Protein AF-0000000082331461 (afdb_homodimer)

Radius of gyration: 34.6 Å; Cα contacts (8 Å, |Δi|>4): 1885; chains: 2; bounding box: 92×104×99 Å

Secondary structure (DSSP, 8-state):
---EEE-HHHHGGGBTTTEEEETTSPPP---HHHHHHHHHHHHTT----EEEEEEEETHHHHHS-EEPPPSEEES-GGGGGG-TT-BSSPPBPPTTS---SEEEEEEE-HHHHHHHHHHHH-EEEEEPTTS-TT-GGGEEEEEEEEETTS-TT---SSTT--SS-EEEEESSPPP-SS--EEEGGGGGG-SSHHHHHGGGGSGGGTT--HHHHHHHHHHHHHHHIIIIIS--EEEEEE----HHHHHHHHHHHTTSSSPPPHHHHHHHHHHHHHHH-SSS---HHHHHHHHHHHHHHHTTTTT----HHHHHHHHHHHTT--SS--GGG--HHHHHHHHHHHHTSSHHHHHHHHHHHHHHTT--TTT-S-GGGGHHHHHHHHHTT-----TTSHHHHHHHHHHHHHHHHHHHTTTTSS-HHHHHHHHHHHHHHSPTT---HHHHHHHHHHTT---S--HHHHHHHHHH--TTSTTHHHHHHGGG-SS---TTS-EEEEESS-GGGG-HHHHHHTT---HHHHHHHHHHTTSGGGEEEEEHHHHHHHTT--HHHHHHTS-HHHHHHTT--S-GGGSSGGGHHHHHHHHHHHHHHHHHHHHHHHHH------------/---EEE-HHHHGGGBTTTEEEETTSPPP---HHHHHHHHHHHHTT----EEEEEEEETHHHHHS-EEPPPSEEES-GGGGGG-TT-BSSPPBPPTTS---SEEEEEEE-HHHHHHHHHHHH-EEEEEPTTS-TT-GGGEEEEEEEEETTS-TT---SSTT--SS-EEEEESSPPP-SS--EEEGGGGGG-SSHHHHHGGGGSGGGTT--HHHHHHHHHHHHHHHIIIIIS--EEEEEE----HHHHHHHHHHHTTSSSPPPHHHHHHHHHHHHHHH-SSS---HHHHHHHHHHHHHHHTTTTT----HHHHHHHHHHHTT--SS--GGG--HHHHHHHHHHHHTSSHHHHHHHHHHHHHHTT--TTT-S-GGGGHHHHHHHHHTT-----TTSHHHHHHHHHHHHHHHHHHHTTTTSS-HHHHHHHHHHHHHHSPTT---HHHHHHHHHHTT---S--HHHHHHHHHH--TTSTTHHHHHHGGG-SS---TTS-EEEEESS-GGGG-HHHHHHTT---HHHHHHHHHHTTSGGGEEEEEHHHHHHHTT--HHHHHHTS-HHHHHHTT--S-GGGSSGGGHHHHHHHHHHHHHHHHHHHHHHHHH------------

InterPro domains:
  IPR004919 GmrSD restriction endonucleases, N-terminal domain [PF03235] (17-268)

Solvent-accessible surface area (backbone atoms only — not comparable to full-atom values): 67088 Å² total; per-residue (Å²): 122,69,74,44,70,38,28,46,62,69,48,58,76,32,53,67,64,44,33,34,33,42,62,54,56,78,68,75,78,80,52,72,67,56,41,42,48,51,54,36,36,43,56,70,65,40,81,82,64,61,29,33,36,35,45,35,49,58,72,51,50,75,70,49,61,42,21,32,66,48,38,27,35,27,79,49,64,76,40,25,85,75,35,93,79,37,31,45,55,52,48,70,56,65,87,81,63,81,65,65,63,56,35,33,28,44,63,38,49,55,62,60,53,33,39,52,38,18,41,41,75,30,28,47,29,43,71,45,88,93,47,64,82,76,44,68,87,24,45,45,63,16,34,37,23,34,34,31,40,42,58,71,86,44,64,45,75,49,74,78,55,38,39,56,54,58,43,75,47,53,81,84,72,81,71,47,89,73,41,37,69,41,57,49,34,60,57,76,73,37,86,44,71,67,58,55,55,52,60,60,71,39,78,80,48,72,84,56,55,71,69,41,49,50,21,30,51,51,46,51,49,37,51,46,40,41,36,65,64,36,66,63,48,31,30,36,64,41,70,72,87,48,64,68,59,52,51,50,48,38,59,64,56,35,54,31,30,85,50,69,49,68,56,52,49,51,46,21,52,41,19,55,54,38,45,64,36,83,89,66,58,38,59,44,52,60,55,50,53,50,47,36,51,47,53,42,52,74,40,45,88,42,44,66,76,68,48,66,55,56,55,52,43,41,41,31,47,66,52,75,40,72,47,56,88,45,71,46,62,69,37,73,67,50,46,50,42,36,48,48,47,62,65,69,61,49,44,65,56,12,48,50,51,42,53,49,49,36,43,48,66,62,48,31,31,68,43,52,76,49,74,70,66,49,40,54,51,22,42,53,25,43,77,42,72,52,64,82,70,37,78,86,37,73,66,20,36,53,42,49,51,40,50,50,50,48,47,52,23,39,48,73,50,47,47,58,77,64,66,38,39,60,53,50,47,47,36,44,50,37,43,70,71,32,63,86,84,45,71,44,49,70,56,33,46,49,52,37,41,74,73,69,40,62,67,65,50,47,68,65,50,39,50,51,47,53,70,72,35,27,73,88,39,61,53,31,64,53,56,56,50,50,65,39,54,84,63,51,61,56,65,86,52,63,65,38,86,36,55,57,57,50,65,84,70,32,38,37,68,55,28,35,71,76,66,64,43,54,70,68,60,20,46,48,34,39,70,45,46,48,30,54,44,26,49,44,77,30,41,60,70,56,48,60,69,45,64,85,49,50,50,54,62,48,53,70,74,49,54,69,64,53,36,58,62,67,48,50,67,81,62,68,81,36,59,39,81,90,29,38,59,58,35,28,54,51,20,39,51,48,49,45,52,50,43,28,54,60,54,57,58,64,76,64,73,59,86,76,79,81,78,71,76,78,90,124,123,70,75,43,69,37,29,46,64,69,48,57,75,31,53,66,64,42,33,33,31,41,60,56,57,78,69,76,77,79,52,71,66,57,42,42,48,51,53,35,35,43,56,69,67,40,82,80,65,60,28,32,35,35,45,36,48,59,72,50,50,75,69,50,63,41,22,33,65,47,39,27,34,27,80,49,62,76,39,24,83,75,36,94,78,37,31,44,54,52,49,71,56,66,87,80,64,82,67,64,63,55,37,32,29,44,63,38,47,55,62,60,51,32,39,51,38,18,41,40,74,31,27,48,28,42,70,46,86,94,46,62,80,78,45,64,87,24,45,46,63,17,34,36,25,35,33,31,39,43,60,70,85,44,64,45,75,50,75,76,54,38,40,55,54,58,45,74,46,52,81,84,72,80,72,45,90,72,40,36,68,40,58,50,34,59,57,76,73,36,85,45,70,67,58,56,54,51,61,60,70,39,78,80,48,72,86,56,56,70,69,42,49,50,22,31,52,52,46,51,48,37,51,46,40,39,36,65,64,36,66,62,47,30,31,37,64,40,70,72,88,49,63,67,58,52,52,50,48,39,61,66,57,34,54,31,33,85,50,69,48,68,57,53,48,50,46,21,52,39,20,53,55,38,43,63,36,82,89,65,59,40,60,43,52,59,54,50,52,49,50,38,51,48,53,42,50,75,39,46,89,41,44,66,75,67,47,66,54,56,54,52,44,40,41,29,47,68,52,74,38,70,48,57,90,45,71,46,61,67,36,73,67,50,46,50,42,37,50,48,47,63,66,68,61,49,45,65,55,12,47,50,51,42,53,48,49,36,43,49,67,62,46,31,33,68,42,52,77,48,75,70,66,49,42,54,51,22,41,52,25,42,77,45,73,51,65,82,69,38,79,86,36,73,67,19,35,53,42,49,52,39,50,50,50,48,47,52,23,38,46,73,51,47,48,60,77,64,66,40,38,60,52,49,47,48,36,45,50,38,44,70,72,34,64,86,86,45,70,44,49,69,56,34,46,50,52,38,43,75,73,70,38,62,69,64,50,47,71,66,50,39,49,50,47,53,71,72,35,27,73,88,39,60,53,32,64,54,58,56,48,53,64,38,52,84,62,52,61,55,64,86,50,63,66,39,86,37,54,55,58,49,64,83,69,33,38,38,69,54,27,35,70,76,67,63,41,54,72,66,60,20,47,47,33,41,70,46,46,48,29,54,43,26,48,44,77,31,42,59,67,56,48,61,69,45,63,86,49,50,50,53,63,48,54,70,75,49,55,68,64,53,36,58,62,67,48,52,67,81,62,67,81,36,58,37,82,91,29,37,58,58,36,30,53,52,21,40,50,50,50,45,52,50,42,26,55,60,54,56,59,66,76,65,75,62,88,80,81,82,80,74,76,82,80,131

Foldseek 3Di:
DDKDFDFQLVVLVCFVAFEWAFLLDDWQDDDPLVLVLLLLCLLVPHAPDAWAKEKEAAPLVQLTWTFGQFQAAECDQLCQVVPPRYHPGTHTDDHPPPHDRMGIHTLPCSNVSSSSNNAQGHWYKDAAPPDDDNDPVRIFTWHKWWWLQAQQVAFDPDPSRGSTDIDTDGDDDDDALRTDIHRLNVLSVQPDLVSLLCCCVDPRNPDHDPSSVVSNSSVSNSSNCSRHPDRRHMYDYDHDSDLVVSLVVSQVVQCDDPHDDLLSNLLSLLQSLQSPPPVHRDRSSCLLQVLLNVVCNVVVVLNQVDDSLLLSLLLCLLLVHQSDRDPVRSDSVSSVSSVCCVPVPQQSLLLVVLVVLCLQLPHGNLQQQDSLLSSLSSSLCSLQSRDDLDCPDPLSVLQSLLSLQSSLFCRLQVLCPPPNRQLSSQSSVQSNPDPHPHRRSVSSVVSSVVVVGDGGQALVSLVVSLVPDWQPDSNLVSNQQLLQPPVRDHSPFDKDKDFLAHLVCLQLVCCCVVVNADNVLSVLSNVCRTTSLRIHIDGPVLRVVCPNPQNVVSVVPDDPVVCVSRVFDPPCVCSDSSNVNVRSVVSSVVSSVSSNVVGVVSNPPDDPPPPDDDDD/DDKDFDFQLVVLVCFVAFEWAFLLDDWQDDDPLVLVLLLLCLLVPHAPDAWAKEKDAAPLVQLTWTFGQFQAAECDQLCQVVDPRGHPGTHTDDHPPPHDRIGIHTLPCSNVSSSSNNAQGHWYKDAAPPDDDNDPVRIFTWHKWWWLQAQQVAFDPDPSRGSTDIDTDGDDDDDALRTDIHRLNVLSVQPDLVSLCCCCVDPRNPDHDPSSVVSNSSSSNSSNCSRHPDRRHMYDYHHDPDLVVSLVVSQVVQCDDPHDDLLSNLLSLLQSLQSPPPVHRDRSSCLLQVLLNVVCNVVVVLNQVDDSLLLSLLLCLLLVHQSDRDPVRSDSVSSVSSVCCSPVPQQSLLLVVLVVLCLQLPHGNLQQQDSLLSSLSSSLCSLQSRDDLDCVDPLSVLQSLLSLQSSLFCRLQVLCPPPNRQLSSQSSVQSNPDPHPHRRSVSSVVSSVVVVGDGGQALVSLVVSLVPDWQPDSNLVSNQQLLQPPVRDHSPFDKDKDFLAHLVCLQLVCCCVVVNADNVLSVLSNVCRTTSLRIHIDGPVLRVVCPNPQNVVSVVPDDPVVCVSRVFDPPCVCSDSSNVNVRSVVSSVVSSVSSNVVGVVSNPPDDPPPPDDDDD

Organism: NCBI:txid2816475

pLDDT: mean 88.89, std 11.24, range [22.23, 98.62]

Structure (mmCIF, N/CA/C/O backbone):
data_AF-0000000082331461-model_v1
#
loop_
_entity.id
_entity.type
_entity.pdbx_description
1 polymer 'DUF262 domain-containing protein'
#
loop_
_atom_site.group_PDB
_atom_site.id
_atom_site.type_symbol
_atom_site.label_atom_id
_atom_site.label_alt_id
_atom_site.label_comp_id
_atom_site.label_asym_id
_atom_site.label_entity_id
_atom_site.label_seq_id
_atom_site.pdbx_PDB_ins_code
_atom_site.Cartn_x
_atom_site.Cartn_y
_atom_site.Cartn_z
_atom_site.occupancy
_atom_site.B_iso_or_equiv
_atom_site.auth_seq_id
_atom_site.auth_comp_id
_atom_site.auth_asym_id
_atom_site.auth_atom_id
_atom_site.pdbx_PDB_model_num
ATOM 1 N N . MET A 1 1 ? -5.984 -34.438 -6.629 1 59.41 1 MET A N 1
ATOM 2 C CA . MET A 1 1 ? -5.797 -34.406 -8.078 1 59.41 1 MET A CA 1
ATOM 3 C C . MET A 1 1 ? -4.711 -33.438 -8.477 1 59.41 1 MET A C 1
ATOM 5 O O . MET A 1 1 ? -4.488 -32.438 -7.781 1 59.41 1 MET A O 1
ATOM 9 N N . GLY A 1 2 ? -3.889 -33.75 -9.43 1 74.06 2 GLY A N 1
ATOM 10 C CA . GLY A 1 2 ? -2.734 -32.969 -9.836 1 74.06 2 GLY A CA 1
ATOM 11 C C . GLY A 1 2 ? -3.086 -31.859 -10.805 1 74.06 2 GLY A C 1
ATOM 12 O O . GLY A 1 2 ? -4.258 -31.672 -11.141 1 74.06 2 GLY A O 1
ATOM 13 N N . PHE A 1 3 ? -2.244 -31.031 -11.164 1 85.06 3 PHE A N 1
ATOM 14 C CA . PHE A 1 3 ? -2.412 -29.938 -12.109 1 85.06 3 PHE A CA 1
ATOM 15 C C . PHE A 1 3 ? -2.723 -30.453 -13.5 1 85.06 3 PHE A C 1
ATOM 17 O O . PHE A 1 3 ? -2.223 -31.516 -13.898 1 85.06 3 PHE A O 1
ATOM 24 N N . GLN A 1 4 ? -3.588 -29.766 -14.164 1 89.94 4 GLN A N 1
ATOM 25 C CA . GLN A 1 4 ? -3.926 -30.031 -15.562 1 89.94 4 GLN A CA 1
ATOM 26 C C . GLN A 1 4 ? -3.613 -28.812 -16.422 1 89.94 4 GLN A C 1
ATOM 28 O O . GLN A 1 4 ? -3.445 -27.703 -15.922 1 89.94 4 GLN A O 1
ATOM 33 N N . SER A 1 5 ? -3.418 -29.109 -17.703 1 92.94 5 SER A N 1
ATOM 34 C CA . SER A 1 5 ? -3.09 -28.031 -18.625 1 92.94 5 SER A CA 1
ATOM 35 C C . SER A 1 5 ? -3.975 -28.062 -19.875 1 92.94 5 SER A C 1
ATOM 37 O O . SER A 1 5 ? -4.402 -29.141 -20.297 1 92.94 5 SER A O 1
ATOM 39 N N . THR A 1 6 ? -4.289 -26.953 -20.375 1 95.5 6 THR A N 1
ATOM 40 C CA . THR A 1 6 ? -5.066 -26.828 -21.609 1 95.5 6 THR A CA 1
ATOM 41 C C . THR A 1 6 ? -4.727 -25.531 -22.344 1 95.5 6 THR A C 1
ATOM 43 O O . THR A 1 6 ? -3.838 -24.797 -21.922 1 95.5 6 THR A O 1
ATOM 46 N N . THR A 1 7 ? -5.344 -25.359 -23.516 1 97 7 THR A N 1
ATOM 47 C CA . THR A 1 7 ? -5.055 -24.172 -24.328 1 97 7 THR A CA 1
ATOM 48 C C . THR A 1 7 ? -6.098 -23.094 -24.109 1 97 7 THR A C 1
ATOM 50 O O . THR A 1 7 ? -7.168 -23.344 -23.547 1 97 7 THR A O 1
ATOM 53 N N . ILE A 1 8 ? -5.723 -21.891 -24.484 1 98.06 8 ILE A N 1
ATOM 54 C CA . ILE A 1 8 ? -6.641 -20.75 -24.375 1 98.06 8 ILE A CA 1
ATOM 55 C C . ILE A 1 8 ? -7.859 -20.984 -25.266 1 98.06 8 ILE A C 1
ATOM 57 O O . ILE A 1 8 ? -8.992 -20.766 -24.844 1 98.06 8 ILE A O 1
ATOM 61 N N . ALA A 1 9 ? -7.66 -21.516 -26.5 1 97.88 9 ALA A N 1
ATOM 62 C CA . ALA A 1 9 ? -8.719 -21.734 -27.484 1 97.88 9 ALA A CA 1
ATOM 63 C C . ALA A 1 9 ? -9.758 -22.734 -26.953 1 97.88 9 ALA A C 1
ATOM 65 O O . ALA A 1 9 ? -10.93 -22.672 -27.328 1 97.88 9 ALA A O 1
ATOM 66 N N . LYS A 1 10 ? -9.367 -23.562 -26.062 1 97.12 10 LYS A N 1
ATOM 67 C CA . LYS A 1 10 ? -10.281 -24.562 -25.5 1 97.12 10 LYS A CA 1
ATOM 68 C C . LYS A 1 10 ? -11.039 -24 -24.312 1 97.12 10 LYS A C 1
ATOM 70 O O . LYS A 1 10 ? -12.164 -24.406 -24.031 1 97.12 10 LYS A O 1
ATOM 75 N N . VAL A 1 11 ? -10.484 -23.078 -23.562 1 97.94 11 VAL A N 1
ATOM 76 C CA . VAL A 1 11 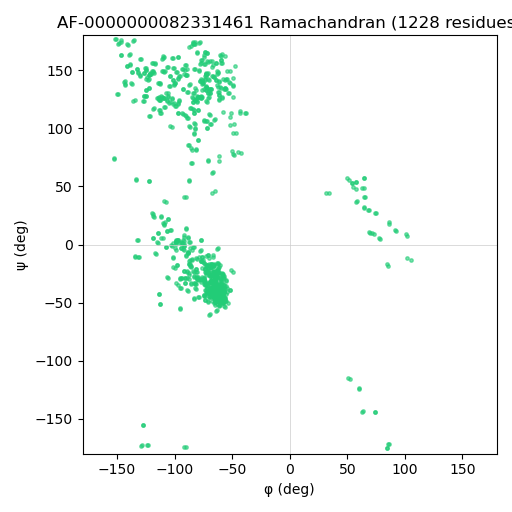? -11.062 -22.594 -22.312 1 97.94 11 VAL A CA 1
ATOM 77 C C . VAL A 1 11 ? -12 -21.422 -22.609 1 97.94 11 VAL A C 1
ATOM 79 O O . VAL A 1 11 ? -13.078 -21.312 -22.016 1 97.94 11 VAL A O 1
ATOM 82 N N . VAL A 1 12 ? -11.672 -20.531 -23.531 1 98.06 12 VAL A N 1
ATOM 83 C CA . VAL A 1 12 ? -12.367 -19.266 -23.75 1 98.06 12 VAL A CA 1
ATOM 84 C C . VAL A 1 12 ? -13.812 -19.531 -24.141 1 98.06 12 VAL A C 1
ATOM 86 O O . VAL A 1 12 ? -14.734 -18.922 -23.594 1 98.06 12 VAL A O 1
ATOM 89 N N . PRO A 1 13 ? -14.102 -20.531 -25.031 1 96.94 13 PRO A N 1
ATOM 90 C CA . PRO A 1 13 ? -15.5 -20.797 -25.391 1 96.94 13 PRO A CA 1
ATOM 91 C C . PRO A 1 13 ? -16.312 -21.328 -24.219 1 96.94 13 PRO A C 1
ATOM 93 O O . PRO A 1 13 ? -17.547 -21.266 -24.234 1 96.94 13 PRO A O 1
ATOM 96 N N . LYS A 1 14 ? -15.664 -21.797 -23.219 1 97.19 14 LYS A N 1
ATOM 97 C CA . LYS A 1 14 ? -16.359 -22.359 -22.062 1 97.19 14 LYS A CA 1
ATOM 98 C C . LYS A 1 14 ? -16.719 -21.281 -21.062 1 97.19 14 LYS A C 1
ATOM 100 O O . LYS A 1 14 ? -17.531 -21.516 -20.156 1 97.19 14 LYS A O 1
ATOM 105 N N . LEU A 1 15 ? -16.078 -20.125 -21.141 1 97.88 15 LEU A N 1
ATOM 106 C CA . LEU A 1 15 ? -16.422 -19.031 -20.25 1 97.88 15 LEU A CA 1
ATOM 107 C C . LEU A 1 15 ? -17.859 -18.594 -20.453 1 97.88 15 LEU A C 1
ATOM 109 O O . LEU A 1 15 ? -18.297 -18.344 -21.594 1 97.88 15 LEU A O 1
ATOM 113 N N . ASN A 1 16 ? -18.625 -18.5 -19.406 1 95.75 16 ASN A N 1
ATOM 114 C CA . ASN A 1 16 ? -20.031 -18.141 -19.359 1 95.75 16 ASN A CA 1
ATOM 115 C C . ASN A 1 16 ? -20.906 -19.234 -19.984 1 95.75 16 ASN A C 1
ATOM 117 O O . ASN A 1 16 ? -22.078 -18.984 -20.312 1 95.75 16 ASN A O 1
ATOM 121 N N . GLU A 1 17 ? -20.375 -20.359 -20.266 1 94.44 17 GLU A N 1
ATOM 122 C CA . GLU A 1 17 ? -21.125 -21.531 -20.672 1 94.44 17 GLU A CA 1
ATOM 123 C C . GLU A 1 17 ? -21.062 -22.641 -19.625 1 94.44 17 GLU A C 1
ATOM 125 O O . GLU A 1 17 ? -22.094 -23.125 -19.156 1 94.44 17 GLU A O 1
ATOM 130 N N . SER A 1 18 ? -19.844 -22.953 -19.234 1 95.56 18 SER A N 1
ATOM 131 C CA . SER A 1 18 ? -19.672 -23.969 -18.219 1 95.56 18 SER A CA 1
ATOM 132 C C . SER A 1 18 ? -18.672 -23.516 -17.156 1 95.56 18 SER A C 1
ATOM 134 O O . SER A 1 18 ? -18.484 -24.203 -16.141 1 95.56 18 SER A O 1
ATOM 136 N N . ILE A 1 19 ? -17.953 -22.453 -17.328 1 97.31 19 ILE A N 1
ATOM 137 C CA . ILE A 1 19 ? -17.047 -21.859 -16.375 1 97.31 19 ILE A CA 1
ATOM 138 C C . ILE A 1 19 ? -17.578 -20.5 -15.93 1 97.31 19 ILE A C 1
ATOM 140 O O . ILE A 1 19 ? -17.875 -19.625 -16.766 1 97.31 19 ILE A O 1
ATOM 144 N N . PHE A 1 20 ? -17.734 -20.344 -14.648 1 96.56 20 PHE A N 1
ATOM 145 C CA . PHE A 1 20 ? -18.328 -19.125 -14.109 1 96.56 20 PHE A CA 1
ATOM 146 C C . PHE A 1 20 ? -17.547 -18.609 -12.914 1 96.56 20 PHE A C 1
ATOM 148 O O . PHE A 1 20 ? -16.516 -19.188 -12.547 1 96.56 20 PHE A O 1
ATOM 155 N N . VAL A 1 21 ? -17.953 -17.469 -12.398 1 96.12 21 VAL A N 1
ATOM 156 C CA . VAL A 1 21 ? -17.297 -16.812 -11.266 1 96.12 21 VAL A CA 1
ATOM 157 C C . VAL A 1 21 ? -18.156 -16.984 -10.016 1 96.12 21 VAL A C 1
ATOM 159 O O . VAL A 1 21 ? -19.344 -16.672 -10.031 1 96.12 21 VAL A O 1
ATOM 162 N N . PRO A 1 22 ? -17.594 -17.469 -8.938 1 94.5 22 PRO A N 1
ATOM 163 C CA . PRO A 1 22 ? -18.375 -17.594 -7.715 1 94.5 22 PRO A CA 1
ATOM 164 C C . PRO A 1 22 ? -18.625 -16.234 -7.039 1 94.5 22 PRO A C 1
ATOM 166 O O . PRO A 1 22 ? -17.891 -15.273 -7.301 1 94.5 22 PRO A O 1
ATOM 169 N N . ALA A 1 23 ? -19.531 -16.172 -6.117 1 91.88 23 ALA A N 1
ATOM 170 C CA . ALA A 1 23 ? -19.984 -14.93 -5.504 1 91.88 23 ALA A CA 1
ATOM 171 C C . ALA A 1 23 ? -18.906 -14.344 -4.594 1 91.88 23 ALA A C 1
ATOM 173 O O . ALA A 1 23 ? -18.875 -13.133 -4.363 1 91.88 23 ALA A O 1
ATOM 174 N N . ILE A 1 24 ? -18.016 -15.141 -4.113 1 91.75 24 ILE A N 1
ATOM 175 C CA . ILE A 1 24 ? -17.016 -14.68 -3.143 1 91.75 24 ILE A CA 1
ATOM 176 C C . ILE A 1 24 ? -15.93 -13.883 -3.854 1 91.75 24 ILE A C 1
ATOM 178 O O . ILE A 1 24 ? -15.117 -13.219 -3.209 1 91.75 24 ILE A O 1
ATOM 182 N N . GLN A 1 25 ? -15.867 -13.953 -5.172 1 91.56 25 GLN A N 1
ATOM 183 C CA . GLN A 1 25 ? -14.82 -13.289 -5.945 1 91.56 25 GLN A CA 1
ATOM 184 C C . GLN A 1 25 ? -15.055 -11.789 -6.004 1 91.56 25 GLN A C 1
ATOM 186 O O . GLN A 1 25 ? -16.188 -11.32 -5.852 1 91.56 25 GLN A O 1
ATOM 191 N N . ARG A 1 26 ? -14.008 -11.086 -6.207 1 88.56 26 ARG A N 1
ATOM 192 C CA . ARG A 1 26 ? -14.125 -9.656 -6.445 1 88.56 26 ARG A CA 1
ATOM 193 C C . ARG A 1 26 ? -14.453 -9.367 -7.906 1 88.56 26 ARG A C 1
ATOM 195 O O . ARG A 1 26 ? -14.422 -10.273 -8.742 1 88.56 26 ARG A O 1
ATOM 202 N N . GLU A 1 27 ? -14.727 -8.117 -8.148 1 91.56 27 GLU A N 1
ATOM 203 C CA . GLU A 1 27 ? -14.992 -7.668 -9.508 1 91.56 27 GLU A CA 1
ATOM 204 C C . GLU A 1 27 ? -13.703 -7.598 -10.328 1 91.56 27 GLU A C 1
ATOM 206 O O . GLU A 1 27 ? -12.602 -7.68 -9.773 1 91.56 27 GLU A O 1
ATOM 211 N N . PHE A 1 28 ? -13.93 -7.574 -11.656 1 92.62 28 PHE A N 1
ATOM 212 C CA . PHE A 1 28 ? -12.781 -7.32 -12.523 1 92.62 28 PHE A CA 1
ATOM 213 C C . PHE A 1 28 ? -12.18 -5.949 -12.242 1 92.62 28 PHE A C 1
ATOM 215 O O . PHE A 1 28 ? -12.906 -4.953 -12.164 1 92.62 28 PHE A O 1
ATOM 222 N N . VAL A 1 29 ? -10.836 -5.914 -12.07 1 90.25 29 VAL A N 1
ATOM 223 C CA . VAL A 1 29 ? -10.242 -4.656 -11.617 1 90.25 29 VAL A CA 1
ATOM 224 C C . VAL A 1 29 ? -9.039 -4.309 -12.492 1 90.25 29 VAL A C 1
ATOM 226 O O . VAL A 1 29 ? -8.359 -3.311 -12.25 1 90.25 29 VAL A O 1
ATOM 229 N N . TRP A 1 30 ? -8.703 -5.074 -13.555 1 92.06 30 TRP A N 1
ATOM 230 C CA . TRP A 1 30 ? -7.512 -4.812 -14.352 1 92.06 30 TRP A CA 1
ATOM 231 C C . TRP A 1 30 ? -7.738 -3.648 -15.305 1 92.06 30 TRP A C 1
ATOM 233 O O . TRP A 1 30 ? -8.812 -3.529 -15.906 1 92.06 30 TRP A O 1
ATOM 243 N N . GLY A 1 31 ? -6.719 -2.832 -15.461 1 93.44 31 GLY A N 1
ATOM 244 C CA . GLY A 1 31 ? -6.719 -1.802 -16.484 1 93.44 31 GLY A CA 1
ATOM 245 C C . GLY A 1 31 ? -6.277 -2.314 -17.844 1 93.44 31 GLY A C 1
ATOM 246 O O . GLY A 1 31 ? -5.824 -3.453 -17.969 1 93.44 31 GLY A O 1
ATOM 247 N N . PRO A 1 32 ? -6.406 -1.434 -18.844 1 95.06 32 PRO A N 1
ATOM 248 C CA . PRO A 1 32 ? -6.043 -1.854 -20.188 1 95.06 32 PRO A CA 1
ATOM 249 C C . PRO A 1 32 ? -4.582 -2.287 -20.312 1 95.06 32 PRO A C 1
ATOM 251 O O . PRO A 1 32 ? -4.273 -3.232 -21.031 1 95.06 32 PRO A O 1
ATOM 254 N N . ASP A 1 33 ? -3.729 -1.619 -19.641 1 93.75 33 ASP A N 1
ATOM 255 C CA . ASP A 1 33 ? -2.303 -1.92 -19.734 1 93.75 33 ASP A CA 1
ATOM 256 C C . ASP A 1 33 ? -1.993 -3.299 -19.156 1 93.75 33 ASP A C 1
ATOM 258 O O . ASP A 1 33 ? -1.116 -4.004 -19.656 1 93.75 33 ASP A O 1
ATOM 262 N N . GLN A 1 34 ? -2.65 -3.654 -18.109 1 92.44 34 GLN A N 1
ATOM 263 C CA . GLN A 1 34 ? -2.467 -4.988 -17.547 1 92.44 34 GLN A CA 1
ATOM 264 C C . GLN A 1 34 ? -2.914 -6.066 -18.516 1 92.44 34 GLN A C 1
ATOM 266 O O . GLN A 1 34 ? -2.279 -7.117 -18.625 1 92.44 34 GLN A O 1
ATOM 271 N N . VAL A 1 35 ? -3.992 -5.793 -19.25 1 96.25 35 VAL A N 1
ATOM 272 C CA . VAL A 1 35 ? -4.48 -6.734 -20.25 1 96.25 35 VAL A CA 1
ATOM 273 C C . VAL A 1 35 ? -3.443 -6.887 -21.359 1 96.25 35 VAL A C 1
ATOM 275 O O . VAL A 1 35 ? -3.096 -8.008 -21.75 1 96.25 35 VAL A O 1
ATOM 278 N N . LYS A 1 36 ? -2.939 -5.777 -21.828 1 97.06 36 LYS A N 1
ATOM 279 C CA . LYS A 1 36 ? -1.922 -5.801 -22.875 1 97.06 36 LYS A CA 1
ATOM 280 C C . LYS A 1 36 ? -0.69 -6.582 -22.422 1 97.06 36 LYS A C 1
ATOM 282 O O . LYS A 1 36 ? -0.149 -7.387 -23.188 1 97.06 36 LYS A O 1
ATOM 287 N N . GLN A 1 37 ? -0.348 -6.367 -21.203 1 94.38 37 GLN A N 1
ATOM 288 C CA . GLN A 1 37 ? 0.843 -7.027 -20.688 1 94.38 37 GLN A CA 1
ATOM 289 C C . GLN A 1 37 ? 0.638 -8.539 -20.594 1 94.38 37 GLN A C 1
ATOM 291 O O . GLN A 1 37 ? 1.574 -9.312 -20.797 1 94.38 37 GLN A O 1
ATOM 296 N N . LEU A 1 38 ? -0.528 -8.93 -20.172 1 95.44 38 LEU A N 1
ATOM 297 C CA . LEU A 1 38 ? -0.818 -10.359 -20.141 1 95.44 38 LEU A CA 1
ATOM 298 C C . LEU A 1 38 ? -0.638 -10.984 -21.516 1 95.44 38 LEU A C 1
ATOM 300 O O . LEU A 1 38 ? 0.016 -12.016 -21.656 1 95.44 38 LEU A O 1
ATOM 304 N N . PHE A 1 39 ? -1.163 -10.336 -22.547 1 97.88 39 PHE A N 1
ATOM 305 C CA . PHE A 1 39 ? -1.055 -10.867 -23.906 1 97.88 39 PHE A CA 1
ATOM 306 C C . PHE A 1 39 ? 0.397 -10.883 -24.359 1 97.88 39 PHE A C 1
ATOM 308 O O . PHE A 1 39 ? 0.839 -11.828 -25.016 1 97.88 39 PHE A O 1
ATOM 315 N N . ASP A 1 40 ? 1.054 -9.82 -24.031 1 97.25 40 ASP A N 1
ATOM 316 C CA . ASP A 1 40 ? 2.479 -9.805 -24.359 1 97.25 40 ASP A CA 1
ATOM 317 C C . ASP A 1 40 ? 3.203 -10.977 -23.688 1 97.25 40 ASP A C 1
ATOM 319 O O . ASP A 1 40 ? 4.016 -11.648 -24.328 1 97.25 40 ASP A O 1
ATOM 323 N N . SER A 1 41 ? 2.943 -11.25 -22.453 1 95.12 41 SER A N 1
ATOM 324 C CA . SER A 1 41 ? 3.584 -12.32 -21.703 1 95.12 41 SER A CA 1
ATOM 325 C C . SER A 1 41 ? 3.32 -13.68 -22.344 1 95.12 41 SER A C 1
ATOM 327 O O . SER A 1 41 ? 4.242 -14.477 -22.516 1 95.12 41 SER A O 1
ATOM 329 N N . ILE A 1 42 ? 2.123 -13.922 -22.734 1 96.56 42 ILE A N 1
ATOM 330 C CA . ILE A 1 42 ? 1.809 -15.25 -23.234 1 96.56 42 ILE A CA 1
ATOM 331 C C . ILE A 1 42 ? 2.396 -15.414 -24.641 1 96.56 42 ILE A C 1
ATOM 333 O O . ILE A 1 42 ? 2.805 -16.516 -25.031 1 96.56 42 ILE A O 1
ATOM 337 N N . LEU A 1 43 ? 2.492 -14.328 -25.438 1 97.38 43 LEU A N 1
ATOM 338 C CA . LEU A 1 43 ? 3.129 -14.422 -26.75 1 97.38 43 LEU A CA 1
ATOM 339 C C . LEU A 1 43 ? 4.629 -14.664 -26.609 1 97.38 43 LEU A C 1
ATOM 341 O O . LEU A 1 43 ? 5.246 -15.289 -27.469 1 97.38 43 LEU A O 1
ATOM 345 N N . ARG A 1 44 ? 5.117 -14.141 -25.547 1 94.56 44 ARG A N 1
ATOM 346 C CA . ARG A 1 44 ? 6.531 -14.359 -25.266 1 94.56 44 ARG A CA 1
ATOM 347 C C . ARG A 1 44 ? 6.754 -15.703 -24.578 1 94.56 44 ARG A C 1
ATOM 349 O O . ARG A 1 44 ? 7.879 -16.031 -24.188 1 94.56 44 ARG A O 1
ATOM 356 N N . GLU A 1 45 ? 5.613 -16.438 -24.297 1 93.38 45 GLU A N 1
ATOM 357 C CA . GLU A 1 45 ? 5.617 -17.766 -23.719 1 93.38 45 GLU A CA 1
ATOM 358 C C . GLU A 1 45 ? 6.098 -17.75 -22.281 1 93.38 45 GLU A C 1
ATOM 360 O O . GLU A 1 45 ? 6.82 -18.656 -21.844 1 93.38 45 GLU A O 1
ATOM 365 N N . TYR A 1 46 ? 5.844 -16.672 -21.656 1 91.31 46 TYR A N 1
ATOM 366 C CA . TYR A 1 46 ? 6.074 -16.609 -20.203 1 91.31 46 TYR A CA 1
ATOM 367 C C . TYR A 1 46 ? 4.961 -17.328 -19.453 1 91.31 46 TYR A C 1
ATOM 369 O O . TYR A 1 46 ? 3.791 -17.25 -19.844 1 91.31 46 TYR A O 1
ATOM 377 N N . PRO A 1 47 ? 5.371 -18.016 -18.359 1 89.88 47 PRO A N 1
ATOM 378 C CA . PRO A 1 47 ? 4.293 -18.562 -17.547 1 89.88 47 PRO A CA 1
ATOM 379 C C . PRO A 1 47 ? 3.447 -17.484 -16.875 1 89.88 47 PRO A C 1
ATOM 381 O O . PRO A 1 47 ? 3.973 -16.438 -16.469 1 89.88 47 PRO A O 1
ATOM 384 N N . ILE A 1 48 ? 2.166 -17.75 -16.75 1 89.62 48 ILE A N 1
ATOM 385 C CA . ILE A 1 48 ? 1.296 -16.734 -16.156 1 89.62 48 ILE A CA 1
ATOM 386 C C . ILE A 1 48 ? 0.67 -17.281 -14.883 1 89.62 48 ILE A C 1
ATOM 388 O O . ILE A 1 48 ? -0.409 -16.844 -14.477 1 89.62 48 ILE A O 1
ATOM 392 N N . GLY A 1 49 ? 1.333 -18.266 -14.266 1 86.44 49 GLY A N 1
ATOM 393 C CA . GLY A 1 49 ? 0.82 -18.828 -13.031 1 86.44 49 GLY A CA 1
ATOM 394 C C . GLY A 1 49 ? -0.221 -19.906 -13.25 1 86.44 49 GLY A C 1
ATOM 395 O O . GLY A 1 49 ? -0.446 -20.328 -14.383 1 86.44 49 GLY A O 1
ATOM 396 N N . SER A 1 50 ? -0.763 -20.359 -12.141 1 90.06 50 SER A N 1
ATOM 397 C CA . SER A 1 50 ? -1.777 -21.406 -12.219 1 90.06 50 SER A CA 1
ATOM 398 C C . SER A 1 50 ? -3.158 -20.875 -11.859 1 90.06 50 SER A C 1
ATOM 400 O O . SER A 1 50 ? -3.279 -19.75 -11.359 1 90.06 50 SER A O 1
ATOM 402 N N . PHE A 1 51 ? -4.137 -21.641 -12.266 1 93.44 51 PHE A N 1
ATOM 403 C CA . PHE A 1 51 ? -5.527 -21.344 -11.938 1 93.44 51 PHE A CA 1
ATOM 404 C C . PHE A 1 51 ? -6.082 -22.375 -10.953 1 93.44 51 PHE A C 1
ATOM 406 O O . PHE A 1 51 ? -5.566 -23.484 -10.852 1 93.44 51 PHE A O 1
ATOM 413 N N . LEU A 1 52 ? -7 -21.922 -10.133 1 94.44 52 LEU A N 1
ATOM 414 C CA . LEU A 1 52 ? -7.727 -22.828 -9.25 1 94.44 52 LEU A CA 1
ATOM 415 C C . LEU A 1 52 ? -9.188 -22.938 -9.664 1 94.44 52 LEU A C 1
ATOM 417 O O . LEU A 1 52 ? -9.938 -21.969 -9.57 1 94.44 52 LEU A O 1
ATOM 421 N N . PHE A 1 53 ? -9.625 -24.156 -10.141 1 96.56 53 PHE A N 1
ATOM 422 C CA . PHE A 1 53 ? -10.969 -24.406 -10.648 1 96.56 53 PHE A CA 1
ATOM 423 C C . PHE A 1 53 ? -11.758 -25.281 -9.68 1 96.56 53 PHE A C 1
ATOM 425 O O . PHE A 1 53 ? -11.352 -26.406 -9.383 1 96.56 53 PHE A O 1
ATOM 432 N N . TRP A 1 54 ? -12.828 -24.75 -9.18 1 95.88 54 TRP A N 1
ATOM 433 C CA . TRP A 1 54 ? -13.742 -25.469 -8.297 1 95.88 54 TRP A CA 1
ATOM 434 C C . TRP A 1 54 ? -14.805 -26.203 -9.102 1 95.88 54 TRP A C 1
ATOM 436 O O . TRP A 1 54 ? -15.703 -25.578 -9.672 1 95.88 54 TRP A O 1
ATOM 446 N N . GLU A 1 55 ? -14.695 -27.531 -9.125 1 95.19 55 GLU A N 1
ATOM 447 C CA . GLU A 1 55 ? -15.656 -28.344 -9.852 1 95.19 55 GLU A CA 1
ATOM 448 C C . GLU A 1 55 ? -16.891 -28.625 -9.008 1 95.19 55 GLU A C 1
ATOM 450 O O . GLU A 1 55 ? -16.812 -29.266 -7.961 1 95.19 55 GLU A O 1
ATOM 455 N N . VAL A 1 56 ? -17.984 -28.141 -9.469 1 93.5 56 VAL A N 1
ATOM 456 C CA . VAL A 1 56 ? -19.25 -28.281 -8.75 1 93.5 56 VAL A CA 1
ATOM 457 C C . VAL A 1 56 ? -20.203 -29.156 -9.555 1 93.5 56 VAL A C 1
ATOM 459 O O . VAL A 1 56 ? -20.25 -29.062 -10.781 1 93.5 56 VAL A O 1
ATOM 462 N N . ASN A 1 57 ? -20.922 -30.047 -8.805 1 90.5 57 ASN A N 1
ATOM 463 C CA . ASN A 1 57 ? -21.828 -30.969 -9.492 1 90.5 57 ASN A CA 1
ATOM 464 C C . ASN A 1 57 ? -23.141 -31.109 -8.742 1 90.5 57 ASN A C 1
ATOM 466 O O . ASN A 1 57 ? -23.25 -30.75 -7.57 1 90.5 57 ASN A O 1
ATOM 470 N N . GLY A 1 58 ? -24.156 -31.453 -9.445 1 83.19 58 GLY A N 1
ATOM 471 C CA . GLY A 1 58 ? -25.469 -31.812 -8.898 1 83.19 58 GLY A CA 1
ATOM 472 C C . GLY A 1 58 ? -26.109 -30.688 -8.109 1 83.19 58 GLY A C 1
ATOM 473 O O . GLY A 1 58 ? -26.219 -29.562 -8.609 1 83.19 58 GLY A O 1
ATOM 474 N N . GLU A 1 59 ? -26.406 -31.016 -6.891 1 79.31 59 GLU A N 1
ATOM 475 C CA . GLU A 1 59 ? -27.141 -30.094 -6.016 1 79.31 59 GLU A CA 1
ATOM 476 C C . GLU A 1 59 ? -26.328 -28.844 -5.711 1 79.31 59 GLU A C 1
ATOM 478 O O . GLU A 1 59 ? -26.891 -27.766 -5.512 1 79.31 59 GLU A O 1
ATOM 483 N N . GLN A 1 60 ? -25.094 -28.984 -5.816 1 82.94 60 GLN A N 1
ATOM 484 C CA . GLN A 1 60 ? -24.219 -27.859 -5.508 1 82.94 60 GLN A CA 1
ATOM 485 C C . GLN A 1 60 ? -24.328 -26.766 -6.566 1 82.94 60 GLN A C 1
ATOM 487 O O . GLN A 1 60 ? -24.172 -25.578 -6.258 1 82.94 60 GLN A O 1
ATOM 492 N N . VAL A 1 61 ? -24.562 -27.188 -7.734 1 84.88 61 VAL A N 1
ATOM 493 C CA . VAL A 1 61 ? -24.703 -26.234 -8.828 1 84.88 61 VAL A CA 1
ATOM 494 C C . VAL A 1 61 ? -25.859 -25.281 -8.547 1 84.88 61 VAL A C 1
ATOM 496 O O . VAL A 1 61 ? -25.75 -24.062 -8.742 1 84.88 61 VAL A O 1
ATOM 499 N N . GLU A 1 62 ? -26.891 -25.781 -8.055 1 80.25 62 GLU A N 1
ATOM 500 C CA . GLU A 1 62 ? -28.094 -24.969 -7.789 1 80.25 62 GLU A CA 1
ATOM 501 C C . GLU A 1 62 ? -27.891 -24.094 -6.559 1 80.25 62 GLU A C 1
ATOM 503 O O . GLU A 1 62 ? -28.438 -22.984 -6.488 1 80.25 62 GLU A O 1
ATOM 508 N N . GLN A 1 63 ? -27.141 -24.547 -5.727 1 81.38 63 GLN A N 1
ATOM 509 C CA . GLN A 1 63 ? -27 -23.875 -4.441 1 81.38 63 GLN A CA 1
ATOM 510 C C . GLN A 1 63 ? -26.031 -22.703 -4.543 1 81.38 63 GLN A C 1
ATOM 512 O O . GLN A 1 63 ? -26.109 -21.75 -3.76 1 81.38 63 GLN A O 1
ATOM 517 N N . GLN A 1 64 ? -25.156 -22.734 -5.504 1 87.62 64 GLN A N 1
ATOM 518 C CA . GLN A 1 64 ? -24.125 -21.703 -5.594 1 87.62 64 GLN A CA 1
ATOM 519 C C . GLN A 1 64 ? -24.594 -20.516 -6.418 1 87.62 64 GLN A C 1
ATOM 521 O O . GLN A 1 64 ? -25.25 -20.688 -7.449 1 87.62 64 GLN A O 1
ATOM 526 N N . ILE A 1 65 ? -24.406 -19.344 -5.863 1 89.19 65 ILE A N 1
ATOM 527 C CA . ILE A 1 65 ? -24.594 -18.141 -6.66 1 89.19 65 ILE A CA 1
ATOM 528 C C . ILE A 1 65 ? -23.438 -18 -7.652 1 89.19 65 ILE A C 1
ATOM 530 O O . ILE A 1 65 ? -22.281 -18.203 -7.301 1 89.19 65 ILE A O 1
ATOM 534 N N . LYS A 1 66 ? -23.766 -17.719 -8.875 1 92.62 66 LYS A N 1
ATOM 535 C CA . LYS A 1 66 ? -22.781 -17.656 -9.953 1 92.62 66 LYS A CA 1
ATOM 536 C C . LYS A 1 66 ? -22.859 -16.328 -10.695 1 92.62 66 LYS A C 1
ATOM 538 O O . LYS A 1 66 ? -23.938 -15.742 -10.805 1 92.62 66 LYS A O 1
ATOM 543 N N . TYR A 1 67 ? -21.734 -15.906 -11.156 1 94.81 67 TYR A N 1
ATOM 544 C CA . TYR A 1 67 ? -21.625 -14.711 -11.977 1 94.81 67 TYR A CA 1
ATOM 545 C C . TYR A 1 67 ? -20.922 -15.016 -13.297 1 94.81 67 TYR A C 1
ATOM 547 O O . TYR A 1 67 ? -20.094 -15.93 -13.375 1 94.81 67 TYR A O 1
ATOM 555 N N . ARG A 1 68 ? -21.266 -14.297 -14.312 1 96.06 68 ARG A N 1
ATOM 556 C CA . ARG A 1 68 ? -20.609 -14.375 -15.609 1 96.06 68 ARG A CA 1
ATOM 557 C C . ARG A 1 68 ? -19.344 -13.539 -15.633 1 96.06 68 ARG A C 1
ATOM 559 O O . ARG A 1 68 ? -19.203 -12.586 -14.867 1 96.06 68 ARG A O 1
ATOM 566 N N . PHE A 1 69 ? -18.422 -13.977 -16.453 1 97.69 69 PHE A N 1
ATOM 567 C CA . PHE A 1 69 ? -17.297 -13.109 -16.781 1 97.69 69 PHE A CA 1
ATOM 568 C C . PHE A 1 69 ? -17.781 -11.906 -17.594 1 97.69 69 PHE A C 1
ATOM 570 O O . PHE A 1 69 ? -18.672 -12.023 -18.422 1 97.69 69 PHE A O 1
ATOM 577 N N . VAL A 1 70 ? -17.156 -10.797 -17.359 1 97.19 70 VAL A N 1
ATOM 578 C CA . VAL A 1 70 ? -17.469 -9.609 -18.156 1 97.19 70 VAL A CA 1
ATOM 579 C C . VAL A 1 70 ? -16.812 -9.719 -19.531 1 97.19 70 VAL A C 1
ATOM 581 O O . VAL A 1 70 ? -15.609 -10 -19.625 1 97.19 70 VAL A O 1
ATOM 584 N N . GLN A 1 71 ? -17.578 -9.562 -20.562 1 97.69 71 GLN A N 1
ATOM 585 C CA . GLN A 1 71 ? -17.078 -9.609 -21.922 1 97.69 71 GLN A CA 1
ATOM 586 C C . GLN A 1 71 ? -16.781 -8.211 -22.453 1 97.69 71 GLN A C 1
ATOM 588 O O . GLN A 1 71 ? -15.695 -7.961 -23 1 97.69 71 GLN A O 1
ATOM 593 N N . ASN A 1 72 ? -17.781 -7.332 -22.391 1 97.75 72 ASN A N 1
ATOM 594 C CA . ASN A 1 72 ? -17.656 -5.914 -22.719 1 97.75 72 ASN A CA 1
ATOM 595 C C . ASN A 1 72 ? -17.609 -5.055 -21.453 1 97.75 72 ASN A C 1
ATOM 597 O O . ASN A 1 72 ? -18.641 -4.734 -20.875 1 97.75 72 ASN A O 1
ATOM 601 N N . TYR A 1 73 ? -16.391 -4.609 -21.078 1 97.69 73 TYR A N 1
ATOM 602 C CA . TYR A 1 73 ? -16.156 -3.982 -19.781 1 97.69 73 TYR A CA 1
ATOM 603 C C . TYR A 1 73 ? -16.203 -2.463 -19.891 1 97.69 73 TYR A C 1
ATOM 605 O O . TYR A 1 73 ? -15.531 -1.875 -20.734 1 97.69 73 TYR A O 1
ATOM 613 N N . VAL A 1 74 ? -17.031 -1.869 -19.141 1 95.12 74 VAL A N 1
ATOM 614 C CA . VAL A 1 74 ? -17.062 -0.414 -19.047 1 95.12 74 VAL A CA 1
ATOM 615 C C . VAL A 1 74 ? -16.375 0.021 -17.75 1 95.12 74 VAL A C 1
ATOM 617 O O . VAL A 1 74 ? -16.766 -0.41 -16.656 1 95.12 74 VAL A O 1
ATOM 620 N N . GLU A 1 75 ? -15.461 0.841 -17.844 1 91.25 75 GLU A N 1
ATOM 621 C CA . GLU A 1 75 ? -14.547 1.138 -16.75 1 91.25 75 GLU A CA 1
ATOM 622 C C . GLU A 1 75 ? -15.281 1.814 -15.594 1 91.25 75 GLU A C 1
ATOM 624 O O . GLU A 1 75 ? -14.891 1.658 -14.438 1 91.25 75 GLU A O 1
ATOM 629 N N . ARG A 1 76 ? -16.391 2.535 -15.898 1 87.94 76 ARG A N 1
ATOM 630 C CA . ARG A 1 76 ? -17.125 3.225 -14.844 1 87.94 76 ARG A CA 1
ATOM 631 C C . ARG A 1 76 ? -18.578 2.76 -14.797 1 87.94 76 ARG A C 1
ATOM 633 O O . ARG A 1 76 ? -19.25 2.729 -15.82 1 87.94 76 ARG A O 1
ATOM 640 N N . SER A 1 77 ? -19.016 2.518 -13.641 1 86.5 77 SER A N 1
ATOM 641 C CA . SER A 1 77 ? -20.359 1.969 -13.477 1 86.5 77 SER A CA 1
ATOM 642 C C . SER A 1 77 ? -21.438 3.021 -13.75 1 86.5 77 SER A C 1
ATOM 644 O O . SER A 1 77 ? -22.562 2.686 -14.133 1 86.5 77 SER A O 1
ATOM 646 N N . ILE A 1 78 ? -21.094 4.246 -13.602 1 80.06 78 ILE A N 1
ATOM 647 C CA . ILE A 1 78 ? -22.062 5.332 -13.68 1 80.06 78 ILE A CA 1
ATOM 648 C C . ILE A 1 78 ? -22.641 5.418 -15.094 1 80.06 78 ILE A C 1
ATOM 650 O O . ILE A 1 78 ? -23.766 5.891 -15.289 1 80.06 78 ILE A O 1
ATOM 654 N N . VAL A 1 79 ? -21.938 4.93 -16.094 1 81.44 79 VAL A N 1
ATOM 655 C CA . VAL A 1 79 ? -22.406 5.051 -17.469 1 81.44 79 VAL A CA 1
ATOM 656 C C . VAL A 1 79 ? -22.812 3.68 -18 1 81.44 79 VAL A C 1
ATOM 658 O O . VAL A 1 79 ? -23.109 3.527 -19.203 1 81.44 79 VAL A O 1
ATOM 661 N N . GLN A 1 80 ? -22.797 2.725 -17.188 1 82.62 80 GLN A N 1
ATOM 662 C CA . GLN A 1 80 ? -23.078 1.362 -17.625 1 82.62 80 GLN A CA 1
ATOM 663 C C . GLN A 1 80 ? -24.438 1.283 -18.328 1 82.62 80 GLN A C 1
ATOM 665 O O . GLN A 1 80 ? -24.578 0.565 -19.312 1 82.62 80 GLN A O 1
ATOM 670 N N . SER A 1 81 ? -25.359 2.051 -17.844 1 78.25 81 SER A N 1
ATOM 671 C CA . SER A 1 81 ? -26.719 1.996 -18.391 1 78.25 81 SER A CA 1
ATOM 672 C C . SER A 1 81 ? -26.766 2.531 -19.812 1 78.25 81 SER A C 1
ATOM 674 O O . SER A 1 81 ? -27.719 2.262 -20.562 1 78.25 81 SER A O 1
ATOM 676 N N . GLU A 1 82 ? -25.75 3.211 -20.141 1 83.62 82 GLU A N 1
ATOM 677 C CA . GLU A 1 82 ? -25.719 3.799 -21.484 1 83.62 82 GLU A CA 1
ATOM 678 C C . GLU A 1 82 ? -25.281 2.768 -22.531 1 83.62 82 GLU A C 1
ATOM 680 O O . GLU A 1 82 ? -25.422 3 -23.734 1 83.62 82 GLU A O 1
ATOM 685 N N . PHE A 1 83 ? -24.797 1.646 -22.062 1 88 83 PHE A N 1
ATOM 686 C CA . PHE A 1 83 ? -24.359 0.565 -22.938 1 88 83 PHE A CA 1
ATOM 687 C C . PHE A 1 83 ? -25.172 -0.696 -22.688 1 88 83 PHE A C 1
ATOM 689 O O . PHE A 1 83 ? -25.125 -1.271 -21.609 1 88 83 PHE A O 1
ATOM 696 N N . SER A 1 84 ? -25.906 -1.169 -23.594 1 86.75 84 SER A N 1
ATOM 697 C CA . SER A 1 84 ? -26.844 -2.273 -23.406 1 86.75 84 SER A CA 1
ATOM 698 C C . SER A 1 84 ? -26.109 -3.59 -23.188 1 86.75 84 SER A C 1
ATOM 700 O O . SER A 1 84 ? -26.625 -4.48 -22.5 1 86.75 84 SER A O 1
ATOM 702 N N . ASP A 1 85 ? -24.922 -3.719 -23.672 1 93.06 85 ASP A N 1
ATOM 703 C CA . ASP A 1 85 ? -24.25 -5.012 -23.641 1 93.06 85 ASP A CA 1
ATOM 704 C C . ASP A 1 85 ? -22.969 -4.934 -22.812 1 93.06 85 ASP A C 1
ATOM 706 O O . ASP A 1 85 ? -22.141 -5.852 -22.859 1 93.06 85 ASP A O 1
ATOM 710 N N . ALA A 1 86 ? -22.719 -3.799 -22.172 1 93.94 86 ALA A N 1
ATOM 711 C CA . ALA A 1 86 ? -21.484 -3.619 -21.422 1 93.94 86 ALA A CA 1
ATOM 712 C C . ALA A 1 86 ? -21.766 -3.611 -19.922 1 93.94 86 ALA A C 1
ATOM 714 O O . ALA A 1 86 ? -22.859 -3.242 -19.484 1 93.94 86 ALA A O 1
ATOM 715 N N . HIS A 1 87 ? -20.828 -4.074 -19.156 1 94.31 87 HIS A N 1
ATOM 716 C CA . HIS A 1 87 ? -20.984 -4.195 -17.719 1 94.31 87 HIS A CA 1
ATOM 717 C C . HIS A 1 87 ? -19.719 -3.736 -16.984 1 94.31 87 HIS A C 1
ATOM 719 O O . HIS A 1 87 ? -18.609 -3.975 -17.453 1 94.31 87 HIS A O 1
ATOM 725 N N . HIS A 1 88 ? -19.953 -3.035 -15.938 1 93.06 88 HIS A N 1
ATOM 726 C CA . HIS A 1 88 ? -18.844 -2.75 -15.023 1 93.06 88 HIS A CA 1
ATOM 727 C C . HIS A 1 88 ? -18.656 -3.881 -14.016 1 93.06 88 HIS A C 1
ATOM 729 O O . HIS A 1 88 ? -17.531 -4.199 -13.633 1 93.06 88 HIS A O 1
ATOM 735 N N . HIS A 1 89 ? -19.766 -4.461 -13.656 1 93.31 89 HIS A N 1
ATOM 736 C CA . HIS A 1 89 ? -19.781 -5.59 -12.727 1 93.31 89 HIS A CA 1
ATOM 737 C C . HIS A 1 89 ? -20.062 -6.898 -13.461 1 93.31 89 HIS A C 1
ATOM 739 O O . HIS A 1 89 ? -20.703 -6.902 -14.508 1 93.31 89 HIS A O 1
ATOM 745 N N . ASN A 1 90 ? -19.547 -8.023 -12.875 1 94.44 90 ASN A N 1
ATOM 746 C CA . ASN A 1 90 ? -19.938 -9.328 -13.391 1 94.44 90 ASN A CA 1
ATOM 747 C C . ASN A 1 90 ? -21.453 -9.523 -13.32 1 94.44 90 ASN A C 1
ATOM 749 O O . ASN A 1 90 ? -22.062 -9.328 -12.266 1 94.44 90 ASN A O 1
ATOM 753 N N . PRO A 1 91 ? -22.078 -9.859 -14.406 1 93.12 91 PRO A N 1
ATOM 754 C CA . PRO A 1 91 ? -23.516 -10.109 -14.359 1 93.12 91 PRO A CA 1
ATOM 755 C C . PRO A 1 91 ? -23.875 -11.367 -13.57 1 93.12 91 PRO A C 1
ATOM 757 O O . PRO A 1 91 ? -23.266 -12.414 -13.766 1 93.12 91 PRO A O 1
ATOM 760 N N . LYS A 1 92 ? -24.828 -11.227 -12.75 1 92 92 LYS A N 1
ATOM 761 C CA . LYS A 1 92 ? -25.297 -12.375 -11.992 1 92 92 LYS A CA 1
ATOM 762 C C . LYS A 1 92 ? -26.078 -13.344 -12.875 1 92 92 LYS A C 1
ATOM 764 O O . LYS A 1 92 ? -26.875 -12.914 -13.703 1 92 92 LYS A O 1
ATOM 769 N N . LEU A 1 93 ? -25.766 -14.594 -12.688 1 90.5 93 LEU A N 1
ATOM 770 C CA . LEU A 1 93 ? -26.5 -15.609 -13.43 1 90.5 93 LEU A CA 1
ATOM 771 C C . LEU A 1 93 ? -27.828 -15.922 -12.742 1 90.5 93 LEU A C 1
ATOM 773 O O . LEU A 1 93 ? -27.875 -16.109 -11.531 1 90.5 93 LEU A O 1
ATOM 777 N N . GLN A 1 94 ? -28.906 -15.797 -13.477 1 77.75 94 GLN A N 1
ATOM 778 C CA . GLN A 1 94 ? -30.234 -16.094 -12.93 1 77.75 94 GLN A CA 1
ATOM 779 C C . GLN A 1 94 ? -30.469 -17.594 -12.836 1 77.75 94 GLN A C 1
ATOM 781 O O . GLN A 1 94 ? -29.984 -18.359 -13.68 1 77.75 94 GLN A O 1
ATOM 786 N N . ASP A 1 95 ? -31.078 -18.016 -11.719 1 67.12 95 ASP A N 1
ATOM 787 C CA . ASP A 1 95 ? -31.406 -19.406 -11.508 1 67.12 95 ASP A CA 1
ATOM 788 C C . ASP A 1 95 ? -32.281 -19.938 -12.641 1 67.12 95 ASP A C 1
ATOM 790 O O . ASP A 1 95 ? -33.031 -19.172 -13.281 1 67.12 95 ASP A O 1
ATOM 794 N N . GLY A 1 96 ? -32.188 -21.094 -13.148 1 63.06 96 GLY A N 1
ATOM 795 C CA . GLY A 1 96 ? -33.062 -21.75 -14.125 1 63.06 96 GLY A CA 1
ATOM 796 C C . GLY A 1 96 ? -32.438 -21.797 -15.516 1 63.06 96 GLY A C 1
ATOM 797 O O . GLY A 1 96 ? -33 -22.406 -16.422 1 63.06 96 GLY A O 1
ATOM 798 N N . PHE A 1 97 ? -31.391 -21.016 -15.633 1 58.97 97 PHE A N 1
ATOM 799 C CA . PHE A 1 97 ? -30.828 -20.906 -16.969 1 58.97 97 PHE A CA 1
ATOM 800 C C . PHE A 1 97 ? -30.234 -22.234 -17.422 1 58.97 97 PHE A C 1
ATOM 802 O O . PHE A 1 97 ? -29.031 -22.484 -17.234 1 58.97 97 PHE A O 1
ATOM 809 N N . GLY A 1 98 ? -31.125 -23.328 -17.547 1 72.44 98 GLY A N 1
ATOM 810 C CA . GLY A 1 98 ? -30.688 -24.531 -18.219 1 72.44 98 GLY A CA 1
ATOM 811 C C . GLY A 1 98 ? -29.203 -24.797 -18.062 1 72.44 98 GLY A C 1
ATOM 812 O O . GLY A 1 98 ? -28.516 -25.156 -19.016 1 72.44 98 GLY A O 1
ATOM 813 N N . LEU A 1 99 ? -28.609 -24.672 -16.906 1 77.62 99 LEU A N 1
ATOM 814 C CA . LEU A 1 99 ? -27.188 -24.891 -16.625 1 77.62 99 LEU A CA 1
ATOM 815 C C . LEU A 1 99 ? -26.859 -26.375 -16.641 1 77.62 99 LEU A C 1
ATOM 817 O O . LEU A 1 99 ? -27.703 -27.219 -16.328 1 77.62 99 LEU A O 1
ATOM 821 N N . PRO A 1 100 ? -25.594 -26.625 -17.141 1 84.94 100 PRO A N 1
ATOM 822 C CA . PRO A 1 100 ? -25.141 -28.016 -17.109 1 84.94 100 PRO A CA 1
ATOM 823 C C . PRO A 1 100 ? -25.109 -28.578 -15.688 1 84.94 100 PRO A C 1
ATOM 825 O O . PRO A 1 100 ? -25.094 -27.828 -14.719 1 84.94 100 PRO A O 1
ATOM 828 N N . ASN A 1 101 ? -25.141 -29.906 -15.641 1 86.75 101 ASN A N 1
ATOM 829 C CA . ASN A 1 101 ? -25.109 -30.594 -14.352 1 86.75 101 ASN A CA 1
ATOM 830 C C . ASN A 1 101 ? -23.75 -30.484 -13.68 1 86.75 101 ASN A C 1
ATOM 832 O O . ASN A 1 101 ? -23.625 -30.703 -12.469 1 86.75 101 ASN A O 1
ATOM 836 N N . GLU A 1 102 ? -22.766 -30.188 -14.523 1 91.38 102 GLU A N 1
ATOM 837 C CA . GLU A 1 102 ? -21.422 -29.953 -14.023 1 91.38 102 GLU A CA 1
ATOM 838 C C . GLU A 1 102 ? -20.859 -28.625 -14.508 1 91.38 102 GLU A C 1
ATOM 840 O O . GLU A 1 102 ? -20.969 -28.297 -15.695 1 91.38 102 GLU A O 1
ATOM 845 N N . LEU A 1 103 ? -20.406 -27.875 -13.539 1 93.12 103 LEU A N 1
ATOM 846 C CA . LEU A 1 103 ? -19.828 -26.594 -13.93 1 93.12 103 LEU A CA 1
ATOM 847 C C . LEU A 1 103 ? -18.578 -26.297 -13.117 1 93.12 103 LEU A C 1
ATOM 849 O O . LEU A 1 103 ? -18.297 -26.969 -12.117 1 93.12 103 LEU A O 1
ATOM 853 N N . THR A 1 104 ? -17.797 -25.375 -13.609 1 96.56 104 THR A N 1
ATOM 854 C CA . THR A 1 104 ? -16.547 -24.938 -12.969 1 96.56 104 THR A CA 1
ATOM 855 C C . THR A 1 104 ? -16.672 -23.516 -12.461 1 96.56 104 THR A C 1
ATOM 857 O O . THR A 1 104 ? -17.109 -22.625 -13.195 1 96.56 104 THR A O 1
ATOM 860 N N . LEU A 1 105 ? -16.344 -23.297 -11.172 1 96.62 105 LEU A N 1
ATOM 861 C CA . LEU A 1 105 ? -16.234 -21.953 -10.609 1 96.62 105 LEU A CA 1
ATOM 862 C C . LEU A 1 105 ? -14.773 -21.594 -10.367 1 96.62 105 LEU A C 1
ATOM 864 O O . LEU A 1 105 ? -14.023 -22.391 -9.797 1 96.62 105 LEU A O 1
ATOM 868 N N . VAL A 1 106 ? -14.367 -20.453 -10.812 1 97.12 106 VAL A N 1
ATOM 869 C CA . VAL A 1 106 ? -12.961 -20.062 -10.75 1 97.12 106 VAL A CA 1
ATOM 870 C C . VAL A 1 106 ? -12.656 -19.422 -9.398 1 97.12 106 VAL A C 1
ATOM 872 O O . VAL A 1 106 ? -13.141 -18.344 -9.086 1 97.12 106 VAL A O 1
ATOM 875 N N . LEU A 1 107 ? -11.789 -20.031 -8.656 1 94.19 107 LEU A N 1
ATOM 876 C CA . LEU A 1 107 ? -11.422 -19.531 -7.328 1 94.19 107 LEU A CA 1
ATOM 877 C C . LEU A 1 107 ? -10.188 -18.641 -7.398 1 94.19 107 LEU A C 1
ATOM 879 O O . LEU A 1 107 ? -10 -17.766 -6.547 1 94.19 107 LEU A O 1
ATOM 883 N N . ASP A 1 108 ? -9.32 -18.859 -8.344 1 92.69 108 ASP A N 1
ATOM 884 C CA . ASP A 1 108 ? -8.117 -18.062 -8.594 1 92.69 108 ASP A CA 1
ATOM 885 C C . ASP A 1 108 ? -7.848 -17.938 -10.086 1 92.69 108 ASP A C 1
ATOM 887 O O . ASP A 1 108 ? -7.961 -18.906 -10.828 1 92.69 108 ASP A O 1
ATOM 891 N N . GLY A 1 109 ? -7.484 -16.75 -10.492 1 93.31 109 GLY A N 1
ATOM 892 C CA . GLY A 1 109 ? -7.172 -16.5 -11.891 1 93.31 109 GLY A CA 1
ATOM 893 C C . GLY A 1 109 ? -8.289 -15.82 -12.648 1 93.31 109 GLY A C 1
ATOM 894 O O . GLY A 1 109 ? -8.219 -15.656 -13.867 1 93.31 109 GLY A O 1
ATOM 895 N N . GLN A 1 110 ? -9.289 -15.391 -11.938 1 94.56 110 GLN A N 1
ATOM 896 C CA . GLN A 1 110 ? -10.445 -14.781 -12.594 1 94.56 110 GLN A CA 1
ATOM 897 C C . GLN A 1 110 ? -10.047 -13.516 -13.352 1 94.56 110 GLN A C 1
ATOM 899 O O . GLN A 1 110 ? -10.555 -13.258 -14.438 1 94.56 110 GLN A O 1
ATOM 904 N N . GLN A 1 111 ? -9.109 -12.75 -12.797 1 94.06 111 GLN A N 1
ATOM 905 C CA . GLN A 1 111 ? -8.688 -11.531 -13.477 1 94.06 111 GLN A CA 1
ATOM 906 C C . GLN A 1 111 ? -8.008 -11.844 -14.805 1 94.06 111 GLN A C 1
ATOM 908 O O . GLN A 1 111 ? -8.297 -11.203 -15.82 1 94.06 111 GLN A O 1
ATOM 913 N N . ARG A 1 112 ? -7.145 -12.93 -14.789 1 94.94 112 ARG A N 1
ATOM 914 C CA . ARG A 1 112 ? -6.434 -13.312 -16 1 94.94 112 ARG A CA 1
ATOM 915 C C . ARG A 1 112 ? -7.395 -13.875 -17.047 1 94.94 112 ARG A C 1
ATOM 917 O O . ARG A 1 112 ? -7.297 -13.539 -18.234 1 94.94 112 ARG A O 1
ATOM 924 N N . LEU A 1 113 ? -8.312 -14.672 -16.625 1 97.81 113 LEU A N 1
ATOM 925 C CA . LEU A 1 113 ? -9.281 -15.242 -17.562 1 97.81 113 LEU A CA 1
ATOM 926 C C . LEU A 1 113 ? -10.18 -14.156 -18.141 1 97.81 113 LEU A C 1
ATOM 928 O O . LEU A 1 113 ? -10.484 -14.18 -19.344 1 97.81 113 LEU A O 1
ATOM 932 N N . THR A 1 114 ? -10.602 -13.227 -17.281 1 97.75 114 THR A N 1
ATOM 933 C CA . THR A 1 114 ? -11.43 -12.125 -17.766 1 97.75 114 THR A CA 1
ATOM 934 C C . THR A 1 114 ? -10.656 -11.266 -18.766 1 97.75 114 THR A C 1
ATOM 936 O O . THR A 1 114 ? -11.211 -10.844 -19.781 1 97.75 114 THR A O 1
ATOM 939 N N . ALA A 1 115 ? -9.43 -11.039 -18.453 1 97.69 115 ALA A N 1
ATOM 940 C CA . ALA A 1 115 ? -8.586 -10.281 -19.375 1 97.69 115 ALA A CA 1
ATOM 941 C C . ALA A 1 115 ? -8.492 -10.961 -20.734 1 97.69 115 ALA A C 1
ATOM 943 O O . ALA A 1 115 ? -8.609 -10.312 -21.766 1 97.69 115 ALA A O 1
ATOM 944 N N . LEU A 1 116 ? -8.289 -12.281 -20.75 1 98.5 116 LEU A N 1
ATOM 945 C CA . LEU A 1 116 ? -8.25 -13.055 -22 1 98.5 116 LEU A CA 1
ATOM 946 C C . LEU A 1 116 ? -9.586 -12.984 -22.719 1 98.5 116 LEU A C 1
ATOM 948 O O . LEU A 1 116 ? -9.625 -12.828 -23.938 1 98.5 116 LEU A O 1
ATOM 952 N N . TYR A 1 117 ? -10.617 -13.062 -21.953 1 98.62 117 TYR A N 1
ATOM 953 C CA . TYR A 1 117 ? -11.961 -13.039 -22.516 1 98.62 117 TYR A CA 1
ATOM 954 C C . TYR A 1 117 ? -12.258 -11.695 -23.172 1 98.62 117 TYR A C 1
ATOM 956 O O . TYR A 1 117 ? -12.758 -11.648 -24.297 1 98.62 117 TYR A O 1
ATOM 964 N N . ILE A 1 118 ? -11.961 -10.617 -22.516 1 98.31 118 ILE A N 1
ATOM 965 C CA . ILE A 1 118 ? -12.156 -9.266 -23.047 1 98.31 118 ILE A CA 1
ATOM 966 C C . ILE A 1 118 ? -11.305 -9.078 -24.297 1 98.31 118 ILE A C 1
ATOM 968 O O . ILE A 1 118 ? -11.805 -8.633 -25.328 1 98.31 118 ILE A O 1
ATOM 972 N N . GLY A 1 119 ? -10.07 -9.445 -24.234 1 98.38 119 GLY A N 1
ATOM 973 C CA . GLY A 1 119 ? -9.148 -9.234 -25.344 1 98.38 119 GLY A CA 1
ATOM 974 C C . GLY A 1 119 ? -9.508 -10.031 -26.578 1 98.38 119 GLY A C 1
ATOM 975 O O . GLY A 1 119 ? -9.344 -9.555 -27.703 1 98.38 119 GLY A O 1
ATOM 976 N N . LEU A 1 120 ? -10.039 -11.227 -26.438 1 98.62 120 LEU A N 1
ATOM 977 C CA . LEU A 1 120 ? -10.258 -12.133 -27.547 1 98.62 120 LEU A CA 1
ATOM 978 C C . LEU A 1 120 ? -11.688 -12.016 -28.078 1 98.62 120 LEU A C 1
ATOM 980 O O . LEU A 1 120 ? -11.938 -12.258 -29.266 1 98.62 120 LEU A O 1
ATOM 984 N N . THR A 1 121 ? -12.641 -11.648 -27.203 1 98.25 121 THR A N 1
ATOM 985 C CA . THR A 1 121 ? -14.031 -11.766 -27.641 1 98.25 121 THR A CA 1
ATOM 986 C C . THR A 1 121 ? -14.805 -10.484 -27.344 1 98.25 121 THR A C 1
ATOM 988 O O . THR A 1 121 ? -15.945 -10.328 -27.781 1 98.25 121 THR A O 1
ATOM 991 N N . GLY A 1 122 ? -14.203 -9.609 -26.578 1 97.81 122 GLY A N 1
ATOM 992 C CA . GLY A 1 122 ? -14.992 -8.5 -26.094 1 97.81 122 GLY A CA 1
ATOM 993 C C . GLY A 1 122 ? -14.367 -7.145 -26.375 1 97.81 122 GLY A C 1
ATOM 994 O O . GLY A 1 122 ? -13.742 -6.957 -27.422 1 97.81 122 GLY A O 1
ATOM 995 N N . THR A 1 123 ? -14.797 -6.168 -25.484 1 97.62 123 THR A N 1
ATOM 996 C CA . THR A 1 123 ? -14.352 -4.789 -25.656 1 97.62 123 THR A CA 1
ATOM 997 C C . THR A 1 123 ? -14.062 -4.145 -24.297 1 97.62 123 THR A C 1
ATOM 999 O O . THR A 1 123 ? -14.508 -4.641 -23.266 1 97.62 123 THR A O 1
ATOM 1002 N N . TYR A 1 124 ? -13.203 -3.201 -24.375 1 97.75 124 TYR A N 1
ATOM 1003 C CA . TYR A 1 124 ? -12.891 -2.354 -23.219 1 97.75 124 TYR A CA 1
ATOM 1004 C C . TYR A 1 124 ? -13.352 -0.921 -23.469 1 97.75 124 TYR A C 1
ATOM 1006 O O . TYR A 1 124 ? -12.867 -0.248 -24.375 1 97.75 124 TYR A O 1
ATOM 1014 N N . ILE A 1 125 ? -14.305 -0.458 -22.672 1 96.44 125 ILE A N 1
ATOM 1015 C CA . ILE A 1 125 ? -14.844 0.89 -22.812 1 96.44 125 ILE A CA 1
ATOM 1016 C C . ILE A 1 125 ? -14.156 1.827 -21.828 1 96.44 125 ILE A C 1
ATOM 1018 O O . ILE A 1 125 ? -14.367 1.719 -20.609 1 96.44 125 ILE A O 1
ATOM 1022 N N . VAL A 1 126 ? -13.406 2.746 -22.359 1 94.81 126 VAL A N 1
ATOM 1023 C CA . VAL A 1 126 ? -12.539 3.592 -21.547 1 94.81 126 VAL A CA 1
ATOM 1024 C C . VAL A 1 126 ? -12.961 5.055 -21.688 1 94.81 126 VAL A C 1
ATOM 1026 O O . VAL A 1 126 ? -13.43 5.465 -22.75 1 94.81 126 VAL A O 1
ATOM 1029 N N . LYS A 1 127 ? -12.797 5.797 -20.688 1 91.75 127 LYS A N 1
ATOM 1030 C CA . LYS A 1 127 ? -13.094 7.227 -20.719 1 91.75 127 LYS A CA 1
ATOM 1031 C C . LYS A 1 127 ? -12.016 8 -21.484 1 91.75 127 LYS A C 1
ATOM 1033 O O . LYS A 1 127 ? -10.82 7.746 -21.312 1 91.75 127 LYS A O 1
ATOM 1038 N N . LYS A 1 128 ? -12.438 8.914 -22.234 1 90.38 128 LYS A N 1
ATOM 1039 C CA . LYS A 1 128 ? -11.516 9.844 -22.891 1 90.38 128 LYS A CA 1
ATOM 1040 C C . LYS A 1 128 ? -10.898 10.797 -21.875 1 90.38 128 LYS A C 1
ATOM 1042 O O . LYS A 1 128 ? -11.57 11.234 -20.938 1 90.38 128 LYS A O 1
ATOM 1047 N N . PRO A 1 129 ? -9.633 11.094 -22.078 1 86.88 129 PRO A N 1
ATOM 1048 C CA . PRO A 1 129 ? -8.992 12.016 -21.125 1 86.88 129 PRO A CA 1
ATOM 1049 C C . PRO A 1 129 ? -9.68 13.375 -21.094 1 86.88 129 PRO A C 1
ATOM 1051 O O . PRO A 1 129 ? -10.078 13.906 -22.125 1 86.88 129 PRO A O 1
ATOM 1054 N N . TYR A 1 130 ? -9.93 13.945 -19.984 1 79.38 130 TYR A N 1
ATOM 1055 C CA . TYR A 1 130 ? -10.375 15.312 -19.719 1 79.38 130 TYR A CA 1
ATOM 1056 C C . TYR A 1 130 ? -11.867 15.469 -20 1 79.38 130 TYR A C 1
ATOM 1058 O O . TYR A 1 130 ? -12.383 16.578 -20.047 1 79.38 130 TYR A O 1
ATOM 1066 N N . PHE A 1 131 ? -12.562 14.391 -20.312 1 81 131 PHE A N 1
ATOM 1067 C CA . PHE A 1 131 ? -14.008 14.43 -20.5 1 81 131 PHE A CA 1
ATOM 1068 C C . PHE A 1 131 ? -14.727 14.133 -19.188 1 81 131 PHE A C 1
ATOM 1070 O O . PHE A 1 131 ? -14.156 13.516 -18.297 1 81 131 PHE A O 1
ATOM 1077 N N . PRO A 1 132 ? -15.938 14.641 -19.125 1 80 132 PRO A N 1
ATOM 1078 C CA . PRO A 1 132 ? -16.688 14.406 -17.875 1 80 132 PRO A CA 1
ATOM 1079 C C . PRO A 1 132 ? -16.984 12.93 -17.641 1 80 132 PRO A C 1
ATOM 1081 O O . PRO A 1 132 ? -17.125 12.164 -18.609 1 80 132 PRO A O 1
ATOM 1084 N N . ASN A 1 133 ? -17.203 12.508 -16.469 1 81 133 ASN A N 1
ATOM 1085 C CA . ASN A 1 133 ? -17.359 11.109 -16.078 1 81 133 ASN A CA 1
ATOM 1086 C C . ASN A 1 133 ? -18.75 10.586 -16.391 1 81 133 ASN A C 1
ATOM 1088 O O . ASN A 1 133 ? -18.938 9.398 -16.656 1 81 133 ASN A O 1
ATOM 1092 N N . ALA A 1 134 ? -19.766 11.438 -16.359 1 79.56 134 ALA A N 1
ATOM 1093 C CA . ALA A 1 134 ? -21.141 10.945 -16.328 1 79.56 134 ALA A CA 1
ATOM 1094 C C . ALA A 1 134 ? -21.75 10.945 -17.734 1 79.56 134 ALA A C 1
ATOM 1096 O O . ALA A 1 134 ? -22.891 10.547 -17.922 1 79.56 134 ALA A O 1
ATOM 1097 N N . GLU A 1 135 ? -21 11.289 -18.75 1 84.12 135 GLU A N 1
ATOM 1098 C CA . GLU A 1 135 ? -21.562 11.398 -20.094 1 84.12 135 GLU A CA 1
ATOM 1099 C C . GLU A 1 135 ? -21.141 10.211 -20.969 1 84.12 135 GLU A C 1
ATOM 1101 O O . GLU A 1 135 ? -19.969 9.828 -20.984 1 84.12 135 GLU A O 1
ATOM 1106 N N . ARG A 1 136 ? -22.094 9.75 -21.656 1 84.19 136 ARG A N 1
ATOM 1107 C CA . ARG A 1 136 ? -21.859 8.602 -22.531 1 84.19 136 ARG A CA 1
ATOM 1108 C C . ARG A 1 136 ? -20.781 8.906 -23.562 1 84.19 136 ARG A C 1
ATOM 1110 O O . ARG A 1 136 ? -19.922 8.07 -23.828 1 84.19 136 ARG A O 1
ATOM 1117 N N . ASP A 1 137 ? -20.812 10.078 -24.094 1 88.69 137 ASP A N 1
ATOM 1118 C CA . ASP A 1 137 ? -19.922 10.453 -25.188 1 88.69 137 ASP A CA 1
ATOM 1119 C C . ASP A 1 137 ? -18.484 10.602 -24.703 1 88.69 137 ASP A C 1
ATOM 1121 O O . ASP A 1 137 ? -17.562 10.672 -25.5 1 88.69 137 ASP A O 1
ATOM 1125 N N . SER A 1 138 ? -18.375 10.547 -23.406 1 91.94 138 SER A N 1
ATOM 1126 C CA . SER A 1 138 ? -17.047 10.641 -22.797 1 91.94 138 SER A CA 1
ATOM 1127 C C . SER A 1 138 ? -16.297 9.312 -22.906 1 91.94 138 SER A C 1
ATOM 1129 O O . SER A 1 138 ? -15.102 9.242 -22.609 1 91.94 138 SER A O 1
ATOM 1131 N N . TYR A 1 139 ? -16.969 8.289 -23.406 1 93.25 139 TYR A N 1
ATOM 1132 C CA . TYR A 1 139 ? -16.391 6.949 -23.391 1 93.25 139 TYR A CA 1
ATOM 1133 C C . TYR A 1 139 ? -16.297 6.379 -24.812 1 93.25 139 TYR A C 1
ATOM 1135 O O . TYR A 1 139 ? -17.156 6.652 -25.656 1 93.25 139 TYR A O 1
ATOM 1143 N N . GLU A 1 140 ? -15.289 5.641 -24.969 1 94 140 GLU A N 1
ATOM 1144 C CA . GLU A 1 140 ? -15.055 5 -26.266 1 94 140 GLU A CA 1
ATOM 1145 C C . GLU A 1 140 ? -14.914 3.488 -26.109 1 94 140 GLU A C 1
ATOM 1147 O O . GLU A 1 140 ? -14.195 3.01 -25.234 1 94 140 GLU A O 1
ATOM 1152 N N . ARG A 1 141 ? -15.609 2.779 -26.969 1 95.5 141 ARG A N 1
ATOM 1153 C CA . ARG A 1 141 ? -15.508 1.324 -27.016 1 95.5 141 ARG A CA 1
ATOM 1154 C C . ARG A 1 141 ? -14.32 0.884 -27.859 1 95.5 141 ARG A C 1
ATOM 1156 O O . ARG A 1 141 ? -14.219 1.254 -29.031 1 95.5 141 ARG A O 1
ATOM 1163 N N . LYS A 1 142 ? -13.438 0.134 -27.281 1 97.69 142 LYS A N 1
ATOM 1164 C CA . LYS A 1 142 ? -12.211 -0.275 -27.953 1 97.69 142 LYS A CA 1
ATOM 1165 C C . LYS A 1 142 ? -12.055 -1.793 -27.953 1 97.69 142 LYS A C 1
ATOM 1167 O O . LYS A 1 142 ? -12.602 -2.473 -27.078 1 97.69 142 LYS A O 1
ATOM 1172 N N . ARG A 1 143 ? -11.375 -2.287 -28.953 1 97.94 143 ARG A N 1
ATOM 1173 C CA . ARG A 1 143 ? -10.992 -3.693 -29.047 1 97.94 143 ARG A CA 1
ATOM 1174 C C . ARG A 1 143 ? -9.469 -3.85 -29.031 1 97.94 143 ARG A C 1
ATOM 1176 O O . ARG A 1 143 ? -8.742 -2.896 -29.328 1 97.94 143 ARG A O 1
ATOM 1183 N N . LEU A 1 144 ? -9.023 -5.047 -28.609 1 98.56 144 LEU A N 1
ATOM 1184 C CA . LEU A 1 144 ? -7.586 -5.289 -28.547 1 98.56 144 LEU A CA 1
ATOM 1185 C C . LEU A 1 144 ? -7.047 -5.68 -29.922 1 98.56 144 LEU A C 1
ATOM 1187 O O . LEU A 1 144 ? -7.559 -6.609 -30.547 1 98.56 144 LEU A O 1
ATOM 1191 N N . TYR A 1 145 ? -6.043 -4.941 -30.406 1 98.44 145 TYR A N 1
ATOM 1192 C CA . TYR A 1 145 ? -5.391 -5.203 -31.672 1 98.44 145 TYR A CA 1
ATOM 1193 C C . TYR A 1 145 ? -3.908 -5.5 -31.484 1 98.44 145 TYR A C 1
ATOM 1195 O O . TYR A 1 145 ? -3.305 -5.051 -30.5 1 98.44 145 TYR A O 1
ATOM 1203 N N . LEU A 1 146 ? -3.35 -6.312 -32.344 1 98.31 146 LEU A N 1
ATOM 1204 C CA . LEU A 1 146 ? -1.914 -6.547 -32.438 1 98.31 146 LEU A CA 1
ATOM 1205 C C . LEU A 1 146 ? -1.361 -5.953 -33.75 1 98.31 146 LEU A C 1
ATOM 1207 O O . LEU A 1 146 ? -1.901 -6.195 -34.812 1 98.31 146 LEU A O 1
ATOM 1211 N N . ASN A 1 147 ? -0.321 -5.105 -33.656 1 97.94 147 ASN A N 1
ATOM 1212 C CA . ASN A 1 147 ? 0.362 -4.617 -34.875 1 97.94 147 ASN A CA 1
ATOM 1213 C C . ASN A 1 147 ? 1.24 -5.699 -35.5 1 97.94 147 ASN A C 1
ATOM 1215 O O . ASN A 1 147 ? 2.346 -5.957 -35 1 97.94 147 ASN A O 1
ATOM 1219 N N . LEU A 1 148 ? 0.828 -6.254 -36.594 1 97.31 148 LEU A N 1
ATOM 1220 C CA . LEU A 1 148 ? 1.499 -7.402 -37.219 1 97.31 148 LEU A CA 1
ATOM 1221 C C . LEU A 1 148 ? 2.818 -6.984 -37.844 1 97.31 148 LEU A C 1
ATOM 1223 O O . LEU A 1 148 ? 3.664 -7.828 -38.156 1 97.31 148 LEU A O 1
ATOM 1227 N N . LEU A 1 149 ? 3.002 -5.664 -38.062 1 96.56 149 LEU A N 1
ATOM 1228 C CA . LEU A 1 149 ? 4.207 -5.195 -38.719 1 96.56 149 LEU A CA 1
ATOM 1229 C C . LEU A 1 149 ? 5.23 -4.688 -37.719 1 96.56 149 LEU A C 1
ATOM 1231 O O . LEU A 1 149 ? 6.32 -4.25 -38.094 1 96.56 149 LEU A O 1
ATOM 1235 N N . SER A 1 150 ? 4.871 -4.77 -36.438 1 96.12 150 SER A N 1
ATOM 1236 C CA . SER A 1 150 ? 5.812 -4.344 -35.406 1 96.12 150 SER A CA 1
ATOM 1237 C C . SER A 1 150 ? 6.969 -5.328 -35.281 1 96.12 150 SER A C 1
ATOM 1239 O O . SER A 1 150 ? 6.801 -6.527 -35.5 1 96.12 150 SER A O 1
ATOM 1241 N N . ASP A 1 151 ? 8.18 -4.828 -34.938 1 95.31 151 ASP A N 1
ATOM 1242 C CA . ASP A 1 151 ? 9.375 -5.641 -34.719 1 95.31 151 ASP A CA 1
ATOM 1243 C C . ASP A 1 151 ? 9.266 -6.484 -33.469 1 95.31 151 ASP A C 1
ATOM 1245 O O . ASP A 1 151 ? 9.289 -5.953 -32.344 1 95.31 151 ASP A O 1
ATOM 1249 N N . PRO A 1 152 ? 9.164 -7.793 -33.625 1 93.88 152 PRO A N 1
ATOM 1250 C CA . PRO A 1 152 ? 9 -8.648 -32.438 1 93.88 152 PRO A CA 1
ATOM 1251 C C . PRO A 1 152 ? 10.305 -8.852 -31.672 1 93.88 152 PRO A C 1
ATOM 1253 O O . PRO A 1 152 ? 10.32 -9.547 -30.656 1 93.88 152 PRO A O 1
ATOM 1256 N N . ASN A 1 153 ? 11.352 -8.234 -32.062 1 91 153 ASN A N 1
ATOM 1257 C CA . ASN A 1 153 ? 12.648 -8.406 -31.406 1 91 153 ASN A CA 1
ATOM 1258 C C . ASN A 1 153 ? 13.031 -7.18 -30.578 1 91 153 ASN A C 1
ATOM 1260 O O . ASN A 1 153 ? 14.062 -7.176 -29.906 1 91 153 ASN A O 1
ATOM 1264 N N . GLN A 1 154 ? 12.195 -6.254 -30.641 1 89.5 154 GLN A N 1
ATOM 1265 C CA . GLN A 1 154 ? 12.484 -5.023 -29.906 1 89.5 154 GLN A CA 1
ATOM 1266 C C . GLN A 1 154 ? 11.508 -4.832 -28.75 1 89.5 154 GLN A C 1
ATOM 1268 O O . GLN A 1 154 ? 10.312 -5.133 -28.875 1 89.5 154 GLN A O 1
ATOM 1273 N N . VAL A 1 155 ? 12.062 -4.391 -27.641 1 89.44 155 VAL A N 1
ATOM 1274 C CA . VAL A 1 155 ? 11.25 -4.109 -26.453 1 89.44 155 VAL A CA 1
ATOM 1275 C C . VAL A 1 155 ? 10.992 -2.607 -26.359 1 89.44 155 VAL A C 1
ATOM 1277 O O . VAL A 1 155 ? 11.891 -1.797 -26.609 1 89.44 155 VAL A O 1
ATOM 1280 N N . SER A 1 156 ? 9.781 -2.227 -26 1 88.12 156 SER A N 1
ATOM 1281 C CA . SER A 1 156 ? 9.406 -0.821 -25.906 1 88.12 156 SER A CA 1
ATOM 1282 C C . SER A 1 156 ? 10.148 -0.118 -24.781 1 88.12 156 SER A C 1
ATOM 1284 O O . SER A 1 156 ? 10.531 -0.751 -23.781 1 88.12 156 SER A O 1
ATOM 1286 N N . ASN A 1 157 ? 10.328 1.151 -24.875 1 81.81 157 ASN A N 1
ATOM 1287 C CA . ASN A 1 157 ? 11.07 1.927 -23.891 1 81.81 157 ASN A CA 1
ATOM 1288 C C . ASN A 1 157 ? 10.148 2.498 -22.812 1 81.81 157 ASN A C 1
ATOM 1290 O O . ASN A 1 157 ? 10.609 3.146 -21.875 1 81.81 157 ASN A O 1
ATOM 1294 N N . ASP A 1 158 ? 8.953 2.105 -22.875 1 84.44 158 ASP A N 1
ATOM 1295 C CA . ASP A 1 158 ? 8.008 2.646 -21.906 1 84.44 158 ASP A CA 1
ATOM 1296 C C . ASP A 1 158 ? 7.957 1.781 -20.641 1 84.44 158 ASP A C 1
ATOM 1298 O O . ASP A 1 158 ? 8.789 0.894 -20.469 1 84.44 158 ASP A O 1
ATOM 1302 N N . GLU A 1 159 ? 7.043 2.092 -19.719 1 81.12 159 GLU A N 1
ATOM 1303 C CA . GLU A 1 159 ? 6.938 1.447 -18.422 1 81.12 159 GLU A CA 1
ATOM 1304 C C . GLU A 1 159 ? 6.539 -0.02 -18.562 1 81.12 159 GLU A C 1
ATOM 1306 O O . GLU A 1 159 ? 6.859 -0.839 -17.688 1 81.12 159 GLU A O 1
ATOM 1311 N N . LEU A 1 160 ? 5.988 -0.392 -19.703 1 81.38 160 LEU A N 1
ATOM 1312 C CA . LEU A 1 160 ? 5.418 -1.729 -19.844 1 81.38 160 LEU A CA 1
ATOM 1313 C C . LEU A 1 160 ? 6.457 -2.703 -20.391 1 81.38 160 LEU A C 1
ATOM 1315 O O . LEU A 1 160 ? 6.32 -3.918 -20.219 1 81.38 160 LEU A O 1
ATOM 1319 N N . LYS A 1 161 ? 7.473 -2.193 -21.078 1 87.12 161 LYS A N 1
ATOM 1320 C CA . LYS A 1 161 ? 8.547 -3.006 -21.641 1 87.12 161 LYS A CA 1
ATOM 1321 C C . LYS A 1 161 ? 7.977 -4.164 -22.469 1 87.12 161 LYS A C 1
ATOM 1323 O O . LYS A 1 161 ? 8.352 -5.316 -22.266 1 87.12 161 LYS A O 1
ATOM 1328 N N . MET A 1 162 ? 7.125 -3.832 -23.469 1 92.81 162 MET A N 1
ATOM 1329 C CA . MET A 1 162 ? 6.453 -4.824 -24.312 1 92.81 162 MET A CA 1
ATOM 1330 C C . MET A 1 162 ? 7.293 -5.156 -25.531 1 92.81 162 MET A C 1
ATOM 1332 O O . MET A 1 162 ? 8 -4.293 -26.062 1 92.81 162 MET A O 1
ATOM 1336 N N . ARG A 1 163 ? 7.207 -6.371 -25.938 1 95.06 163 ARG A N 1
ATOM 1337 C CA . ARG A 1 163 ? 7.824 -6.812 -27.188 1 95.06 163 ARG A CA 1
ATOM 1338 C C . ARG A 1 163 ? 6.828 -6.77 -28.328 1 95.06 163 ARG A C 1
ATOM 1340 O O . ARG A 1 163 ? 7.172 -6.367 -29.453 1 95.06 163 ARG A O 1
ATOM 1347 N N . TYR A 1 164 ? 5.598 -7.113 -28.078 1 97.69 164 TYR A N 1
ATOM 1348 C CA . TYR A 1 164 ? 4.523 -7.086 -29.062 1 97.69 164 TYR A CA 1
ATOM 1349 C C . TYR A 1 164 ? 3.662 -5.84 -28.891 1 97.69 164 TYR A C 1
ATOM 1351 O O . TYR A 1 164 ? 3.34 -5.449 -27.766 1 97.69 164 TYR A O 1
ATOM 1359 N N . ASP A 1 165 ? 3.316 -5.238 -29.984 1 97.31 165 ASP A N 1
ATOM 1360 C CA . ASP A 1 165 ? 2.588 -3.973 -29.953 1 97.31 165 ASP A CA 1
ATOM 1361 C C . ASP A 1 165 ? 1.081 -4.207 -29.891 1 97.31 165 ASP A C 1
ATOM 1363 O O . ASP A 1 165 ? 0.401 -4.16 -30.922 1 97.31 165 ASP A O 1
ATOM 1367 N N . PHE A 1 166 ? 0.627 -4.379 -28.688 1 97.94 166 PHE A N 1
ATOM 1368 C CA . PHE A 1 166 ? -0.804 -4.492 -28.422 1 97.94 166 PHE A CA 1
ATOM 1369 C C . PHE A 1 166 ? -1.399 -3.137 -28.078 1 97.94 166 PHE A C 1
ATOM 1371 O O . PHE A 1 166 ? -0.852 -2.41 -27.234 1 97.94 166 PHE A O 1
ATOM 1378 N N . GLN A 1 167 ? -2.561 -2.842 -28.703 1 97.38 167 GLN A N 1
ATOM 1379 C CA . GLN A 1 167 ? -3.248 -1.593 -28.391 1 97.38 167 GLN A CA 1
ATOM 1380 C C . GLN A 1 167 ? -4.762 -1.776 -28.422 1 97.38 167 GLN A C 1
ATOM 1382 O O . GLN A 1 167 ? -5.289 -2.51 -29.266 1 97.38 167 GLN A O 1
ATOM 1387 N N . PHE A 1 168 ? -5.383 -1.15 -27.484 1 97.62 168 PHE A N 1
ATOM 1388 C CA . PHE A 1 168 ? -6.828 -1.008 -27.594 1 97.62 168 PHE A CA 1
ATOM 1389 C C . PHE A 1 168 ? -7.199 0.136 -28.531 1 97.62 168 PHE A C 1
ATOM 1391 O O . PHE A 1 168 ? -6.801 1.281 -28.297 1 97.62 168 PHE A O 1
ATOM 1398 N N . LYS A 1 169 ? -7.965 -0.179 -29.547 1 96.88 169 LYS A N 1
ATOM 1399 C CA . LYS A 1 169 ? -8.328 0.829 -30.531 1 96.88 169 LYS A CA 1
ATOM 1400 C C . LYS A 1 169 ? -9.828 0.812 -30.812 1 96.88 169 LYS A C 1
ATOM 1402 O O . LYS A 1 169 ? -10.469 -0.235 -30.719 1 96.88 169 LYS A O 1
ATOM 1407 N N . ALA A 1 170 ? -10.297 2.023 -31.109 1 93.69 170 ALA A N 1
ATOM 1408 C CA . ALA A 1 170 ? -11.734 2.191 -31.344 1 93.69 170 ALA A CA 1
ATOM 1409 C C . ALA A 1 170 ? -12.055 2.18 -32.844 1 93.69 170 ALA A C 1
ATOM 1411 O O . ALA A 1 170 ? -11.281 2.697 -33.656 1 93.69 170 ALA A O 1
ATOM 1412 N N . GLY A 1 171 ? -13.242 1.688 -33.156 1 81.25 171 GLY A N 1
ATOM 1413 C CA . GLY A 1 171 ? -13.852 1.871 -34.469 1 81.25 171 GLY A CA 1
ATOM 1414 C C . GLY A 1 171 ? -13.055 1.241 -35.594 1 81.25 171 GLY A C 1
ATOM 1415 O O . GLY A 1 171 ? -12.539 0.131 -35.469 1 81.25 171 GLY A O 1
ATOM 1416 N N . ASN A 1 172 ? -13.047 1.885 -36.719 1 85.25 172 ASN A N 1
ATOM 1417 C CA . ASN A 1 172 ? -12.328 1.482 -37.938 1 85.25 172 ASN A CA 1
ATOM 1418 C C . ASN A 1 172 ? -10.859 1.901 -37.875 1 85.25 172 ASN A C 1
ATOM 1420 O O . ASN A 1 172 ? -10.539 3.086 -38 1 85.25 172 ASN A O 1
ATOM 1424 N N . VAL A 1 173 ? -10.055 0.927 -37.625 1 90.5 173 VAL A N 1
ATOM 1425 C CA . VAL A 1 173 ? -8.633 1.175 -37.438 1 90.5 173 VAL A CA 1
ATOM 1426 C C . VAL A 1 173 ? -7.957 1.392 -38.781 1 90.5 173 VAL A C 1
ATOM 1428 O O . VAL A 1 173 ? -8.195 0.635 -39.719 1 90.5 173 VAL A O 1
ATOM 1431 N N . GLU A 1 174 ? -7.266 2.51 -38.875 1 90.56 174 GLU A N 1
ATOM 1432 C CA . GLU A 1 174 ? -6.527 2.828 -40.094 1 90.56 174 GLU A CA 1
ATOM 1433 C C . GLU A 1 174 ? -5.336 1.892 -40.281 1 90.56 174 GLU A C 1
ATOM 1435 O O . GLU A 1 174 ? -4.598 1.628 -39.344 1 90.56 174 GLU A O 1
ATOM 1440 N N . GLN A 1 175 ? -5.262 1.323 -41.531 1 92.62 175 GLN A N 1
ATOM 1441 C CA . GLN A 1 175 ? -4.148 0.445 -41.875 1 92.62 175 GLN A CA 1
ATOM 1442 C C . GLN A 1 175 ? -3.105 1.183 -42.719 1 92.62 175 GLN A C 1
ATOM 1444 O O . GLN A 1 175 ? -3.43 2.143 -43.438 1 92.62 175 GLN A O 1
ATOM 1449 N N . SER A 1 176 ? -1.833 0.912 -42.469 1 88.62 176 SER A N 1
ATOM 1450 C CA . SER A 1 176 ? -0.745 1.485 -43.25 1 88.62 176 SER A CA 1
ATOM 1451 C C . SER A 1 176 ? 0.364 0.464 -43.5 1 88.62 176 SER A C 1
ATOM 1453 O O . SER A 1 176 ? 0.309 -0.65 -42.969 1 88.62 176 SER A O 1
ATOM 1455 N N . THR A 1 177 ? 1.338 0.857 -44.375 1 87.06 177 THR A N 1
ATOM 1456 C CA . THR A 1 177 ? 2.492 0.006 -44.625 1 87.06 177 THR A CA 1
ATOM 1457 C C . THR A 1 177 ? 3.418 -0.043 -43.406 1 87.06 177 THR A C 1
ATOM 1459 O O . THR A 1 177 ? 4.305 -0.896 -43.344 1 87.06 177 THR A O 1
ATOM 1462 N N . GLU A 1 178 ? 3.117 0.858 -42.5 1 90 178 GLU A N 1
ATOM 1463 C CA . GLU A 1 178 ? 3.934 0.873 -41.281 1 90 178 GLU A CA 1
ATOM 1464 C C . GLU A 1 178 ? 3.256 0.107 -40.156 1 90 178 GLU A C 1
ATOM 1466 O O . GLU A 1 178 ? 3.93 -0.501 -39.312 1 90 178 GLU A O 1
ATOM 1471 N N . ASN A 1 179 ? 1.969 0.205 -40.156 1 94.31 179 ASN A N 1
ATOM 1472 C CA . ASN A 1 179 ? 1.19 -0.433 -39.125 1 94.31 179 ASN A CA 1
ATOM 1473 C C . ASN A 1 179 ? -0.01 -1.187 -39.688 1 94.31 179 ASN A C 1
ATOM 1475 O O . ASN A 1 179 ? -0.831 -0.608 -40.406 1 94.31 179 ASN A O 1
ATOM 1479 N N . TYR A 1 180 ? -0.078 -2.41 -39.375 1 95.62 180 TYR A N 1
ATOM 1480 C CA . TYR A 1 180 ? -1.258 -3.207 -39.688 1 95.62 180 TYR A CA 1
ATOM 1481 C C . TYR A 1 180 ? -1.859 -3.814 -38.438 1 95.62 180 TYR A C 1
ATOM 1483 O O . TYR A 1 180 ? -1.317 -4.773 -37.875 1 95.62 180 TYR A O 1
ATOM 1491 N N . TRP A 1 181 ? -3.01 -3.293 -38.125 1 96.94 181 TRP A N 1
ATOM 1492 C CA . TRP A 1 181 ? -3.658 -3.658 -36.875 1 96.94 181 TRP A CA 1
ATOM 1493 C C . TRP A 1 181 ? -4.625 -4.816 -37.062 1 96.94 181 TRP A C 1
ATOM 1495 O O . TRP A 1 181 ? -5.648 -4.672 -37.75 1 96.94 181 TRP A O 1
ATOM 1505 N N . TYR A 1 182 ? -4.285 -5.977 -36.469 1 96.5 182 TYR A N 1
ATOM 1506 C CA . TYR A 1 182 ? -5.062 -7.207 -36.531 1 96.5 182 TYR A CA 1
ATOM 1507 C C . TYR A 1 182 ? -5.891 -7.379 -35.25 1 96.5 182 TYR A C 1
ATOM 1509 O O . TYR A 1 182 ? -5.34 -7.422 -34.156 1 96.5 182 TYR A O 1
ATOM 1517 N N . TRP A 1 183 ? -7.195 -7.426 -35.406 1 96.75 183 TRP A N 1
ATOM 1518 C CA . TRP A 1 183 ? -8 -7.711 -34.219 1 96.75 183 TRP A CA 1
ATOM 1519 C C . TRP A 1 183 ? -7.652 -9.078 -33.656 1 96.75 183 TRP A C 1
ATOM 1521 O O . TRP A 1 183 ? -7.797 -10.102 -34.312 1 96.75 183 TRP A O 1
ATOM 1531 N N . VAL A 1 184 ? -7.301 -9.125 -32.406 1 98.06 184 VAL A N 1
ATOM 1532 C CA . VAL A 1 184 ? -6.758 -10.312 -31.766 1 98.06 184 VAL A CA 1
ATOM 1533 C C . VAL A 1 184 ? -7.812 -11.422 -31.75 1 98.06 184 VAL A C 1
ATOM 1535 O O . VAL A 1 184 ? -7.48 -12.602 -31.891 1 98.06 184 VAL A O 1
ATOM 1538 N N . GLY A 1 185 ? -9.07 -11.047 -31.656 1 97.31 185 GLY A N 1
ATOM 1539 C CA . GLY A 1 185 ? -10.156 -12.016 -31.562 1 97.31 185 GLY A CA 1
ATOM 1540 C C . GLY A 1 185 ? -10.328 -12.844 -32.812 1 97.31 185 GLY A C 1
ATOM 1541 O O . GLY A 1 185 ? -10.828 -13.969 -32.75 1 97.31 185 GLY A O 1
ATOM 1542 N N . ASP A 1 186 ? -9.891 -12.344 -33.938 1 96 186 ASP A N 1
ATOM 1543 C CA . ASP A 1 186 ? -10.023 -13.031 -35.219 1 96 186 ASP A CA 1
ATOM 1544 C C . ASP A 1 186 ? -9.242 -14.344 -35.25 1 96 186 ASP A C 1
ATOM 1546 O O . ASP A 1 186 ? -9.57 -15.266 -36 1 96 186 ASP A O 1
ATOM 1550 N N . ILE A 1 187 ? -8.266 -14.391 -34.375 1 97.75 187 ILE A N 1
ATOM 1551 C CA . ILE A 1 187 ? -7.387 -15.555 -34.344 1 97.75 187 ILE A CA 1
ATOM 1552 C C . ILE A 1 187 ? -8.18 -16.797 -33.906 1 97.75 187 ILE A C 1
ATOM 1554 O O . ILE A 1 187 ? -7.797 -17.922 -34.219 1 97.75 187 ILE A O 1
ATOM 1558 N N . LEU A 1 188 ? -9.195 -16.656 -33.094 1 97.19 188 LEU A N 1
ATOM 1559 C CA . LEU A 1 188 ? -10.008 -17.766 -32.594 1 97.19 188 LEU A CA 1
ATOM 1560 C C . LEU A 1 188 ? -10.719 -18.484 -33.75 1 97.19 188 LEU A C 1
ATOM 1562 O O . LEU A 1 188 ? -11.039 -19.656 -33.656 1 97.19 188 LEU A O 1
ATOM 1566 N N . GLU A 1 189 ? -10.914 -17.781 -34.844 1 94.75 189 GLU A N 1
ATOM 1567 C CA . GLU A 1 189 ? -11.656 -18.328 -35.969 1 94.75 189 GLU A CA 1
ATOM 1568 C C . GLU A 1 189 ? -10.742 -19.109 -36.906 1 94.75 189 GLU A C 1
ATOM 1570 O O . GLU A 1 189 ? -11.211 -19.844 -37.781 1 94.75 189 GLU A O 1
ATOM 1575 N N . ALA A 1 190 ? -9.469 -18.922 -36.719 1 95.5 190 ALA A N 1
ATOM 1576 C CA . ALA A 1 190 ? -8.531 -19.656 -37.562 1 95.5 190 ALA A CA 1
ATOM 1577 C C . ALA A 1 190 ? -8.531 -21.141 -37.219 1 95.5 190 ALA A C 1
ATOM 1579 O O . ALA A 1 190 ? -8.297 -21.531 -36.062 1 95.5 190 ALA A O 1
ATOM 1580 N N . GLU A 1 191 ? -8.719 -21.938 -38.156 1 93.06 191 GLU A N 1
ATOM 1581 C CA . GLU A 1 191 ? -8.758 -23.375 -37.938 1 93.06 191 GLU A CA 1
ATOM 1582 C C . GLU A 1 191 ? -7.348 -23.969 -37.906 1 93.06 191 GLU A C 1
ATOM 1584 O O . GLU A 1 191 ? -7.109 -24.984 -37.25 1 93.06 191 GLU A O 1
ATOM 1589 N N . ASN A 1 192 ? -6.48 -23.422 -38.656 1 94.5 192 ASN A N 1
ATOM 1590 C CA . ASN A 1 192 ? -5.07 -23.797 -38.719 1 94.5 192 ASN A CA 1
ATOM 1591 C C . ASN A 1 192 ? -4.18 -22.594 -39 1 94.5 192 ASN A C 1
ATOM 1593 O O . ASN A 1 192 ? -4.676 -21.484 -39.156 1 94.5 192 ASN A O 1
ATOM 1597 N N . LEU A 1 193 ? -2.936 -22.891 -38.938 1 93.75 193 LEU A N 1
ATOM 1598 C CA . LEU A 1 193 ? -1.967 -21.812 -39.094 1 93.75 193 LEU A CA 1
ATOM 1599 C C . LEU A 1 193 ? -2.105 -21.172 -40.5 1 93.75 193 LEU A C 1
ATOM 1601 O O . LEU A 1 193 ? -1.938 -19.969 -40.656 1 93.75 193 LEU A O 1
ATOM 1605 N N . MET A 1 194 ? -2.408 -21.938 -41.531 1 92.5 194 MET A N 1
ATOM 1606 C CA . MET A 1 194 ? -2.551 -21.438 -42.875 1 92.5 194 MET A CA 1
ATOM 1607 C C . MET A 1 194 ? -3.693 -20.422 -42.969 1 92.5 194 MET A C 1
ATOM 1609 O O . MET A 1 194 ? -3.582 -19.406 -43.656 1 92.5 194 MET A O 1
ATOM 1613 N N . ASP A 1 195 ? -4.746 -20.766 -42.281 1 92.56 195 ASP A N 1
ATOM 1614 C CA . ASP A 1 195 ? -5.883 -19.859 -42.219 1 92.56 195 ASP A CA 1
ATOM 1615 C C . ASP A 1 195 ? -5.48 -18.516 -41.625 1 92.56 195 ASP A C 1
ATOM 1617 O O . ASP A 1 195 ? -5.879 -17.453 -42.125 1 92.56 195 ASP A O 1
ATOM 1621 N N . ALA A 1 196 ? -4.707 -18.625 -40.531 1 92.62 196 ALA A N 1
ATOM 1622 C CA . ALA A 1 196 ? -4.258 -17.391 -39.875 1 92.62 196 ALA A CA 1
ATOM 1623 C C . ALA A 1 196 ? -3.344 -16.578 -40.781 1 92.62 196 ALA A C 1
ATOM 1625 O O . ALA A 1 196 ? -3.443 -15.352 -40.844 1 92.62 196 ALA A O 1
ATOM 1626 N N . MET A 1 197 ? -2.537 -17.219 -41.594 1 92.62 197 MET A N 1
ATOM 1627 C CA . MET A 1 197 ? -1.542 -16.594 -42.438 1 92.62 197 MET A CA 1
ATOM 1628 C C . MET A 1 197 ? -2.201 -15.992 -43.688 1 92.62 197 MET A C 1
ATOM 1630 O O . MET A 1 197 ? -1.584 -15.188 -44.375 1 92.62 197 MET A O 1
ATOM 1634 N N . ALA A 1 198 ? -3.451 -16.297 -43.938 1 91.06 198 ALA A N 1
ATOM 1635 C CA . ALA A 1 198 ? -4.172 -15.773 -45.094 1 91.06 198 ALA A CA 1
ATOM 1636 C C . ALA A 1 198 ? -4.293 -14.25 -45.031 1 91.06 198 ALA A C 1
ATOM 1638 O O . ALA A 1 198 ? -4.52 -13.594 -46.031 1 91.06 198 ALA A O 1
ATOM 1639 N N . ILE A 1 199 ? -4.059 -13.797 -43.844 1 89.5 199 ILE A N 1
ATOM 1640 C CA . ILE A 1 199 ? -4.129 -12.352 -43.656 1 89.5 199 ILE A CA 1
ATOM 1641 C C . ILE A 1 199 ? -3.08 -11.656 -44.5 1 89.5 199 ILE A C 1
ATOM 1643 O O . ILE A 1 199 ? -3.236 -10.484 -44.875 1 89.5 199 ILE A O 1
ATOM 1647 N N . LYS A 1 200 ? -2.051 -12.328 -44.906 1 87.19 200 LYS A N 1
ATOM 1648 C CA . LYS A 1 200 ? -0.966 -11.781 -45.719 1 87.19 200 LYS A CA 1
ATOM 1649 C C . LYS A 1 200 ? -1.476 -11.32 -47.062 1 87.19 200 LYS A C 1
ATOM 1651 O O . LYS A 1 200 ? -0.825 -10.516 -47.75 1 87.19 200 LYS A O 1
ATOM 1656 N N . ASP A 1 201 ? -2.621 -11.82 -47.469 1 84.62 201 ASP A N 1
ATOM 1657 C CA . ASP A 1 201 ? -3.158 -11.539 -48.781 1 84.62 201 ASP A CA 1
ATOM 1658 C C . ASP A 1 201 ? -3.982 -10.25 -48.781 1 84.62 201 ASP A C 1
ATOM 1660 O O . ASP A 1 201 ? -4.516 -9.844 -49.812 1 84.62 201 ASP A O 1
ATOM 1664 N N . ALA A 1 202 ? -4.016 -9.641 -47.656 1 84.62 202 ALA A N 1
ATOM 1665 C CA . ALA A 1 202 ? -4.723 -8.359 -47.594 1 84.62 202 ALA A CA 1
ATOM 1666 C C . ALA A 1 202 ? -4.082 -7.332 -48.531 1 84.62 202 ALA A C 1
ATOM 1668 O O . ALA A 1 202 ? -2.854 -7.277 -48.656 1 84.62 202 ALA A O 1
ATOM 1669 N N . PRO A 1 203 ? -4.859 -6.543 -49.188 1 82.88 203 PRO A N 1
ATOM 1670 C CA . PRO A 1 203 ? -4.355 -5.582 -50.156 1 82.88 203 PRO A CA 1
ATOM 1671 C C . PRO A 1 203 ? -3.338 -4.609 -49.562 1 82.88 203 PRO A C 1
ATOM 1673 O O . PRO A 1 203 ? -2.381 -4.223 -50.25 1 82.88 203 PRO A O 1
ATOM 1676 N N . GLU A 1 204 ? -3.533 -4.227 -48.375 1 83.5 204 GLU A N 1
ATOM 1677 C CA . GLU A 1 204 ? -2.652 -3.264 -47.719 1 83.5 204 GLU A CA 1
ATOM 1678 C C . GLU A 1 204 ? -1.266 -3.854 -47.5 1 83.5 204 GLU A C 1
ATOM 1680 O O . GLU A 1 204 ? -0.306 -3.119 -47.25 1 83.5 204 GLU A O 1
ATOM 1685 N N . LEU A 1 205 ? -1.125 -5.176 -47.719 1 88.75 205 LEU A N 1
ATOM 1686 C CA . LEU A 1 205 ? 0.108 -5.867 -47.344 1 88.75 205 LEU A CA 1
ATOM 1687 C C . LEU A 1 205 ? 0.835 -6.371 -48.594 1 88.75 205 LEU A C 1
ATOM 1689 O O . LEU A 1 205 ? 1.838 -7.078 -48.469 1 88.75 205 LEU A O 1
ATOM 1693 N N . GLU A 1 206 ? 0.443 -6.195 -49.844 1 82.81 206 GLU A N 1
ATOM 1694 C CA . GLU A 1 206 ? 0.965 -6.734 -51.094 1 82.81 206 GLU A CA 1
ATOM 1695 C C . GLU A 1 206 ? 2.41 -6.301 -51.312 1 82.81 206 GLU A C 1
ATOM 1697 O O . GLU A 1 206 ? 3.23 -7.082 -51.812 1 82.81 206 GLU A O 1
ATOM 1702 N N . GLU A 1 207 ? 2.955 -5.105 -50.969 1 84.12 207 GLU A N 1
ATOM 1703 C CA . GLU A 1 207 ? 4.293 -4.609 -51.281 1 84.12 207 GLU A CA 1
ATOM 1704 C C . GLU A 1 207 ? 5.055 -4.254 -50.031 1 84.12 207 GLU A C 1
ATOM 1706 O O . GLU A 1 207 ? 5.691 -3.199 -49.938 1 84.12 207 GLU A O 1
ATOM 1711 N N . LEU A 1 208 ? 5.082 -5.316 -49.188 1 90.38 208 LEU A N 1
ATOM 1712 C CA . LEU A 1 208 ? 5.82 -5.051 -47.969 1 90.38 208 LEU A CA 1
ATOM 1713 C C . LEU A 1 208 ? 7.301 -5.359 -48.125 1 90.38 208 LEU A C 1
ATOM 1715 O O . LEU A 1 208 ? 7.664 -6.309 -48.844 1 90.38 208 LEU A O 1
ATOM 1719 N N . PRO A 1 209 ? 8.164 -4.504 -47.625 1 92.44 209 PRO A N 1
ATOM 1720 C CA . PRO A 1 209 ? 9.57 -4.887 -47.562 1 92.44 209 PRO A CA 1
ATOM 1721 C C . PRO A 1 209 ? 9.789 -6.234 -46.875 1 92.44 209 PRO A C 1
ATOM 1723 O O . PRO A 1 209 ? 9 -6.625 -46.031 1 92.44 209 PRO A O 1
ATOM 1726 N N . PRO A 1 210 ? 10.828 -6.953 -47.281 1 92.69 210 PRO A N 1
ATOM 1727 C CA . PRO A 1 210 ? 11.086 -8.289 -46.719 1 92.69 210 PRO A CA 1
ATOM 1728 C C . PRO A 1 210 ? 11.117 -8.305 -45.188 1 92.69 210 PRO A C 1
ATOM 1730 O O . PRO A 1 210 ? 10.641 -9.258 -44.594 1 92.69 210 PRO A O 1
ATOM 1733 N N . GLU A 1 211 ? 11.664 -7.34 -44.625 1 93.75 211 GLU A N 1
ATOM 1734 C CA . GLU A 1 211 ? 11.742 -7.262 -43.156 1 93.75 211 GLU A CA 1
ATOM 1735 C C . GLU A 1 211 ? 10.352 -7.25 -42.531 1 93.75 211 GLU A C 1
ATOM 1737 O O . GLU A 1 211 ? 10.102 -7.953 -41.562 1 93.75 211 GLU A O 1
ATOM 1742 N N . LYS A 1 212 ? 9.492 -6.531 -43.094 1 94.25 212 LYS A N 1
ATOM 1743 C CA . LYS A 1 212 ? 8.133 -6.406 -42.562 1 94.25 212 LYS A CA 1
ATOM 1744 C C . LYS A 1 212 ? 7.336 -7.684 -42.812 1 94.25 212 LYS A C 1
ATOM 1746 O O . LYS A 1 212 ? 6.477 -8.047 -42 1 94.25 212 LYS A O 1
ATOM 1751 N N . GLU A 1 213 ? 7.648 -8.297 -43.906 1 93.5 213 GLU A N 1
ATOM 1752 C CA . GLU A 1 213 ? 7.012 -9.586 -44.156 1 93.5 213 GLU A CA 1
ATOM 1753 C C . GLU A 1 213 ? 7.387 -10.617 -43.094 1 93.5 213 GLU A C 1
ATOM 1755 O O . GLU A 1 213 ? 6.547 -11.414 -42.688 1 93.5 213 GLU A O 1
ATOM 1760 N N . SER A 1 214 ? 8.594 -10.562 -42.75 1 95.31 214 SER A N 1
ATOM 1761 C CA . SER A 1 214 ? 9.062 -11.461 -41.688 1 95.31 214 SER A CA 1
ATOM 1762 C C . SER A 1 214 ? 8.383 -11.156 -40.375 1 95.31 214 SER A C 1
ATOM 1764 O O . SER A 1 214 ? 7.996 -12.07 -39.656 1 95.31 214 SER A O 1
ATOM 1766 N N . TYR A 1 215 ? 8.281 -9.867 -40.062 1 96.62 215 TYR A N 1
ATOM 1767 C CA . TYR A 1 215 ? 7.598 -9.461 -38.844 1 96.62 215 TYR A CA 1
ATOM 1768 C C . TYR A 1 215 ? 6.164 -9.977 -38.844 1 96.62 215 TYR A C 1
ATOM 1770 O O . TYR A 1 215 ? 5.711 -10.547 -37.844 1 96.62 215 TYR A O 1
ATOM 1778 N N . LEU A 1 216 ? 5.496 -9.734 -39.906 1 96.19 216 LEU A N 1
ATOM 1779 C CA . LEU A 1 216 ? 4.109 -10.164 -40.062 1 96.19 216 LEU A CA 1
ATOM 1780 C C . LEU A 1 216 ? 3.973 -11.656 -39.812 1 96.19 216 LEU A C 1
ATOM 1782 O O . LEU A 1 216 ? 3.125 -12.086 -39 1 96.19 216 LEU A O 1
ATOM 1786 N N . GLN A 1 217 ? 4.789 -12.414 -40.438 1 95.31 217 GLN A N 1
ATOM 1787 C CA . GLN A 1 217 ? 4.746 -13.867 -40.281 1 95.31 217 GLN A CA 1
ATOM 1788 C C . GLN A 1 217 ? 5.027 -14.297 -38.844 1 95.31 217 GLN A C 1
ATOM 1790 O O . GLN A 1 217 ? 4.316 -15.141 -38.312 1 95.31 217 GLN A O 1
ATOM 1795 N N . ASN A 1 218 ? 6.035 -13.758 -38.281 1 96.88 218 ASN A N 1
ATOM 1796 C CA . ASN A 1 218 ? 6.422 -14.109 -36.906 1 96.88 218 ASN A CA 1
ATOM 1797 C C . ASN A 1 218 ? 5.324 -13.766 -35.906 1 96.88 218 ASN A C 1
ATOM 1799 O O . ASN A 1 218 ? 5.008 -14.562 -35.031 1 96.88 218 ASN A O 1
ATOM 1803 N N . ASN A 1 219 ? 4.781 -12.57 -36.062 1 97.88 219 ASN A N 1
ATOM 1804 C CA . ASN A 1 219 ? 3.775 -12.094 -35.125 1 97.88 219 ASN A CA 1
ATOM 1805 C C . ASN A 1 219 ? 2.488 -12.914 -35.188 1 97.88 219 ASN A C 1
ATOM 1807 O O . ASN A 1 219 ? 1.919 -13.297 -34.188 1 97.88 219 ASN A O 1
ATOM 1811 N N . ILE A 1 220 ? 2.033 -13.211 -36.406 1 97.31 220 ILE A N 1
ATOM 1812 C CA . ILE A 1 220 ? 0.797 -13.969 -36.562 1 97.31 220 ILE A CA 1
ATOM 1813 C C . ILE A 1 220 ? 1.017 -15.414 -36.094 1 97.31 220 ILE A C 1
ATOM 1815 O O . ILE A 1 220 ? 0.124 -16.031 -35.531 1 97.31 220 ILE A O 1
ATOM 1819 N N . MET A 1 221 ? 2.148 -15.938 -36.406 1 97.38 221 MET A N 1
ATOM 1820 C CA . MET A 1 221 ? 2.473 -17.297 -35.969 1 97.38 221 MET A CA 1
ATOM 1821 C C . MET A 1 221 ? 2.508 -17.375 -34.469 1 97.38 221 MET A C 1
ATOM 1823 O O . MET A 1 221 ? 1.974 -18.328 -33.875 1 97.38 221 MET A O 1
ATOM 1827 N N . ALA A 1 222 ? 3.156 -16.422 -33.844 1 97.62 222 ALA A N 1
ATOM 1828 C CA . ALA A 1 222 ? 3.215 -16.375 -32.375 1 97.62 222 ALA A CA 1
ATOM 1829 C C . ALA A 1 222 ? 1.813 -16.312 -31.781 1 97.62 222 ALA A C 1
ATOM 1831 O O . ALA A 1 222 ? 1.504 -17.047 -30.844 1 97.62 222 ALA A O 1
ATOM 1832 N N . LEU A 1 223 ? 1.004 -15.461 -32.344 1 98.38 223 LEU A N 1
ATOM 1833 C CA . LEU A 1 223 ? -0.358 -15.305 -31.828 1 98.38 223 LEU A CA 1
ATOM 1834 C C . LEU A 1 223 ? -1.146 -16.609 -31.984 1 98.38 223 LEU A C 1
ATOM 1836 O O . LEU A 1 223 ? -1.787 -17.062 -31.031 1 98.38 223 LEU A O 1
ATOM 1840 N N . TYR A 1 224 ? -1.053 -17.203 -33.125 1 98.06 224 TYR A N 1
ATOM 1841 C CA . TYR A 1 224 ? -1.789 -18.422 -33.406 1 98.06 224 TYR A CA 1
ATOM 1842 C C . TYR A 1 224 ? -1.35 -19.547 -32.438 1 98.06 224 TYR A C 1
ATOM 1844 O O . TYR A 1 224 ? -2.186 -20.203 -31.828 1 98.06 224 TYR A O 1
ATOM 1852 N N . ASN A 1 225 ? -0.1 -19.781 -32.375 1 97.75 225 ASN A N 1
ATOM 1853 C CA . ASN A 1 225 ? 0.419 -20.844 -31.531 1 97.75 225 ASN A CA 1
ATOM 1854 C C . ASN A 1 225 ? 0.046 -20.641 -30.062 1 97.75 225 ASN A C 1
ATOM 1856 O O . ASN A 1 225 ? -0.322 -21.594 -29.375 1 97.75 225 ASN A O 1
ATOM 1860 N N . THR A 1 226 ? 0.183 -19.453 -29.625 1 97.69 226 THR A N 1
ATOM 1861 C CA . THR A 1 226 ? -0.12 -19.109 -28.234 1 97.69 226 THR A CA 1
ATOM 1862 C C . THR A 1 226 ? -1.573 -19.438 -27.906 1 97.69 226 THR A C 1
ATOM 1864 O O . THR A 1 226 ? -1.864 -20.016 -26.844 1 97.69 226 THR A O 1
ATOM 1867 N N . ILE A 1 227 ? -2.461 -19.125 -28.781 1 98.25 227 ILE A N 1
ATOM 1868 C CA . ILE A 1 227 ? -3.889 -19.25 -28.516 1 98.25 227 ILE A CA 1
ATOM 1869 C C . ILE A 1 227 ? -4.332 -20.688 -28.734 1 98.25 227 ILE A C 1
ATOM 1871 O O . ILE A 1 227 ? -5.078 -21.25 -27.922 1 98.25 227 ILE A O 1
ATOM 1875 N N . HIS A 1 228 ? -3.793 -21.359 -29.75 1 97.81 228 HIS A N 1
ATOM 1876 C CA . HIS A 1 228 ? -4.379 -22.625 -30.172 1 97.81 228 HIS A CA 1
ATOM 1877 C C . HIS A 1 228 ? -3.518 -23.812 -29.75 1 97.81 228 HIS A C 1
ATOM 1879 O O . HIS A 1 228 ? -4.027 -24.906 -29.547 1 97.81 228 HIS A O 1
ATOM 1885 N N . ASN A 1 229 ? -2.262 -23.609 -29.625 1 96.44 229 ASN A N 1
ATOM 1886 C CA . ASN A 1 229 ? -1.393 -24.781 -29.516 1 96.44 229 ASN A CA 1
ATOM 1887 C C . ASN A 1 229 ? -0.746 -24.875 -28.141 1 96.44 229 ASN A C 1
ATOM 1889 O O . ASN A 1 229 ? -0.616 -25.969 -27.578 1 96.44 229 ASN A O 1
ATOM 1893 N N . ASN A 1 230 ? -0.288 -23.797 -27.625 1 95 230 ASN A N 1
ATOM 1894 C CA . ASN A 1 230 ? 0.455 -23.812 -26.359 1 95 230 ASN A CA 1
ATOM 1895 C C . ASN A 1 230 ? -0.46 -24.078 -25.172 1 95 230 ASN A C 1
ATOM 1897 O O . ASN A 1 230 ? -1.55 -23.516 -25.078 1 95 230 ASN A O 1
ATOM 1901 N N . ASP A 1 231 ? -0.031 -24.953 -24.266 1 93.94 231 ASP A N 1
ATOM 1902 C CA . ASP A 1 231 ? -0.757 -25.234 -23.031 1 93.94 231 ASP A CA 1
ATOM 1903 C C . ASP A 1 231 ? -0.454 -24.172 -21.969 1 93.94 231 ASP A C 1
ATOM 1905 O O . ASP A 1 231 ? 0.281 -24.438 -21.016 1 93.94 231 ASP A O 1
ATOM 1909 N N . ILE A 1 232 ? -1.138 -23.109 -22.109 1 92.19 232 ILE A N 1
ATOM 1910 C CA . ILE A 1 232 ? -0.844 -21.938 -21.297 1 92.19 232 ILE A CA 1
ATOM 1911 C C . ILE A 1 232 ? -1.678 -21.984 -20.016 1 92.19 232 ILE A C 1
ATOM 1913 O O . ILE A 1 232 ? -1.24 -21.5 -18.969 1 92.19 232 ILE A O 1
ATOM 1917 N N . ILE A 1 233 ? -2.852 -22.5 -20.047 1 95.44 233 ILE A N 1
ATOM 1918 C CA . ILE A 1 233 ? -3.764 -22.531 -18.906 1 95.44 233 ILE A CA 1
ATOM 1919 C C . ILE A 1 233 ? -3.479 -23.766 -18.047 1 95.44 233 ILE A C 1
ATOM 1921 O O . ILE A 1 233 ? -3.861 -24.875 -18.406 1 95.44 233 ILE A O 1
ATOM 1925 N N . ASN A 1 234 ? -2.783 -23.547 -16.984 1 92.81 234 ASN A N 1
ATOM 1926 C CA . ASN A 1 234 ? -2.52 -24.594 -16 1 92.81 234 ASN A CA 1
ATOM 1927 C C . ASN A 1 234 ? -3.381 -24.422 -14.758 1 92.81 234 ASN A C 1
ATOM 1929 O O . ASN A 1 234 ? -3.352 -23.359 -14.125 1 92.81 234 ASN A O 1
ATOM 1933 N N . PHE A 1 235 ? -4.18 -25.469 -14.43 1 93.44 235 PHE A N 1
ATOM 1934 C CA . PHE A 1 235 ? -5.102 -25.25 -13.32 1 93.44 235 PHE A CA 1
ATOM 1935 C C . PHE A 1 235 ? -5.137 -26.453 -12.398 1 93.44 235 PHE A C 1
ATOM 1937 O O . PHE A 1 235 ? -4.844 -27.578 -12.82 1 93.44 235 PHE A O 1
ATOM 1944 N N . TYR A 1 236 ? -5.363 -26.188 -11.148 1 91.19 236 TYR A N 1
ATOM 1945 C CA . TYR A 1 236 ? -5.625 -27.188 -10.117 1 91.19 236 TYR A CA 1
ATOM 1946 C C . TYR A 1 236 ? -7.121 -27.359 -9.883 1 91.19 236 TYR A C 1
ATOM 1948 O O . TYR A 1 236 ? -7.809 -26.406 -9.516 1 91.19 236 TYR A O 1
ATOM 1956 N N . PRO A 1 237 ? -7.66 -28.562 -10.062 1 92.75 237 PRO A N 1
ATOM 1957 C CA . PRO A 1 237 ? -9.086 -28.797 -9.805 1 92.75 237 PRO A CA 1
ATOM 1958 C C . PRO A 1 237 ? -9.375 -29.062 -8.336 1 92.75 237 PRO A C 1
ATOM 1960 O O . PRO A 1 237 ? -8.664 -29.828 -7.688 1 92.75 237 PRO A O 1
ATOM 1963 N N . GLU A 1 238 ? -10.32 -28.406 -7.777 1 92.12 238 GLU A N 1
ATOM 1964 C CA . GLU A 1 238 ? -10.844 -28.609 -6.434 1 92.12 238 GLU A CA 1
ATOM 1965 C C . GLU A 1 238 ? -12.281 -29.125 -6.477 1 92.12 238 GLU A C 1
ATOM 1967 O O . GLU A 1 238 ? -13.141 -28.531 -7.133 1 92.12 238 GLU A O 1
ATOM 1972 N N . ASP A 1 239 ? -12.609 -30.266 -5.848 1 91.25 239 ASP A N 1
ATOM 1973 C CA . ASP A 1 239 ? -13.945 -30.844 -5.949 1 91.25 239 ASP A CA 1
ATOM 1974 C C . ASP A 1 239 ? -14.609 -30.938 -4.578 1 91.25 239 ASP A C 1
ATOM 1976 O O . ASP A 1 239 ? -15.547 -31.719 -4.387 1 91.25 239 ASP A O 1
ATOM 1980 N N . THR A 1 240 ? -14.25 -30.109 -3.695 1 89.81 240 THR A N 1
ATOM 1981 C CA . THR A 1 240 ? -14.828 -30.141 -2.357 1 89.81 240 THR A CA 1
ATOM 1982 C C . THR A 1 240 ? -16.266 -29.641 -2.377 1 89.81 240 THR A C 1
ATOM 1984 O O . THR A 1 240 ? -16.625 -28.797 -3.203 1 89.81 240 THR A O 1
ATOM 1987 N N . SER A 1 241 ? -17.141 -30.188 -1.508 1 88.12 241 SER A N 1
ATOM 1988 C CA . SER A 1 241 ? -18.5 -29.688 -1.329 1 88.12 241 SER A CA 1
ATOM 1989 C C . SER A 1 241 ? -18.594 -28.781 -0.11 1 88.12 241 SER A C 1
ATOM 1991 O O . SER A 1 241 ? -19.672 -28.266 0.196 1 88.12 241 SER A O 1
ATOM 1993 N N . ASP A 1 242 ? -17.469 -28.562 0.525 1 89.06 242 ASP A N 1
ATOM 1994 C CA . ASP A 1 242 ? -17.422 -27.734 1.729 1 89.06 242 ASP A CA 1
ATOM 1995 C C . ASP A 1 242 ? -17.172 -26.266 1.382 1 89.06 242 ASP A C 1
ATOM 1997 O O . ASP A 1 242 ? -16.047 -25.875 1.078 1 89.06 242 ASP A O 1
ATOM 2001 N N . ASN A 1 243 ? -18.219 -25.484 1.611 1 87.62 243 ASN A N 1
ATOM 2002 C CA . ASN A 1 243 ? -18.125 -24.078 1.264 1 87.62 243 ASN A CA 1
ATOM 2003 C C . ASN A 1 243 ? -17.125 -23.344 2.143 1 87.62 243 ASN A C 1
ATOM 2005 O O . ASN A 1 243 ? -16.5 -22.375 1.701 1 87.62 243 ASN A O 1
ATOM 2009 N N . GLU A 1 244 ? -17.016 -23.703 3.34 1 86.69 244 GLU A N 1
ATOM 2010 C CA . GLU A 1 244 ? -16.047 -23.078 4.234 1 86.69 244 GLU A CA 1
ATOM 2011 C C . GLU A 1 244 ? -14.617 -23.312 3.748 1 86.69 244 GLU A C 1
ATOM 2013 O O . GLU A 1 244 ? -13.781 -22.406 3.811 1 86.69 244 GLU A O 1
ATOM 2018 N N . ARG A 1 245 ? -14.375 -24.531 3.295 1 90.31 245 ARG A N 1
ATOM 2019 C CA . ARG A 1 245 ? -13.07 -24.859 2.721 1 90.31 245 ARG A CA 1
ATOM 2020 C C . ARG A 1 245 ? -12.789 -24 1.486 1 90.31 245 ARG A C 1
ATOM 2022 O O . ARG A 1 245 ? -11.688 -23.484 1.323 1 90.31 245 ARG A O 1
ATOM 2029 N N . VAL A 1 246 ? -13.797 -23.844 0.688 1 91.25 246 VAL A N 1
ATOM 2030 C CA . VAL A 1 246 ? -13.656 -23.078 -0.541 1 91.25 246 VAL A CA 1
ATOM 2031 C C . VAL A 1 246 ? -13.297 -21.625 -0.203 1 91.25 246 VAL A C 1
ATOM 2033 O O . VAL A 1 246 ? -12.391 -21.047 -0.799 1 91.25 246 VAL A O 1
ATOM 2036 N N . LEU A 1 247 ? -14 -21.078 0.75 1 90.06 247 LEU A N 1
ATOM 2037 C CA . LEU A 1 247 ? -13.734 -19.719 1.174 1 90.06 247 LEU A CA 1
ATOM 2038 C C . LEU A 1 247 ? -12.312 -19.578 1.713 1 90.06 247 LEU A C 1
ATOM 2040 O O . LEU A 1 247 ? -11.609 -18.625 1.373 1 90.06 247 LEU A O 1
ATOM 2044 N N . ASP A 1 248 ? -11.914 -20.469 2.479 1 89.81 248 ASP A N 1
ATOM 2045 C CA . ASP A 1 248 ? -10.586 -20.422 3.074 1 89.81 248 ASP A CA 1
ATOM 2046 C C . ASP A 1 248 ? -9.5 -20.5 2.002 1 89.81 248 ASP A C 1
ATOM 2048 O O . ASP A 1 248 ? -8.523 -19.734 2.049 1 89.81 248 ASP A O 1
ATOM 2052 N N . ILE A 1 249 ? -9.688 -21.438 1.123 1 91.69 249 ILE A N 1
ATOM 2053 C CA . ILE A 1 249 ? -8.75 -21.578 0.012 1 91.69 249 ILE A CA 1
ATOM 2054 C C . ILE A 1 249 ? -8.664 -20.266 -0.761 1 91.69 249 ILE A C 1
ATOM 2056 O O . ILE A 1 249 ? -7.566 -19.812 -1.092 1 91.69 249 ILE A O 1
ATOM 2060 N N . PHE A 1 250 ? -9.797 -19.688 -1.048 1 90.94 250 PHE A N 1
ATOM 2061 C CA . PHE A 1 250 ? -9.875 -18.422 -1.78 1 90.94 250 PHE A CA 1
ATOM 2062 C C . PHE A 1 250 ? -9.078 -17.328 -1.066 1 90.94 250 PHE A C 1
ATOM 2064 O O . PHE A 1 250 ? -8.273 -16.641 -1.687 1 90.94 250 PHE A O 1
ATOM 2071 N N . LEU A 1 251 ? -9.25 -17.219 0.187 1 87.62 251 LEU A N 1
ATOM 2072 C CA . LEU A 1 251 ? -8.617 -16.172 0.973 1 87.62 251 LEU A CA 1
ATOM 2073 C C . LEU A 1 251 ? -7.109 -16.391 1.053 1 87.62 251 LEU A C 1
ATOM 2075 O O . LEU A 1 251 ? -6.332 -15.438 0.963 1 87.62 251 LEU A O 1
ATOM 2079 N N . ARG A 1 252 ? -6.676 -17.594 1.163 1 86.88 252 ARG A N 1
ATOM 2080 C CA . ARG A 1 252 ? -5.262 -17.922 1.302 1 86.88 252 ARG A CA 1
ATOM 2081 C C . ARG A 1 252 ? -4.52 -17.719 -0.016 1 86.88 252 ARG A C 1
ATOM 2083 O O . ARG A 1 252 ? -3.344 -17.344 -0.021 1 86.88 252 ARG A O 1
ATOM 2090 N N . THR A 1 253 ? -5.156 -17.984 -1.111 1 84.5 253 THR A N 1
ATOM 2091 C CA . THR A 1 253 ? -4.5 -17.938 -2.412 1 84.5 253 THR A CA 1
ATOM 2092 C C . THR A 1 253 ? -4.414 -16.5 -2.922 1 84.5 253 THR A C 1
ATOM 2094 O O . THR A 1 253 ? -3.617 -16.203 -3.811 1 84.5 253 THR A O 1
ATOM 2097 N N . ASN A 1 254 ? -5.246 -15.664 -2.41 1 78.06 254 ASN A N 1
ATOM 2098 C CA . ASN A 1 254 ? -5.262 -14.289 -2.908 1 78.06 254 ASN A CA 1
ATOM 2099 C C . ASN A 1 254 ? -4.305 -13.398 -2.123 1 78.06 254 ASN A C 1
ATOM 2101 O O . ASN A 1 254 ? -4.379 -12.172 -2.209 1 78.06 254 ASN A O 1
ATOM 2105 N N . GLU A 1 255 ? -3.516 -13.969 -1.418 1 67.75 255 GLU A N 1
ATOM 2106 C CA . GLU A 1 255 ? -2.463 -13.18 -0.79 1 67.75 255 GLU A CA 1
ATOM 2107 C C . GLU A 1 255 ? -1.372 -12.812 -1.793 1 67.75 255 GLU A C 1
ATOM 2109 O O . GLU A 1 255 ? -0.613 -11.867 -1.577 1 67.75 255 GLU A O 1
ATOM 2114 N N . GLY A 1 256 ? -1.487 -13.523 -3.066 1 56.34 256 GLY A N 1
ATOM 2115 C CA . GLY A 1 256 ? -0.582 -13.219 -4.164 1 56.34 256 GLY A CA 1
ATOM 2116 C C . GLY A 1 256 ? -1.216 -12.344 -5.23 1 56.34 256 GLY A C 1
ATOM 2117 O O . GLY A 1 256 ? -2.441 -12.25 -5.316 1 56.34 256 GLY A O 1
ATOM 2118 N N . GLY A 1 257 ? -0.598 -11.578 -6.172 1 54.94 257 GLY A N 1
ATOM 2119 C CA . GLY A 1 257 ? -1.133 -10.703 -7.203 1 54.94 257 GLY A CA 1
ATOM 2120 C C . GLY A 1 257 ? -1.671 -9.398 -6.66 1 54.94 257 GLY A C 1
ATOM 2121 O O . GLY A 1 257 ? -1.057 -8.781 -5.785 1 54.94 257 GLY A O 1
ATOM 2122 N N . THR A 1 258 ? -2.83 -8.961 -7.391 1 60.62 258 THR A N 1
ATOM 2123 C CA . THR A 1 258 ? -3.537 -7.855 -6.754 1 60.62 258 THR A CA 1
ATOM 2124 C C . THR A 1 258 ? -4.262 -8.336 -5.496 1 60.62 258 THR A C 1
ATOM 2126 O O . THR A 1 258 ? -5.27 -9.031 -5.582 1 60.62 258 THR A O 1
ATOM 2129 N N . GLN A 1 259 ? -3.68 -8.094 -4.48 1 71.25 259 GLN A N 1
ATOM 2130 C CA . GLN A 1 259 ? -4.152 -8.602 -3.195 1 71.25 259 GLN A CA 1
ATOM 2131 C C . GLN A 1 259 ? -5.527 -8.031 -2.852 1 71.25 259 GLN A C 1
ATOM 2133 O O . GLN A 1 259 ? -5.828 -6.879 -3.178 1 71.25 259 GLN A O 1
ATOM 2138 N N . LEU A 1 260 ? -6.434 -8.906 -2.342 1 81.56 260 LEU A N 1
ATOM 2139 C CA . LEU A 1 260 ? -7.715 -8.438 -1.82 1 81.56 260 LEU A CA 1
ATOM 2140 C C . LEU A 1 260 ? -7.504 -7.41 -0.712 1 81.56 260 LEU A C 1
ATOM 2142 O O . LEU A 1 2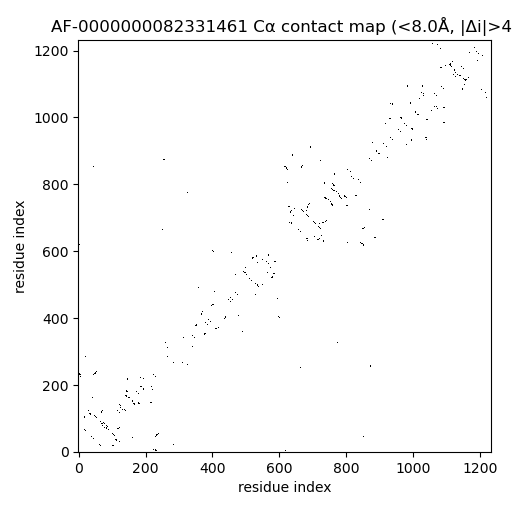60 ? -6.609 -7.566 0.123 1 81.56 260 LEU A O 1
ATOM 2146 N N . SER A 1 261 ? -8.242 -6.352 -0.814 1 86.44 261 SER A N 1
ATOM 2147 C CA . SER A 1 261 ? -8.281 -5.434 0.317 1 86.44 261 SER A CA 1
ATOM 2148 C C . SER A 1 261 ? -9.055 -6.031 1.488 1 86.44 261 SER A C 1
ATOM 2150 O O . SER A 1 261 ? -9.766 -7.027 1.328 1 86.44 261 SER A O 1
ATOM 2152 N N . LYS A 1 262 ? -8.914 -5.473 2.6 1 88.5 262 LYS A N 1
ATOM 2153 C CA . LYS A 1 262 ? -9.625 -5.973 3.771 1 88.5 262 LYS A CA 1
ATOM 2154 C C . LYS A 1 262 ? -11.133 -5.824 3.598 1 88.5 262 LYS A C 1
ATOM 2156 O O . LYS A 1 262 ? -11.906 -6.664 4.07 1 88.5 262 LYS A O 1
ATOM 2161 N N . SER A 1 263 ? -11.594 -4.746 2.934 1 92.81 263 SER A N 1
ATOM 2162 C CA . SER A 1 263 ? -13.016 -4.594 2.652 1 92.81 263 SER A CA 1
ATOM 2163 C C . SER A 1 263 ? -13.508 -5.668 1.684 1 92.81 263 SER A C 1
ATOM 2165 O O . SER A 1 263 ? -14.625 -6.172 1.82 1 92.81 263 SER A O 1
ATOM 2167 N N . GLU A 1 264 ? -12.727 -6.047 0.764 1 90.06 264 GLU A N 1
ATOM 2168 C CA . GLU A 1 264 ? -13.086 -7.113 -0.167 1 90.06 264 GLU A CA 1
ATOM 2169 C C . GLU A 1 264 ? -13.164 -8.461 0.544 1 90.06 264 GLU A C 1
ATOM 2171 O O . GLU A 1 264 ? -14.016 -9.289 0.226 1 90.06 264 GLU A O 1
ATOM 2176 N N . ILE A 1 265 ? -12.242 -8.664 1.465 1 90.25 265 ILE A N 1
ATOM 2177 C CA . ILE A 1 265 ? -12.281 -9.883 2.27 1 90.25 265 ILE A CA 1
ATOM 2178 C C . ILE A 1 265 ? -13.578 -9.93 3.078 1 90.25 265 ILE A C 1
ATOM 2180 O O . ILE A 1 265 ? -14.266 -10.945 3.098 1 90.25 265 ILE A O 1
ATOM 2184 N N . LEU A 1 266 ? -13.891 -8.781 3.662 1 93.38 266 LEU A N 1
ATOM 2185 C CA . LEU A 1 266 ? -15.133 -8.695 4.43 1 93.38 266 LEU A CA 1
ATOM 2186 C C . LEU A 1 266 ? -16.344 -9.008 3.549 1 93.38 266 LEU A C 1
ATOM 2188 O O . LEU A 1 266 ? -17.219 -9.773 3.947 1 93.38 266 LEU A O 1
ATOM 2192 N N . LEU A 1 267 ? -16.391 -8.43 2.398 1 94.25 267 LEU A N 1
ATOM 2193 C CA . LEU A 1 267 ? -17.5 -8.656 1.488 1 94.25 267 LEU A CA 1
ATOM 2194 C C . LEU A 1 267 ? -17.578 -10.125 1.07 1 94.25 267 LEU A C 1
ATOM 2196 O O . LEU A 1 267 ? -18.656 -10.703 0.993 1 94.25 267 LEU A O 1
ATOM 2200 N N . SER A 1 268 ? -16.469 -10.758 0.815 1 91.12 268 SER A N 1
ATOM 2201 C CA . SER A 1 268 ? -16.406 -12.164 0.449 1 91.12 268 SER A CA 1
ATOM 2202 C C . SER A 1 268 ? -16.953 -13.047 1.566 1 91.12 268 SER A C 1
ATOM 2204 O O . SER A 1 268 ? -17.766 -13.953 1.316 1 91.12 268 SER A O 1
ATOM 2206 N N . MET A 1 269 ? -16.516 -12.766 2.746 1 90.5 269 MET A N 1
ATOM 2207 C CA . MET A 1 269 ? -16.953 -13.547 3.898 1 90.5 269 MET A CA 1
ATOM 2208 C C . MET A 1 269 ? -18.438 -13.328 4.164 1 90.5 269 MET A C 1
ATOM 2210 O O . MET A 1 269 ? -19.172 -14.281 4.461 1 90.5 269 MET A O 1
ATOM 2214 N N . ALA A 1 270 ? -18.859 -12.078 4.066 1 93.44 270 ALA A N 1
ATOM 2215 C CA . ALA A 1 270 ? -20.266 -11.773 4.215 1 93.44 270 ALA A CA 1
ATOM 2216 C C . ALA A 1 270 ? -21.109 -12.5 3.16 1 93.44 270 ALA A C 1
ATOM 2218 O O . ALA A 1 270 ? -22.156 -13.07 3.471 1 93.44 270 ALA A O 1
ATOM 2219 N N . THR A 1 271 ? -20.672 -12.477 1.96 1 92.94 271 THR A N 1
ATOM 2220 C CA . THR A 1 271 ? -21.375 -13.141 0.868 1 92.94 271 THR A CA 1
ATOM 2221 C C . THR A 1 271 ? -21.484 -14.641 1.139 1 92.94 271 THR A C 1
ATOM 2223 O O . THR A 1 271 ? -22.562 -15.227 0.959 1 92.94 271 THR A 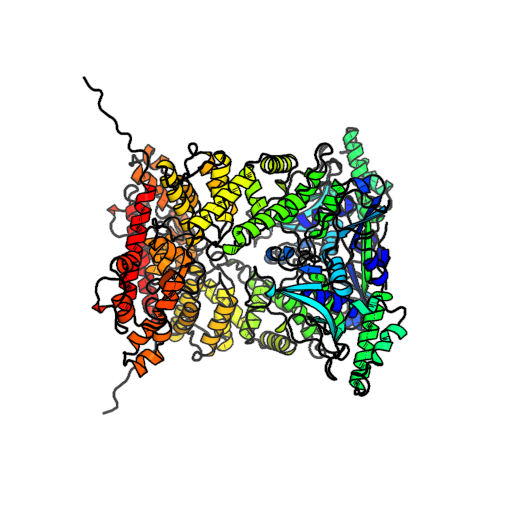O 1
ATOM 2226 N N . ALA A 1 272 ? -20.438 -15.281 1.582 1 89.62 272 ALA A N 1
ATOM 2227 C CA . ALA A 1 272 ? -20.438 -16.703 1.905 1 89.62 272 ALA A CA 1
ATOM 2228 C C . ALA A 1 272 ? -21.422 -17.016 3.033 1 89.62 272 ALA A C 1
ATOM 2230 O O . ALA A 1 272 ? -22.219 -17.953 2.932 1 89.62 272 ALA A O 1
ATOM 2231 N N . GLN A 1 273 ? -21.406 -16.203 4.051 1 90 273 GLN A N 1
ATOM 2232 C CA . GLN A 1 273 ? -22.234 -16.453 5.227 1 90 273 GLN A CA 1
ATOM 2233 C C . GLN A 1 273 ? -23.703 -16.156 4.934 1 90 273 GLN A C 1
ATOM 2235 O O . GLN A 1 273 ? -24.594 -16.922 5.312 1 90 273 GLN A O 1
ATOM 2240 N N . TRP A 1 274 ? -23.969 -15.023 4.34 1 92.25 274 TRP A N 1
ATOM 2241 C CA . TRP A 1 274 ? -25.344 -14.578 4.098 1 92.25 274 TRP A CA 1
ATOM 2242 C C . TRP A 1 274 ? -26.062 -15.516 3.131 1 92.25 274 TRP A C 1
ATOM 2244 O O . TRP A 1 274 ? -27.281 -15.648 3.178 1 92.25 274 TRP A O 1
ATOM 2254 N N . THR A 1 275 ? -25.328 -16.156 2.248 1 88.81 275 THR A N 1
ATOM 2255 C CA . THR A 1 275 ? -25.922 -17.062 1.266 1 88.81 275 THR A CA 1
ATOM 2256 C C . THR A 1 275 ? -26.141 -18.438 1.863 1 88.81 275 THR A C 1
ATOM 2258 O O . THR A 1 275 ? -26.953 -19.219 1.367 1 88.81 275 THR A O 1
ATOM 2261 N N . SER A 1 276 ? -25.406 -18.797 2.904 1 82.75 276 SER A N 1
ATOM 2262 C CA . SER A 1 276 ? -25.484 -20.125 3.521 1 82.75 276 SER A CA 1
ATOM 2263 C C . SER A 1 276 ? -26.797 -20.297 4.297 1 82.75 276 SER A C 1
ATOM 2265 O O . SER A 1 276 ? -27.203 -21.422 4.59 1 82.75 276 SER A O 1
ATOM 2267 N N . ASP A 1 277 ? -27.422 -19.172 4.59 1 78.06 277 ASP A N 1
ATOM 2268 C CA . ASP A 1 277 ? -28.734 -19.25 5.246 1 78.06 277 ASP A CA 1
ATOM 2269 C C . ASP A 1 277 ? -29.797 -19.812 4.301 1 78.06 277 ASP A C 1
ATOM 2271 O O . ASP A 1 277 ? -30.266 -19.109 3.402 1 78.06 277 ASP A O 1
ATOM 2275 N N . THR A 1 278 ? -30.188 -21.078 4.465 1 73.75 278 THR A N 1
ATOM 2276 C CA . THR A 1 278 ? -31.047 -21.812 3.547 1 73.75 278 THR A CA 1
ATOM 2277 C C . THR A 1 278 ? -32.469 -21.234 3.555 1 73.75 278 THR A C 1
ATOM 2279 O O . THR A 1 278 ? -33.188 -21.359 2.57 1 73.75 278 THR A O 1
ATOM 2282 N N . SER A 1 279 ? -32.781 -20.609 4.621 1 78.5 279 SER A N 1
ATOM 2283 C CA . SER A 1 279 ? -34.156 -20.109 4.738 1 78.5 279 SER A CA 1
ATOM 2284 C C . SER A 1 279 ? -34.312 -18.781 4.008 1 78.5 279 SER A C 1
ATOM 2286 O O . SER A 1 279 ? -35.344 -18.547 3.371 1 78.5 279 SER A O 1
ATOM 2288 N N . ASP A 1 280 ? -33.25 -17.969 3.994 1 86.12 280 ASP A N 1
ATOM 2289 C CA . ASP A 1 280 ? -33.344 -16.656 3.373 1 86.12 280 ASP A CA 1
ATOM 2290 C C . ASP A 1 280 ? -31.953 -16.219 2.865 1 86.12 280 ASP A C 1
ATOM 2292 O O . ASP A 1 280 ? -31.359 -15.289 3.416 1 86.12 280 ASP A O 1
ATOM 2296 N N . PRO A 1 281 ? -31.547 -16.844 1.749 1 88.25 281 PRO A N 1
ATOM 2297 C CA . PRO A 1 281 ? -30.219 -16.5 1.237 1 88.25 281 PRO A CA 1
ATOM 2298 C C . PRO A 1 281 ? -30.172 -15.086 0.656 1 88.25 281 PRO A C 1
ATOM 2300 O O . PRO A 1 281 ? -31.109 -14.656 -0.012 1 88.25 281 PRO A O 1
ATOM 2303 N N . LEU A 1 282 ? -29.141 -14.328 1.027 1 91.56 282 LEU A N 1
ATOM 2304 C CA . LEU A 1 282 ? -28.922 -12.984 0.512 1 91.56 282 LEU A CA 1
ATOM 2305 C C . LEU A 1 282 ? -27.531 -12.867 -0.107 1 91.56 282 LEU A C 1
ATOM 2307 O O . LEU A 1 282 ? -26.531 -13.258 0.51 1 91.56 282 LEU A O 1
ATOM 2311 N N . ASP A 1 283 ? -27.469 -12.398 -1.313 1 92.88 283 ASP A N 1
ATOM 2312 C CA . ASP A 1 283 ? -26.203 -12.133 -1.993 1 92.88 283 ASP A CA 1
ATOM 2313 C C . ASP A 1 283 ? -25.641 -10.766 -1.604 1 92.88 283 ASP A C 1
ATOM 2315 O O . ASP A 1 283 ? -26 -9.758 -2.213 1 92.88 283 ASP A O 1
ATOM 2319 N N . ALA A 1 284 ? -24.781 -10.758 -0.659 1 94.31 284 ALA A N 1
ATOM 2320 C CA . ALA A 1 284 ? -24.219 -9.516 -0.157 1 94.31 284 ALA A CA 1
ATOM 2321 C C . ALA A 1 284 ? -23.5 -8.75 -1.268 1 94.31 284 ALA A C 1
ATOM 2323 O O . ALA A 1 284 ? -23.562 -7.52 -1.328 1 94.31 284 ALA A O 1
ATOM 2324 N N . ARG A 1 285 ? -22.797 -9.484 -2.133 1 93.75 285 ARG A N 1
ATOM 2325 C CA . ARG A 1 285 ? -22.062 -8.875 -3.24 1 93.75 285 ARG A CA 1
ATOM 2326 C C . ARG A 1 285 ? -23 -8.047 -4.121 1 93.75 285 ARG A C 1
ATOM 2328 O O . ARG A 1 285 ? -22.75 -6.867 -4.359 1 93.75 285 ARG A O 1
ATOM 2335 N N . GLU A 1 286 ? -24 -8.617 -4.543 1 93.19 286 GLU A N 1
ATOM 2336 C CA . GLU A 1 286 ? -24.969 -7.926 -5.398 1 93.19 286 GLU A CA 1
ATOM 2337 C C . GLU A 1 286 ? -25.641 -6.777 -4.656 1 93.19 286 GLU A C 1
ATOM 2339 O O . GLU A 1 286 ? -25.781 -5.68 -5.199 1 93.19 286 GLU A O 1
ATOM 2344 N N . ALA A 1 287 ? -26.078 -7.082 -3.461 1 94.19 287 ALA A N 1
ATOM 2345 C CA . ALA A 1 287 ? -26.797 -6.086 -2.676 1 94.19 287 ALA A CA 1
ATOM 2346 C C . ALA A 1 287 ? -25.953 -4.832 -2.469 1 94.19 287 ALA A C 1
ATOM 2348 O O . ALA A 1 287 ? -26.406 -3.717 -2.734 1 94.19 287 ALA A O 1
ATOM 2349 N N . ILE A 1 288 ? -24.781 -4.977 -2.055 1 94.75 288 ILE A N 1
ATOM 2350 C CA . ILE A 1 288 ? -23.922 -3.863 -1.683 1 94.75 288 ILE A CA 1
ATOM 2351 C C . ILE A 1 288 ? -23.438 -3.141 -2.939 1 94.75 288 ILE A C 1
ATOM 2353 O O . ILE A 1 288 ? -23.469 -1.909 -3.002 1 94.75 288 ILE A O 1
ATOM 2357 N N . THR A 1 289 ? -23.016 -3.848 -3.965 1 93 289 THR A N 1
ATOM 2358 C CA . THR A 1 289 ? -22.547 -3.225 -5.195 1 93 289 THR A CA 1
ATOM 2359 C C . THR A 1 289 ? -23.672 -2.453 -5.883 1 93 289 THR A C 1
ATOM 2361 O O . THR A 1 289 ? -23.438 -1.355 -6.398 1 93 289 THR A O 1
ATOM 2364 N N . SER A 1 290 ? -24.828 -3.035 -5.867 1 93.25 290 SER A N 1
ATOM 2365 C CA . SER A 1 290 ? -25.969 -2.352 -6.457 1 93.25 290 SER A CA 1
ATOM 2366 C C . SER A 1 290 ? -26.297 -1.066 -5.703 1 93.25 290 SER A C 1
ATOM 2368 O O . SER A 1 290 ? -26.641 -0.053 -6.316 1 93.25 290 SER A O 1
ATOM 2370 N N . PHE A 1 291 ? -26.234 -1.165 -4.441 1 95.31 291 PHE A N 1
ATOM 2371 C CA . PHE A 1 291 ? -26.5 0.021 -3.635 1 95.31 291 PHE A CA 1
ATOM 2372 C C . PHE A 1 291 ? -25.484 1.113 -3.928 1 95.31 291 PHE A C 1
ATOM 2374 O O . PHE A 1 291 ? -25.844 2.287 -4.055 1 95.31 291 PHE A O 1
ATOM 2381 N N . VAL A 1 292 ? -24.234 0.755 -4.035 1 94.38 292 VAL A N 1
ATOM 2382 C CA . VAL A 1 292 ? -23.172 1.694 -4.371 1 94.38 292 VAL A CA 1
ATOM 2383 C C . VAL A 1 292 ? -23.469 2.359 -5.711 1 94.38 292 VAL A C 1
ATOM 2385 O O . VAL A 1 292 ? -23.375 3.584 -5.84 1 94.38 292 VAL A O 1
ATOM 2388 N N . ASP A 1 293 ? -23.875 1.595 -6.68 1 92 293 ASP A N 1
ATOM 2389 C CA . ASP A 1 293 ? -24.203 2.125 -7.996 1 92 293 ASP A CA 1
ATOM 2390 C C . ASP A 1 293 ? -25.391 3.086 -7.918 1 92 293 ASP A C 1
ATOM 2392 O O . ASP A 1 293 ? -25.375 4.141 -8.555 1 92 293 ASP A O 1
ATOM 2396 N N . GLU A 1 294 ? -26.312 2.676 -7.164 1 93.38 294 GLU A N 1
ATOM 2397 C CA . GLU A 1 294 ? -27.516 3.486 -7.016 1 93.38 294 GLU A CA 1
ATOM 2398 C C . GLU A 1 294 ? -27.203 4.852 -6.414 1 93.38 294 GLU A C 1
ATOM 2400 O O . GLU A 1 294 ? -27.656 5.879 -6.91 1 93.38 294 GLU A O 1
ATOM 2405 N N . ILE A 1 295 ? -26.469 4.848 -5.352 1 94.56 295 ILE A N 1
ATOM 2406 C CA . ILE A 1 295 ? -26.156 6.113 -4.691 1 94.56 295 ILE A CA 1
ATOM 2407 C C . ILE A 1 295 ? -25.281 6.977 -5.598 1 94.56 295 ILE A C 1
ATOM 2409 O O . ILE A 1 295 ? -25.484 8.188 -5.691 1 94.56 295 ILE A O 1
ATOM 2413 N N . ASN A 1 296 ? -24.344 6.379 -6.277 1 90.31 296 ASN A N 1
ATOM 2414 C CA . ASN A 1 296 ? -23.5 7.152 -7.18 1 90.31 296 ASN A CA 1
ATOM 2415 C C . ASN A 1 296 ? -24.297 7.703 -8.359 1 90.31 296 ASN A C 1
ATOM 2417 O O . ASN A 1 296 ? -24 8.797 -8.852 1 90.31 296 ASN A O 1
ATOM 2421 N N . HIS A 1 297 ? -25.266 6.969 -8.766 1 88.25 297 HIS A N 1
ATOM 2422 C CA . HIS A 1 297 ? -26.141 7.438 -9.836 1 88.25 297 HIS A CA 1
ATOM 2423 C C . HIS A 1 297 ? -27.031 8.578 -9.359 1 88.25 297 HIS A C 1
ATOM 2425 O O . HIS A 1 297 ? -27.156 9.602 -10.039 1 88.25 297 HIS A O 1
ATOM 2431 N N . THR A 1 298 ? -27.641 8.352 -8.227 1 91.06 298 THR A N 1
ATOM 2432 C CA . THR A 1 298 ? -28.547 9.344 -7.668 1 91.06 298 THR A CA 1
ATOM 2433 C C . THR A 1 298 ? -27.844 10.672 -7.461 1 91.06 298 THR A C 1
ATOM 2435 O O . THR A 1 298 ? -28.406 11.734 -7.711 1 91.06 298 THR A O 1
ATOM 2438 N N . TYR A 1 299 ? -26.672 10.594 -7.016 1 90.75 299 TYR A N 1
ATOM 2439 C CA . TYR A 1 299 ? -25.922 11.805 -6.711 1 90.75 299 TYR A CA 1
ATOM 2440 C C . TYR A 1 299 ? -24.797 12.023 -7.727 1 90.75 299 TYR A C 1
ATOM 2442 O O . TYR A 1 299 ? -23.703 12.43 -7.367 1 90.75 299 TYR A O 1
ATOM 2450 N N . SER A 1 300 ? -25.047 11.711 -8.938 1 85.94 300 SER A N 1
ATOM 2451 C CA . SER A 1 300 ? -24.062 11.789 -10.008 1 85.94 300 SER A CA 1
ATOM 2452 C C . SER A 1 300 ? -23.516 13.203 -10.164 1 85.94 300 SER A C 1
ATOM 2454 O O . SER A 1 300 ? -22.328 13.383 -10.477 1 85.94 300 SER A O 1
ATOM 2456 N N . ASP A 1 301 ? -24.344 14.203 -9.891 1 82.69 301 ASP A N 1
ATOM 2457 C CA . ASP A 1 301 ? -23.906 15.594 -10.016 1 82.69 301 ASP A CA 1
ATOM 2458 C C . ASP A 1 301 ? -22.828 15.938 -8.984 1 82.69 301 ASP A C 1
ATOM 2460 O O . ASP A 1 301 ? -21.891 16.672 -9.273 1 82.69 301 ASP A O 1
ATOM 2464 N N . ALA A 1 302 ? -23.062 15.398 -7.812 1 86.06 302 ALA A N 1
ATOM 2465 C CA . ALA A 1 302 ? -22.094 15.648 -6.75 1 86.06 302 ALA A CA 1
ATOM 2466 C C . ALA A 1 302 ? -20.828 14.828 -6.965 1 86.06 302 ALA A C 1
ATOM 2468 O O . ALA A 1 302 ? -19.734 15.227 -6.527 1 86.06 302 ALA A O 1
ATOM 2469 N N . ASP A 1 303 ? -20.953 13.641 -7.617 1 86.69 303 ASP A N 1
ATOM 2470 C CA . ASP A 1 303 ? -19.828 12.781 -8.008 1 86.69 303 ASP A CA 1
ATOM 2471 C C . ASP A 1 303 ? -18.984 12.398 -6.793 1 86.69 303 ASP A C 1
ATOM 2473 O O . ASP A 1 303 ? -17.781 12.594 -6.789 1 86.69 303 ASP A O 1
ATOM 2477 N N . PHE A 1 304 ? -19.547 11.859 -5.766 1 89.88 304 PHE A N 1
ATOM 2478 C CA . PHE A 1 304 ? -18.859 11.469 -4.539 1 89.88 304 PHE A CA 1
ATOM 2479 C C . PHE A 1 304 ? -17.906 10.312 -4.801 1 89.88 304 PHE A C 1
ATOM 2481 O O . PHE A 1 304 ? -16.875 10.18 -4.121 1 89.88 304 PHE A O 1
ATOM 2488 N N . GLY A 1 305 ? -18.25 9.461 -5.75 1 90.25 305 GLY A N 1
ATOM 2489 C CA . GLY A 1 305 ? -17.391 8.328 -6.082 1 90.25 305 GLY A CA 1
ATOM 2490 C C . GLY A 1 305 ? -17.25 7.332 -4.949 1 90.25 305 GLY A C 1
ATOM 2491 O O . GLY A 1 305 ? -16.156 6.855 -4.664 1 90.25 305 GLY A O 1
ATOM 2492 N N . LEU A 1 306 ? -18.281 7.027 -4.246 1 94.38 306 LEU A N 1
ATOM 2493 C CA . LEU A 1 306 ? -18.281 6.129 -3.094 1 94.38 306 LEU A CA 1
ATOM 2494 C C . LEU A 1 306 ? -18.125 4.68 -3.537 1 94.38 306 LEU A C 1
ATOM 2496 O O . LEU A 1 306 ? -18.625 4.293 -4.598 1 94.38 306 LEU A O 1
ATOM 2500 N N . GLY A 1 307 ? -17.469 3.852 -2.756 1 94.38 307 GLY A N 1
ATOM 2501 C CA . GLY A 1 307 ? -17.219 2.459 -3.098 1 94.38 307 GLY A CA 1
ATOM 2502 C C . GLY A 1 307 ? -17.75 1.488 -2.057 1 94.38 307 GLY A C 1
ATOM 2503 O O . GLY A 1 307 ? -18.453 1.888 -1.124 1 94.38 307 GLY A O 1
ATOM 2504 N N . ILE A 1 308 ? -17.422 0.228 -2.244 1 94.88 308 ILE A N 1
ATOM 2505 C CA . ILE A 1 308 ? -17.906 -0.812 -1.341 1 94.88 308 ILE A CA 1
ATOM 2506 C C . ILE A 1 308 ? -17.281 -0.625 0.04 1 94.88 308 ILE A C 1
ATOM 2508 O O . ILE A 1 308 ? -17.906 -0.938 1.057 1 94.88 308 ILE A O 1
ATOM 2512 N N . ASP A 1 309 ? -16.047 -0.107 0.008 1 95.75 309 ASP A N 1
ATOM 2513 C CA . ASP A 1 309 ? -15.359 0.143 1.269 1 95.75 309 ASP A CA 1
ATOM 2514 C C . ASP A 1 309 ? -16.156 1.096 2.154 1 95.75 309 ASP A C 1
ATOM 2516 O O . ASP A 1 309 ? -16.266 0.88 3.363 1 95.75 309 ASP A O 1
ATOM 2520 N N . PHE A 1 310 ? -16.672 2.09 1.564 1 96.75 310 PHE A N 1
ATOM 2521 C CA . PHE A 1 310 ? -17.484 3.066 2.287 1 96.75 310 PHE A CA 1
ATOM 2522 C C . PHE A 1 310 ? -18.703 2.404 2.92 1 96.75 310 PHE A C 1
ATOM 2524 O O . PHE A 1 310 ? -18.984 2.619 4.098 1 96.75 310 PHE A O 1
ATOM 2531 N N . VAL A 1 311 ? -19.422 1.664 2.16 1 97.38 311 VAL A N 1
ATOM 2532 C CA . VAL A 1 311 ? -20.656 1.036 2.609 1 97.38 311 VAL A CA 1
ATOM 2533 C C . VAL A 1 311 ? -20.359 0.028 3.717 1 97.38 311 VAL A C 1
ATOM 2535 O O . VAL A 1 311 ? -21.016 0.016 4.754 1 97.38 311 VAL A O 1
ATOM 2538 N N . LEU A 1 312 ? -19.344 -0.792 3.492 1 96.88 312 LEU A N 1
ATOM 2539 C CA . LEU A 1 312 ? -19.016 -1.826 4.465 1 96.88 312 LEU A CA 1
ATOM 2540 C C . LEU A 1 312 ? -18.5 -1.209 5.762 1 96.88 312 LEU A C 1
ATOM 2542 O O . LEU A 1 312 ? -18.828 -1.68 6.852 1 96.88 312 LEU A O 1
ATOM 2546 N N . LYS A 1 313 ? -17.703 -0.216 5.664 1 97.25 313 LYS A N 1
ATOM 2547 C CA . LYS A 1 313 ? -17.234 0.495 6.852 1 97.25 313 LYS A CA 1
ATOM 2548 C C . LYS A 1 313 ? -18.406 1.101 7.625 1 97.25 313 LYS A C 1
ATOM 2550 O O . LYS A 1 313 ? -18.422 1.062 8.859 1 97.25 313 LYS A O 1
ATOM 2555 N N . THR A 1 314 ? -19.297 1.695 6.902 1 97.81 314 THR A N 1
ATOM 2556 C CA . THR A 1 314 ? -20.484 2.258 7.52 1 97.81 314 THR A CA 1
ATOM 2557 C C . THR A 1 314 ? -21.266 1.179 8.266 1 97.81 314 THR A C 1
ATOM 2559 O O . THR A 1 314 ? -21.688 1.385 9.406 1 97.81 314 THR A O 1
ATOM 2562 N N . LEU A 1 315 ? -21.438 0.054 7.645 1 97.44 315 LEU A N 1
ATOM 2563 C CA . LEU A 1 315 ? -22.172 -1.046 8.25 1 97.44 315 LEU A CA 1
ATOM 2564 C C . LEU A 1 315 ? -21.484 -1.536 9.516 1 97.44 315 LEU A C 1
ATOM 2566 O O . LEU A 1 315 ? -22.141 -1.867 10.508 1 97.44 315 LEU A O 1
ATOM 2570 N N . LEU A 1 316 ? -20.156 -1.606 9.508 1 96.44 316 LEU A N 1
ATOM 2571 C CA . LEU A 1 316 ? -19.406 -1.981 10.703 1 96.44 316 LEU A CA 1
ATOM 2572 C C . LEU A 1 316 ? -19.703 -1.021 11.852 1 96.44 316 LEU A C 1
ATOM 2574 O O . LEU A 1 316 ? -20.031 -1.454 12.961 1 96.44 316 LEU A O 1
ATOM 2578 N N . VAL A 1 317 ? -19.609 0.25 11.531 1 97 317 VAL A N 1
ATOM 2579 C CA . VAL A 1 317 ? -19.797 1.279 12.547 1 97 317 VAL A CA 1
ATOM 2580 C C . VAL A 1 317 ? -21.219 1.235 13.078 1 97 317 VAL A C 1
ATOM 2582 O O . VAL A 1 317 ? -21.453 1.293 14.289 1 97 317 VAL A O 1
ATOM 2585 N N . LEU A 1 318 ? -22.188 1.066 12.195 1 97.44 318 LEU A N 1
ATOM 2586 C CA . LEU A 1 318 ? -23.594 1.051 12.594 1 97.44 318 LEU A CA 1
ATOM 2587 C C . LEU A 1 318 ? -23.922 -0.206 13.398 1 97.44 318 LEU A C 1
ATOM 2589 O O . LEU A 1 318 ? -24.859 -0.219 14.18 1 97.44 318 LEU A O 1
ATOM 2593 N N . SER A 1 319 ? -23.203 -1.283 13.203 1 96.56 319 SER A N 1
ATOM 2594 C CA . SER A 1 319 ? -23.438 -2.543 13.906 1 96.56 319 SER A CA 1
ATOM 2595 C C . SER A 1 319 ? -22.656 -2.596 15.219 1 96.56 319 SER A C 1
ATOM 2597 O O . SER A 1 319 ? -22.547 -3.654 15.836 1 96.56 319 SER A O 1
ATOM 2599 N N . ASP A 1 320 ? -22.031 -1.531 15.562 1 94.44 320 ASP A N 1
ATOM 2600 C CA . ASP A 1 320 ? -21.266 -1.375 16.797 1 94.44 320 ASP A CA 1
ATOM 2601 C C . ASP A 1 320 ? -20.062 -2.316 16.828 1 94.44 320 ASP A C 1
ATOM 2603 O O . ASP A 1 320 ? -19.766 -2.93 17.859 1 94.44 320 ASP A O 1
ATOM 2607 N N . ILE A 1 321 ? -19.547 -2.553 15.742 1 94.88 321 ILE A N 1
ATOM 2608 C CA . ILE A 1 321 ? -18.297 -3.281 15.578 1 94.88 321 ILE A CA 1
ATOM 2609 C C . ILE A 1 321 ? -17.156 -2.299 15.32 1 94.88 321 ILE A C 1
ATOM 2611 O O . ILE A 1 321 ? -17.375 -1.203 14.797 1 94.88 321 ILE A O 1
ATOM 2615 N N . SER A 1 322 ? -15.961 -2.691 15.711 1 93.75 322 SER A N 1
ATOM 2616 C CA . SER A 1 322 ? -14.812 -1.823 15.484 1 93.75 322 SER A CA 1
ATOM 2617 C C . SER A 1 322 ? -14.727 -1.391 14.023 1 93.75 322 SER A C 1
ATOM 2619 O O . SER A 1 322 ? -14.938 -2.199 13.117 1 93.75 322 SER A O 1
ATOM 2621 N N . ALA A 1 323 ? -14.367 -0.094 13.844 1 93.69 323 ALA A N 1
ATOM 2622 C CA . ALA A 1 323 ? -14.25 0.44 12.492 1 93.69 323 ALA A CA 1
ATOM 2623 C C . ALA A 1 323 ? -13.016 -0.117 11.789 1 93.69 323 ALA A C 1
ATOM 2625 O O . ALA A 1 323 ? -12.945 -0.108 10.555 1 93.69 323 ALA A O 1
ATOM 2626 N N . GLU A 1 324 ? -12.094 -0.526 12.578 1 92.56 324 GLU A N 1
ATOM 2627 C CA . GLU A 1 324 ? -10.883 -1.094 12 1 92.56 324 GLU A CA 1
ATOM 2628 C C . GLU A 1 324 ? -11.156 -2.463 11.383 1 92.56 324 GLU A C 1
ATOM 2630 O O . GLU A 1 324 ? -11.719 -3.342 12.039 1 92.56 324 GLU A O 1
ATOM 2635 N N . TYR A 1 325 ? -10.688 -2.598 10.125 1 89.62 325 TYR A N 1
ATOM 2636 C CA . TYR A 1 325 ? -10.805 -3.902 9.484 1 89.62 325 TYR A CA 1
ATOM 2637 C C . TYR A 1 325 ? -9.828 -4.902 10.094 1 89.62 325 TYR A C 1
ATOM 2639 O O . TYR A 1 325 ? -8.617 -4.789 9.898 1 89.62 325 TYR A O 1
ATOM 2647 N N . ARG A 1 326 ? -10.336 -5.793 10.852 1 87.31 326 ARG A N 1
ATOM 2648 C CA . ARG A 1 326 ? -9.578 -6.914 11.398 1 87.31 326 ARG A CA 1
ATOM 2649 C C . ARG A 1 326 ? -10.266 -8.242 11.094 1 87.31 326 ARG A C 1
ATOM 2651 O O . ARG A 1 326 ? -11.422 -8.445 11.469 1 87.31 326 ARG A O 1
ATOM 2658 N N . ILE A 1 327 ? -9.609 -9.07 10.5 1 84.19 327 ILE A N 1
ATOM 2659 C CA . ILE A 1 327 ? -10.172 -10.352 10.086 1 84.19 327 ILE A CA 1
ATOM 2660 C C . ILE A 1 327 ? -10.719 -11.086 11.305 1 84.19 327 ILE A C 1
ATOM 2662 O O . ILE A 1 327 ? -11.75 -11.758 11.227 1 84.19 327 ILE A O 1
ATOM 2666 N N . ALA A 1 328 ? -10.062 -10.93 12.445 1 83.81 328 ALA A N 1
ATOM 2667 C CA . ALA A 1 328 ? -10.477 -11.57 13.688 1 83.81 328 ALA A CA 1
ATOM 2668 C C . ALA A 1 328 ? -11.891 -11.148 14.078 1 83.81 328 ALA A C 1
ATOM 2670 O O . ALA A 1 328 ? -12.602 -11.883 14.758 1 83.81 328 ALA A O 1
ATOM 2671 N N . ASN A 1 329 ? -12.273 -9.992 13.602 1 89.06 329 ASN A N 1
ATOM 2672 C CA . ASN A 1 329 ? -13.594 -9.461 13.93 1 89.06 329 ASN A CA 1
ATOM 2673 C C . ASN A 1 329 ? -14.656 -9.945 12.945 1 89.06 329 ASN A C 1
ATOM 2675 O O . ASN A 1 329 ? -15.844 -9.711 13.156 1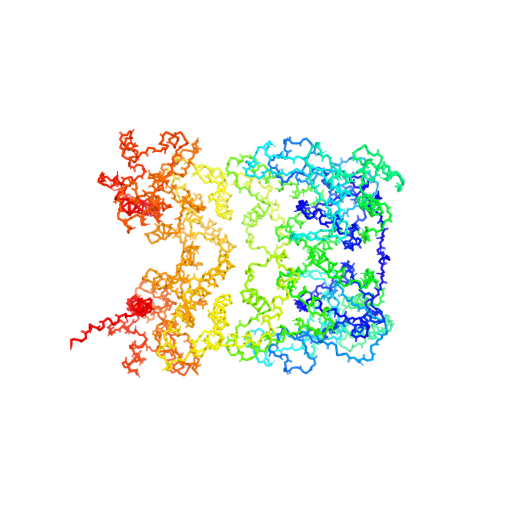 89.06 329 ASN A O 1
ATOM 2679 N N . PHE A 1 330 ? -14.273 -10.602 11.922 1 89.69 330 PHE A N 1
ATOM 2680 C CA . PHE A 1 330 ? -15.242 -11.07 10.93 1 89.69 330 PHE A CA 1
ATOM 2681 C C . PHE A 1 330 ? -15.797 -12.438 11.328 1 89.69 330 PHE A C 1
ATOM 2683 O O . PHE A 1 330 ? -15.719 -13.391 10.555 1 89.69 330 PHE A O 1
ATOM 2690 N N . THR A 1 331 ? -16.328 -12.492 12.508 1 89.94 331 THR A N 1
ATOM 2691 C CA . THR A 1 331 ? -16.938 -13.703 13.047 1 89.94 331 THR A CA 1
ATOM 2692 C C . THR A 1 331 ? -18.344 -13.891 12.516 1 89.94 331 THR A C 1
ATOM 2694 O O . THR A 1 331 ? -18.938 -12.961 11.969 1 89.94 331 THR A O 1
ATOM 2697 N N . ASP A 1 332 ? -18.875 -15.102 12.711 1 89 332 ASP A N 1
ATOM 2698 C CA . ASP A 1 332 ? -20.234 -15.383 12.289 1 89 332 ASP A CA 1
ATOM 2699 C C . ASP A 1 332 ? -21.234 -14.453 12.984 1 89 332 ASP A C 1
ATOM 2701 O O . ASP A 1 332 ? -22.188 -13.992 12.367 1 89 332 ASP A O 1
ATOM 2705 N N . GLU A 1 333 ? -20.938 -14.195 14.188 1 92.19 333 GLU A N 1
ATOM 2706 C CA . GLU A 1 333 ? -21.797 -13.32 14.969 1 92.19 333 GLU A CA 1
ATOM 2707 C C . GLU A 1 333 ? -21.797 -11.898 14.406 1 92.19 333 GLU A C 1
ATOM 2709 O O . GLU A 1 333 ? -22.859 -11.297 14.219 1 92.19 333 GLU A O 1
ATOM 2714 N N . ASN A 1 334 ? -20.656 -11.352 14.164 1 94.06 334 ASN A N 1
ATOM 2715 C CA . ASN A 1 334 ? -20.531 -10 13.633 1 94.06 334 ASN A CA 1
ATOM 2716 C C . ASN A 1 334 ? -21.094 -9.891 12.227 1 94.06 334 ASN A C 1
ATOM 2718 O O . ASN A 1 334 ? -21.734 -8.898 11.883 1 94.06 334 ASN A O 1
ATOM 2722 N N . LEU A 1 335 ? -20.875 -10.914 11.438 1 94.62 335 LEU A N 1
ATOM 2723 C CA . LEU A 1 335 ? -21.422 -10.914 10.086 1 94.62 335 LEU A CA 1
ATOM 2724 C C . LEU A 1 335 ? -22.938 -10.945 10.094 1 94.62 335 LEU A C 1
ATOM 2726 O O . LEU A 1 335 ? -23.594 -10.297 9.273 1 94.62 335 LEU A O 1
ATOM 2730 N N . ALA A 1 336 ? -23.469 -11.695 10.992 1 94.5 336 ALA A N 1
ATOM 2731 C CA . ALA A 1 336 ? -24.922 -11.719 11.164 1 94.5 336 ALA A CA 1
ATOM 2732 C C . ALA A 1 336 ? -25.438 -10.352 11.609 1 94.5 336 ALA A C 1
ATOM 2734 O O . ALA A 1 336 ? -26.5 -9.922 11.18 1 94.5 336 ALA A O 1
ATOM 2735 N N . ALA A 1 337 ? -24.703 -9.734 12.461 1 95.94 337 ALA A N 1
ATOM 2736 C CA . ALA A 1 337 ? -25.078 -8.398 12.922 1 95.94 337 ALA A CA 1
ATOM 2737 C C . ALA A 1 337 ? -25.078 -7.402 11.766 1 95.94 337 ALA A C 1
ATOM 2739 O O . ALA A 1 337 ? -25.984 -6.566 11.664 1 95.94 337 ALA A O 1
ATOM 2740 N N . ILE A 1 338 ? -24.141 -7.457 10.953 1 96.25 338 ILE A N 1
ATOM 2741 C CA . ILE A 1 338 ? -24.047 -6.59 9.789 1 96.25 338 ILE A CA 1
ATOM 2742 C C . ILE A 1 338 ? -25.234 -6.832 8.867 1 96.25 338 ILE A C 1
ATOM 2744 O O . ILE A 1 338 ? -25.844 -5.883 8.352 1 96.25 338 ILE A O 1
ATOM 2748 N N . ARG A 1 339 ? -25.562 -8.109 8.688 1 95.69 339 ARG A N 1
ATOM 2749 C CA . ARG A 1 339 ? -26.719 -8.453 7.867 1 95.69 339 ARG A CA 1
ATOM 2750 C C . ARG A 1 339 ? -27.984 -7.844 8.438 1 95.69 339 ARG A C 1
ATOM 2752 O O . ARG A 1 339 ? -28.812 -7.301 7.691 1 95.69 339 ARG A O 1
ATOM 2759 N N . ARG A 1 340 ? -28.125 -7.984 9.68 1 95.38 340 ARG A N 1
ATOM 2760 C CA . ARG A 1 340 ? -29.297 -7.422 10.336 1 95.38 340 ARG A CA 1
ATOM 2761 C C . ARG A 1 340 ? -29.375 -5.914 10.117 1 95.38 340 ARG A C 1
ATOM 2763 O O . ARG A 1 340 ? -30.453 -5.387 9.805 1 95.38 340 ARG A O 1
ATOM 2770 N N . THR A 1 341 ? -28.297 -5.234 10.273 1 96.06 341 THR A N 1
ATOM 2771 C CA . THR A 1 341 ? -28.234 -3.793 10.055 1 96.06 341 THR A CA 1
ATOM 2772 C C . THR A 1 341 ? -28.625 -3.447 8.617 1 96.06 341 THR A C 1
ATOM 2774 O O . THR A 1 341 ? -29.359 -2.488 8.383 1 96.06 341 THR A O 1
ATOM 2777 N N . TRP A 1 342 ? -28.172 -4.203 7.691 1 95.75 342 TRP A N 1
ATOM 2778 C CA . TRP A 1 342 ? -28.469 -4.012 6.277 1 95.75 342 TRP A CA 1
ATOM 2779 C C . TRP A 1 342 ? -29.953 -4.184 6 1 95.75 342 TRP A C 1
ATOM 2781 O O . TRP A 1 342 ? -30.547 -3.391 5.27 1 95.75 342 TRP A O 1
ATOM 2791 N N . GLU A 1 343 ? -30.562 -5.172 6.656 1 94.12 343 GLU A N 1
ATOM 2792 C CA . GLU A 1 343 ? -31.922 -5.594 6.312 1 94.12 343 GLU A CA 1
ATOM 2793 C C . GLU A 1 343 ? -32.969 -4.801 7.102 1 94.12 343 GLU A C 1
ATOM 2795 O O . GLU A 1 343 ? -34.125 -4.742 6.711 1 94.12 343 GLU A O 1
ATOM 2800 N N . GLU A 1 344 ? -32.625 -4.242 8.227 1 89.25 344 GLU A N 1
ATOM 2801 C CA . GLU A 1 344 ? -33.562 -3.574 9.117 1 89.25 344 GLU A CA 1
ATOM 2802 C C . GLU A 1 344 ? -34.188 -2.359 8.438 1 89.25 344 GLU A C 1
ATOM 2804 O O . GLU A 1 344 ? -35.188 -1.803 8.938 1 89.25 344 GLU A O 1
ATOM 2809 N N . GLY A 1 345 ? -33.875 -1.943 7.277 1 85.94 345 GLY A N 1
ATOM 2810 C CA . GLY A 1 345 ? -34.531 -0.931 6.465 1 85.94 345 GLY A CA 1
ATOM 2811 C C . GLY A 1 345 ? -34.062 0.479 6.781 1 85.94 345 GLY A C 1
ATOM 2812 O O . GLY A 1 345 ? -34.312 1.406 6.008 1 85.94 345 GLY A O 1
ATOM 2813 N N . ASP A 1 346 ? -33.438 0.698 7.941 1 93.06 346 ASP A N 1
ATOM 2814 C CA . ASP A 1 346 ? -33.062 2.045 8.344 1 93.06 346 ASP A CA 1
ATOM 2815 C C . ASP A 1 346 ? -31.688 2.42 7.773 1 93.06 346 ASP A C 1
ATOM 2817 O O . ASP A 1 346 ? -31.328 3.596 7.754 1 93.06 346 ASP A O 1
ATOM 2821 N N . PHE A 1 347 ? -31 1.477 7.367 1 96.25 347 PHE A N 1
ATOM 2822 C CA . PHE A 1 347 ? -29.641 1.72 6.898 1 96.25 347 PHE A CA 1
ATOM 2823 C C . PHE A 1 347 ? -29.641 2.607 5.66 1 96.25 347 PHE A C 1
ATOM 2825 O O . PHE A 1 347 ? -29.031 3.682 5.66 1 96.25 347 PHE A O 1
ATOM 2832 N N . GLU A 1 348 ? -30.312 2.254 4.586 1 95.75 348 GLU A N 1
ATOM 2833 C CA . GLU A 1 348 ? -30.297 2.967 3.311 1 95.75 348 GLU A CA 1
ATOM 2834 C C . GLU A 1 348 ? -30.828 4.387 3.459 1 95.75 348 GLU A C 1
ATOM 2836 O O . GLU A 1 348 ? -30.203 5.344 2.992 1 95.75 348 GLU A O 1
ATOM 2841 N N . PRO A 1 349 ? -31.922 4.531 4.184 1 95.56 349 PRO A N 1
ATOM 2842 C CA . PRO A 1 349 ? -32.406 5.898 4.395 1 95.56 349 PRO A CA 1
ATOM 2843 C C . PRO A 1 349 ? -31.406 6.777 5.133 1 95.56 349 PRO A C 1
ATOM 2845 O O . PRO A 1 349 ? -31.281 7.969 4.836 1 95.56 349 PRO A O 1
ATOM 2848 N N . ALA A 1 350 ? -30.766 6.203 6.062 1 96.94 350 ALA A N 1
ATOM 2849 C CA . ALA A 1 350 ? -29.781 6.977 6.809 1 96.94 350 ALA A CA 1
ATOM 2850 C C . ALA A 1 350 ? -28.656 7.469 5.895 1 96.94 350 ALA A C 1
ATOM 2852 O O . ALA A 1 350 ? -28.234 8.625 5.992 1 96.94 350 ALA A O 1
ATOM 2853 N N . VAL A 1 351 ? -28.172 6.613 5.039 1 97.69 351 VAL A N 1
ATOM 2854 C CA . VAL A 1 351 ? -27.125 6.973 4.09 1 97.69 351 VAL A CA 1
ATOM 2855 C C . VAL A 1 351 ? -27.625 8.078 3.168 1 97.69 351 VAL A C 1
ATOM 2857 O O . VAL A 1 351 ? -26.938 9.086 2.971 1 97.69 351 VAL A O 1
ATOM 2860 N N . ARG A 1 352 ? -28.781 7.961 2.664 1 95.94 352 ARG A N 1
ATOM 2861 C CA . ARG A 1 352 ? -29.344 8.93 1.73 1 95.94 352 ARG A CA 1
ATOM 2862 C C . ARG A 1 352 ? -29.562 10.281 2.41 1 95.94 352 ARG A C 1
ATOM 2864 O O . ARG A 1 352 ? -29.328 11.328 1.805 1 95.94 352 ARG A O 1
ATOM 2871 N N . ARG A 1 353 ? -30.016 10.234 3.604 1 94.75 353 ARG A N 1
ATOM 2872 C CA . ARG A 1 353 ? -30.219 11.477 4.344 1 94.75 353 ARG A CA 1
ATOM 2873 C C . ARG A 1 353 ? -28.891 12.211 4.527 1 94.75 353 ARG A C 1
ATOM 2875 O O . ARG A 1 353 ? -28.844 13.438 4.398 1 94.75 353 ARG A O 1
ATOM 2882 N N . ALA A 1 354 ? -27.922 11.445 4.906 1 96.38 354 ALA A N 1
ATOM 2883 C CA . ALA A 1 354 ? -26.594 12.047 5.07 1 96.38 354 ALA A CA 1
ATOM 2884 C C . ALA A 1 354 ? -26.109 12.648 3.76 1 96.38 354 ALA A C 1
ATOM 2886 O O . ALA A 1 354 ? -25.625 13.789 3.734 1 96.38 354 ALA A O 1
ATOM 2887 N N . LEU A 1 355 ? -26.219 11.969 2.65 1 95.88 355 LEU A N 1
ATOM 2888 C CA . LEU A 1 355 ? -25.75 12.438 1.35 1 95.88 355 LEU A CA 1
ATOM 2889 C C . LEU A 1 355 ? -26.562 13.641 0.885 1 95.88 355 LEU A C 1
ATOM 2891 O O . LEU A 1 355 ? -26.016 14.578 0.302 1 95.88 355 LEU A O 1
ATOM 2895 N N . ASN A 1 356 ? -27.859 13.586 1.181 1 92.19 356 ASN A N 1
ATOM 2896 C CA . ASN A 1 356 ? -28.703 14.75 0.881 1 92.19 356 ASN A CA 1
ATOM 2897 C C . ASN A 1 356 ? -28.219 15.992 1.629 1 92.19 356 ASN A C 1
ATOM 2899 O O . ASN A 1 356 ? -28.203 17.094 1.068 1 92.19 356 ASN A O 1
ATOM 2903 N N . PHE A 1 357 ? -27.938 15.75 2.807 1 90.94 357 PHE A N 1
ATOM 2904 C CA . PHE A 1 357 ? -27.438 16.859 3.604 1 90.94 357 PHE A CA 1
ATOM 2905 C C . PHE A 1 357 ? -26.172 17.453 2.984 1 90.94 357 PHE A C 1
ATOM 2907 O O . PHE A 1 357 ? -26.031 18.672 2.896 1 90.94 357 PHE A O 1
ATOM 2914 N N . LEU A 1 358 ? -25.25 16.625 2.588 1 92.12 358 LEU A N 1
ATOM 2915 C CA . LEU A 1 358 ? -24.016 17.094 1.976 1 92.12 358 LEU A CA 1
ATOM 2916 C C . LEU A 1 358 ? -24.297 17.938 0.74 1 92.12 358 LEU A C 1
ATOM 2918 O O . LEU A 1 358 ? -23.75 19.031 0.59 1 92.12 358 LEU A O 1
ATOM 2922 N N . VAL A 1 359 ? -25.141 17.422 -0.081 1 88 359 VAL A N 1
ATOM 2923 C CA . VAL A 1 359 ? -25.484 18.141 -1.312 1 88 359 VAL A CA 1
ATOM 2924 C C . VAL A 1 359 ? -26.125 19.484 -0.974 1 88 359 VAL A C 1
ATOM 2926 O O . VAL A 1 359 ? -25.812 20.5 -1.608 1 88 359 VAL A O 1
ATOM 2929 N N . GLU A 1 360 ? -26.953 19.484 -0.016 1 82.62 360 GLU A N 1
ATOM 2930 C CA . GLU A 1 360 ? -27.656 20.688 0.386 1 82.62 360 GLU A CA 1
ATOM 2931 C C . GLU A 1 360 ? -26.703 21.781 0.848 1 82.62 360 GLU A C 1
ATOM 2933 O O . GLU A 1 360 ? -26.922 22.969 0.61 1 82.62 360 GLU A O 1
ATOM 2938 N N . VAL A 1 361 ? -25.719 21.312 1.486 1 82.94 361 VAL A N 1
ATOM 2939 C CA . VAL A 1 361 ? -24.828 22.312 2.045 1 82.94 361 VAL A CA 1
ATOM 2940 C C . VAL A 1 361 ? -23.688 22.594 1.058 1 82.94 361 VAL A C 1
ATOM 2942 O O . VAL A 1 361 ? -22.734 23.297 1.39 1 82.94 361 VAL A O 1
ATOM 2945 N N . GLY A 1 362 ? -23.734 21.984 -0.113 1 80.75 362 GLY A N 1
ATOM 2946 C CA . GLY A 1 362 ? -22.828 22.328 -1.195 1 80.75 362 GLY A CA 1
ATOM 2947 C C . GLY A 1 362 ? -21.562 21.484 -1.204 1 80.75 362 GLY A C 1
ATOM 2948 O O . GLY A 1 362 ? -20.578 21.844 -1.857 1 80.75 362 GLY A O 1
ATOM 2949 N N . ILE A 1 363 ? -21.531 20.438 -0.447 1 87.88 363 ILE A N 1
ATOM 2950 C CA . ILE A 1 363 ? -20.375 19.547 -0.458 1 87.88 363 ILE A CA 1
ATOM 2951 C C . ILE A 1 363 ? -20.531 18.531 -1.596 1 87.88 363 ILE A C 1
ATOM 2953 O O . ILE A 1 363 ? -21.562 17.891 -1.736 1 87.88 363 ILE A O 1
ATOM 2957 N N . ASP A 1 364 ? -19.531 18.438 -2.443 1 88.25 364 ASP A N 1
ATOM 2958 C CA . ASP A 1 364 ? -19.516 17.484 -3.547 1 88.25 364 ASP A CA 1
ATOM 2959 C C . ASP A 1 364 ? -18.219 16.688 -3.555 1 88.25 364 ASP A C 1
ATOM 2961 O O . ASP A 1 364 ? -17.484 16.672 -2.566 1 88.25 364 ASP A O 1
ATOM 2965 N N . GLY A 1 365 ? -18.016 15.914 -4.551 1 87.12 365 GLY A N 1
ATOM 2966 C CA . GLY A 1 365 ? -16.844 15.047 -4.641 1 87.12 365 GLY A CA 1
ATOM 2967 C C . GLY A 1 365 ? -15.531 15.805 -4.582 1 87.12 365 GLY A C 1
ATOM 2968 O O . GLY A 1 365 ? -14.531 15.281 -4.09 1 87.12 365 GLY A O 1
ATOM 2969 N N . ARG A 1 366 ? -15.5 17 -4.941 1 80.12 366 ARG A N 1
ATOM 2970 C CA . ARG A 1 366 ? -14.297 17.812 -4.969 1 80.12 366 ARG A CA 1
ATOM 2971 C C . ARG A 1 366 ? -13.914 18.281 -3.564 1 80.12 366 ARG A C 1
ATOM 2973 O O . ARG A 1 366 ? -12.734 18.438 -3.254 1 80.12 366 ARG A O 1
ATOM 2980 N N . SER A 1 367 ? -14.938 18.438 -2.807 1 88.12 367 SER A N 1
ATOM 2981 C CA . SER A 1 367 ? -14.719 19 -1.476 1 88.12 367 SER A CA 1
ATOM 2982 C C . SER A 1 367 ? -14.648 17.906 -0.421 1 88.12 367 SER A C 1
ATOM 2984 O O . SER A 1 367 ? -14.203 18.141 0.704 1 88.12 367 SER A O 1
ATOM 2986 N N . LEU A 1 368 ? -15.133 16.75 -0.785 1 91.94 368 LEU A N 1
ATOM 2987 C CA . LEU A 1 368 ? -15.133 15.641 0.155 1 91.94 368 LEU A CA 1
ATOM 2988 C C . LEU A 1 368 ? -13.75 14.984 0.219 1 91.94 368 LEU A C 1
ATOM 2990 O O . LEU A 1 368 ? -13.492 14.016 -0.492 1 91.94 368 LEU A O 1
ATOM 2994 N N . THR A 1 369 ? -12.969 15.461 1.077 1 89.56 369 THR A N 1
ATOM 2995 C CA . THR A 1 369 ? -11.586 15.008 1.16 1 89.56 369 THR A CA 1
ATOM 2996 C C . THR A 1 369 ? -11.508 13.609 1.77 1 89.56 369 THR A C 1
ATOM 2998 O O . THR A 1 369 ? -10.5 12.914 1.622 1 89.56 369 THR A O 1
ATOM 3001 N N . SER A 1 370 ? -12.555 13.172 2.52 1 93.81 370 SER A N 1
ATOM 3002 C CA . SER A 1 370 ? -12.617 11.836 3.098 1 93.81 370 SER A CA 1
ATOM 3003 C C . SER A 1 370 ? -14.062 11.344 3.211 1 93.81 370 SER A C 1
ATOM 3005 O O . SER A 1 370 ? -14.891 11.984 3.861 1 93.81 370 SER A O 1
ATOM 3007 N N . ASP A 1 371 ? -14.266 10.164 2.715 1 95.75 371 ASP A N 1
ATOM 3008 C CA . ASP A 1 371 ? -15.594 9.562 2.811 1 95.75 371 ASP A CA 1
ATOM 3009 C C . ASP A 1 371 ? -15.938 9.227 4.258 1 95.75 371 ASP A C 1
ATOM 3011 O O . ASP A 1 371 ? -17.109 9.18 4.625 1 95.75 371 ASP A O 1
ATOM 3015 N N . ASN A 1 372 ? -14.922 9.023 5.062 1 96.62 372 ASN A N 1
ATOM 3016 C CA . ASN A 1 372 ? -15.125 8.617 6.453 1 96.62 372 ASN A CA 1
ATOM 3017 C C . ASN A 1 372 ? -15.867 9.695 7.242 1 96.62 372 ASN A C 1
ATOM 3019 O O . ASN A 1 372 ? -16.516 9.398 8.25 1 96.62 372 ASN A O 1
ATOM 3023 N N . ALA A 1 373 ? -15.797 10.922 6.766 1 96.62 373 ALA A N 1
ATOM 3024 C CA . ALA A 1 373 ? -16.406 12.039 7.473 1 96.62 373 ALA A CA 1
ATOM 3025 C C . ALA A 1 373 ? -17.938 11.93 7.449 1 96.62 373 ALA A C 1
ATOM 3027 O O . ALA A 1 373 ? -18.625 12.531 8.281 1 96.62 373 ALA A O 1
ATOM 3028 N N . ILE A 1 374 ? -18.5 11.172 6.566 1 97.62 374 ILE A N 1
ATOM 3029 C CA . ILE A 1 374 ? -19.938 11.023 6.395 1 97.62 374 ILE A CA 1
ATOM 3030 C C . ILE A 1 374 ? -20.484 10.039 7.426 1 97.62 374 ILE A C 1
ATOM 3032 O O . ILE A 1 374 ? -21.641 10.133 7.832 1 97.62 374 ILE A O 1
ATOM 3036 N N . ILE A 1 375 ? -19.656 9.102 7.859 1 98 375 ILE A N 1
ATOM 3037 C CA . ILE A 1 375 ? -20.094 7.898 8.555 1 98 375 ILE A CA 1
ATOM 3038 C C . ILE A 1 375 ? -20.672 8.273 9.914 1 98 375 ILE A C 1
ATOM 3040 O O . ILE A 1 375 ? -21.734 7.773 10.305 1 98 375 ILE A O 1
ATOM 3044 N N . PRO A 1 376 ? -20.078 9.219 10.656 1 97.44 376 PRO A N 1
ATOM 3045 C CA . PRO A 1 376 ? -20.719 9.625 11.914 1 97.44 376 PRO A CA 1
ATOM 3046 C C . PRO A 1 376 ? -22.094 10.234 11.703 1 97.44 376 PRO A C 1
ATOM 3048 O O . PRO A 1 376 ? -22.984 10.047 12.539 1 97.44 376 PRO A O 1
ATOM 3051 N N . LEU A 1 377 ? -22.234 10.977 10.648 1 96.94 377 LEU A N 1
ATOM 3052 C CA . LEU A 1 377 ? -23.531 11.555 10.328 1 96.94 377 LEU A CA 1
ATOM 3053 C C . LEU A 1 377 ? -24.562 10.469 10.039 1 96.94 377 LEU A C 1
ATOM 3055 O O . LEU A 1 377 ? -25.703 10.539 10.492 1 96.94 377 LEU A O 1
ATOM 3059 N N . ILE A 1 378 ? -24.141 9.445 9.289 1 97.94 378 ILE A N 1
ATOM 3060 C CA . ILE A 1 378 ? -25.016 8.32 8.992 1 97.94 378 ILE A CA 1
ATOM 3061 C C . ILE A 1 378 ? -25.406 7.609 10.289 1 97.94 378 ILE A C 1
ATOM 3063 O O . ILE A 1 378 ? -26.562 7.246 10.484 1 97.94 378 ILE A O 1
ATOM 3067 N N . TYR A 1 379 ? -24.422 7.438 11.125 1 97.81 379 TYR A N 1
ATOM 3068 C CA . TYR A 1 379 ? -24.688 6.805 12.414 1 97.81 379 TYR A CA 1
ATOM 3069 C C . TYR A 1 379 ? -25.734 7.594 13.203 1 97.81 379 TYR A C 1
ATOM 3071 O O . TYR A 1 379 ? -26.641 7.012 13.805 1 97.81 379 TYR A O 1
ATOM 3079 N N . PHE A 1 380 ? -25.656 8.945 13.203 1 97.06 380 PHE A N 1
ATOM 3080 C CA . PHE A 1 380 ? -26.594 9.812 13.898 1 97.06 380 PHE A CA 1
ATOM 3081 C C . PHE A 1 380 ? -28.016 9.586 13.391 1 97.06 380 PHE A C 1
ATOM 3083 O O . PHE A 1 380 ? -28.938 9.398 14.188 1 97.06 380 PHE A O 1
ATOM 3090 N N . PHE A 1 381 ? -28.172 9.555 12.078 1 95.81 381 PHE A N 1
ATOM 3091 C CA . PHE A 1 381 ? -29.5 9.367 11.492 1 95.81 381 PHE A CA 1
ATOM 3092 C C . PHE A 1 381 ? -30.047 7.98 11.82 1 95.81 381 PHE A C 1
ATOM 3094 O O . PHE A 1 381 ? -31.203 7.84 12.219 1 95.81 381 PHE A O 1
ATOM 3101 N N . HIS A 1 382 ? -29.203 6.992 11.688 1 95.81 382 HIS A N 1
ATOM 3102 C CA . HIS A 1 382 ? -29.609 5.613 11.93 1 95.81 382 HIS A CA 1
ATOM 3103 C C . HIS A 1 382 ? -30 5.398 13.391 1 95.81 382 HIS A C 1
ATOM 3105 O O . HIS A 1 382 ? -31.047 4.824 13.68 1 95.81 382 HIS A O 1
ATOM 3111 N N . ALA A 1 383 ? -29.156 5.887 14.266 1 93.56 383 ALA A N 1
ATOM 3112 C CA . ALA A 1 383 ? -29.344 5.684 15.695 1 93.56 383 ALA A CA 1
ATOM 3113 C C . ALA A 1 383 ? -30.609 6.387 16.188 1 93.56 383 ALA A C 1
ATOM 3115 O O . ALA A 1 383 ? -31.219 5.977 17.172 1 93.56 383 ALA A O 1
ATOM 3116 N N . ASN A 1 384 ? -31 7.449 15.492 1 92.88 384 ASN A N 1
ATOM 3117 C CA . ASN A 1 384 ? -32.156 8.227 15.906 1 92.88 384 ASN A CA 1
ATOM 3118 C C . ASN A 1 384 ? -33.375 7.965 15 1 92.88 384 ASN A C 1
ATOM 3120 O O . ASN A 1 384 ? -34.25 8.812 14.883 1 92.88 384 ASN A O 1
ATOM 3124 N N . THR A 1 385 ? -33.406 6.855 14.32 1 89.19 385 THR A N 1
ATOM 3125 C CA . THR A 1 385 ? -34.5 6.363 13.492 1 89.19 385 THR A CA 1
ATOM 3126 C C . THR A 1 385 ? -34.844 7.375 12.406 1 89.19 385 THR A C 1
ATOM 3128 O O . THR A 1 385 ? -36 7.703 12.211 1 89.19 385 THR A O 1
ATOM 3131 N N . ASN A 1 386 ? -33.812 8.047 11.859 1 85.12 386 ASN A N 1
ATOM 3132 C CA . ASN A 1 386 ? -33.844 8.875 10.664 1 85.12 386 ASN A CA 1
ATOM 3133 C C . ASN A 1 386 ? -34.75 10.102 10.867 1 85.12 386 ASN A C 1
ATOM 3135 O O . ASN A 1 386 ? -35.688 10.32 10.102 1 85.12 386 ASN A O 1
ATOM 3139 N N . PRO A 1 387 ? -34.406 10.859 11.883 1 84.5 387 PRO A N 1
ATOM 3140 C CA . PRO A 1 387 ? -35.219 12.062 12.125 1 84.5 387 PRO A CA 1
ATOM 3141 C C . PRO A 1 387 ? -35.156 13.047 10.961 1 84.5 387 PRO A C 1
ATOM 3143 O O . PRO A 1 387 ? -34.188 13.086 10.211 1 84.5 387 PRO A O 1
ATOM 3146 N N . ASP A 1 388 ? -36.219 13.758 10.758 1 79.56 388 ASP A N 1
ATOM 3147 C CA . ASP A 1 388 ? -36.219 14.828 9.766 1 79.56 388 ASP A CA 1
ATOM 3148 C C . ASP A 1 388 ? -35.625 16.109 10.328 1 79.56 388 ASP A C 1
ATOM 3150 O O . ASP A 1 388 ? -36.25 16.766 11.18 1 79.56 388 ASP A O 1
ATOM 3154 N N . VAL A 1 389 ? -34.5 16.375 10.062 1 82.62 389 VAL A N 1
ATOM 3155 C CA . VAL A 1 389 ? -33.812 17.578 10.523 1 82.62 389 VAL A CA 1
ATOM 3156 C C . VAL A 1 389 ? -34.094 18.734 9.562 1 82.62 389 VAL A C 1
ATOM 3158 O O . VAL A 1 389 ? -33.312 18.984 8.648 1 82.62 389 VAL A O 1
ATOM 3161 N N . GLN A 1 390 ? -35.188 19.359 9.758 1 75 390 GLN A N 1
ATOM 3162 C CA . GLN A 1 390 ? -35.656 20.391 8.844 1 75 390 GLN A CA 1
ATOM 3163 C C . GLN A 1 390 ? -35.156 21.766 9.258 1 75 390 GLN A C 1
ATOM 3165 O O . GLN A 1 390 ? -34.969 22.047 10.445 1 75 390 GLN A O 1
ATOM 3170 N N . TRP A 1 391 ? -34.969 22.609 8.297 1 69.31 391 TRP A N 1
ATOM 3171 C CA . TRP A 1 391 ? -34.531 23.984 8.539 1 69.31 391 TRP A CA 1
ATOM 3172 C C . TRP A 1 391 ? -35.656 24.781 9.211 1 69.31 391 TRP A C 1
ATOM 3174 O O . TRP A 1 391 ? -35.375 25.781 9.883 1 69.31 391 TRP A O 1
ATOM 3184 N N . THR A 1 392 ? -36.875 24.219 9.125 1 68.31 392 THR A N 1
ATOM 3185 C CA . THR A 1 392 ? -38.031 25 9.578 1 68.31 392 THR A CA 1
ATOM 3186 C C . THR A 1 392 ? -38.25 24.781 11.07 1 68.31 392 THR A C 1
ATOM 3188 O O . THR A 1 392 ? -38.969 25.547 11.711 1 68.31 392 THR A O 1
ATOM 3191 N N . SER A 1 393 ? -37.656 23.75 11.586 1 74.06 393 SER A N 1
ATOM 3192 C CA . SER A 1 393 ? -37.781 23.531 13.023 1 74.06 393 SER A CA 1
ATOM 3193 C C . SER A 1 393 ? -36.562 24.078 13.766 1 74.06 393 SER A C 1
ATOM 3195 O O . SER A 1 393 ? -35.438 24.094 13.242 1 74.06 393 SER A O 1
ATOM 3197 N N . ILE A 1 394 ? -36.844 24.625 14.938 1 72.25 394 ILE A N 1
ATOM 3198 C CA . ILE A 1 394 ? -35.781 25.219 15.75 1 72.25 394 ILE A CA 1
ATOM 3199 C C . ILE A 1 394 ? -34.719 24.172 16.047 1 72.25 394 ILE A C 1
ATOM 3201 O O . ILE A 1 394 ? -33.531 24.422 15.844 1 72.25 394 ILE A O 1
ATOM 3205 N N . GLU A 1 395 ? -35.188 23.078 16.469 1 77.38 395 GLU A N 1
ATOM 3206 C CA . GLU A 1 395 ? -34.281 22.016 16.812 1 77.38 395 GLU A CA 1
ATOM 3207 C C . GLU A 1 395 ? -33.531 21.516 15.57 1 77.38 395 GLU A C 1
ATOM 3209 O O . GLU A 1 395 ? -32.344 21.234 15.625 1 77.38 395 GLU A O 1
ATOM 3214 N N . GLY A 1 396 ? -34.25 21.422 14.547 1 80.75 396 GLY A N 1
ATOM 3215 C CA . GLY A 1 396 ? -33.688 20.984 13.289 1 80.75 396 GLY A CA 1
ATOM 3216 C C . GLY A 1 396 ? -32.594 21.922 12.781 1 80.75 396 GLY A C 1
ATOM 3217 O O . GLY A 1 396 ? -31.547 21.469 12.305 1 80.75 396 GLY A O 1
ATOM 3218 N N . ARG A 1 397 ? -32.844 23.141 12.938 1 80 397 ARG A N 1
ATOM 3219 C CA . ARG A 1 397 ? -31.891 24.141 12.484 1 80 397 ARG A CA 1
ATOM 3220 C C . ARG A 1 397 ? -30.594 24.047 13.281 1 80 397 ARG A C 1
ATOM 3222 O O . ARG A 1 397 ? -29.5 24.156 12.711 1 80 397 ARG A O 1
ATOM 3229 N N . GLN A 1 398 ? -30.766 23.906 14.539 1 83.19 398 GLN A N 1
ATOM 3230 C CA . GLN A 1 398 ? -29.594 23.812 15.391 1 83.19 398 GLN A CA 1
ATOM 3231 C C . GLN A 1 398 ? -28.781 22.547 15.07 1 83.19 398 GLN A C 1
ATOM 3233 O O . GLN A 1 398 ? -27.547 22.594 15 1 83.19 398 GLN A O 1
ATOM 3238 N N . THR A 1 399 ? -29.516 21.516 14.906 1 89.19 399 THR A N 1
ATOM 3239 C CA . THR A 1 399 ? -28.859 20.266 14.578 1 89.19 399 THR A CA 1
ATOM 3240 C C . THR A 1 399 ? -28.125 20.359 13.242 1 89.19 399 THR A C 1
ATOM 3242 O O . THR A 1 399 ? -27 19.891 13.109 1 89.19 399 THR A O 1
ATOM 3245 N N . ARG A 1 400 ? -28.719 20.969 12.336 1 87.56 400 ARG A N 1
ATOM 3246 C CA . ARG A 1 400 ? -28.125 21.141 11.016 1 87.56 400 ARG A CA 1
ATOM 3247 C C . ARG A 1 400 ? -26.844 21.953 11.094 1 87.56 400 ARG A C 1
ATOM 3249 O O . ARG A 1 400 ? -25.844 21.625 10.438 1 87.56 400 ARG A O 1
ATOM 3256 N N . LYS A 1 401 ? -26.875 22.969 11.883 1 87.44 401 LYS A N 1
ATOM 3257 C CA . LYS A 1 401 ? -25.703 23.797 12.055 1 87.44 401 LYS A CA 1
ATOM 3258 C C . LYS A 1 401 ? -24.547 23 12.672 1 87.44 401 LYS A C 1
ATOM 3260 O O . LYS A 1 401 ? -23.391 23.156 12.25 1 87.44 401 LYS A O 1
ATOM 3265 N N . ARG A 1 402 ? -24.891 22.219 13.625 1 91.31 402 ARG A N 1
ATOM 3266 C CA . ARG A 1 402 ? -23.875 21.406 14.289 1 91.31 402 ARG A CA 1
ATOM 3267 C C . ARG A 1 402 ? -23.281 20.391 13.32 1 91.31 402 ARG A C 1
ATOM 3269 O O . ARG A 1 402 ? -22.062 20.156 13.336 1 91.31 402 ARG A O 1
ATOM 3276 N N . ILE A 1 403 ? -24.125 19.812 12.539 1 93.25 403 ILE A N 1
ATOM 3277 C CA . ILE A 1 403 ? -23.656 18.828 11.562 1 93.25 403 ILE A CA 1
ATOM 3278 C C . ILE A 1 403 ? -22.75 19.5 10.539 1 93.25 403 ILE A C 1
ATOM 3280 O O . ILE A 1 403 ? -21.688 18.969 10.203 1 93.25 403 ILE A O 1
ATOM 3284 N N . TYR A 1 404 ? -23.172 20.625 10.109 1 91.19 404 TYR A N 1
ATOM 3285 C CA . TYR A 1 404 ? -22.375 21.375 9.148 1 91.19 404 TYR A CA 1
ATOM 3286 C C . TYR A 1 404 ? -21 21.703 9.727 1 91.19 404 TYR A C 1
ATOM 3288 O O . TYR A 1 404 ? -19.984 21.547 9.055 1 91.19 404 TYR A O 1
ATOM 3296 N N . PHE A 1 405 ? -21.094 22.141 10.961 1 92.81 405 PHE A N 1
ATOM 3297 C CA . PHE A 1 405 ? -19.859 22.484 11.664 1 92.81 405 PHE A CA 1
ATOM 3298 C C . PHE A 1 405 ? -18.938 21.266 11.75 1 92.81 405 PHE A C 1
ATOM 3300 O O . PHE A 1 405 ? -17.75 21.359 11.453 1 92.81 405 PHE A O 1
ATOM 3307 N N . TRP A 1 406 ? -19.453 20.172 12.062 1 94.12 406 TRP A N 1
ATOM 3308 C CA . TRP A 1 406 ? -18.688 18.938 12.156 1 94.12 406 TRP A CA 1
ATOM 3309 C C . TRP A 1 406 ? -18.047 18.578 10.82 1 94.12 406 TRP A C 1
ATOM 3311 O O . TRP A 1 406 ? -16.828 18.359 10.742 1 94.12 406 TRP A O 1
ATOM 3321 N N . LEU A 1 407 ? -18.812 18.547 9.797 1 94.38 407 LEU A N 1
ATOM 3322 C CA . LEU A 1 407 ? -18.359 18.125 8.477 1 94.38 407 LEU A CA 1
ATOM 3323 C C . LEU A 1 407 ? -17.266 19.047 7.953 1 94.38 407 LEU A C 1
ATOM 3325 O O . LEU A 1 407 ? -16.203 18.578 7.516 1 94.38 407 LEU A O 1
ATOM 3329 N N . THR A 1 408 ? -17.469 20.312 8.062 1 94.31 408 THR A N 1
ATOM 3330 C CA . THR A 1 408 ? -16.516 21.266 7.516 1 94.31 408 THR A CA 1
ATOM 3331 C C . THR A 1 408 ? -15.227 21.266 8.336 1 94.31 408 THR A C 1
ATOM 3333 O O . THR A 1 408 ? -14.125 21.281 7.773 1 94.31 408 THR A O 1
ATOM 3336 N N . SER A 1 409 ? -15.406 21.188 9.625 1 94.25 409 SER A N 1
ATOM 3337 C CA . SER A 1 409 ? -14.234 21.109 10.484 1 94.25 409 SER A CA 1
ATOM 3338 C C . SER A 1 409 ? -13.414 19.859 10.203 1 94.25 409 SER A C 1
ATOM 3340 O O . SER A 1 409 ? -12.195 19.922 10.047 1 94.25 409 SER A O 1
ATOM 3342 N N . ALA A 1 410 ? -14.086 18.734 10.133 1 94.5 410 ALA A N 1
ATOM 3343 C CA . ALA A 1 410 ? -13.414 17.453 9.93 1 94.5 410 ALA A CA 1
ATOM 3344 C C . ALA A 1 410 ? -12.719 17.422 8.57 1 94.5 410 ALA A C 1
ATOM 3346 O O . ALA A 1 410 ? -11.586 16.938 8.461 1 94.5 410 ALA A O 1
ATOM 3347 N N . LEU A 1 411 ? -13.328 17.906 7.531 1 94.5 411 LEU A N 1
ATOM 3348 C CA . LEU A 1 411 ? -12.805 17.844 6.168 1 94.5 411 LEU A CA 1
ATOM 3349 C C . LEU A 1 411 ? -11.672 18.844 5.977 1 94.5 411 LEU A C 1
ATOM 3351 O O . LEU A 1 411 ? -10.625 18.516 5.418 1 94.5 411 LEU A O 1
ATOM 3355 N N . LEU A 1 412 ? -11.836 20.047 6.48 1 92.94 412 LEU A N 1
ATOM 3356 C CA . LEU A 1 412 ? -10.859 21.109 6.27 1 92.94 412 LEU A CA 1
ATOM 3357 C C . LEU A 1 412 ? -9.609 20.875 7.117 1 92.94 412 LEU A C 1
ATOM 3359 O O . LEU A 1 412 ? -8.5 21.172 6.684 1 92.94 412 LEU A O 1
ATOM 3363 N N . ASN A 1 413 ? -9.852 20.312 8.266 1 89.69 413 ASN A N 1
ATOM 3364 C CA . ASN A 1 413 ? -8.719 20.094 9.148 1 89.69 413 ASN A CA 1
ATOM 3365 C C . ASN A 1 413 ? -8.164 18.672 8.992 1 89.69 413 ASN A C 1
ATOM 3367 O O . ASN A 1 413 ? -7.289 18.266 9.758 1 89.69 413 ASN A O 1
ATOM 3371 N N . SER A 1 414 ? -8.664 17.859 8.164 1 89.31 414 SER A N 1
ATOM 3372 C CA . SER A 1 414 ? -8.141 16.547 7.785 1 89.31 414 SER A CA 1
ATOM 3373 C C . SER A 1 414 ? -8.141 15.586 8.969 1 89.31 414 SER A C 1
ATOM 3375 O O . SER A 1 414 ? -7.137 14.93 9.25 1 89.31 414 SER A O 1
ATOM 3377 N N . ALA A 1 415 ? -9.203 15.547 9.586 1 89.56 415 ALA A N 1
ATOM 3378 C CA . ALA A 1 415 ? -9.359 14.758 10.805 1 89.56 415 ALA A CA 1
ATOM 3379 C C . ALA A 1 415 ? -9.156 13.273 10.523 1 89.56 415 ALA A C 1
ATOM 3381 O O . ALA A 1 415 ? -8.875 12.492 11.43 1 89.56 415 ALA A O 1
ATOM 3382 N N . PHE A 1 416 ? -9.188 12.797 9.297 1 91.69 416 PHE A N 1
ATOM 3383 C CA . PHE A 1 416 ? -9.227 11.367 9 1 91.69 416 PHE A CA 1
ATOM 3384 C C . PHE A 1 416 ? -7.949 10.93 8.289 1 91.69 416 PHE A C 1
ATOM 3386 O O . PHE A 1 416 ? -7.859 9.797 7.805 1 91.69 416 PHE A O 1
ATOM 3393 N N . THR A 1 417 ? -6.988 11.766 8.227 1 82.56 417 THR A N 1
ATOM 3394 C CA . THR A 1 417 ? -5.738 11.445 7.551 1 82.56 417 THR A CA 1
ATOM 3395 C C . THR A 1 417 ? -4.918 10.461 8.375 1 82.56 417 THR A C 1
ATOM 3397 O O . THR A 1 417 ? -4.281 9.555 7.828 1 82.56 417 THR A O 1
ATOM 3400 N N . THR A 1 418 ? -4.922 10.641 9.727 1 79.62 418 THR A N 1
ATOM 3401 C CA . THR A 1 418 ? -4.18 9.758 10.617 1 79.62 418 THR A CA 1
ATOM 3402 C C . THR A 1 418 ? -5.129 8.977 11.523 1 79.62 418 THR A C 1
ATOM 3404 O O . THR A 1 418 ? -6.008 9.555 12.164 1 79.62 418 THR A O 1
ATOM 3407 N N . ARG A 1 419 ? -5.051 7.684 11.562 1 87.19 419 ARG A N 1
ATOM 3408 C CA . ARG A 1 419 ? -5.82 6.766 12.398 1 87.19 419 ARG A CA 1
ATOM 3409 C C . ARG A 1 419 ? -7.316 6.992 12.227 1 87.19 419 ARG A C 1
ATOM 3411 O O . ARG A 1 419 ? -8.039 7.164 13.211 1 87.19 419 ARG A O 1
ATOM 3418 N N . PRO A 1 420 ? -7.855 6.988 11.055 1 93.75 420 PRO A N 1
ATOM 3419 C CA . PRO A 1 420 ? -9.266 7.285 10.781 1 93.75 420 PRO A CA 1
ATOM 3420 C C . PRO A 1 420 ? -10.219 6.367 11.531 1 93.75 420 PRO A C 1
ATOM 3422 O O . PRO A 1 420 ? -11.305 6.797 11.93 1 93.75 420 PRO A O 1
ATOM 3425 N N . ASP A 1 421 ? -9.812 5.129 11.836 1 95 421 ASP A N 1
ATOM 3426 C CA . ASP A 1 421 ? -10.695 4.168 12.484 1 95 421 ASP A CA 1
ATOM 3427 C C . ASP A 1 421 ? -10.961 4.555 13.938 1 95 421 ASP A C 1
ATOM 3429 O O . ASP A 1 421 ? -12.086 4.406 14.43 1 95 421 ASP A O 1
ATOM 3433 N N . GLN A 1 422 ? -9.984 5.082 14.555 1 92.56 422 GLN A N 1
ATOM 3434 C CA . GLN A 1 422 ? -10.172 5.539 15.93 1 92.56 422 GLN A CA 1
ATOM 3435 C C . GLN A 1 422 ? -11.102 6.746 15.984 1 92.56 422 GLN A C 1
ATOM 3437 O O . GLN A 1 422 ? -11.898 6.883 16.922 1 92.56 422 GLN A O 1
ATOM 3442 N N . VAL A 1 423 ? -10.969 7.629 15.016 1 94.44 423 VAL A N 1
ATOM 3443 C CA . VAL A 1 423 ? -11.852 8.789 14.922 1 94.44 423 VAL A CA 1
ATOM 3444 C C . VAL A 1 423 ? -13.297 8.328 14.773 1 94.44 423 VAL A C 1
ATOM 3446 O O . VAL A 1 423 ? -14.195 8.844 15.445 1 94.44 423 VAL A O 1
ATOM 3449 N N . LEU A 1 424 ? -13.523 7.332 13.977 1 97 424 LEU A N 1
ATOM 3450 C CA . LEU A 1 424 ? -14.859 6.801 13.75 1 97 424 LEU A CA 1
ATOM 3451 C C . LEU A 1 424 ? -15.422 6.18 15.031 1 97 424 LEU A C 1
ATOM 3453 O O . LEU A 1 424 ? -16.562 6.449 15.406 1 97 424 LEU A O 1
ATOM 3457 N N . ASP A 1 425 ? -14.617 5.418 15.711 1 96.12 425 ASP A N 1
ATOM 3458 C CA . ASP A 1 425 ? -15.062 4.738 16.922 1 96.12 425 ASP A CA 1
ATOM 3459 C C . ASP A 1 425 ? -15.43 5.742 18.016 1 96.12 425 ASP A C 1
ATOM 3461 O O . ASP A 1 425 ? -16.453 5.598 18.688 1 96.12 425 ASP A O 1
ATOM 3465 N N . ARG A 1 426 ? -14.633 6.746 18.109 1 93.75 426 ARG A N 1
ATOM 3466 C CA . ARG A 1 426 ? -14.875 7.75 19.141 1 93.75 426 ARG A CA 1
ATOM 3467 C C . ARG A 1 426 ? -16.094 8.594 18.812 1 93.75 426 ARG A C 1
ATOM 3469 O O . ARG A 1 426 ? -16.875 8.961 19.703 1 93.75 426 ARG A O 1
ATOM 3476 N N . SER A 1 427 ? -16.25 8.953 17.594 1 96.19 427 SER A N 1
ATOM 3477 C CA . SER A 1 427 ? -17.438 9.695 17.172 1 96.19 427 SER A CA 1
ATOM 3478 C C . SER A 1 427 ? -18.703 8.891 17.391 1 96.19 427 SER A C 1
ATOM 3480 O O . SER A 1 427 ? -19.703 9.422 17.875 1 96.19 427 SER A O 1
ATOM 3482 N N . ARG A 1 428 ? -18.609 7.652 17 1 96.5 428 ARG A N 1
ATOM 3483 C CA . ARG A 1 428 ? -19.75 6.77 17.203 1 96.5 428 ARG A CA 1
ATOM 3484 C C . ARG A 1 428 ? -20.156 6.723 18.672 1 96.5 428 ARG A C 1
ATOM 3486 O O . ARG A 1 428 ? -21.344 6.84 19 1 96.5 428 ARG A O 1
ATOM 3493 N N . LYS A 1 429 ? -19.219 6.547 19.516 1 95 429 LYS A N 1
ATOM 3494 C CA . LYS A 1 429 ? -19.484 6.477 20.953 1 95 429 LYS A CA 1
ATOM 3495 C C . LYS A 1 429 ? -20.125 7.77 21.453 1 95 429 LYS A C 1
ATOM 3497 O O . LYS A 1 429 ? -21.094 7.738 22.203 1 95 429 LYS A O 1
ATOM 3502 N N . ALA A 1 430 ? -19.594 8.883 21.031 1 94.88 430 ALA A N 1
ATOM 3503 C CA . ALA A 1 430 ? -20.125 10.18 21.422 1 94.88 430 ALA A CA 1
ATOM 3504 C C . ALA A 1 430 ? -21.594 10.328 21.016 1 94.88 430 ALA A C 1
ATOM 3506 O O . ALA A 1 430 ? -22.422 10.828 21.781 1 94.88 430 ALA A O 1
ATOM 3507 N N . ILE A 1 431 ? -21.906 9.906 19.859 1 96.44 431 ILE A N 1
ATOM 3508 C CA . ILE A 1 431 ? -23.266 10.031 19.344 1 96.44 431 ILE A CA 1
ATOM 3509 C C . ILE A 1 431 ? -24.188 9.055 20.062 1 96.44 431 ILE A C 1
ATOM 3511 O O . ILE A 1 431 ? -25.328 9.406 20.422 1 96.44 431 ILE A O 1
ATOM 3515 N N . ALA A 1 432 ? -23.719 7.859 20.281 1 95.12 432 ALA A N 1
ATOM 3516 C CA . ALA A 1 432 ? -24.5 6.84 20.969 1 95.12 432 ALA A CA 1
ATOM 3517 C C . ALA A 1 432 ? -24.859 7.281 22.375 1 95.12 432 ALA A C 1
ATOM 3519 O O . ALA A 1 432 ? -25.938 6.973 22.875 1 95.12 432 ALA A O 1
ATOM 3520 N N . ASP A 1 433 ? -23.953 8.008 22.984 1 93.56 433 ASP A N 1
ATOM 3521 C CA . ASP A 1 433 ? -24.125 8.414 24.375 1 93.56 433 ASP A CA 1
ATOM 3522 C C . ASP A 1 433 ? -24.969 9.68 24.484 1 93.56 433 ASP A C 1
ATOM 3524 O O . ASP A 1 433 ? -25.453 10.023 25.562 1 93.56 433 ASP A O 1
ATOM 3528 N N . ALA A 1 434 ? -25.172 10.328 23.406 1 93.19 434 ALA A N 1
ATOM 3529 C CA . ALA A 1 434 ? -25.891 11.602 23.406 1 93.19 434 ALA A CA 1
ATOM 3530 C C . ALA A 1 434 ? -27.391 11.375 23.531 1 93.19 434 ALA A C 1
ATOM 3532 O O . ALA A 1 434 ? -27.891 10.289 23.219 1 93.19 434 ALA A O 1
ATOM 3533 N N . PRO A 1 435 ? -28.094 12.461 24.062 1 89.31 435 PRO A N 1
ATOM 3534 C CA . PRO A 1 435 ? -29.562 12.367 24.062 1 89.31 435 PRO A CA 1
ATOM 3535 C C . PRO A 1 435 ? -30.141 12.195 22.656 1 89.31 435 PRO A C 1
ATOM 3537 O O . PRO A 1 435 ? -29.516 12.594 21.672 1 89.31 435 PRO A O 1
ATOM 3540 N N . ALA A 1 436 ? -31.312 11.641 22.609 1 88.25 436 ALA A N 1
ATOM 3541 C CA . ALA A 1 436 ? -31.969 11.359 21.328 1 88.25 436 ALA A CA 1
ATOM 3542 C C . ALA A 1 436 ? -32.094 12.617 20.484 1 88.25 436 ALA A C 1
ATOM 3544 O O . ALA A 1 436 ? -32.406 13.695 21 1 88.25 436 ALA A O 1
ATOM 3545 N N . ASP A 1 437 ? -31.766 12.484 19.234 1 86.56 437 ASP A N 1
ATOM 3546 C CA . ASP A 1 437 ? -31.969 13.484 18.188 1 86.56 437 ASP A CA 1
ATOM 3547 C C . ASP A 1 437 ? -31.016 14.656 18.359 1 86.56 437 ASP A C 1
ATOM 3549 O O . ASP A 1 437 ? -31.188 15.703 17.719 1 86.56 437 ASP A O 1
ATOM 3553 N N . GLU A 1 438 ? -30.078 14.516 19.219 1 89.06 438 GLU A N 1
ATOM 3554 C CA . GLU A 1 438 ? -29.078 15.562 19.391 1 89.06 438 GLU A CA 1
ATOM 3555 C C . GLU A 1 438 ? -27.734 15.141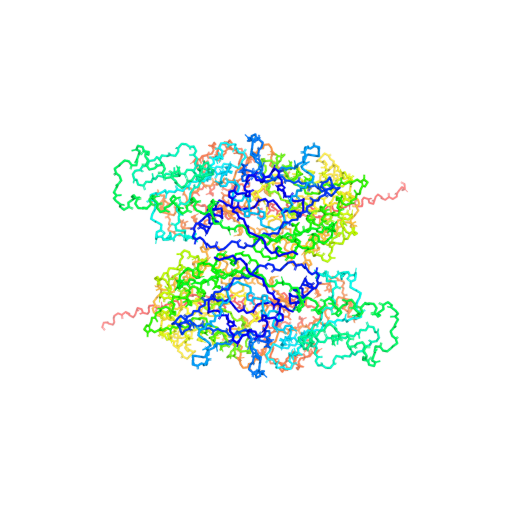 18.797 1 89.06 438 GLU A C 1
ATOM 3557 O O . GLU A 1 438 ? -27.219 14.07 19.125 1 89.06 438 GLU A O 1
ATOM 3562 N N . PHE A 1 439 ? -27.25 15.953 17.906 1 94.38 439 PHE A N 1
ATOM 3563 C CA . PHE A 1 439 ? -25.906 15.719 17.391 1 94.38 439 PHE A CA 1
ATOM 3564 C C . PHE A 1 439 ? -24.859 16.297 18.328 1 94.38 439 PHE A C 1
ATOM 3566 O O . PHE A 1 439 ? -24.75 17.516 18.484 1 94.38 439 PHE A O 1
ATOM 3573 N N . PRO A 1 440 ? -24.062 15.523 18.969 1 93.88 440 PRO A N 1
ATOM 3574 C CA . PRO A 1 440 ? -23.203 15.984 20.062 1 93.88 440 PRO A CA 1
ATOM 3575 C C . PRO A 1 440 ? -21.875 16.562 19.562 1 93.88 440 PRO A C 1
ATOM 3577 O O . PRO A 1 440 ? -20.812 15.992 19.844 1 93.88 440 PRO A O 1
ATOM 3580 N N . LEU A 1 441 ? -21.906 17.703 18.938 1 94.06 441 LEU A N 1
ATOM 3581 C CA . LEU A 1 441 ? -20.734 18.328 18.328 1 94.06 441 LEU A CA 1
ATOM 3582 C C . LEU A 1 441 ? -19.625 18.547 19.359 1 94.06 441 LEU A C 1
ATOM 3584 O O . LEU A 1 441 ? -18.469 18.203 19.109 1 94.06 441 LEU A O 1
ATOM 3588 N N . SER A 1 442 ? -19.984 19.094 20.469 1 88.44 442 SER A N 1
ATOM 3589 C CA . SER A 1 442 ? -19 19.438 21.5 1 88.44 442 SER A CA 1
ATOM 3590 C C . SER A 1 442 ? -18.297 18.188 22.016 1 88.44 442 SER A C 1
ATOM 3592 O O . SER A 1 442 ? -17.078 18.188 22.203 1 88.44 442 SER A O 1
ATOM 3594 N N . GLN A 1 443 ? -19.078 17.203 22.234 1 89.81 443 GLN A N 1
ATOM 3595 C CA . GLN A 1 443 ? -18.5 15.953 22.719 1 89.81 443 GLN A CA 1
ATOM 3596 C C . GLN A 1 443 ? -17.594 15.32 21.656 1 89.81 443 GLN A C 1
ATOM 3598 O O . GLN A 1 443 ? -16.531 14.797 21.984 1 89.81 443 GLN A O 1
ATOM 3603 N N . ILE A 1 444 ? -17.969 15.32 20.391 1 94.06 444 ILE A N 1
ATOM 3604 C CA . ILE A 1 444 ? -17.172 14.773 19.312 1 94.06 444 ILE A CA 1
ATOM 3605 C C . ILE A 1 444 ? -15.844 15.531 19.219 1 94.06 444 ILE A C 1
ATOM 3607 O O . ILE A 1 444 ? -14.781 14.922 19.109 1 94.06 444 ILE A O 1
ATOM 3611 N N . HIS A 1 445 ? -15.945 16.875 19.297 1 88.62 445 HIS A N 1
ATOM 3612 C CA . HIS A 1 445 ? -14.734 17.688 19.219 1 88.62 445 HIS A CA 1
ATOM 3613 C C . HIS A 1 445 ? -13.789 17.375 20.375 1 88.62 445 HIS A C 1
ATOM 3615 O O . HIS A 1 445 ? -12.57 17.344 20.188 1 88.62 445 HIS A O 1
ATOM 3621 N N . ARG A 1 446 ? -14.352 17.141 21.484 1 82.5 446 ARG A N 1
ATOM 3622 C CA . ARG A 1 446 ? -13.531 16.781 22.641 1 82.5 446 ARG A CA 1
ATOM 3623 C C . ARG A 1 446 ? -12.805 15.461 22.406 1 82.5 446 ARG A C 1
ATOM 3625 O O . ARG A 1 446 ? -11.625 15.336 22.75 1 82.5 446 ARG A O 1
ATOM 3632 N N . GLU A 1 447 ? -13.562 14.508 21.906 1 86.5 447 GLU A N 1
ATOM 3633 C CA . GLU A 1 447 ? -12.961 13.211 21.594 1 86.5 447 GLU A CA 1
ATOM 3634 C C . GLU A 1 447 ? -11.859 13.352 20.547 1 86.5 447 GLU A C 1
ATOM 3636 O O . GLU A 1 447 ? -10.812 12.719 20.672 1 86.5 447 GLU A O 1
ATOM 3641 N N . MET A 1 448 ? -12.031 14.211 19.578 1 88 448 MET A N 1
ATOM 3642 C CA . MET A 1 448 ? -11.047 14.43 18.516 1 88 448 MET A CA 1
ATOM 3643 C C . MET A 1 448 ? -9.789 15.086 19.078 1 88 448 MET A C 1
ATOM 3645 O O . MET A 1 448 ? -8.672 14.719 18.719 1 88 448 MET A O 1
ATOM 3649 N N . ASN A 1 449 ? -10.109 15.984 19.938 1 77.62 449 ASN A N 1
ATOM 3650 C CA . ASN A 1 449 ? -8.984 16.656 20.578 1 77.62 449 ASN A CA 1
ATOM 3651 C C . ASN A 1 449 ? -8.141 15.688 21.391 1 77.62 449 ASN A C 1
ATOM 3653 O O . ASN A 1 449 ? -6.91 15.797 21.406 1 77.62 449 ASN A O 1
ATOM 3657 N N . SER A 1 450 ? -8.797 14.844 22 1 73.44 450 SER A N 1
ATOM 3658 C CA . SER A 1 450 ? -8.102 13.844 22.812 1 73.44 450 SER A CA 1
ATOM 3659 C C . SER A 1 450 ? -7.227 12.945 21.938 1 73.44 450 SER A C 1
ATOM 3661 O O . SER A 1 450 ? -6.246 12.367 22.422 1 73.44 450 SER A O 1
ATOM 3663 N N . LEU A 1 451 ? -7.574 12.875 20.672 1 79.31 451 LEU A N 1
ATOM 3664 C CA . LEU A 1 451 ? -6.809 12.078 19.719 1 79.31 451 LEU A CA 1
ATOM 3665 C C . LEU A 1 451 ? -5.73 12.93 19.047 1 79.31 451 LEU A C 1
ATOM 3667 O O . LEU A 1 451 ? -5.039 12.461 18.141 1 79.31 451 LEU A O 1
ATOM 3671 N N . GLY A 1 452 ? -5.727 14.227 19.438 1 71.12 452 GLY A N 1
ATOM 3672 C CA . GLY A 1 452 ? -4.727 15.125 18.891 1 71.12 452 GLY A CA 1
ATOM 3673 C C . GLY A 1 452 ? -5.156 15.742 17.562 1 71.12 452 GLY A C 1
ATOM 3674 O O . GLY A 1 452 ? -4.324 16.266 16.828 1 71.12 452 GLY A O 1
ATOM 3675 N N . LYS A 1 453 ? -6.375 15.727 17.281 1 83.25 453 LYS A N 1
ATOM 3676 C CA . LYS A 1 453 ? -6.875 16.297 16.031 1 83.25 453 LYS A CA 1
ATOM 3677 C C . LYS A 1 453 ? -7.227 17.766 16.203 1 83.25 453 LYS A C 1
ATOM 3679 O O . LYS A 1 453 ? -7.691 18.188 17.266 1 83.25 453 LYS A O 1
ATOM 3684 N N . VAL A 1 454 ? -6.996 18.484 15.156 1 80.06 454 VAL A N 1
ATOM 3685 C CA . VAL A 1 454 ? -7.426 19.875 15.109 1 80.06 454 VAL A CA 1
ATOM 3686 C C . VAL A 1 454 ? -8.914 19.953 14.789 1 80.06 454 VAL A C 1
ATOM 3688 O O . VAL A 1 454 ? -9.383 19.312 13.844 1 80.06 454 VAL A O 1
ATOM 3691 N N . VAL A 1 455 ? -9.578 20.672 15.656 1 86.19 455 VAL A N 1
ATOM 3692 C CA . VAL A 1 455 ? -11.016 20.781 15.43 1 86.19 455 VAL A CA 1
ATOM 3693 C C . VAL A 1 455 ? -11.453 22.25 15.555 1 86.19 455 VAL A C 1
ATOM 3695 O O . VAL A 1 455 ? -10.766 23.047 16.188 1 86.19 455 VAL A O 1
ATOM 3698 N N . GLY A 1 456 ? -12.547 22.547 14.797 1 89.56 456 GLY A N 1
ATOM 3699 C CA . GLY A 1 456 ? -13.188 23.859 14.93 1 89.56 456 GLY A CA 1
ATOM 3700 C C . GLY A 1 456 ? -12.555 24.922 14.047 1 89.56 456 GLY A C 1
ATOM 3701 O O . GLY A 1 456 ? -11.797 24.609 13.125 1 89.56 456 GLY A O 1
ATOM 3702 N N . PHE A 1 457 ? -13.047 26.141 14.32 1 92 457 PHE A N 1
ATOM 3703 C CA . PHE A 1 457 ? -12.633 27.297 13.523 1 92 457 PHE A CA 1
ATOM 3704 C C . PHE A 1 457 ? -12.273 28.469 14.422 1 92 457 PHE A C 1
ATOM 3706 O O . PHE A 1 457 ? -12.766 29.578 14.219 1 92 457 PHE A O 1
ATOM 3713 N N . ASP A 1 458 ? -11.383 28.172 15.273 1 84.75 458 ASP A N 1
ATOM 3714 C CA . ASP A 1 458 ? -10.875 29.312 16.047 1 84.75 458 ASP A CA 1
ATOM 3715 C C . ASP A 1 458 ? -9.875 30.125 15.234 1 84.75 458 ASP A C 1
ATOM 3717 O O . ASP A 1 458 ? -9.617 29.812 14.062 1 84.75 458 ASP A O 1
ATOM 3721 N N . GLU A 1 459 ? -9.477 31.156 15.766 1 83.38 459 GLU A N 1
ATOM 3722 C CA . GLU A 1 459 ? -8.656 32.125 15.031 1 83.38 459 GLU A CA 1
ATOM 3723 C C . GLU A 1 459 ? -7.414 31.438 14.453 1 83.38 459 GLU A C 1
ATOM 3725 O O . GLU A 1 459 ? -7.059 31.656 13.297 1 83.38 459 GLU A O 1
ATOM 3730 N N . GLU A 1 460 ? -6.918 30.688 15.219 1 76.31 460 GLU A N 1
ATOM 3731 C CA . GLU A 1 460 ? -5.691 30.016 14.805 1 76.31 460 GLU A CA 1
ATOM 3732 C C . GLU A 1 460 ? -5.961 29.016 13.688 1 76.31 460 GLU A C 1
ATOM 3734 O O . GLU A 1 460 ? -5.195 28.906 12.734 1 76.31 460 GLU A O 1
ATOM 3739 N N . VAL A 1 461 ? -6.949 28.297 13.852 1 85.75 461 VAL A N 1
ATOM 3740 C CA . VAL A 1 461 ? -7.312 27.281 12.875 1 85.75 461 VAL A CA 1
ATOM 3741 C C . VAL A 1 461 ? -7.641 27.938 11.531 1 85.75 461 VAL A C 1
ATOM 3743 O O . VAL A 1 461 ? -7.168 27.5 10.484 1 85.75 461 VAL A O 1
ATOM 3746 N N . VAL A 1 462 ? -8.359 29.016 11.578 1 90.88 462 VAL A N 1
ATOM 3747 C CA . VAL A 1 462 ? -8.781 29.688 10.359 1 90.88 462 VAL A CA 1
ATOM 3748 C C . VAL A 1 462 ? -7.562 30.312 9.656 1 90.88 462 VAL A C 1
ATOM 3750 O O . VAL A 1 462 ? -7.457 30.266 8.43 1 90.88 462 VAL A O 1
ATOM 3753 N N . GLN A 1 463 ? -6.727 30.844 10.508 1 85.88 463 GLN A N 1
ATOM 3754 C CA . GLN A 1 463 ? -5.504 31.391 9.93 1 85.88 463 GLN A CA 1
ATOM 3755 C C . GLN A 1 463 ? -4.695 30.297 9.234 1 85.88 463 GLN A C 1
ATOM 3757 O O . GLN A 1 463 ? -4.168 30.516 8.141 1 85.88 463 GLN A O 1
ATOM 3762 N N . GLY A 1 464 ? -4.613 29.219 9.914 1 83.19 464 GLY A N 1
ATOM 3763 C CA . GLY A 1 464 ? -3.926 28.078 9.312 1 83.19 464 GLY A CA 1
ATOM 3764 C C . GLY A 1 464 ? -4.531 27.656 7.988 1 83.19 464 GLY A C 1
ATOM 3765 O O . GLY A 1 464 ? -3.811 27.344 7.039 1 83.19 464 GLY A O 1
ATOM 3766 N N . LEU A 1 465 ? -5.789 27.656 7.871 1 88.94 465 LEU A N 1
ATOM 3767 C CA . LEU A 1 465 ? -6.5 27.297 6.652 1 88.94 465 LEU A CA 1
ATOM 3768 C C . LEU A 1 465 ? -6.254 28.312 5.551 1 88.94 465 LEU A C 1
ATOM 3770 O O . LEU A 1 465 ? -6.066 27.953 4.387 1 88.94 465 LEU A O 1
ATOM 3774 N N . LEU A 1 466 ? -6.246 29.547 5.941 1 90.25 466 LEU A N 1
ATOM 3775 C CA . LEU A 1 466 ? -5.969 30.609 4.98 1 90.25 466 LEU A CA 1
ATOM 3776 C C . LEU A 1 466 ? -4.578 30.453 4.375 1 90.25 466 LEU A C 1
ATOM 3778 O O . LEU A 1 466 ? -4.383 30.703 3.184 1 90.25 466 LEU A O 1
ATOM 3782 N N . ASP A 1 467 ? -3.824 29.984 5.215 1 81.81 467 ASP A N 1
ATOM 3783 C CA . ASP A 1 467 ? -2.426 29.891 4.805 1 81.81 467 ASP A CA 1
ATOM 3784 C C . ASP A 1 467 ? -2.178 28.625 3.979 1 81.81 467 ASP A C 1
ATOM 3786 O O . ASP A 1 467 ? -1.271 28.594 3.143 1 81.81 467 ASP A O 1
ATOM 3790 N N . SER A 1 468 ? -2.959 27.641 4.223 1 79.31 468 SER A N 1
ATOM 3791 C CA . SER A 1 468 ? -2.65 26.359 3.615 1 79.31 468 SER A CA 1
ATOM 3792 C C . SER A 1 468 ? -3.527 26.094 2.396 1 79.31 468 SER A C 1
ATOM 3794 O O . SER A 1 468 ? -3.254 25.172 1.613 1 79.31 468 SER A O 1
ATOM 3796 N N . THR A 1 469 ? -4.504 26.844 2.182 1 85.44 469 THR A N 1
ATOM 3797 C CA . THR A 1 469 ? -5.418 26.625 1.068 1 85.44 469 THR A CA 1
ATOM 3798 C C . THR A 1 469 ? -5.16 27.625 -0.055 1 85.44 469 THR A C 1
ATOM 3800 O O . THR A 1 469 ? -4.68 28.734 0.192 1 85.44 469 THR A O 1
ATOM 3803 N N . SER A 1 470 ? -5.34 27.172 -1.271 1 87.88 470 SER A N 1
ATOM 3804 C CA . SER A 1 470 ? -5.172 28 -2.461 1 87.88 470 SER A CA 1
ATOM 3805 C C . SER A 1 470 ? -6.105 27.547 -3.582 1 87.88 470 SER A C 1
ATOM 3807 O O . SER A 1 470 ? -6.777 26.531 -3.467 1 87.88 470 SER A O 1
ATOM 3809 N N . TYR A 1 471 ? -6.109 28.328 -4.602 1 88 471 TYR A N 1
ATOM 3810 C CA . TYR A 1 471 ? -7.012 28.125 -5.727 1 88 471 TYR A CA 1
ATOM 3811 C C . TYR A 1 471 ? -6.863 26.719 -6.293 1 88 471 TYR A C 1
ATOM 3813 O O . TYR A 1 471 ? -7.848 26.094 -6.688 1 88 471 TYR A O 1
ATOM 3821 N N . THR A 1 472 ? -5.754 26.188 -6.227 1 80.12 472 THR A N 1
ATOM 3822 C CA . THR A 1 472 ? -5.484 24.922 -6.883 1 80.12 472 THR A CA 1
ATOM 3823 C C . THR A 1 472 ? -5.68 23.766 -5.91 1 80.12 472 THR A C 1
ATOM 3825 O O . THR A 1 472 ? -5.617 22.594 -6.305 1 80.12 472 THR A O 1
ATOM 3828 N N . ARG A 1 473 ? -5.965 24.109 -4.727 1 79.38 473 ARG A N 1
ATOM 3829 C CA . ARG A 1 473 ? -6.09 23.062 -3.719 1 79.38 473 ARG A CA 1
ATOM 3830 C C . ARG A 1 473 ? -7.539 22.594 -3.596 1 79.38 473 ARG A C 1
ATOM 3832 O O . ARG A 1 473 ? -8.469 23.391 -3.76 1 79.38 473 ARG A O 1
ATOM 3839 N N . GLN A 1 474 ? -7.695 21.375 -3.229 1 82 474 GLN A N 1
ATOM 3840 C CA . GLN A 1 474 ? -9 20.719 -3.16 1 82 474 GLN A CA 1
ATOM 3841 C C . GLN A 1 474 ? -9.883 21.359 -2.104 1 82 474 GLN A C 1
ATOM 3843 O O . GLN A 1 474 ? -11.102 21.453 -2.279 1 82 474 GLN A O 1
ATOM 3848 N N . LYS A 1 475 ? -9.344 21.969 -1.09 1 89.44 475 LYS A N 1
ATOM 3849 C CA . LYS A 1 475 ? -10.109 22.422 0.073 1 89.44 475 LYS A CA 1
ATOM 3850 C C . LYS A 1 475 ? -10.656 23.828 -0.137 1 89.44 475 LYS A C 1
ATOM 3852 O O . LYS A 1 475 ? -11.508 24.281 0.629 1 89.44 475 LYS A O 1
ATOM 3857 N N . ILE A 1 476 ? -10.266 24.453 -1.218 1 92.25 476 ILE A N 1
ATOM 3858 C CA . ILE A 1 476 ? -10.531 25.891 -1.356 1 92.25 476 ILE A CA 1
ATOM 3859 C C . ILE A 1 476 ? -12.039 26.125 -1.469 1 92.25 476 ILE A C 1
ATOM 3861 O O . ILE A 1 476 ? -12.578 27.047 -0.86 1 92.25 476 ILE A O 1
ATOM 3865 N N . TYR A 1 477 ? -12.695 25.344 -2.166 1 89.88 477 TYR A N 1
ATOM 3866 C CA . TYR A 1 477 ? -14.133 25.516 -2.34 1 89.88 477 TYR A CA 1
ATOM 3867 C C . TYR A 1 477 ? -14.859 25.391 -1.006 1 89.88 477 TYR A C 1
ATOM 3869 O O . TYR A 1 477 ? -15.711 26.219 -0.683 1 89.88 477 TYR A O 1
ATOM 3877 N N . LEU A 1 478 ? -14.492 24.359 -0.334 1 91.56 478 LEU A N 1
ATOM 3878 C CA . LEU A 1 478 ? -15.125 24.125 0.959 1 91.56 478 LEU A CA 1
ATOM 3879 C C . LEU A 1 478 ? -14.797 25.266 1.928 1 91.56 478 LEU A C 1
ATOM 3881 O O . LEU A 1 478 ? -15.672 25.703 2.682 1 91.56 478 LEU A O 1
ATOM 3885 N N . PHE A 1 479 ? -13.633 25.688 1.929 1 93.81 479 PHE A N 1
ATOM 3886 C CA . PHE A 1 479 ? -13.227 26.781 2.811 1 93.81 479 PHE A CA 1
ATOM 3887 C C . PHE A 1 479 ? -14.023 28.047 2.504 1 93.81 479 PHE A C 1
ATOM 3889 O O . PHE A 1 479 ? -14.555 28.688 3.412 1 93.81 479 PHE A O 1
ATOM 3896 N N . LEU A 1 480 ? -14.117 28.359 1.229 1 92.56 480 LEU A N 1
ATOM 3897 C CA . LEU A 1 480 ? -14.836 29.562 0.818 1 92.56 480 LEU A CA 1
ATOM 3898 C C . LEU A 1 480 ? -16.312 29.453 1.15 1 92.56 480 LEU A C 1
ATOM 3900 O O . LEU A 1 480 ? -16.984 30.453 1.432 1 92.56 480 LEU A O 1
ATOM 3904 N N . SER A 1 481 ? -16.781 28.297 1.137 1 89.25 481 SER A N 1
ATOM 3905 C CA . SER A 1 481 ? -18.188 28.094 1.433 1 89.25 481 SER A CA 1
ATOM 3906 C C . SER A 1 481 ? -18.531 28.516 2.859 1 89.25 481 SER A C 1
ATOM 3908 O O . SER A 1 481 ? -19.672 28.859 3.156 1 89.25 481 SER A O 1
ATOM 3910 N N . LEU A 1 482 ? -17.578 28.469 3.768 1 91.19 482 LEU A N 1
ATOM 3911 C CA . LEU A 1 482 ? -17.797 28.875 5.152 1 91.19 482 LEU A CA 1
ATOM 3912 C C . LEU A 1 482 ? -18.219 30.344 5.227 1 91.19 482 LEU A C 1
ATOM 3914 O O . LEU A 1 482 ? -18.953 30.734 6.137 1 91.19 482 LEU A O 1
ATOM 3918 N N . ILE A 1 483 ? -17.75 31.062 4.242 1 91.25 483 ILE A N 1
ATOM 3919 C CA . ILE A 1 483 ? -18 32.5 4.211 1 91.25 483 ILE A CA 1
ATOM 3920 C C . ILE A 1 483 ? -19.5 32.75 4.039 1 91.25 483 ILE A C 1
ATOM 3922 O O . ILE A 1 483 ? -20.031 33.75 4.543 1 91.25 483 ILE A O 1
ATOM 3926 N N . TYR A 1 484 ? -20.109 31.953 3.443 1 85.94 484 TYR A N 1
ATOM 3927 C CA . TYR A 1 484 ? -21.484 32.219 3.025 1 85.94 484 TYR A CA 1
ATOM 3928 C C . TYR A 1 484 ? -22.469 31.484 3.936 1 85.94 484 TYR A C 1
ATOM 3930 O O . TYR A 1 484 ? -23.672 31.547 3.721 1 85.94 484 TYR A O 1
ATOM 3938 N N . PHE A 1 485 ? -21.938 30.797 4.852 1 80.19 485 PHE A N 1
ATOM 3939 C CA . PHE A 1 485 ? -22.797 30.156 5.848 1 80.19 485 PHE A CA 1
ATOM 3940 C C . PHE A 1 485 ? -23.359 31.188 6.82 1 80.19 485 PHE A C 1
ATOM 3942 O O . PHE A 1 485 ? -22.672 32.125 7.199 1 80.19 485 PHE A O 1
ATOM 3949 N N . PRO A 1 486 ? -24.625 31.094 7.289 1 72.25 486 PRO A N 1
ATOM 3950 C CA . PRO A 1 486 ? -25.594 30.016 7.188 1 72.25 486 PRO A CA 1
ATOM 3951 C C . PRO A 1 486 ? -26.484 30.125 5.949 1 72.25 486 PRO A C 1
ATOM 3953 O O . PRO A 1 486 ? -27.328 29.25 5.711 1 72.25 486 PRO A O 1
ATOM 3956 N N . ASN A 1 487 ? -26.328 31.266 5.344 1 63.31 487 ASN A N 1
ATOM 3957 C CA . ASN A 1 487 ? -27.109 31.375 4.117 1 63.31 487 ASN A CA 1
ATOM 3958 C C . ASN A 1 487 ? -26.547 30.484 3.012 1 63.31 487 ASN A C 1
ATOM 3960 O O . ASN A 1 487 ? -25.641 30.891 2.281 1 63.31 487 ASN A O 1
ATOM 3964 N N . THR A 1 488 ? -26.766 29.281 3.256 1 57.38 488 THR A N 1
ATOM 3965 C CA . THR A 1 488 ? -26.078 28.266 2.463 1 57.38 488 THR A CA 1
ATOM 3966 C C . THR A 1 488 ? -26.219 28.562 0.971 1 57.38 488 THR A C 1
ATOM 3968 O O . THR A 1 488 ? -27.172 29.219 0.555 1 57.38 488 THR A O 1
ATOM 3971 N N . LEU A 1 489 ? -25.094 28.391 0.214 1 54.94 489 LEU A N 1
ATOM 3972 C CA . LEU A 1 489 ? -25.078 28.453 -1.243 1 54.94 489 LEU A CA 1
ATOM 3973 C C . LEU A 1 489 ? -26.266 27.703 -1.834 1 54.94 489 LEU A C 1
ATOM 3975 O O . LEU A 1 489 ? -26.688 26.672 -1.297 1 54.94 489 LEU A O 1
ATOM 3979 N N . ASN A 1 490 ? -27.109 28.438 -2.432 1 51.78 490 ASN A N 1
ATOM 3980 C CA . ASN A 1 490 ? -28.25 27.844 -3.1 1 51.78 490 ASN A CA 1
ATOM 3981 C C . ASN A 1 490 ? -27.891 26.531 -3.781 1 51.78 490 ASN A C 1
ATOM 3983 O O . ASN A 1 490 ? -27.031 26.5 -4.664 1 51.78 490 ASN A O 1
ATOM 3987 N N . GLU A 1 491 ? -28.453 25.469 -3.254 1 58.78 491 GLU A N 1
ATOM 3988 C CA . GLU A 1 491 ? -28.219 24.094 -3.729 1 58.78 491 GLU A CA 1
ATOM 3989 C C . GLU A 1 491 ? -28.391 24 -5.242 1 58.78 491 GLU A C 1
ATOM 3991 O O . GLU A 1 491 ? -27.828 23.125 -5.887 1 58.78 491 GLU A O 1
ATOM 3996 N N . ASN A 1 492 ? -29.172 24.969 -5.738 1 57.28 492 ASN A N 1
ATOM 3997 C CA . ASN A 1 492 ? -29.516 24.859 -7.152 1 57.28 492 ASN A CA 1
ATOM 3998 C C . ASN A 1 492 ? -28.516 25.609 -8.031 1 57.28 492 ASN A C 1
ATOM 4000 O O . ASN A 1 492 ? -28.672 25.641 -9.258 1 57.28 492 ASN A O 1
ATOM 4004 N N . ILE A 1 493 ? -27.656 26.25 -7.309 1 64.75 493 ILE A N 1
ATOM 4005 C CA . ILE A 1 493 ? -26.688 27 -8.094 1 64.75 493 ILE A CA 1
ATOM 4006 C C . ILE A 1 493 ? -25.312 26.328 -8 1 64.75 493 ILE A C 1
ATOM 4008 O O . ILE A 1 493 ? -24.875 25.953 -6.91 1 64.75 493 ILE A O 1
ATOM 4012 N N . GLU A 1 494 ? -24.812 26.078 -9.148 1 74.44 494 GLU A N 1
ATOM 4013 C CA . GLU A 1 494 ? -23.438 25.609 -9.195 1 74.44 494 GLU A CA 1
ATOM 4014 C C . GLU A 1 494 ? -22.453 26.766 -9.055 1 74.44 494 GLU A C 1
ATOM 4016 O O . GLU A 1 494 ? -22.484 27.719 -9.836 1 74.44 494 GLU A O 1
ATOM 4021 N N . TYR A 1 495 ? -21.75 26.734 -8.031 1 81.5 495 TYR A N 1
ATOM 4022 C CA . TYR A 1 495 ? -20.797 27.812 -7.766 1 81.5 495 TYR A CA 1
ATOM 4023 C C . TYR A 1 495 ? -19.391 27.438 -8.258 1 81.5 495 TYR A C 1
ATOM 4025 O O . TYR A 1 495 ? -19.031 26.25 -8.258 1 81.5 495 TYR A O 1
ATOM 4033 N N . GLU A 1 496 ? -18.75 28.422 -8.703 1 85.12 496 GLU A N 1
ATOM 4034 C CA . GLU A 1 496 ? -17.359 28.266 -9.109 1 85.12 496 GLU A CA 1
ATOM 4035 C C . GLU A 1 496 ? -16.438 29.203 -8.32 1 85.12 496 GLU A C 1
ATOM 4037 O O . GLU A 1 496 ? -16.875 30.266 -7.891 1 85.12 496 GLU A O 1
ATOM 4042 N N . VAL A 1 497 ? -15.289 28.734 -8.102 1 90.88 497 VAL A N 1
ATOM 4043 C CA . VAL A 1 497 ? -14.289 29.594 -7.465 1 90.88 497 VAL A CA 1
ATOM 4044 C C . VAL A 1 497 ? -13.82 30.656 -8.453 1 90.88 497 VAL A C 1
ATOM 4046 O O . VAL A 1 497 ? -13.391 30.328 -9.562 1 90.88 497 VAL A O 1
ATOM 4049 N N . ASP A 1 498 ? -13.969 31.875 -8.062 1 93.81 498 ASP A N 1
ATOM 4050 C CA . ASP A 1 498 ? -13.633 33 -8.922 1 93.81 498 ASP A CA 1
ATOM 4051 C C . ASP A 1 498 ? -12.641 33.938 -8.242 1 93.81 498 ASP A C 1
ATOM 4053 O O . ASP A 1 498 ? -12.703 34.156 -7.031 1 93.81 498 ASP A O 1
ATOM 4057 N N . HIS A 1 499 ? -11.75 34.438 -9.094 1 96.25 499 HIS A N 1
ATOM 4058 C CA . HIS A 1 499 ? -10.82 35.469 -8.602 1 96.25 499 HIS A CA 1
ATOM 4059 C C . HIS A 1 499 ? -11.477 36.844 -8.586 1 96.25 499 HIS A C 1
ATOM 4061 O O . HIS A 1 499 ? -12.086 37.25 -9.578 1 96.25 499 HIS A O 1
ATOM 4067 N N . ILE A 1 500 ? -11.328 37.531 -7.516 1 96.06 500 ILE A N 1
ATOM 4068 C CA . ILE A 1 500 ? -11.875 38.875 -7.43 1 96.06 500 ILE A CA 1
ATOM 4069 C C . ILE A 1 500 ? -11.094 39.812 -8.344 1 96.06 500 ILE A C 1
ATOM 4071 O O . ILE A 1 500 ? -11.68 40.5 -9.18 1 96.06 500 ILE A O 1
ATOM 4075 N N . PHE A 1 501 ? -9.781 39.938 -8.094 1 95.5 501 PHE A N 1
ATOM 4076 C CA . PHE A 1 501 ? -8.898 40.469 -9.109 1 95.5 501 PHE A CA 1
ATOM 4077 C C . PHE A 1 501 ? -8.539 39.406 -10.148 1 95.5 501 PHE A C 1
ATOM 4079 O O . PHE A 1 501 ? -8.117 38.312 -9.789 1 95.5 501 PHE A O 1
ATOM 4086 N N . ASN A 1 502 ? -8.742 39.719 -11.352 1 93.88 502 ASN A N 1
ATOM 4087 C CA . ASN A 1 502 ? -8.484 38.75 -12.398 1 93.88 502 ASN A CA 1
ATOM 4088 C C . ASN A 1 502 ? -7.07 38.188 -12.305 1 93.88 502 ASN A C 1
ATOM 4090 O O . ASN A 1 502 ? -6.098 38.938 -12.266 1 93.88 502 ASN A O 1
ATOM 4094 N N . ARG A 1 503 ? -7.027 36.875 -12.344 1 92.94 503 ARG A N 1
ATOM 4095 C CA . ARG A 1 503 ? -5.781 36.125 -12.141 1 92.94 503 ARG A CA 1
ATOM 4096 C C . ARG A 1 503 ? -4.742 36.531 -13.188 1 92.94 503 ARG A C 1
ATOM 4098 O O . ARG A 1 503 ? -3.562 36.688 -12.867 1 92.94 503 ARG A O 1
ATOM 4105 N N . ASP A 1 504 ? -5.168 36.75 -14.445 1 90.81 504 ASP A N 1
ATOM 4106 C CA . ASP A 1 504 ? -4.273 36.969 -15.57 1 90.81 504 ASP A CA 1
ATOM 4107 C C . ASP A 1 504 ? -3.676 38.375 -15.508 1 90.81 504 ASP A C 1
ATOM 4109 O O . ASP A 1 504 ? -2.654 38.656 -16.141 1 90.81 504 ASP A O 1
ATOM 4113 N N . ARG A 1 505 ? -4.23 39.25 -14.734 1 91.44 505 ARG A N 1
ATOM 4114 C CA . ARG A 1 505 ? -3.773 40.625 -14.633 1 91.44 505 ARG A CA 1
ATOM 4115 C C . ARG A 1 505 ? -2.744 40.781 -13.516 1 91.44 505 ARG A C 1
ATOM 4117 O O . ARG A 1 505 ? -2.195 41.875 -13.32 1 91.44 505 ARG A O 1
ATOM 4124 N N . LEU A 1 506 ? -2.439 39.688 -12.859 1 93.81 506 LEU A N 1
ATOM 4125 C CA . LEU A 1 506 ? -1.572 39.781 -11.695 1 93.81 506 LEU A CA 1
ATOM 4126 C C . LEU A 1 506 ? -0.221 39.125 -11.969 1 93.81 506 LEU A C 1
ATOM 4128 O O . LEU A 1 506 ? 0.481 38.719 -11.031 1 93.81 506 LEU A O 1
ATOM 4132 N N . ASP A 1 507 ? 0.07 39.094 -13.234 1 92.12 507 ASP A N 1
ATOM 4133 C CA . ASP A 1 507 ? 1.388 38.594 -13.625 1 92.12 507 ASP A CA 1
ATOM 4134 C C . ASP A 1 507 ? 2.469 39.656 -13.344 1 92.12 507 ASP A C 1
ATOM 4136 O O . ASP A 1 507 ? 2.316 40.812 -13.695 1 92.12 507 ASP A O 1
ATOM 4140 N N . GLU A 1 508 ? 3.488 39.188 -12.758 1 88.56 508 GLU A N 1
ATOM 4141 C CA . GLU A 1 508 ? 4.535 40.125 -12.32 1 88.56 508 GLU A CA 1
ATOM 4142 C C . GLU A 1 508 ? 5.074 40.938 -13.492 1 88.56 508 GLU A C 1
ATOM 4144 O O . GLU A 1 508 ? 5.211 42.156 -13.383 1 88.56 508 GLU A O 1
ATOM 4149 N N . THR A 1 509 ? 5.402 40.281 -14.648 1 89.5 509 THR A N 1
ATOM 4150 C CA . THR A 1 509 ? 5.977 40.938 -15.812 1 89.5 509 THR A CA 1
ATOM 4151 C C . THR A 1 509 ? 5 41.969 -16.391 1 89.5 509 THR A C 1
ATOM 4153 O O . THR A 1 509 ? 5.387 43.094 -16.688 1 89.5 509 THR A O 1
ATOM 4156 N N . ASP A 1 510 ? 3.824 41.625 -16.469 1 89.88 510 ASP A N 1
ATOM 4157 C CA . ASP A 1 510 ? 2.801 42.5 -17.016 1 89.88 510 ASP A CA 1
ATOM 4158 C C . ASP A 1 510 ? 2.57 43.688 -16.109 1 89.88 510 ASP A C 1
ATOM 4160 O O . ASP A 1 510 ? 2.361 44.812 -16.594 1 89.88 510 ASP A O 1
ATOM 4164 N N . LEU A 1 511 ? 2.602 43.469 -14.828 1 92.19 511 LEU A N 1
ATOM 4165 C CA . LEU A 1 511 ? 2.365 44.562 -13.859 1 92.19 511 LEU A CA 1
ATOM 4166 C C . LEU A 1 511 ? 3.498 45.562 -13.883 1 92.19 511 LEU A C 1
ATOM 4168 O O . LEU A 1 511 ? 3.264 46.781 -13.727 1 92.19 511 LEU A O 1
ATOM 4172 N N . ARG A 1 512 ? 4.648 45.156 -14.141 1 90.5 512 ARG A N 1
ATOM 4173 C CA . ARG A 1 512 ? 5.809 46.031 -14.188 1 90.5 512 ARG A CA 1
ATOM 4174 C C . ARG A 1 512 ? 5.852 46.812 -15.508 1 90.5 512 ARG A C 1
ATOM 4176 O O . ARG A 1 512 ? 6.051 48.031 -15.516 1 90.5 512 ARG A O 1
ATOM 4183 N N . VAL A 1 513 ? 5.629 46.156 -16.609 1 90.19 513 VAL A N 1
ATOM 4184 C CA . VAL A 1 513 ? 5.82 46.719 -17.938 1 90.19 513 VAL A CA 1
ATOM 4185 C C . VAL A 1 513 ? 4.59 47.531 -18.344 1 90.19 513 VAL A C 1
ATOM 4187 O O . VAL A 1 513 ? 4.711 48.656 -18.797 1 90.19 513 VAL A O 1
ATOM 4190 N N . ASP A 1 514 ? 3.496 47 -18.141 1 87.44 514 ASP A N 1
ATOM 4191 C CA . ASP A 1 514 ? 2.279 47.594 -18.672 1 87.44 514 ASP A CA 1
ATOM 4192 C C . ASP A 1 514 ? 1.662 48.562 -17.656 1 87.44 514 ASP A C 1
ATOM 4194 O O . ASP A 1 514 ? 0.999 49.531 -18.047 1 87.44 514 ASP A O 1
ATOM 4198 N N . HIS A 1 515 ? 1.883 48.312 -16.359 1 89.62 515 HIS A N 1
ATOM 4199 C CA . HIS A 1 515 ? 1.187 49.125 -15.367 1 89.62 515 HIS A CA 1
ATOM 4200 C C . HIS A 1 515 ? 2.168 49.938 -14.539 1 89.62 515 HIS A C 1
ATOM 4202 O O . HIS A 1 515 ? 1.759 50.75 -13.688 1 89.62 515 HIS A O 1
ATOM 4208 N N . GLY A 1 516 ? 3.447 49.719 -14.672 1 89.25 516 GLY A N 1
ATOM 4209 C CA . GLY A 1 516 ? 4.48 50.531 -14.078 1 89.25 516 GLY A CA 1
ATOM 4210 C C . GLY A 1 516 ? 4.641 50.312 -12.586 1 89.25 516 GLY A C 1
ATOM 4211 O O . GLY A 1 516 ? 5.062 51.219 -11.859 1 89.25 516 GLY A O 1
ATOM 4212 N N . LEU A 1 517 ? 4.332 49.219 -12.062 1 91.88 517 LEU A N 1
ATOM 4213 C CA . LEU A 1 517 ? 4.469 48.906 -10.641 1 91.88 517 LEU A CA 1
ATOM 4214 C C . LEU A 1 517 ? 5.91 48.562 -10.289 1 91.88 517 LEU A C 1
ATOM 4216 O O . LEU A 1 517 ? 6.648 48.031 -11.125 1 91.88 517 LEU A O 1
ATOM 4220 N N . ASP A 1 518 ? 6.273 48.875 -9.078 1 92.31 518 ASP A N 1
ATOM 4221 C CA . ASP A 1 518 ? 7.617 48.531 -8.633 1 92.31 518 ASP A CA 1
ATOM 4222 C C . ASP A 1 518 ? 7.777 47.031 -8.516 1 92.31 518 ASP A C 1
ATOM 4224 O O . ASP A 1 518 ? 6.797 46.281 -8.336 1 92.31 518 ASP A O 1
ATOM 4228 N N . ALA A 1 519 ? 8.984 46.562 -8.562 1 87 519 ALA A N 1
ATOM 4229 C CA . ALA A 1 519 ? 9.32 45.156 -8.633 1 87 519 ALA A CA 1
ATOM 4230 C C . ALA A 1 519 ? 8.797 44.406 -7.41 1 87 519 ALA A C 1
ATOM 4232 O O . ALA A 1 519 ? 8.289 43.281 -7.531 1 87 519 ALA A O 1
ATOM 4233 N N . GLU A 1 520 ? 8.938 44.938 -6.297 1 85.5 520 GLU A N 1
ATOM 4234 C CA . GLU A 1 520 ? 8.516 44.281 -5.059 1 85.5 520 GLU A CA 1
ATOM 4235 C C . GLU A 1 520 ? 7.004 44.125 -5.016 1 85.5 520 GLU A C 1
ATOM 4237 O O . GLU A 1 520 ? 6.512 43.031 -4.684 1 85.5 520 GLU A O 1
ATOM 4242 N N . THR A 1 521 ? 6.328 45.125 -5.312 1 90.5 521 THR A N 1
ATOM 4243 C CA . THR A 1 521 ? 4.867 45.094 -5.301 1 90.5 521 THR A CA 1
ATOM 4244 C C . THR A 1 521 ? 4.348 44.125 -6.359 1 90.5 521 THR A C 1
ATOM 4246 O O . THR A 1 521 ? 3.408 43.375 -6.105 1 90.5 521 THR A O 1
ATOM 4249 N N . ALA A 1 522 ? 4.938 44.125 -7.488 1 91.69 522 ALA A N 1
ATOM 4250 C CA . ALA A 1 522 ? 4.539 43.25 -8.57 1 91.69 522 ALA A CA 1
ATOM 4251 C C . ALA A 1 522 ? 4.738 41.781 -8.172 1 91.69 522 ALA A C 1
ATOM 4253 O O . ALA A 1 522 ? 3.889 40.938 -8.461 1 91.69 522 ALA A O 1
ATOM 4254 N N . ARG A 1 523 ? 5.824 41.562 -7.59 1 87.75 523 ARG A N 1
ATOM 4255 C CA . ARG A 1 523 ? 6.117 40.219 -7.129 1 87.75 523 ARG A CA 1
ATOM 4256 C C . ARG A 1 523 ? 5.098 39.75 -6.098 1 87.75 523 ARG A C 1
ATOM 4258 O O . ARG A 1 523 ? 4.621 38.625 -6.152 1 87.75 523 ARG A O 1
ATOM 4265 N N . ARG A 1 524 ? 4.793 40.531 -5.195 1 88.19 524 ARG A N 1
ATOM 4266 C CA . ARG A 1 524 ? 3.826 40.219 -4.148 1 88.19 524 ARG A CA 1
ATOM 4267 C C . ARG A 1 524 ? 2.447 39.938 -4.742 1 88.19 524 ARG A C 1
ATOM 4269 O O . ARG A 1 524 ? 1.726 39.062 -4.27 1 88.19 524 ARG A O 1
ATOM 4276 N N . CYS A 1 525 ? 2.102 40.719 -5.688 1 92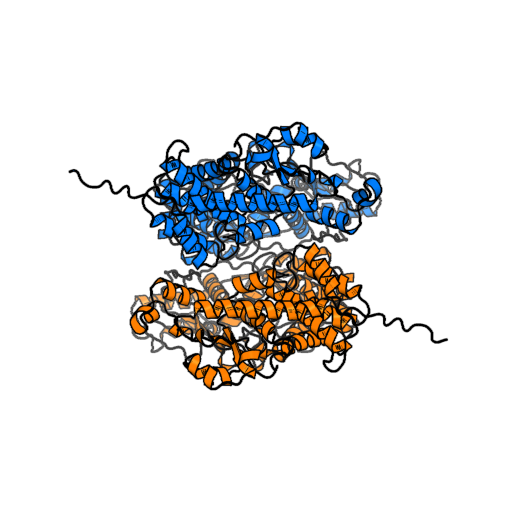.75 525 CYS A N 1
ATOM 4277 C CA . CYS A 1 525 ? 0.819 40.531 -6.355 1 92.75 525 CYS A CA 1
ATOM 4278 C C . CYS A 1 525 ? 0.727 39.125 -6.965 1 92.75 525 CYS A C 1
ATOM 4280 O O . CYS A 1 525 ? -0.275 38.438 -6.789 1 92.75 525 CYS A O 1
ATOM 4282 N N . GLU A 1 526 ? 1.71 38.75 -7.578 1 89.06 526 GLU A N 1
ATOM 4283 C CA . GLU A 1 526 ? 1.722 37.438 -8.211 1 89.06 526 GLU A CA 1
ATOM 4284 C C . GLU A 1 526 ? 1.689 36.312 -7.164 1 89.06 526 GLU A C 1
ATOM 4286 O O . GLU A 1 526 ? 1.037 35.281 -7.359 1 89.06 526 GLU A O 1
ATOM 4291 N N . GLU A 1 527 ? 2.365 36.531 -6.109 1 87.25 527 GLU A N 1
ATOM 4292 C CA . GLU A 1 527 ? 2.439 35.531 -5.043 1 87.25 527 GLU A CA 1
ATOM 4293 C C . GLU A 1 527 ? 1.084 35.344 -4.371 1 87.25 527 GLU A C 1
ATOM 4295 O O . GLU A 1 527 ? 0.758 34.25 -3.918 1 87.25 527 GLU A O 1
ATOM 4300 N N . LEU A 1 528 ? 0.293 36.406 -4.324 1 92.75 528 LEU A N 1
ATOM 4301 C CA . LEU A 1 528 ? -0.935 36.406 -3.537 1 92.75 528 LEU A CA 1
ATOM 4302 C C . LEU A 1 528 ? -2.148 36.125 -4.422 1 92.75 528 LEU A C 1
ATOM 4304 O O . LEU A 1 528 ? -3.266 36 -3.922 1 92.75 528 LEU A O 1
ATOM 4308 N N . LYS A 1 529 ? -1.931 36.031 -5.652 1 94.44 529 LYS A N 1
ATOM 4309 C CA . LYS A 1 529 ? -3.029 36.031 -6.617 1 94.44 529 LYS A CA 1
ATOM 4310 C C . LYS A 1 529 ? -3.979 34.875 -6.395 1 94.44 529 LYS A C 1
ATOM 4312 O O . LYS A 1 529 ? -5.184 35 -6.621 1 94.44 529 LYS A O 1
ATOM 4317 N N . ASP A 1 530 ? -3.453 33.75 -5.879 1 93.69 530 ASP A N 1
ATOM 4318 C CA . ASP A 1 530 ? -4.27 32.531 -5.746 1 93.69 530 ASP A CA 1
ATOM 4319 C C . ASP A 1 530 ? -4.645 32.281 -4.289 1 93.69 530 ASP A C 1
ATOM 4321 O O . ASP A 1 530 ? -5.191 31.234 -3.955 1 93.69 530 ASP A O 1
ATOM 4325 N N . ARG A 1 531 ? -4.414 33.25 -3.434 1 93.62 531 ARG A N 1
ATOM 4326 C CA . ARG A 1 531 ? -4.77 33.094 -2.025 1 93.62 531 ARG A CA 1
ATOM 4327 C C . ARG A 1 531 ? -6.27 33.281 -1.817 1 93.62 531 ARG A C 1
ATOM 4329 O O . ARG A 1 531 ? -6.941 33.938 -2.621 1 93.62 531 ARG A O 1
ATOM 4336 N N . PRO A 1 532 ? -6.777 32.75 -0.697 1 96 532 PRO A N 1
ATOM 4337 C CA . PRO A 1 532 ? -8.219 32.875 -0.438 1 96 532 PRO A CA 1
ATOM 4338 C C . PRO A 1 532 ? -8.719 34.312 -0.418 1 96 532 PRO A C 1
ATOM 4340 O O . PRO A 1 532 ? -9.867 34.562 -0.776 1 96 532 PRO A O 1
ATOM 4343 N N . GLY A 1 533 ? -7.883 35.188 -0.1 1 97 533 GLY A N 1
ATOM 4344 C CA . GLY A 1 533 ? -8.273 36.594 -0.051 1 97 533 GLY A CA 1
ATOM 4345 C C . GLY A 1 533 ? -8.695 37.156 -1.4 1 97 533 GLY A C 1
ATOM 4346 O O . GLY A 1 533 ? -9.406 38.125 -1.473 1 97 533 GLY A O 1
ATOM 4347 N N . ASN A 1 534 ? -8.234 36.531 -2.461 1 97.56 534 ASN A N 1
ATOM 4348 C CA . ASN A 1 534 ? -8.586 36.969 -3.809 1 97.56 534 ASN A CA 1
ATOM 4349 C C . ASN A 1 534 ? -9.625 36.062 -4.445 1 97.56 534 ASN A C 1
ATOM 4351 O O . ASN A 1 534 ? -9.852 36.125 -5.652 1 97.56 534 ASN A O 1
ATOM 4355 N N . LEU A 1 535 ? -10.211 35.219 -3.637 1 96.81 535 LEU A N 1
ATOM 4356 C CA . LEU A 1 535 ? -11.109 34.219 -4.211 1 96.81 535 LEU A CA 1
ATOM 4357 C C . LEU A 1 535 ? -12.508 34.344 -3.623 1 96.81 535 LEU A C 1
ATOM 4359 O O . LEU A 1 535 ? -12.664 34.75 -2.465 1 96.81 535 LEU A O 1
ATOM 4363 N N . GLN A 1 536 ? -13.508 34.062 -4.422 1 94.81 536 GLN A N 1
ATOM 4364 C CA . GLN A 1 536 ? -14.914 34.094 -4.047 1 94.81 536 GLN A CA 1
ATOM 4365 C C . GLN A 1 536 ? -15.703 33.031 -4.785 1 94.81 536 GLN A C 1
ATOM 4367 O O . GLN A 1 536 ? -15.188 32.406 -5.711 1 94.81 536 GLN A O 1
ATOM 4372 N N . LEU A 1 537 ? -16.875 32.719 -4.32 1 90.69 537 LEU A N 1
ATOM 4373 C CA . LEU A 1 537 ? -17.75 31.781 -5.02 1 90.69 537 LEU A CA 1
ATOM 4374 C C . LEU A 1 537 ? -18.828 32.531 -5.793 1 90.69 537 LEU A C 1
ATOM 4376 O O . LEU A 1 537 ? -19.578 33.312 -5.215 1 90.69 537 LEU A O 1
ATOM 4380 N N . LEU A 1 538 ? -18.828 32.312 -7.066 1 89.69 538 LEU A N 1
ATOM 4381 C CA . LEU A 1 538 ? -19.828 32.938 -7.922 1 89.69 538 LEU A CA 1
ATOM 4382 C C . LEU A 1 538 ? -20.625 31.891 -8.688 1 89.69 538 LEU A C 1
ATOM 4384 O O . LEU A 1 538 ? -20.078 30.859 -9.07 1 89.69 538 LEU A O 1
ATOM 4388 N N . GLY A 1 539 ? -21.875 32.188 -8.812 1 84.75 539 GLY A N 1
ATOM 4389 C CA . GLY A 1 539 ? -22.625 31.359 -9.742 1 84.75 539 GLY A CA 1
ATOM 4390 C C . GLY A 1 539 ? -22.094 31.422 -11.156 1 84.75 539 GLY A C 1
ATOM 4391 O O . GLY A 1 539 ? -21.375 32.344 -11.523 1 84.75 539 GLY A O 1
ATOM 4392 N N . GLN A 1 540 ? -22.453 30.531 -11.922 1 81.5 540 GLN A N 1
ATOM 4393 C CA . GLN A 1 540 ? -21.938 30.422 -13.289 1 81.5 540 GLN A CA 1
ATOM 4394 C C . GLN A 1 540 ? -22.234 31.672 -14.094 1 81.5 540 GLN A C 1
ATOM 4396 O O . GLN A 1 540 ? -21.359 32.188 -14.805 1 81.5 540 GLN A O 1
ATOM 4401 N N . ASP A 1 541 ? -23.422 32.156 -14.008 1 80.69 541 ASP A N 1
ATOM 4402 C CA . ASP A 1 541 ? -23.828 33.344 -14.758 1 80.69 541 ASP A CA 1
ATOM 4403 C C . ASP A 1 541 ? -23.031 34.562 -14.305 1 80.69 541 ASP A C 1
ATOM 4405 O O . ASP A 1 541 ? -22.562 35.375 -15.133 1 80.69 541 ASP A O 1
ATOM 4409 N N . GLU A 1 542 ? -22.875 34.719 -13.055 1 85.25 542 GLU A N 1
ATOM 4410 C CA . GLU A 1 542 ? -22.125 35.844 -12.5 1 85.25 542 GLU A CA 1
ATOM 4411 C C . GLU A 1 542 ? -20.656 35.75 -12.875 1 85.25 542 GLU A C 1
ATOM 4413 O O . GLU A 1 542 ? -20.016 36.781 -13.117 1 85.25 542 GLU A O 1
ATOM 4418 N N . HIS A 1 543 ? -20.172 34.625 -12.875 1 86.88 543 HIS A N 1
ATOM 4419 C CA . HIS A 1 543 ? -18.781 34.406 -13.258 1 86.88 543 HIS A CA 1
ATOM 4420 C C . HIS A 1 543 ? -18.516 34.844 -14.688 1 86.88 543 HIS A C 1
ATOM 4422 O O . HIS A 1 543 ? -17.516 35.5 -14.961 1 86.88 543 HIS A O 1
ATOM 4428 N N . PHE A 1 544 ? -19.5 34.5 -15.555 1 84.69 544 PHE A N 1
ATOM 4429 C CA . PHE A 1 544 ? -19.375 34.875 -16.953 1 84.69 544 PHE A CA 1
ATOM 4430 C C . PHE A 1 544 ? -19.562 36.375 -17.141 1 84.69 544 PHE A C 1
ATOM 4432 O O . PHE A 1 544 ? -18.875 37 -17.953 1 84.69 544 PHE A O 1
ATOM 4439 N N . ASP A 1 545 ? -20.453 36.906 -16.375 1 86.44 545 ASP A N 1
ATOM 4440 C CA . ASP A 1 545 ? -20.703 38.344 -16.438 1 86.44 545 ASP A CA 1
ATOM 4441 C C . ASP A 1 545 ? -19.469 39.125 -16 1 86.44 545 ASP A C 1
ATOM 4443 O O . ASP A 1 545 ? -19.188 40.188 -16.562 1 86.44 545 ASP A O 1
ATOM 4447 N N . LYS A 1 546 ? -18.844 38.688 -15.023 1 90.44 546 LYS A N 1
ATOM 4448 C CA . LYS A 1 546 ? -17.641 39.375 -14.547 1 90.44 546 LYS A CA 1
ATOM 4449 C C . LYS A 1 546 ? -16.531 39.312 -15.602 1 90.44 546 LYS A C 1
ATOM 4451 O O . LYS A 1 546 ? -15.945 40.344 -15.953 1 90.44 546 LYS A O 1
ATOM 4456 N N . GLY A 1 547 ? -16.188 38.125 -16.125 1 85.94 547 GLY A N 1
ATOM 4457 C CA . GLY A 1 547 ? -15.195 37.938 -17.172 1 85.94 547 GLY A CA 1
ATOM 4458 C C . GLY A 1 547 ? -13.867 38.594 -16.844 1 85.94 547 GLY A C 1
ATOM 4459 O O . GLY A 1 547 ? -13.266 38.312 -15.805 1 85.94 547 GLY A O 1
ATOM 4460 N N . GLU A 1 548 ? -13.539 39.594 -17.703 1 86.12 548 GLU A N 1
ATOM 4461 C CA . GLU A 1 548 ? -12.227 40.188 -17.547 1 86.12 548 GLU A CA 1
ATOM 4462 C C . GLU A 1 548 ? -12.344 41.625 -17.016 1 86.12 548 GLU A C 1
ATOM 4464 O O . GLU A 1 548 ? -11.391 42.406 -17.094 1 86.12 548 GLU A O 1
ATOM 4469 N N . LYS A 1 549 ? -13.5 41.938 -16.438 1 90 549 LYS A N 1
ATOM 4470 C CA . LYS A 1 549 ? -13.711 43.281 -15.906 1 90 549 LYS A CA 1
ATOM 4471 C C . LYS A 1 549 ? -12.734 43.562 -14.766 1 90 549 LYS A C 1
ATOM 4473 O O . LYS A 1 549 ? -12.359 42.656 -14.023 1 90 549 LYS A O 1
ATOM 4478 N N . THR A 1 550 ? -12.359 44.812 -14.688 1 89.94 550 THR A N 1
ATOM 4479 C CA . THR A 1 550 ? -11.57 45.219 -13.531 1 89.94 550 THR A CA 1
ATOM 4480 C C . THR A 1 550 ? -12.43 45.25 -12.273 1 89.94 550 THR A C 1
ATOM 4482 O O . THR A 1 550 ? -13.656 45.281 -12.352 1 89.94 550 THR A O 1
ATOM 4485 N N . ILE A 1 551 ? -11.781 45.156 -11.156 1 91.56 551 ILE A N 1
ATOM 4486 C CA . ILE A 1 551 ? -12.508 45.125 -9.891 1 91.56 551 ILE A CA 1
ATOM 4487 C C . ILE A 1 551 ? -13.359 46.375 -9.75 1 91.56 551 ILE A C 1
ATOM 4489 O O . ILE A 1 551 ? -14.484 46.312 -9.258 1 91.56 551 ILE A O 1
ATOM 4493 N N . ALA A 1 552 ? -12.797 47.5 -10.164 1 88.06 552 ALA A N 1
ATOM 4494 C CA . ALA A 1 552 ? -13.531 48.75 -10.07 1 88.06 552 ALA A CA 1
ATOM 4495 C C . ALA A 1 552 ? -14.789 48.719 -10.93 1 88.06 552 ALA A C 1
ATOM 4497 O O . ALA A 1 552 ? -15.867 49.125 -10.484 1 88.06 552 ALA A O 1
ATOM 4498 N N . GLU A 1 553 ? -14.695 48.281 -12.148 1 90.25 553 GLU A N 1
ATOM 4499 C CA . GLU A 1 553 ? -15.828 48.188 -13.062 1 90.25 553 GLU A CA 1
ATOM 4500 C C . GLU A 1 553 ? -16.859 47.188 -12.531 1 90.25 553 GLU A C 1
ATOM 4502 O O . GLU A 1 553 ? -18.062 47.438 -12.555 1 90.25 553 GLU A O 1
ATOM 4507 N N . TRP A 1 554 ? -16.344 46.094 -12.062 1 92.81 554 TRP A N 1
ATOM 4508 C CA . TRP A 1 554 ? -17.219 45.031 -11.586 1 92.81 554 TRP A CA 1
ATOM 4509 C C . TRP A 1 554 ? -18 45.469 -10.359 1 92.81 554 TRP A C 1
ATOM 4511 O O . TRP A 1 554 ? -19.219 45.281 -10.312 1 92.81 554 TRP A O 1
ATOM 4521 N N . LEU A 1 555 ? -17.312 46.094 -9.438 1 91.81 555 LEU A N 1
ATOM 4522 C CA . LEU A 1 555 ? -17.953 46.469 -8.18 1 91.81 555 LEU A CA 1
ATOM 4523 C C . LEU A 1 555 ? -18.906 47.656 -8.383 1 91.81 555 LEU A C 1
ATOM 4525 O O . LEU A 1 555 ? -19.859 47.812 -7.617 1 91.81 555 LEU A O 1
ATOM 4529 N N . SER A 1 556 ? -18.641 48.406 -9.422 1 88.69 556 SER A N 1
ATOM 4530 C CA . SER A 1 556 ? -19.531 49.531 -9.703 1 88.69 556 SER A CA 1
ATOM 4531 C C . SER A 1 556 ? -20.906 49.062 -10.148 1 88.69 556 SER A C 1
ATOM 4533 O O . SER A 1 556 ? -21.891 49.781 -10 1 88.69 556 SER A O 1
ATOM 4535 N N . GLU A 1 557 ? -20.969 47.875 -10.625 1 90.31 557 GLU A N 1
ATOM 4536 C CA . GLU A 1 557 ? -22.203 47.312 -11.125 1 90.31 557 GLU A CA 1
ATOM 4537 C C . GLU A 1 557 ? -22.875 46.406 -10.086 1 90.31 557 GLU A C 1
ATOM 4539 O O . GLU A 1 557 ? -23.906 45.781 -10.352 1 90.31 557 GLU A O 1
ATOM 4544 N N . ARG A 1 558 ? -22.328 46.312 -8.945 1 89.12 558 ARG A N 1
ATOM 4545 C CA . ARG A 1 558 ? -22.828 45.406 -7.938 1 89.12 558 ARG A CA 1
ATOM 4546 C C . ARG A 1 558 ? -23.484 46.156 -6.777 1 89.12 558 ARG A C 1
ATOM 4548 O O . ARG A 1 558 ? -23.172 47.312 -6.543 1 89.12 558 ARG A O 1
ATOM 4555 N N . THR A 1 559 ? -24.297 45.438 -6.039 1 87.69 559 THR A N 1
ATOM 4556 C CA . THR A 1 559 ? -25.016 46.031 -4.91 1 87.69 559 THR A CA 1
ATOM 4557 C C . THR A 1 559 ? -24.172 45.969 -3.641 1 87.69 559 THR A C 1
ATOM 4559 O O . THR A 1 559 ? -23.141 45.281 -3.607 1 87.69 559 THR A O 1
ATOM 4562 N N . ASP A 1 560 ? -24.672 46.656 -2.68 1 86.38 560 ASP A N 1
ATOM 4563 C CA . ASP A 1 560 ? -24.016 46.594 -1.373 1 86.38 560 ASP A CA 1
ATOM 4564 C C . ASP A 1 560 ? -24.156 45.219 -0.75 1 86.38 560 ASP A C 1
ATOM 4566 O O . ASP A 1 560 ? -23.25 44.75 -0.035 1 86.38 560 ASP A O 1
ATOM 4570 N N . GLU A 1 561 ? -25.172 44.656 -1.081 1 86.19 561 GLU A N 1
ATOM 4571 C CA . GLU A 1 561 ? -25.391 43.312 -0.585 1 86.19 561 GLU A CA 1
ATOM 4572 C C . GLU A 1 561 ? -24.328 42.344 -1.107 1 86.19 561 GLU A C 1
ATOM 4574 O O . GLU A 1 561 ? -23.891 41.438 -0.387 1 86.19 561 GLU A O 1
ATOM 4579 N N . TYR A 1 562 ? -23.969 42.562 -2.303 1 89.12 562 TYR A N 1
ATOM 4580 C CA . TYR A 1 562 ? -22.906 41.75 -2.9 1 89.12 562 TYR A CA 1
ATOM 4581 C C . TYR A 1 562 ? -21.594 41.938 -2.143 1 89.12 562 TYR A C 1
ATOM 4583 O O . TYR A 1 562 ? -20.922 40.969 -1.812 1 89.12 562 TYR A O 1
ATOM 4591 N N . ARG A 1 563 ? -21.281 43.156 -1.877 1 92.19 563 ARG A N 1
ATOM 4592 C CA . ARG A 1 563 ? -20.031 43.5 -1.202 1 92.19 563 ARG A CA 1
ATOM 4593 C C . ARG A 1 563 ? -20 42.906 0.199 1 92.19 563 ARG A C 1
ATOM 4595 O O . ARG A 1 563 ? -18.953 42.406 0.636 1 92.19 563 ARG A O 1
ATOM 4602 N N . GLU A 1 564 ? -21.109 42.969 0.783 1 90.12 564 GLU A N 1
ATOM 4603 C CA . GLU A 1 564 ? -21.203 42.406 2.135 1 90.12 564 GLU A CA 1
ATOM 4604 C C . GLU A 1 564 ? -21.109 40.906 2.121 1 90.12 564 GLU A C 1
ATOM 4606 O O . GLU A 1 564 ? -20.391 40.312 2.934 1 90.12 564 GLU A O 1
ATOM 4611 N N . ARG A 1 565 ? -21.812 40.312 1.229 1 89.06 565 ARG A N 1
ATOM 4612 C CA . ARG A 1 565 ? -21.859 38.844 1.12 1 89.06 565 ARG A CA 1
ATOM 4613 C C . ARG A 1 565 ? -20.484 38.281 0.843 1 89.06 565 ARG A C 1
ATOM 4615 O O . ARG A 1 565 ? -20.141 37.219 1.368 1 89.06 565 ARG A O 1
ATOM 4622 N N . HIS A 1 566 ? -19.75 38.969 0.063 1 94.25 566 HIS A N 1
ATOM 4623 C CA . HIS A 1 566 ? -18.438 38.469 -0.35 1 94.25 566 HIS A CA 1
ATOM 4624 C C . HIS A 1 566 ? -17.328 39.062 0.496 1 94.25 566 HIS A C 1
ATOM 4626 O O . HIS A 1 566 ? -16.141 38.844 0.232 1 94.25 566 HIS A O 1
ATOM 4632 N N . LEU A 1 567 ? -17.688 39.812 1.446 1 95.69 567 LEU A N 1
ATOM 4633 C CA . LEU A 1 567 ? -16.75 40.438 2.396 1 95.69 567 LEU A CA 1
ATOM 4634 C C . LEU A 1 567 ? -15.695 41.25 1.675 1 95.69 567 LEU A C 1
ATOM 4636 O O . LEU A 1 567 ? -14.5 41.094 1.925 1 95.69 567 LEU A O 1
ATOM 4640 N N . ILE A 1 568 ? -16.156 42.062 0.793 1 96.12 568 ILE A N 1
ATOM 4641 C CA . ILE A 1 568 ? -15.266 43 0.101 1 96.12 568 ILE A CA 1
ATOM 4642 C C . ILE A 1 568 ? -14.945 44.188 1.015 1 96.12 568 ILE A C 1
ATOM 4644 O O . ILE A 1 568 ? -15.844 44.812 1.562 1 96.12 568 ILE A O 1
ATOM 4648 N N . PRO A 1 569 ? -13.68 44.438 1.163 1 95.31 569 PRO A N 1
ATOM 4649 C CA . PRO A 1 569 ? -13.328 45.562 2.018 1 95.31 569 PRO A CA 1
ATOM 4650 C C . PRO A 1 569 ? -14.023 46.875 1.593 1 95.31 569 PRO A C 1
ATOM 4652 O O . PRO A 1 569 ? -14.086 47.188 0.4 1 95.31 569 PRO A O 1
ATOM 4655 N N . GLU A 1 570 ? -14.438 47.688 2.486 1 91.25 570 GLU A N 1
ATOM 4656 C CA . GLU A 1 570 ? -15.203 48.906 2.225 1 91.25 570 GLU A CA 1
ATOM 4657 C C . GLU A 1 570 ? -14.305 50 1.683 1 91.25 570 GLU A C 1
ATOM 4659 O O . GLU A 1 570 ? -14.766 50.875 0.938 1 91.25 570 GLU A O 1
ATOM 4664 N N . ASP A 1 571 ? -13.086 49.969 2.037 1 92.81 571 ASP A N 1
ATOM 4665 C CA . ASP A 1 571 ? -12.133 50.969 1.571 1 92.81 571 ASP A CA 1
ATOM 4666 C C . ASP A 1 571 ? -11.922 50.875 0.063 1 92.81 571 ASP A C 1
ATOM 4668 O O . ASP A 1 571 ? -11.156 50.031 -0.407 1 92.81 571 ASP A O 1
ATOM 4672 N N . GLU A 1 572 ? -12.383 51.75 -0.696 1 90.56 572 GLU A N 1
ATOM 4673 C CA . GLU A 1 572 ? -12.359 51.719 -2.156 1 90.56 572 GLU A CA 1
ATOM 4674 C C . GLU A 1 572 ? -10.953 52 -2.689 1 90.56 572 GLU A C 1
ATOM 4676 O O . GLU A 1 572 ? -10.656 51.688 -3.848 1 90.56 572 GLU A O 1
ATOM 4681 N N . THR A 1 573 ? -10.125 52.531 -1.861 1 92.44 573 THR A N 1
ATOM 4682 C CA . THR A 1 573 ? -8.75 52.812 -2.287 1 92.44 573 THR A CA 1
ATOM 4683 C C . THR A 1 573 ? -8 51.5 -2.557 1 92.44 573 THR A C 1
ATOM 4685 O O . THR A 1 573 ? -6.98 51.5 -3.246 1 92.44 573 THR A O 1
ATOM 4688 N N . LEU A 1 574 ? -8.57 50.438 -2.02 1 93.88 574 LEU A N 1
ATOM 4689 C CA . LEU A 1 574 ? -7.906 49.125 -2.145 1 93.88 574 LEU A CA 1
ATOM 4690 C C . LEU A 1 574 ? -8.281 48.469 -3.459 1 93.88 574 LEU A C 1
ATOM 4692 O O . LEU A 1 574 ? -7.676 47.469 -3.842 1 93.88 574 LEU A O 1
ATOM 4696 N N . HIS A 1 575 ? -9.172 49.062 -4.227 1 93 575 HIS A N 1
ATOM 4697 C CA . HIS A 1 575 ? -9.688 48.438 -5.426 1 93 575 HIS A CA 1
ATOM 4698 C C . HIS A 1 575 ? -8.852 48.781 -6.652 1 93 575 HIS A C 1
ATOM 4700 O O . HIS A 1 575 ? -9.398 49.156 -7.688 1 93 575 HIS A O 1
ATOM 4706 N N . THR A 1 576 ? -7.551 48.781 -6.434 1 92.75 576 THR A N 1
ATOM 4707 C CA . THR A 1 576 ? -6.594 49 -7.508 1 92.75 576 THR A CA 1
ATOM 4708 C C . THR A 1 576 ? -5.512 47.938 -7.516 1 92.75 576 THR A C 1
ATOM 4710 O O . THR A 1 576 ? -5.285 47.281 -6.504 1 92.75 576 THR A O 1
ATOM 4713 N N . LEU A 1 577 ? -4.859 47.781 -8.617 1 92.88 577 LEU A N 1
ATOM 4714 C CA . LEU A 1 577 ? -3.807 46.781 -8.75 1 92.88 577 LEU A CA 1
ATOM 4715 C C . LEU A 1 577 ? -2.645 47.094 -7.812 1 92.88 577 LEU A C 1
ATOM 4717 O O . LEU A 1 577 ? -2.021 46.188 -7.273 1 92.88 577 LEU A O 1
ATOM 4721 N N . GLU A 1 578 ? -2.42 48.375 -7.668 1 91.88 578 GLU A N 1
ATOM 4722 C CA . GLU A 1 578 ? -1.306 48.812 -6.832 1 91.88 578 GLU A CA 1
ATOM 4723 C C . GLU A 1 578 ? -1.515 48.406 -5.379 1 91.88 578 GLU A C 1
ATOM 4725 O O . GLU A 1 578 ? -0.549 48.156 -4.656 1 91.88 578 GLU A O 1
ATOM 4730 N N . LYS A 1 579 ? -2.713 48.312 -5.016 1 94.81 579 LYS A N 1
ATOM 4731 C CA . LYS A 1 579 ? -3.023 48.062 -3.615 1 94.81 579 LYS A CA 1
ATOM 4732 C C . LYS A 1 579 ? -3.559 46.625 -3.441 1 94.81 579 LYS A C 1
ATOM 4734 O O . LYS A 1 579 ? -4.125 46.312 -2.398 1 94.81 579 LYS A O 1
ATOM 4739 N N . PHE A 1 580 ? -3.354 45.781 -4.355 1 96.12 580 PHE A N 1
ATOM 4740 C CA . PHE A 1 580 ? -3.857 44.406 -4.355 1 96.12 580 PHE A CA 1
ATOM 4741 C C . PHE A 1 580 ? -3.361 43.656 -3.131 1 96.12 580 PHE A C 1
ATOM 4743 O O . PHE A 1 580 ? -4.141 42.969 -2.455 1 96.12 580 PHE A O 1
ATOM 4750 N N . PRO A 1 581 ? -2.078 43.75 -2.738 1 95.56 581 PRO A N 1
ATOM 4751 C CA . PRO A 1 581 ? -1.627 43.031 -1.55 1 95.56 581 PRO A CA 1
ATOM 4752 C C . PRO A 1 581 ? -2.365 43.438 -0.281 1 95.56 581 PRO A C 1
ATOM 4754 O O . PRO A 1 581 ? -2.715 42.594 0.545 1 95.56 581 PRO A O 1
ATOM 4757 N N . ASP A 1 582 ? -2.594 44.719 -0.248 1 95.81 582 ASP A N 1
ATOM 4758 C CA . ASP A 1 582 ? -3.32 45.25 0.908 1 95.81 582 ASP A CA 1
ATOM 4759 C C . ASP A 1 582 ? -4.773 44.75 0.9 1 95.81 582 ASP A C 1
ATOM 4761 O O . ASP A 1 582 ? -5.348 44.5 1.957 1 95.81 582 ASP A O 1
ATOM 4765 N N . PHE A 1 583 ? -5.328 44.75 -0.232 1 96.75 583 PHE A N 1
ATOM 4766 C CA . PHE A 1 583 ? -6.688 44.25 -0.38 1 96.75 583 PHE A CA 1
ATOM 4767 C C . PHE A 1 583 ? -6.797 42.844 0.145 1 96.75 583 PHE A C 1
ATOM 4769 O O . PHE A 1 583 ? -7.699 42.5 0.923 1 96.75 583 PHE A O 1
ATOM 4776 N N . VAL A 1 584 ? -5.883 41.969 -0.251 1 96.88 584 VAL A N 1
ATOM 4777 C CA . VAL A 1 584 ? -5.887 40.562 0.125 1 96.88 584 VAL A CA 1
ATOM 4778 C C . VAL A 1 584 ? -5.75 40.406 1.64 1 96.88 584 VAL A C 1
ATOM 4780 O O . VAL A 1 584 ? -6.477 39.656 2.271 1 96.88 584 VAL A O 1
ATOM 4783 N N . GLU A 1 585 ? -4.863 41.125 2.166 1 94.75 585 GLU A N 1
ATOM 4784 C CA . GLU A 1 585 ? -4.629 41.094 3.607 1 94.75 585 GLU A CA 1
ATOM 4785 C C . GLU A 1 585 ? -5.871 41.5 4.383 1 94.75 585 GLU A C 1
ATOM 4787 O O . GLU A 1 585 ? -6.262 40.844 5.348 1 94.75 585 GLU A O 1
ATOM 4792 N N . GLN A 1 586 ? -6.43 42.594 3.979 1 96.38 586 GLN A N 1
ATOM 4793 C CA . GLN A 1 586 ? -7.605 43.094 4.672 1 96.38 586 GLN A CA 1
ATOM 4794 C C . GLN A 1 586 ? -8.789 42.125 4.52 1 96.38 586 GLN A C 1
ATOM 4796 O O . GLN A 1 586 ? -9.523 41.906 5.48 1 96.38 586 GLN A O 1
ATOM 4801 N N . ARG A 1 587 ? -9.016 41.656 3.424 1 97.31 587 ARG A N 1
ATOM 4802 C CA . ARG A 1 587 ? -10.148 40.781 3.217 1 97.31 587 ARG A CA 1
ATOM 4803 C C . ARG A 1 587 ? -9.953 39.469 3.984 1 97.31 587 ARG A C 1
ATOM 4805 O O . ARG A 1 587 ? -10.914 38.906 4.52 1 97.31 587 ARG A O 1
ATOM 4812 N N . GLU A 1 588 ? -8.758 38.938 3.963 1 96.75 588 GLU A N 1
ATOM 4813 C CA . GLU A 1 588 ? -8.508 37.719 4.727 1 96.75 588 GLU A CA 1
ATOM 4814 C C . GLU A 1 588 ? -8.781 37.938 6.211 1 96.75 588 GLU A C 1
ATOM 4816 O O . GLU A 1 588 ? -9.25 37.031 6.898 1 96.75 588 GLU A O 1
ATOM 4821 N N . GLN A 1 589 ? -8.484 39.125 6.613 1 95.69 589 GLN A N 1
ATOM 4822 C CA . GLN A 1 589 ? -8.828 39.469 7.992 1 95.69 589 GLN A CA 1
ATOM 4823 C C . GLN A 1 589 ? -10.344 39.469 8.203 1 95.69 589 GLN A C 1
ATOM 4825 O O . GLN A 1 589 ? -10.828 38.969 9.211 1 95.69 589 GLN A O 1
ATOM 4830 N N . LEU A 1 590 ? -11.031 39.969 7.312 1 96.75 590 LEU A N 1
ATOM 4831 C CA . LEU A 1 590 ? -12.492 39.969 7.375 1 96.75 590 LEU A CA 1
ATOM 4832 C C . LEU A 1 590 ? -13.039 38.562 7.336 1 96.75 590 LEU A C 1
ATOM 4834 O O . LEU A 1 590 ? -13.969 38.219 8.07 1 96.75 590 LEU A O 1
ATOM 4838 N N . ILE A 1 591 ? -12.453 37.781 6.496 1 96.88 591 ILE A N 1
ATOM 4839 C CA . ILE A 1 591 ? -12.867 36.375 6.363 1 96.88 591 ILE A CA 1
ATOM 4840 C C . ILE A 1 591 ? -12.648 35.656 7.684 1 96.88 591 ILE A C 1
ATOM 4842 O O . ILE A 1 591 ? -13.539 34.938 8.172 1 96.88 591 ILE A O 1
ATOM 4846 N N . LYS A 1 592 ? -11.523 35.812 8.227 1 95.81 592 LYS A N 1
ATOM 4847 C CA . LYS A 1 592 ? -11.18 35.156 9.492 1 95.81 592 LYS A CA 1
ATOM 4848 C C . LYS A 1 592 ? -12.164 35.562 10.586 1 95.81 592 LYS A C 1
ATOM 4850 O O . LYS A 1 592 ? -12.703 34.688 11.281 1 95.81 592 LYS A O 1
ATOM 4855 N N . GLU A 1 593 ? -12.398 36.781 10.688 1 94.31 593 GLU A N 1
ATOM 4856 C CA . GLU A 1 593 ? -13.305 37.281 11.719 1 94.31 593 GLU A CA 1
ATOM 4857 C C . GLU A 1 593 ? -14.727 36.75 11.516 1 94.31 593 GLU A C 1
ATOM 4859 O O . GLU A 1 593 ? -15.383 36.344 12.469 1 94.31 593 GLU A O 1
ATOM 4864 N N . HIS A 1 594 ? -15.086 36.781 10.352 1 94.12 594 HIS A N 1
ATOM 4865 C CA . HIS A 1 594 ? -16.438 36.344 10.031 1 94.12 594 HIS A CA 1
ATOM 4866 C C . HIS A 1 594 ? -16.609 34.844 10.367 1 94.12 594 HIS A C 1
ATOM 4868 O O . HIS A 1 594 ? -17.594 34.469 10.992 1 94.12 594 HIS A O 1
ATOM 4874 N N . ILE A 1 595 ? -15.68 34.031 9.992 1 94.25 595 ILE A N 1
ATOM 4875 C CA . ILE A 1 595 ? -15.766 32.594 10.211 1 94.25 595 ILE A CA 1
ATOM 4876 C C . ILE A 1 595 ? -15.703 32.281 11.703 1 94.25 595 ILE A C 1
ATOM 4878 O O . ILE A 1 595 ? -16.5 31.5 12.219 1 94.25 595 ILE A O 1
ATOM 4882 N N . VAL A 1 596 ? -14.812 32.938 12.375 1 92.88 596 VAL A N 1
ATOM 4883 C CA . VAL A 1 596 ? -14.656 32.719 13.812 1 92.88 596 VAL A CA 1
ATOM 4884 C C . VAL A 1 596 ? -15.953 33.094 14.531 1 92.88 596 VAL A C 1
ATOM 4886 O O . VAL A 1 596 ? -16.438 32.344 15.383 1 92.88 596 VAL A O 1
ATOM 4889 N N . ASP A 1 597 ? -16.531 34.156 14.156 1 90 597 ASP A N 1
ATOM 4890 C CA . ASP A 1 597 ? -17.75 34.656 14.797 1 90 597 ASP A CA 1
ATOM 4891 C C . ASP A 1 597 ? -18.938 33.75 14.484 1 90 597 ASP A C 1
ATOM 4893 O O . ASP A 1 597 ? -19.766 33.469 15.359 1 90 597 ASP A O 1
ATOM 4897 N N . THR A 1 598 ? -18.969 33.375 13.344 1 88.5 598 THR A N 1
ATOM 4898 C CA . THR A 1 598 ? -20.078 32.562 12.891 1 88.5 598 THR A CA 1
ATOM 4899 C C . THR A 1 598 ? -20.094 31.219 13.633 1 88.5 598 THR A C 1
ATOM 4901 O O . THR A 1 598 ? -21.156 30.75 14.062 1 88.5 598 THR A O 1
ATOM 4904 N N . PHE A 1 599 ? -18.969 30.609 13.883 1 89 599 PHE A N 1
ATOM 4905 C CA . PHE A 1 599 ? -18.922 29.25 14.406 1 89 599 PHE A CA 1
ATOM 4906 C C . PHE A 1 599 ? -18.688 29.266 15.914 1 89 599 PHE A C 1
ATOM 4908 O O . PHE A 1 599 ? -18.844 28.234 16.578 1 89 599 PHE A O 1
ATOM 4915 N N . ARG A 1 600 ? -18.188 30.312 16.453 1 80.19 600 ARG A N 1
ATOM 4916 C CA . ARG A 1 600 ? -18.141 30.469 17.906 1 80.19 600 ARG A CA 1
ATOM 4917 C C . ARG A 1 600 ? -19.547 30.406 18.5 1 80.19 600 ARG A C 1
ATOM 4919 O O . ARG A 1 600 ? -19.75 29.812 19.562 1 80.19 600 ARG A O 1
ATOM 4926 N N . ASN A 1 601 ? -20.484 30.969 17.922 1 65.5 601 ASN A N 1
ATOM 4927 C CA . ASN A 1 601 ? -21.859 31.031 18.391 1 65.5 601 ASN A CA 1
ATOM 4928 C C . ASN A 1 601 ? -22.578 29.688 18.234 1 65.5 601 ASN A C 1
ATOM 4930 O O . ASN A 1 601 ? -23.547 29.422 18.938 1 65.5 601 ASN A O 1
ATOM 4934 N N . THR A 1 602 ? -22.141 28.891 17.438 1 63.06 602 THR A N 1
ATOM 4935 C CA . THR A 1 602 ? -22.766 27.594 17.172 1 63.06 602 THR A CA 1
ATOM 4936 C C . THR A 1 602 ? -22.391 26.578 18.25 1 63.06 602 THR A C 1
ATOM 4938 O O . THR A 1 602 ? -23.203 25.719 18.625 1 63.06 602 THR A O 1
ATOM 4941 N N . SER A 1 603 ? -21.281 26.609 18.891 1 58.47 603 SER A N 1
ATOM 4942 C CA . SER A 1 603 ? -20.828 25.672 19.922 1 58.47 603 SER A CA 1
ATOM 4943 C C . SER A 1 603 ? -21.516 25.953 21.25 1 58.47 603 SER A C 1
ATOM 4945 O O . SER A 1 603 ? -21.703 25.031 22.062 1 58.47 603 SER A O 1
ATOM 4947 N N . ARG A 1 604 ? -22 27.266 21.719 1 47.81 604 ARG A N 1
ATOM 4948 C CA . ARG A 1 604 ? -22.516 27.672 23.016 1 47.81 604 ARG A CA 1
ATOM 4949 C C . ARG A 1 604 ? -24.016 27.438 23.094 1 47.81 604 ARG A C 1
ATOM 4951 O O . ARG A 1 604 ? -24.609 27.484 24.188 1 47.81 604 ARG A O 1
ATOM 4958 N N . GLU A 1 605 ? -24.75 27.391 22.125 1 46.28 605 GLU A N 1
ATOM 4959 C CA . GLU A 1 605 ? -26.203 27.359 22.281 1 46.28 605 GLU A CA 1
ATOM 4960 C C . GLU A 1 605 ? -26.656 26.047 22.922 1 46.28 605 GLU A C 1
ATOM 4962 O O . GLU A 1 605 ? -26.938 25.078 22.219 1 46.28 605 GLU A O 1
ATOM 4967 N N . GLY A 1 606 ? -26.062 25.516 23.953 1 38.25 606 GLY A N 1
ATOM 4968 C CA . GLY A 1 606 ? -26.766 24.547 24.781 1 38.25 606 GLY A CA 1
ATOM 4969 C C . GLY A 1 606 ? -28.078 25.062 25.344 1 38.25 606 GLY A C 1
ATOM 4970 O O . GLY A 1 606 ? -28.375 26.266 25.234 1 38.25 606 GLY A O 1
ATOM 4971 N N . PRO A 1 607 ? -29.125 24.281 25.859 1 33.91 607 PRO A N 1
ATOM 4972 C CA . PRO A 1 607 ? -30.422 24.703 26.406 1 33.91 607 PRO A CA 1
ATOM 4973 C C . PRO A 1 607 ? -30.297 25.828 27.422 1 33.91 607 PRO A C 1
ATOM 4975 O O . PRO A 1 607 ? -29.438 25.781 28.297 1 33.91 607 PRO A O 1
ATOM 4978 N N . GLU A 1 608 ? -30.578 27.094 27.188 1 30.27 608 GLU A N 1
ATOM 4979 C CA . GLU A 1 608 ? -30.969 28.031 28.234 1 30.27 608 GLU A CA 1
ATOM 4980 C C . GLU A 1 608 ? -32.031 27.422 29.141 1 30.27 608 GLU A C 1
ATOM 4982 O O . GLU A 1 608 ? -33.094 27 28.672 1 30.27 608 GLU A O 1
ATOM 4987 N N . GLN A 1 609 ? -31.781 26.812 30.312 1 30.73 609 GLN A N 1
ATOM 4988 C CA . GLN A 1 609 ? -32.719 26.594 31.406 1 30.73 609 GLN A CA 1
ATOM 4989 C C . GLN A 1 609 ? -33.469 27.875 31.766 1 30.73 609 GLN A C 1
ATOM 4991 O O . GLN A 1 609 ? -32.844 28.859 32.188 1 30.73 609 GLN A O 1
ATOM 4996 N N . SER A 1 610 ? -34.5 28.344 31.031 1 30 610 SER A N 1
ATOM 4997 C CA . SER A 1 610 ? -35.5 29.281 31.547 1 30 610 SER A CA 1
ATOM 4998 C C . SER A 1 610 ? -35.969 28.875 32.938 1 30 610 SER A C 1
ATOM 5000 O O . SER A 1 610 ? -36.625 27.844 33.094 1 30 610 SER A O 1
ATOM 5002 N N . VAL A 1 611 ? -35.281 29.125 34.062 1 30.72 611 VAL A N 1
ATOM 5003 C CA . VAL A 1 611 ? -35.781 29.109 35.438 1 30.72 611 VAL A CA 1
ATOM 5004 C C . VAL A 1 611 ? -36.875 30.156 35.625 1 30.72 611 VAL A C 1
ATOM 5006 O O . VAL A 1 611 ? -36.594 31.359 35.531 1 30.72 611 VAL A O 1
ATOM 5009 N N . SER A 1 612 ? -38.094 30.016 35.094 1 29.81 612 SER A N 1
ATOM 5010 C CA . SER A 1 612 ? -39.219 30.797 35.625 1 29.81 612 SER A CA 1
ATOM 5011 C C . SER A 1 612 ? -39.344 30.688 37.125 1 29.81 612 SER A C 1
ATOM 5013 O O . SER A 1 612 ? -39.219 29.594 37.688 1 29.81 612 SER A O 1
ATOM 5015 N N . PRO A 1 613 ? -39.125 31.781 37.938 1 30.78 613 PRO A N 1
ATOM 5016 C CA . PRO A 1 613 ? -39.469 31.688 39.344 1 30.78 613 PRO A CA 1
ATOM 5017 C C . PRO A 1 613 ? -40.875 31.156 39.562 1 30.78 613 PRO A C 1
ATOM 5019 O O . PRO A 1 613 ? -41.719 31.25 38.688 1 30.78 613 PRO A O 1
ATOM 5022 N N . PRO A 1 614 ? -41.031 30.328 40.656 1 27.22 614 PRO A N 1
ATOM 5023 C CA . PRO A 1 614 ? -42.406 29.891 41.031 1 27.22 614 PRO A CA 1
ATOM 5024 C C . PRO A 1 614 ? -43.406 31.047 41.062 1 27.22 614 PRO A C 1
ATOM 5026 O O . PRO A 1 614 ? -43 32.219 41.188 1 27.22 614 PRO A O 1
ATOM 5029 N N . ALA A 1 615 ? -44.625 30.688 40.844 1 30.94 615 ALA A N 1
ATOM 5030 C CA . ALA A 1 615 ? -45.969 31.141 41.188 1 30.94 615 ALA A CA 1
ATOM 5031 C C . ALA A 1 615 ? -46.062 31.578 42.656 1 30.94 615 ALA A C 1
ATOM 5033 O O . ALA A 1 615 ? -45.844 30.766 43.562 1 30.94 615 ALA A O 1
ATOM 5034 N N . GLU A 1 616 ? -45.5 32.938 42.906 1 22.23 616 GLU A N 1
ATOM 5035 C CA . GLU A 1 616 ? -46.5 33.625 43.719 1 22.23 616 GLU A CA 1
ATOM 5036 C C . GLU A 1 616 ? -47.625 34.156 42.844 1 22.23 616 GLU A C 1
ATOM 5038 O O . GLU A 1 616 ? -47.406 34.625 41.75 1 22.23 616 GLU A O 1
ATOM 5043 N N . MET B 1 1 ? 7.602 -27.141 -21.859 1 59.97 1 MET B N 1
ATOM 5044 C CA . MET B 1 1 ? 7.418 -28.25 -20.938 1 59.97 1 MET B CA 1
ATOM 5045 C C . MET B 1 1 ? 6.312 -27.938 -19.922 1 59.97 1 MET B C 1
ATOM 5047 O O . MET B 1 1 ? 6.055 -26.766 -19.625 1 59.97 1 MET B O 1
ATOM 5051 N N . GLY B 1 2 ? 5.512 -28.906 -19.578 1 73.94 2 GLY B N 1
ATOM 5052 C CA . GLY B 1 2 ? 4.348 -28.734 -18.719 1 73.94 2 GLY B CA 1
ATOM 5053 C C . GLY B 1 2 ? 4.684 -28.734 -17.25 1 73.94 2 GLY B C 1
ATOM 5054 O O . GLY B 1 2 ? 5.855 -28.844 -16.875 1 73.94 2 GLY B O 1
ATOM 5055 N N . PHE B 1 3 ? 3.826 -28.5 -16.391 1 85.19 3 PHE B N 1
ATOM 5056 C CA . PHE B 1 3 ? 3.98 -28.5 -14.945 1 85.19 3 PHE B CA 1
ATOM 5057 C C . PHE B 1 3 ? 4.328 -29.891 -14.438 1 85.19 3 PHE B C 1
ATOM 5059 O O . PHE B 1 3 ? 3.865 -30.891 -14.984 1 85.19 3 PHE B O 1
ATOM 5066 N N . GLN B 1 4 ? 5.188 -29.922 -13.469 1 89.88 4 GLN B N 1
ATOM 5067 C CA . GLN B 1 4 ? 5.551 -31.125 -12.75 1 89.88 4 GLN B CA 1
ATOM 5068 C C . GLN B 1 4 ? 5.211 -31.016 -11.266 1 89.88 4 GLN B C 1
ATOM 5070 O O . GLN B 1 4 ? 5.008 -29.906 -10.75 1 89.88 4 GLN B O 1
ATOM 5075 N N . SER B 1 5 ? 5.035 -32.188 -10.664 1 92.94 5 SER B N 1
ATOM 5076 C CA . SER B 1 5 ? 4.684 -32.188 -9.242 1 92.94 5 SER B CA 1
ATOM 5077 C C . SER B 1 5 ? 5.586 -33.125 -8.453 1 92.94 5 SER B C 1
ATOM 5079 O O . SER B 1 5 ? 6.055 -34.156 -8.984 1 92.94 5 SER B O 1
ATOM 5081 N N . THR B 1 6 ? 5.875 -32.781 -7.27 1 95.5 6 THR B N 1
ATOM 5082 C CA . THR B 1 6 ? 6.664 -33.594 -6.367 1 95.5 6 THR B CA 1
ATOM 5083 C C . THR B 1 6 ? 6.297 -33.344 -4.914 1 95.5 6 THR B C 1
ATOM 5085 O O . THR B 1 6 ? 5.383 -32.562 -4.637 1 95.5 6 THR B O 1
ATOM 5088 N N . THR B 1 7 ? 6.926 -34.094 -4 1 97 7 THR B N 1
ATOM 5089 C CA . THR B 1 7 ? 6.613 -33.969 -2.582 1 97 7 THR B CA 1
ATOM 5090 C C . THR B 1 7 ? 7.621 -33.031 -1.893 1 97 7 THR B C 1
ATOM 5092 O O . THR B 1 7 ? 8.688 -32.75 -2.439 1 97 7 THR B O 1
ATOM 5095 N N . ILE B 1 8 ? 7.211 -32.562 -0.733 1 98.06 8 ILE B N 1
ATOM 5096 C CA . ILE B 1 8 ? 8.094 -31.719 0.063 1 98.06 8 ILE B CA 1
ATOM 5097 C C . ILE B 1 8 ? 9.328 -32.5 0.483 1 98.06 8 ILE B C 1
ATOM 5099 O O . ILE B 1 8 ? 10.453 -32 0.401 1 98.06 8 ILE B O 1
ATOM 5103 N N . ALA B 1 9 ? 9.172 -33.781 0.898 1 97.81 9 ALA B N 1
ATOM 5104 C CA . ALA B 1 9 ? 10.25 -34.656 1.376 1 97.81 9 ALA B CA 1
ATOM 5105 C C . ALA B 1 9 ? 11.305 -34.844 0.295 1 97.81 9 ALA B C 1
ATOM 5107 O O . ALA B 1 9 ? 12.477 -35.094 0.6 1 97.81 9 ALA B O 1
ATOM 5108 N N . LYS B 1 10 ? 10.93 -34.719 -0.932 1 97.06 10 LYS B N 1
ATOM 5109 C CA . LYS B 1 10 ? 11.867 -34.938 -2.035 1 97.06 10 LYS B CA 1
ATOM 5110 C C . LYS B 1 10 ? 12.586 -33.625 -2.383 1 97.06 10 LYS B C 1
ATOM 5112 O O . LYS B 1 10 ? 13.719 -33.656 -2.861 1 97.06 10 LYS B O 1
ATOM 5117 N N . VAL B 1 11 ? 11.992 -32.5 -2.17 1 97.94 11 VAL B N 1
ATOM 5118 C CA . VAL B 1 11 ? 12.531 -31.203 -2.605 1 97.94 11 VAL B CA 1
ATOM 5119 C C . VAL B 1 11 ? 13.445 -30.641 -1.518 1 97.94 11 VAL B C 1
ATOM 5121 O O . VAL B 1 11 ? 14.508 -30.078 -1.813 1 97.94 11 VAL B O 1
ATOM 5124 N N . VAL B 1 12 ? 13.102 -30.766 -0.248 1 98.06 12 VAL B N 1
ATOM 5125 C CA . VAL B 1 12 ? 13.758 -30.094 0.86 1 98.06 12 VAL B CA 1
ATOM 5126 C C . VAL B 1 12 ? 15.227 -30.516 0.933 1 98.06 12 VAL B C 1
ATOM 5128 O O . VAL B 1 12 ? 16.125 -29.672 1.057 1 98.06 12 VAL B O 1
ATOM 5131 N N . PRO B 1 13 ? 15.555 -31.828 0.763 1 96.94 13 PRO B N 1
ATOM 5132 C CA . PRO B 1 13 ? 16.953 -32.219 0.808 1 96.94 13 PRO B CA 1
ATOM 5133 C C . PRO B 1 13 ? 17.781 -31.656 -0.35 1 96.94 13 PRO B C 1
ATOM 5135 O O . PRO B 1 13 ? 19 -31.609 -0.278 1 96.94 13 PRO B O 1
ATOM 5138 N N . LYS B 1 14 ? 17.125 -31.234 -1.359 1 97.19 14 LYS B N 1
ATOM 5139 C CA . LYS B 1 14 ? 17.812 -30.703 -2.533 1 97.19 14 LYS B CA 1
ATOM 5140 C C . LYS B 1 14 ? 18.141 -29.219 -2.365 1 97.19 14 LYS B C 1
ATOM 5142 O O . LYS B 1 14 ? 18.938 -28.672 -3.117 1 97.19 14 LYS B O 1
ATOM 5147 N N . LEU B 1 15 ? 17.453 -28.562 -1.443 1 97.81 15 LEU B N 1
ATOM 5148 C CA . LEU B 1 15 ? 17.75 -27.156 -1.179 1 97.81 15 LEU B CA 1
ATOM 5149 C C . LEU B 1 15 ? 19.188 -26.984 -0.691 1 97.81 15 LEU B C 1
ATOM 5151 O O . LEU B 1 15 ? 19.625 -27.688 0.228 1 97.81 15 LEU B O 1
ATOM 5155 N N . ASN B 1 16 ? 19.938 -26.109 -1.297 1 95.75 16 ASN B N 1
ATOM 5156 C CA . ASN B 1 16 ? 21.328 -25.797 -1.027 1 95.75 16 ASN B CA 1
ATOM 5157 C C . ASN B 1 16 ? 22.25 -26.953 -1.442 1 95.75 16 ASN B C 1
ATOM 5159 O O . ASN B 1 16 ? 23.406 -27 -1.022 1 95.75 16 ASN B O 1
ATOM 5163 N N . GLU B 1 17 ? 21.734 -27.906 -2.115 1 94.5 17 GLU B N 1
ATOM 5164 C CA . GLU B 1 17 ? 22.531 -28.969 -2.729 1 94.5 17 GLU B CA 1
ATOM 5165 C C . GLU B 1 17 ? 22.484 -28.891 -4.25 1 94.5 17 GLU B C 1
ATOM 5167 O O . GLU B 1 17 ? 23.531 -28.812 -4.906 1 94.5 17 GLU B O 1
ATOM 5172 N N . SER B 1 18 ? 21.297 -28.828 -4.762 1 95.5 18 SER B N 1
ATOM 5173 C CA . SER B 1 18 ? 21.125 -28.719 -6.207 1 95.5 18 SER B CA 1
ATOM 5174 C C . SER B 1 18 ? 20.094 -27.656 -6.566 1 95.5 18 SER B C 1
ATOM 5176 O O . SER B 1 18 ? 19.906 -27.328 -7.742 1 95.5 18 SER B O 1
ATOM 5178 N N . ILE B 1 19 ? 19.359 -27.125 -5.66 1 97.31 19 ILE B N 1
ATOM 5179 C CA . ILE B 1 19 ? 18.422 -26.031 -5.84 1 97.31 19 ILE B CA 1
ATOM 5180 C C . ILE B 1 19 ? 18.906 -24.797 -5.09 1 97.31 19 ILE B C 1
ATOM 5182 O O . ILE B 1 19 ? 19.172 -24.859 -3.887 1 97.31 19 ILE B O 1
ATOM 5186 N N . PHE B 1 20 ? 19.016 -23.719 -5.793 1 96.56 20 PHE B N 1
ATOM 5187 C CA . PHE B 1 20 ? 19.578 -22.5 -5.215 1 96.56 20 PHE B CA 1
ATOM 5188 C C . PHE B 1 20 ? 18.75 -21.281 -5.613 1 96.56 20 PHE B C 1
ATOM 5190 O O . PHE B 1 20 ? 17.734 -21.406 -6.301 1 96.56 20 PHE B O 1
ATOM 5197 N N . VAL B 1 21 ? 19.125 -20.141 -5.062 1 96.06 21 VAL B N 1
ATOM 5198 C CA . VAL B 1 21 ? 18.438 -18.875 -5.316 1 96.06 21 VAL B CA 1
ATOM 5199 C C . VAL B 1 21 ? 19.281 -18 -6.246 1 96.06 21 VAL B C 1
ATOM 5201 O O . VAL B 1 21 ? 20.469 -17.781 -5.984 1 96.06 21 VAL B O 1
ATOM 5204 N N . PRO B 1 22 ? 18.719 -17.531 -7.332 1 94.5 22 PRO B N 1
ATOM 5205 C CA . PRO B 1 22 ? 19.5 -16.656 -8.203 1 94.5 22 PRO B CA 1
ATOM 5206 C C . PRO B 1 22 ? 19.688 -15.25 -7.613 1 94.5 22 PRO B C 1
ATOM 5208 O O . PRO B 1 22 ? 18.938 -14.844 -6.723 1 94.5 22 PRO B O 1
ATOM 5211 N N . ALA B 1 23 ? 20.578 -14.484 -8.148 1 91.88 23 ALA B N 1
ATOM 5212 C CA . ALA B 1 23 ? 20.984 -13.195 -7.598 1 91.88 23 ALA B CA 1
ATOM 5213 C C . ALA B 1 23 ? 19.875 -12.156 -7.758 1 91.88 23 ALA B C 1
ATOM 5215 O O . ALA B 1 23 ? 19.812 -11.195 -6.988 1 91.88 23 ALA B O 1
ATOM 5216 N N . ILE B 1 24 ? 19 -12.328 -8.695 1 91.69 24 ILE B N 1
ATOM 5217 C CA . ILE B 1 24 ? 17.984 -11.328 -8.992 1 91.69 24 ILE B CA 1
ATOM 5218 C C . ILE B 1 24 ? 16.875 -11.383 -7.945 1 91.69 24 ILE B C 1
ATOM 5220 O O . ILE B 1 24 ? 16.031 -10.484 -7.871 1 91.69 24 ILE B O 1
ATOM 5224 N N . GLN B 1 25 ? 16.828 -12.438 -7.145 1 91.56 25 GLN B N 1
ATOM 5225 C CA . GLN B 1 25 ? 15.781 -12.625 -6.152 1 91.56 25 GLN B CA 1
ATOM 5226 C C . GLN B 1 25 ? 15.961 -11.68 -4.965 1 91.56 25 GLN B C 1
ATOM 5228 O O . GLN B 1 25 ? 17.078 -11.234 -4.691 1 91.56 25 GLN B O 1
ATOM 5233 N N . ARG B 1 26 ? 14.891 -11.414 -4.328 1 88.56 26 ARG B N 1
ATOM 5234 C CA . ARG B 1 26 ? 14.961 -10.656 -3.082 1 88.56 26 ARG B CA 1
ATOM 5235 C C . ARG B 1 26 ? 15.305 -11.57 -1.909 1 88.56 26 ARG B C 1
ATOM 5237 O O . ARG B 1 26 ? 15.328 -12.797 -2.055 1 88.56 26 ARG B O 1
ATOM 5244 N N . GLU B 1 27 ? 15.539 -10.938 -0.798 1 91.38 27 GLU B N 1
ATOM 5245 C CA . GLU B 1 27 ? 15.812 -11.664 0.438 1 91.38 27 GLU B CA 1
ATOM 5246 C C . GLU B 1 27 ? 14.531 -12.281 1.004 1 91.38 27 GLU B C 1
ATOM 5248 O O . GLU B 1 27 ? 13.43 -11.945 0.569 1 91.38 27 GLU B O 1
ATOM 5253 N N . PHE B 1 28 ? 14.781 -13.25 1.911 1 92.5 28 PHE B N 1
ATOM 5254 C CA . PHE B 1 28 ? 13.641 -13.773 2.652 1 92.5 28 PHE B CA 1
ATOM 5255 C C . PHE B 1 28 ? 12.992 -12.68 3.494 1 92.5 28 PHE B C 1
ATOM 5257 O O . PHE B 1 28 ? 13.68 -11.953 4.215 1 92.5 28 PHE B O 1
ATOM 5264 N N . VAL B 1 29 ? 11.633 -12.586 3.385 1 90.25 29 VAL B N 1
ATOM 5265 C CA . VAL B 1 29 ? 11 -11.445 4.035 1 90.25 29 VAL B CA 1
ATOM 5266 C C . VAL B 1 29 ? 9.797 -11.922 4.852 1 90.25 29 VAL B C 1
ATOM 5268 O O . VAL B 1 29 ? 9.078 -11.109 5.434 1 90.25 29 VAL B O 1
ATOM 5271 N N . TRP B 1 30 ? 9.5 -13.234 4.961 1 92 30 TRP B N 1
ATOM 5272 C CA . TRP B 1 30 ? 8.312 -13.711 5.66 1 92 30 TRP B CA 1
ATOM 5273 C C . TRP B 1 30 ? 8.523 -13.672 7.172 1 92 30 TRP B C 1
ATOM 5275 O O . TRP B 1 30 ? 9.602 -14.016 7.664 1 92 30 TRP B O 1
ATOM 5285 N N . GLY B 1 31 ? 7.48 -13.289 7.871 1 93.38 31 GLY B N 1
ATOM 5286 C CA . GLY B 1 31 ? 7.465 -13.406 9.32 1 93.38 31 GLY B CA 1
ATOM 5287 C C . GLY B 1 31 ? 7.055 -14.781 9.812 1 93.38 31 GLY B C 1
ATOM 5288 O O . GLY B 1 31 ? 6.645 -15.633 9.016 1 93.38 31 GLY B O 1
ATOM 5289 N N . PRO B 1 32 ? 7.168 -14.961 11.125 1 95.06 32 PRO B N 1
ATOM 5290 C CA . PRO B 1 32 ? 6.84 -16.266 11.688 1 95.06 32 PRO B CA 1
ATOM 5291 C C . PRO B 1 32 ? 5.398 -16.688 11.406 1 95.06 32 PRO B C 1
ATOM 5293 O O . PRO B 1 32 ? 5.129 -17.859 11.164 1 95.06 32 PRO B O 1
ATOM 5296 N N . ASP B 1 33 ? 4.504 -15.766 11.461 1 93.75 33 ASP B N 1
ATOM 5297 C CA . ASP B 1 33 ? 3.092 -16.078 11.273 1 93.75 33 ASP B CA 1
ATOM 5298 C C . ASP B 1 33 ? 2.818 -16.547 9.852 1 93.75 33 ASP B C 1
ATOM 5300 O O . ASP B 1 33 ? 1.978 -17.422 9.625 1 93.75 33 ASP B O 1
ATOM 5304 N N . GLN B 1 34 ? 3.471 -15.961 8.914 1 92.5 34 GLN B N 1
ATOM 5305 C CA . GLN B 1 34 ? 3.32 -16.406 7.531 1 92.5 34 GLN B CA 1
ATOM 5306 C C . GLN B 1 34 ? 3.818 -17.844 7.359 1 92.5 34 GLN B C 1
ATOM 5308 O O . GLN B 1 34 ? 3.217 -18.625 6.625 1 92.5 34 GLN B O 1
ATOM 5313 N N . VAL B 1 35 ? 4.902 -18.188 8.047 1 96.31 35 VAL B N 1
ATOM 5314 C CA . VAL B 1 35 ? 5.434 -19.547 7.996 1 96.31 35 VAL B CA 1
ATOM 5315 C C . VAL B 1 35 ? 4.418 -20.516 8.586 1 96.31 35 VAL B C 1
ATOM 5317 O O . VAL B 1 35 ? 4.113 -21.547 7.984 1 96.31 35 VAL B O 1
ATOM 5320 N N . LYS B 1 36 ? 3.893 -20.156 9.719 1 97.06 36 LYS B N 1
ATOM 5321 C CA . LYS B 1 36 ? 2.893 -21 10.367 1 97.06 36 LYS B CA 1
ATOM 5322 C C . LYS B 1 36 ? 1.679 -21.219 9.469 1 97.06 36 LYS B C 1
ATOM 5324 O O . LYS B 1 36 ? 1.174 -22.328 9.344 1 97.06 36 LYS B O 1
ATOM 5329 N N . GLN B 1 37 ? 1.307 -20.156 8.836 1 94.31 37 GLN B N 1
ATOM 5330 C CA . GLN B 1 37 ? 0.129 -20.234 7.98 1 94.31 37 GLN B CA 1
ATOM 5331 C C . GLN B 1 37 ? 0.38 -21.125 6.773 1 94.31 37 GLN B C 1
ATOM 5333 O O . GLN B 1 37 ? -0.527 -21.828 6.312 1 94.31 37 GLN B O 1
ATOM 5338 N N . LEU B 1 38 ? 1.554 -21.031 6.219 1 95.44 38 LEU B N 1
ATOM 5339 C CA . LEU B 1 38 ? 1.89 -21.922 5.117 1 95.44 38 LEU B CA 1
ATOM 5340 C C . LEU B 1 38 ? 1.748 -23.391 5.539 1 95.44 38 LEU B C 1
ATOM 5342 O O . LEU B 1 38 ? 1.131 -24.188 4.828 1 95.44 38 LEU B O 1
ATOM 5346 N N . PHE B 1 39 ? 2.27 -23.734 6.703 1 97.88 39 PHE B N 1
ATOM 5347 C CA . PHE B 1 39 ? 2.197 -25.109 7.184 1 97.88 39 PHE B CA 1
ATOM 5348 C C . PHE B 1 39 ? 0.752 -25.516 7.453 1 97.88 39 PHE B C 1
ATOM 5350 O O . PHE B 1 39 ? 0.349 -26.641 7.148 1 97.88 39 PHE B O 1
ATOM 5357 N N . ASP B 1 40 ? 0.056 -24.594 8.039 1 97.25 40 ASP B N 1
ATOM 5358 C CA . ASP B 1 40 ? -1.364 -24.859 8.234 1 97.25 40 ASP B CA 1
ATOM 5359 C C . ASP B 1 40 ? -2.061 -25.156 6.91 1 97.25 40 ASP B C 1
ATOM 5361 O O . ASP B 1 40 ? -2.84 -26.094 6.801 1 97.25 40 ASP B O 1
ATOM 5365 N N . SER B 1 41 ? -1.814 -24.375 5.898 1 95.12 41 SER B N 1
ATOM 5366 C CA . SER B 1 41 ? -2.432 -24.531 4.586 1 95.12 41 SER B CA 1
ATOM 5367 C C . SER B 1 41 ? -2.115 -25.891 3.979 1 95.12 41 SER B C 1
ATOM 5369 O O . SER B 1 41 ? -3.008 -26.562 3.471 1 95.12 41 SER B O 1
ATOM 5371 N N . ILE B 1 42 ? -0.902 -26.297 4.062 1 96.56 42 ILE B N 1
ATOM 5372 C CA . ILE B 1 42 ? -0.539 -27.547 3.395 1 96.56 42 ILE B CA 1
ATOM 5373 C C . ILE B 1 42 ? -1.1 -28.719 4.176 1 96.56 42 ILE B C 1
ATOM 5375 O O . ILE B 1 42 ? -1.467 -29.75 3.586 1 96.56 42 ILE B O 1
ATOM 5379 N N . LEU B 1 43 ? -1.22 -28.625 5.512 1 97.38 43 LEU B N 1
ATOM 5380 C CA . LEU B 1 43 ? -1.835 -29.703 6.281 1 97.38 43 LEU B CA 1
ATOM 5381 C C . LEU B 1 43 ? -3.328 -29.797 5.984 1 97.38 43 LEU B C 1
ATOM 5383 O O . LEU B 1 43 ? -3.912 -30.875 6.066 1 97.38 43 LEU B O 1
ATOM 5387 N N . ARG B 1 44 ? -3.844 -28.672 5.688 1 94.62 44 ARG B N 1
ATOM 5388 C CA . ARG B 1 44 ? -5.258 -28.656 5.32 1 94.62 44 ARG B CA 1
ATOM 5389 C C . ARG B 1 44 ? -5.445 -29 3.85 1 94.62 44 ARG B C 1
ATOM 5391 O O . ARG B 1 44 ? -6.562 -28.969 3.334 1 94.62 44 ARG B O 1
ATOM 5398 N N . GLU B 1 45 ? -4.289 -29.219 3.127 1 93.44 45 GLU B N 1
ATOM 5399 C CA . GLU B 1 45 ? -4.258 -29.656 1.733 1 93.44 45 GLU B CA 1
ATOM 5400 C C . GLU B 1 45 ? -4.766 -28.562 0.8 1 93.44 45 GLU B C 1
ATOM 5402 O O . GLU B 1 45 ? -5.465 -28.844 -0.173 1 93.44 45 GLU B O 1
ATOM 5407 N N . TYR B 1 46 ? -4.566 -27.375 1.218 1 91.38 46 TYR B N 1
ATOM 5408 C CA . TYR B 1 46 ? -4.812 -26.25 0.323 1 91.38 46 TYR B CA 1
ATOM 5409 C C . TYR B 1 46 ? -3.691 -26.109 -0.696 1 91.38 46 TYR B C 1
ATOM 5411 O O . TYR B 1 46 ? -2.52 -26.312 -0.374 1 91.38 46 TYR B O 1
ATOM 5419 N N . PRO B 1 47 ? -4.094 -25.75 -1.937 1 89.94 47 PRO B N 1
ATOM 5420 C CA . PRO B 1 47 ? -3.014 -25.453 -2.879 1 89.94 47 PRO B CA 1
ATOM 5421 C C . PRO B 1 47 ? -2.209 -24.219 -2.484 1 89.94 47 PRO B C 1
ATOM 5423 O O . PRO B 1 47 ? -2.771 -23.25 -1.961 1 89.94 47 PRO B O 1
ATOM 5426 N N . ILE B 1 48 ? -0.92 -24.25 -2.74 1 89.62 48 ILE B N 1
ATOM 5427 C CA . ILE B 1 48 ? -0.09 -23.125 -2.346 1 89.62 48 ILE B CA 1
ATOM 5428 C C . ILE B 1 48 ? 0.53 -22.484 -3.586 1 89.62 48 ILE B C 1
ATOM 5430 O O . ILE B 1 48 ? 1.584 -21.844 -3.502 1 89.62 48 ILE B O 1
ATOM 5434 N N . GLY B 1 49 ? -0.103 -22.672 -4.738 1 86.44 49 GLY B N 1
ATOM 5435 C CA . GLY B 1 49 ? 0.408 -22.078 -5.965 1 86.44 49 GLY B CA 1
ATOM 5436 C C . GLY B 1 49 ? 1.488 -22.922 -6.625 1 86.44 49 GLY B C 1
ATOM 5437 O O . GLY B 1 49 ? 1.755 -24.047 -6.199 1 86.44 49 GLY B O 1
ATOM 5438 N N . SER B 1 50 ? 2.035 -22.359 -7.684 1 90.06 50 SER B N 1
ATOM 5439 C CA . SER B 1 50 ? 3.082 -23.062 -8.414 1 90.06 50 SER B CA 1
ATOM 5440 C C . SER B 1 50 ? 4.438 -22.406 -8.219 1 90.06 50 SER B C 1
ATOM 5442 O O . SER B 1 50 ? 4.52 -21.281 -7.699 1 90.06 50 SER B O 1
ATOM 5444 N N . PHE B 1 51 ? 5.449 -23.172 -8.516 1 93.38 51 PHE B N 1
ATOM 5445 C CA . PHE B 1 51 ? 6.824 -22.688 -8.492 1 93.38 51 PHE B CA 1
ATOM 5446 C C . PHE B 1 51 ? 7.391 -22.594 -9.898 1 93.38 51 PHE B C 1
ATOM 5448 O O . PHE B 1 51 ? 6.906 -23.25 -10.82 1 93.38 51 PHE B O 1
ATOM 5455 N N . LEU B 1 52 ? 8.289 -21.656 -10.086 1 94.44 52 LEU B N 1
ATOM 5456 C CA . LEU B 1 52 ? 9.023 -21.547 -11.336 1 94.44 52 LEU B CA 1
ATOM 5457 C C . LEU B 1 52 ? 10.5 -21.875 -11.125 1 94.44 52 LEU B C 1
ATOM 5459 O O . LEU B 1 52 ? 11.219 -21.156 -10.438 1 94.44 52 LEU B O 1
ATOM 5463 N N . PHE B 1 53 ? 10.984 -23.016 -11.727 1 96.5 53 PHE B N 1
ATOM 5464 C CA . PHE B 1 53 ? 12.344 -23.531 -11.57 1 96.5 53 PHE B CA 1
ATOM 5465 C C . PHE B 1 53 ? 13.141 -23.328 -12.852 1 96.5 53 PHE B C 1
ATOM 5467 O O . PHE B 1 53 ? 12.773 -23.844 -13.906 1 96.5 53 PHE B O 1
ATOM 5474 N N . TRP B 1 54 ? 14.195 -22.578 -12.773 1 95.88 54 TRP B N 1
ATOM 5475 C CA . TRP B 1 54 ? 15.117 -22.344 -13.883 1 95.88 54 TRP B CA 1
ATOM 5476 C C . TRP B 1 54 ? 16.219 -23.406 -13.898 1 95.88 54 TRP B C 1
ATOM 5478 O O . TRP B 1 54 ? 17.094 -23.406 -13.039 1 95.88 54 TRP B O 1
ATOM 5488 N N . GLU B 1 55 ? 16.141 -24.281 -14.883 1 95.25 55 GLU B N 1
ATOM 5489 C CA . GLU B 1 55 ? 17.141 -25.344 -15.023 1 95.25 55 GLU B CA 1
ATOM 5490 C C . GLU B 1 55 ? 18.375 -24.844 -15.758 1 95.25 55 GLU B C 1
ATOM 5492 O O . GLU B 1 55 ? 18.297 -24.469 -16.938 1 95.25 55 GLU B O 1
ATOM 5497 N N . VAL B 1 56 ? 19.438 -24.844 -15.078 1 93.5 56 VAL B N 1
ATOM 5498 C CA . VAL B 1 56 ? 20.703 -24.344 -15.625 1 93.5 56 VAL B CA 1
ATOM 5499 C C . VAL B 1 56 ? 21.688 -25.5 -15.766 1 93.5 56 VAL B C 1
ATOM 5501 O O . VAL B 1 56 ? 21.75 -26.375 -14.898 1 93.5 56 VAL B O 1
ATOM 5504 N N . ASN B 1 57 ? 22.438 -25.484 -16.922 1 90.44 57 ASN B N 1
ATOM 5505 C CA . ASN B 1 57 ? 23.359 -26.578 -17.156 1 90.44 57 ASN B CA 1
ATOM 5506 C C . ASN B 1 57 ? 24.688 -26.078 -17.734 1 90.44 57 ASN B C 1
ATOM 5508 O O . ASN B 1 57 ? 24.766 -24.938 -18.219 1 90.44 57 ASN B O 1
ATOM 5512 N N . GLY B 1 58 ? 25.703 -26.812 -17.531 1 83.06 58 GLY B N 1
ATOM 5513 C CA . GLY B 1 58 ? 27.016 -26.578 -18.141 1 83.06 58 GLY B CA 1
ATOM 5514 C C . GLY B 1 58 ? 27.609 -25.234 -17.781 1 83.06 58 GLY B C 1
ATOM 5515 O O . GLY B 1 58 ? 27.703 -24.875 -16.609 1 83.06 58 GLY B O 1
ATOM 5516 N N . GLU B 1 59 ? 27.922 -24.5 -18.828 1 79.25 59 GLU B N 1
ATOM 5517 C CA . GLU B 1 59 ? 28.609 -23.219 -18.688 1 79.25 59 GLU B CA 1
ATOM 5518 C C . GLU B 1 59 ? 27.75 -22.203 -17.953 1 79.25 59 GLU B C 1
ATOM 5520 O O . GLU B 1 59 ? 28.281 -21.328 -17.25 1 79.25 59 GLU B O 1
ATOM 5525 N N . GLN B 1 60 ? 26.531 -22.406 -18 1 82.94 60 GLN B N 1
ATOM 5526 C CA . GLN B 1 60 ? 25.609 -21.469 -17.359 1 82.94 60 GLN B CA 1
ATOM 5527 C C . GLN B 1 60 ? 25.719 -21.547 -15.844 1 82.94 60 GLN B C 1
ATOM 5529 O O . GLN B 1 60 ? 25.531 -20.562 -15.148 1 82.94 60 GLN B O 1
ATOM 5534 N N . VAL B 1 61 ? 25.984 -22.703 -15.391 1 84.81 61 VAL B N 1
ATOM 5535 C CA . VAL B 1 61 ? 26.109 -22.906 -13.953 1 84.81 61 VAL B CA 1
ATOM 5536 C C . VAL B 1 61 ? 27.234 -22.047 -13.398 1 84.81 61 VAL B C 1
ATOM 5538 O O . VAL B 1 61 ? 27.078 -21.406 -12.352 1 84.81 61 VAL B O 1
ATOM 5541 N N . GLU B 1 62 ? 28.266 -21.969 -14.078 1 80.19 62 GLU B N 1
ATOM 5542 C CA . GLU B 1 62 ? 29.422 -21.203 -13.625 1 80.19 62 GLU B CA 1
ATOM 5543 C C . GLU B 1 62 ? 29.188 -19.703 -13.758 1 80.19 62 GLU B C 1
ATOM 5545 O O . GLU B 1 62 ? 29.703 -18.906 -12.961 1 80.19 62 GLU B O 1
ATOM 5550 N N . GLN B 1 63 ? 28.453 -19.391 -14.664 1 81.31 63 GLN B N 1
ATOM 5551 C CA . GLN B 1 63 ? 28.266 -17.969 -14.984 1 81.31 63 GLN B CA 1
ATOM 5552 C C . GLN B 1 63 ? 27.266 -17.328 -14.039 1 81.31 63 GLN B C 1
ATOM 5554 O O . GLN B 1 63 ? 27.297 -16.109 -13.836 1 81.31 63 GLN B O 1
ATOM 5559 N N . GLN B 1 64 ? 26.406 -18.109 -13.461 1 87.56 64 GLN B N 1
ATOM 5560 C CA . GLN B 1 64 ? 25.344 -17.547 -12.641 1 87.56 64 GLN B CA 1
ATOM 5561 C C . GLN B 1 64 ? 25.797 -17.375 -11.188 1 87.56 64 GLN B C 1
ATOM 5563 O O . GLN B 1 64 ? 26.469 -18.25 -10.641 1 87.56 64 GLN B O 1
ATOM 5568 N N . ILE B 1 65 ? 25.547 -16.203 -10.672 1 89.19 65 ILE B N 1
ATOM 5569 C CA . ILE B 1 65 ? 25.703 -16.016 -9.234 1 89.19 65 ILE B CA 1
ATOM 5570 C C . ILE B 1 65 ? 24.578 -16.719 -8.484 1 89.19 65 ILE B C 1
ATOM 5572 O O . ILE B 1 65 ? 23.406 -16.609 -8.891 1 89.19 65 ILE B O 1
ATOM 5576 N N . LYS B 1 66 ? 24.906 -17.453 -7.477 1 92.56 66 LYS B N 1
ATOM 5577 C CA . LYS B 1 66 ? 23.938 -18.266 -6.746 1 92.56 66 LYS B CA 1
ATOM 5578 C C . LYS B 1 66 ? 23.984 -17.969 -5.25 1 92.56 66 LYS B C 1
ATOM 5580 O O . LYS B 1 66 ? 25.047 -17.625 -4.711 1 92.56 66 LYS B O 1
ATOM 5585 N N . TYR B 1 67 ? 22.844 -18.078 -4.648 1 94.75 67 TYR B N 1
ATOM 5586 C CA . TYR B 1 67 ? 22.703 -17.922 -3.203 1 94.75 67 TYR B CA 1
ATOM 5587 C C . TYR B 1 67 ? 22.047 -19.141 -2.584 1 94.75 67 TYR B C 1
ATOM 5589 O O . TYR B 1 67 ? 21.25 -19.828 -3.24 1 94.75 67 TYR B O 1
ATOM 5597 N N . ARG B 1 68 ? 22.375 -19.422 -1.371 1 96.06 68 ARG B N 1
ATOM 5598 C CA . ARG B 1 68 ? 21.734 -20.484 -0.594 1 96.06 68 ARG B CA 1
ATOM 5599 C C . ARG B 1 68 ? 20.438 -20 0.039 1 96.06 68 ARG B C 1
ATOM 5601 O O . ARG B 1 68 ? 20.266 -18.797 0.273 1 96.06 68 ARG B O 1
ATOM 5608 N N . PHE B 1 69 ? 19.547 -20.922 0.223 1 97.69 69 PHE B N 1
ATOM 5609 C CA . PHE B 1 69 ? 18.406 -20.656 1.087 1 97.69 69 PHE B CA 1
ATOM 5610 C C . PHE B 1 69 ? 18.859 -20.469 2.531 1 97.69 69 PHE B C 1
ATOM 5612 O O . PHE B 1 69 ? 19.766 -21.156 3 1 97.69 69 PHE B O 1
ATOM 5619 N N . VAL B 1 70 ? 18.203 -19.594 3.205 1 97.19 70 VAL B N 1
ATOM 5620 C CA . VAL B 1 70 ? 18.484 -19.406 4.625 1 97.19 70 VAL B CA 1
ATOM 5621 C C . VAL B 1 70 ? 17.859 -20.547 5.426 1 97.19 70 VAL B C 1
ATOM 5623 O O . VAL B 1 70 ? 16.656 -20.828 5.27 1 97.19 70 VAL B O 1
ATOM 5626 N N . GLN B 1 71 ? 18.641 -21.203 6.238 1 97.69 71 GLN B N 1
ATOM 5627 C CA . GLN B 1 71 ? 18.156 -22.281 7.086 1 97.69 71 GLN B CA 1
ATOM 5628 C C . GLN B 1 71 ? 17.812 -21.781 8.484 1 97.69 71 GLN B C 1
ATOM 5630 O O . GLN B 1 71 ? 16.734 -22.062 9.008 1 97.69 71 GLN B O 1
ATOM 5635 N N . ASN B 1 72 ? 18.781 -21.141 9.133 1 97.75 72 ASN B N 1
ATOM 5636 C CA . ASN B 1 72 ? 18.625 -20.469 10.414 1 97.75 72 ASN B CA 1
ATOM 5637 C C . ASN B 1 72 ? 18.531 -18.953 10.242 1 97.75 72 ASN B C 1
ATOM 5639 O O . ASN B 1 72 ? 19.547 -18.266 10.125 1 97.75 72 ASN B O 1
ATOM 5643 N N . TYR B 1 73 ? 17.297 -18.406 10.312 1 97.62 73 TYR B N 1
ATOM 5644 C CA . TYR B 1 73 ? 17.016 -17.031 9.938 1 97.62 73 TYR B CA 1
ATOM 5645 C C . TYR B 1 73 ? 17.031 -16.125 11.172 1 97.62 73 TYR B C 1
ATOM 5647 O O . TYR B 1 73 ? 16.344 -16.406 12.156 1 97.62 73 TYR B O 1
ATOM 5655 N N . VAL B 1 74 ? 17.812 -15.141 11.148 1 95.12 74 VAL B N 1
ATOM 5656 C CA . VAL B 1 74 ? 17.797 -14.109 12.188 1 95.12 74 VAL B CA 1
ATOM 5657 C C . VAL B 1 74 ? 17.078 -12.867 11.664 1 95.12 74 VAL B C 1
ATOM 5659 O O . VAL B 1 74 ? 17.453 -12.312 10.625 1 95.12 74 VAL B O 1
ATOM 5662 N N . GLU B 1 75 ? 16.125 -12.445 12.344 1 91.25 75 GLU B N 1
ATOM 5663 C CA . GLU B 1 75 ? 15.195 -11.445 11.844 1 91.25 75 GLU B CA 1
ATOM 5664 C C . GLU B 1 75 ? 15.891 -10.102 11.609 1 91.25 75 GLU B C 1
ATOM 5666 O O . GLU B 1 75 ? 15.492 -9.344 10.727 1 91.25 75 GLU B O 1
ATOM 5671 N N . ARG B 1 76 ? 16.984 -9.828 12.375 1 87.81 76 ARG B N 1
ATOM 5672 C CA . ARG B 1 76 ? 17.672 -8.555 12.227 1 87.81 76 ARG B CA 1
ATOM 5673 C C . ARG B 1 76 ? 19.141 -8.773 11.859 1 87.81 76 ARG B C 1
ATOM 5675 O O . ARG B 1 76 ? 19.844 -9.555 12.516 1 87.81 76 ARG B O 1
ATOM 5682 N N . SER B 1 77 ? 19.578 -8.047 10.938 1 86.44 77 SER B N 1
ATOM 5683 C CA . SER B 1 77 ? 20.938 -8.234 10.43 1 86.44 77 SER B CA 1
ATOM 5684 C C . SER B 1 77 ? 21.969 -7.727 11.422 1 86.44 77 SER B C 1
ATOM 5686 O O . SER B 1 77 ? 23.109 -8.195 11.438 1 86.44 77 SER B O 1
ATOM 5688 N N . ILE B 1 78 ? 21.594 -6.832 12.258 1 80.12 78 ILE B N 1
ATOM 5689 C CA . ILE B 1 78 ? 22.531 -6.152 13.148 1 80.12 78 ILE B CA 1
ATOM 5690 C C . ILE B 1 78 ? 23.109 -7.148 14.141 1 80.12 78 ILE B C 1
ATOM 5692 O O . ILE B 1 78 ? 24.219 -6.953 14.648 1 80.12 78 ILE B O 1
ATOM 5696 N N . VAL B 1 79 ? 22.453 -8.258 14.406 1 81.56 79 VAL B N 1
ATOM 5697 C CA . VAL B 1 79 ? 22.938 -9.211 15.406 1 81.56 79 VAL B CA 1
ATOM 5698 C C . VAL B 1 79 ? 23.391 -10.492 14.711 1 81.56 79 VAL B C 1
ATOM 5700 O O . VAL B 1 79 ? 23.703 -11.484 15.375 1 81.56 79 VAL B O 1
ATOM 5703 N N . GLN B 1 80 ? 23.391 -10.492 13.453 1 82.69 80 GLN B N 1
ATOM 5704 C CA . GLN B 1 80 ? 23.734 -11.695 12.703 1 82.69 80 GLN B CA 1
ATOM 5705 C C . GLN B 1 80 ? 25.094 -12.242 13.125 1 82.69 80 GLN B C 1
ATOM 5707 O O . GLN B 1 80 ? 25.281 -13.461 13.227 1 82.69 80 GLN B O 1
ATOM 5712 N N . SER B 1 81 ? 26 -11.344 13.406 1 78.56 81 SER B N 1
ATOM 5713 C CA . SER B 1 81 ? 27.359 -11.742 13.734 1 78.56 81 SER B CA 1
ATOM 5714 C C . SER B 1 81 ? 27.406 -12.477 15.07 1 78.56 81 SER B C 1
ATOM 5716 O O . SER B 1 81 ? 28.375 -13.18 15.352 1 78.56 81 SER B O 1
ATOM 5718 N N . GLU B 1 82 ? 26.375 -12.32 15.789 1 83.81 82 GLU B N 1
ATOM 5719 C CA . GLU B 1 82 ? 26.344 -12.953 17.109 1 83.81 82 GLU B CA 1
ATOM 5720 C C . GLU B 1 82 ? 25.969 -14.43 17 1 83.81 82 GLU B C 1
ATOM 5722 O O . GLU B 1 82 ? 26.109 -15.188 17.953 1 83.81 82 GLU B O 1
ATOM 5727 N N . PHE B 1 83 ? 25.5 -14.828 15.844 1 88.31 83 PHE B N 1
ATOM 5728 C CA . PHE B 1 83 ? 25.125 -16.219 15.586 1 88.31 83 PHE B CA 1
ATOM 5729 C C . PHE B 1 83 ? 25.984 -16.812 14.484 1 88.31 83 PHE B C 1
ATOM 5731 O O . PHE B 1 83 ? 25.953 -16.344 13.344 1 88.31 83 PHE B O 1
ATOM 5738 N N . SER B 1 84 ? 26.734 -17.781 14.719 1 87 84 SER B N 1
ATOM 5739 C CA . SER B 1 84 ? 27.703 -18.344 13.773 1 87 84 SER B CA 1
ATOM 5740 C C . SER B 1 84 ? 27 -19.047 12.617 1 87 84 SER B C 1
ATOM 5742 O O . SER B 1 84 ? 27.531 -19.094 11.508 1 87 84 SER B O 1
ATOM 5744 N N . ASP B 1 85 ? 25.828 -19.531 12.805 1 93.12 85 ASP B N 1
ATOM 5745 C CA . ASP B 1 85 ? 25.188 -20.359 11.789 1 93.12 85 ASP B CA 1
ATOM 5746 C C . ASP B 1 85 ? 23.891 -19.734 11.297 1 93.12 85 ASP B C 1
ATOM 5748 O O . ASP B 1 85 ? 23.109 -20.375 10.602 1 93.12 85 ASP B O 1
ATOM 5752 N N . ALA B 1 86 ? 23.594 -18.516 11.742 1 93.94 86 ALA B N 1
ATOM 5753 C CA . ALA B 1 86 ? 22.359 -17.859 11.359 1 93.94 86 ALA B CA 1
ATOM 5754 C C . ALA B 1 86 ? 22.609 -16.719 10.391 1 93.94 86 ALA B C 1
ATOM 5756 O O . ALA B 1 86 ? 23.688 -16.109 10.406 1 93.94 86 ALA B O 1
ATOM 5757 N N . HIS B 1 87 ? 21.688 -16.453 9.539 1 94.38 87 HIS B N 1
ATOM 5758 C CA . HIS B 1 87 ? 21.828 -15.43 8.508 1 94.38 87 HIS B CA 1
ATOM 5759 C C . HIS B 1 87 ? 20.531 -14.625 8.367 1 94.38 87 HIS B C 1
ATOM 5761 O O . HIS B 1 87 ? 19.438 -15.172 8.469 1 94.38 87 HIS B O 1
ATOM 5767 N N . HIS B 1 88 ? 20.719 -13.367 8.219 1 93.06 88 HIS B N 1
ATOM 5768 C CA . HIS B 1 88 ? 19.594 -12.531 7.824 1 93.06 88 HIS B CA 1
ATOM 5769 C C . HIS B 1 88 ? 19.438 -12.508 6.309 1 93.06 88 HIS B C 1
ATOM 5771 O O . HIS B 1 88 ? 18.312 -12.461 5.805 1 93.06 88 HIS B O 1
ATOM 5777 N N . HIS B 1 89 ? 20.547 -12.586 5.656 1 93.31 89 HIS B N 1
ATOM 5778 C CA . HIS B 1 89 ? 20.578 -12.609 4.195 1 93.31 89 HIS B CA 1
ATOM 5779 C C . HIS B 1 89 ? 20.922 -14.008 3.68 1 93.31 89 HIS B C 1
ATOM 5781 O O . HIS B 1 89 ? 21.594 -14.781 4.367 1 93.31 89 HIS B O 1
ATOM 5787 N N . ASN B 1 90 ? 20.438 -14.312 2.441 1 94.44 90 ASN B N 1
ATOM 5788 C CA . ASN B 1 90 ? 20.875 -15.539 1.793 1 94.44 90 ASN B CA 1
ATOM 5789 C C . ASN B 1 90 ? 22.391 -15.562 1.617 1 94.44 90 ASN B C 1
ATOM 5791 O O . ASN B 1 90 ? 22.969 -14.609 1.101 1 94.44 90 ASN B O 1
ATOM 5795 N N . PRO B 1 91 ? 23.047 -16.594 2.07 1 93.12 91 PRO B N 1
ATOM 5796 C CA . PRO B 1 91 ? 24.484 -16.672 1.876 1 93.12 91 PRO B CA 1
ATOM 5797 C C . PRO B 1 91 ? 24.875 -16.875 0.415 1 93.12 91 PRO B C 1
ATOM 5799 O O . PRO B 1 91 ? 24.297 -17.719 -0.268 1 93.12 91 PRO B O 1
ATOM 5802 N N . LYS B 1 92 ? 25.812 -16.125 -0.001 1 91.94 92 LYS B N 1
ATOM 5803 C CA . LYS B 1 92 ? 26.297 -16.281 -1.364 1 91.94 92 LYS B CA 1
ATOM 5804 C C . LYS B 1 92 ? 27.125 -17.562 -1.507 1 91.94 92 LYS B C 1
ATOM 5806 O O . LYS B 1 92 ? 27.938 -17.891 -0.634 1 91.94 92 LYS B O 1
ATOM 5811 N N . LEU B 1 93 ? 26.859 -18.25 -2.576 1 90.44 93 LEU B N 1
ATOM 5812 C CA . LEU B 1 93 ? 27.641 -19.438 -2.85 1 90.44 93 LEU B CA 1
ATOM 5813 C C . LEU B 1 93 ? 28.953 -19.094 -3.518 1 90.44 93 LEU B C 1
ATOM 5815 O O . LEU B 1 93 ? 28.984 -18.297 -4.465 1 90.44 93 LEU B O 1
ATOM 5819 N N . GLN B 1 94 ? 30.031 -19.531 -2.93 1 77.75 94 GLN B N 1
ATOM 5820 C CA . GLN B 1 94 ? 31.359 -19.25 -3.492 1 77.75 94 GLN B CA 1
ATOM 5821 C C . GLN B 1 94 ? 31.625 -20.156 -4.699 1 77.75 94 GLN B C 1
ATOM 5823 O O . GLN B 1 94 ? 31.188 -21.297 -4.738 1 77.75 94 GLN B O 1
ATOM 5828 N N . ASP B 1 95 ? 32.25 -19.562 -5.73 1 67.06 95 ASP B N 1
ATOM 5829 C CA . ASP B 1 95 ? 32.625 -20.297 -6.934 1 67.06 95 ASP B CA 1
ATOM 5830 C C . ASP B 1 95 ? 33.531 -21.469 -6.586 1 67.06 95 ASP B C 1
ATOM 5832 O O . ASP B 1 95 ? 34.25 -21.438 -5.578 1 67.06 95 ASP B O 1
ATOM 5836 N N . GLY B 1 96 ? 33.5 -22.609 -7.152 1 63.16 96 GLY B N 1
ATOM 5837 C CA . GLY B 1 96 ? 34.375 -23.75 -7.012 1 63.16 96 GLY B CA 1
ATOM 5838 C C . GLY B 1 96 ? 33.812 -24.844 -6.141 1 63.16 96 GLY B C 1
ATOM 5839 O O . GLY B 1 96 ? 34.406 -25.922 -6.012 1 63.16 96 GLY B O 1
ATOM 5840 N N . PHE B 1 97 ? 32.75 -24.484 -5.469 1 59.22 97 PHE B N 1
ATOM 5841 C CA . PHE B 1 97 ? 32.219 -25.438 -4.508 1 59.22 97 PHE B CA 1
ATOM 5842 C C . PHE B 1 97 ? 31.641 -26.672 -5.215 1 59.22 97 PHE B C 1
ATOM 5844 O O . PHE B 1 97 ? 30.438 -26.766 -5.434 1 59.22 97 PHE B O 1
ATOM 5851 N N . GLY B 1 98 ? 32.562 -27.422 -5.984 1 72.38 98 GLY B N 1
ATOM 5852 C CA . GLY B 1 98 ? 32.156 -28.734 -6.457 1 72.38 98 GLY B CA 1
ATOM 5853 C C . GLY B 1 98 ? 30.688 -28.828 -6.789 1 72.38 98 GLY B C 1
ATOM 5854 O O . GLY B 1 98 ? 30.031 -29.812 -6.434 1 72.38 98 GLY B O 1
ATOM 5855 N N . LEU B 1 99 ? 30.062 -27.906 -7.453 1 77.75 99 LEU B N 1
ATOM 5856 C CA . LEU B 1 99 ? 28.656 -27.875 -7.82 1 77.75 99 LEU B CA 1
ATOM 5857 C C . LEU B 1 99 ? 28.359 -28.875 -8.938 1 77.75 99 LEU B C 1
ATOM 5859 O O . LEU B 1 99 ? 29.219 -29.141 -9.773 1 77.75 99 LEU B O 1
ATOM 5863 N N . PRO B 1 100 ? 27.109 -29.453 -8.812 1 84.88 100 PRO B N 1
ATOM 5864 C CA . PRO B 1 100 ? 26.703 -30.344 -9.906 1 84.88 100 PRO B CA 1
ATOM 5865 C C . PRO B 1 100 ? 26.656 -29.625 -11.258 1 84.88 100 PRO B C 1
ATOM 5867 O O . PRO B 1 100 ? 26.609 -28.391 -11.312 1 84.88 100 PRO B O 1
ATOM 5870 N N . ASN B 1 101 ? 26.734 -30.453 -12.312 1 86.69 101 ASN B N 1
ATOM 5871 C CA . ASN B 1 101 ? 26.703 -29.922 -13.672 1 86.69 101 ASN B CA 1
ATOM 5872 C C . ASN B 1 101 ? 25.328 -29.375 -14.039 1 86.69 101 ASN B C 1
ATOM 5874 O O . ASN B 1 101 ? 25.203 -28.625 -14.992 1 86.69 101 ASN B O 1
ATOM 5878 N N . GLU B 1 102 ? 24.359 -29.859 -13.273 1 91.25 102 GLU B N 1
ATOM 5879 C CA . GLU B 1 102 ? 23 -29.375 -13.445 1 91.25 102 GLU B CA 1
ATOM 5880 C C . GLU B 1 102 ? 22.406 -28.891 -12.125 1 91.25 102 GLU B C 1
ATOM 5882 O O . GLU B 1 102 ? 22.516 -29.578 -11.102 1 91.25 102 GLU B O 1
ATOM 5887 N N . LEU B 1 103 ? 21.922 -27.688 -12.203 1 93.12 103 LEU B N 1
ATOM 5888 C CA . LEU B 1 103 ? 21.312 -27.172 -10.984 1 93.12 103 LEU B CA 1
ATOM 5889 C C . LEU B 1 103 ? 20.031 -26.406 -11.312 1 93.12 103 LEU B C 1
ATOM 5891 O O . LEU B 1 103 ? 19.766 -26.094 -12.477 1 93.12 103 LEU B O 1
ATOM 5895 N N . THR B 1 104 ? 19.234 -26.188 -10.281 1 96.62 104 THR B N 1
ATOM 5896 C CA . THR B 1 104 ? 17.969 -25.469 -10.391 1 96.62 104 THR B CA 1
ATOM 5897 C C . THR B 1 104 ? 18.031 -24.141 -9.633 1 96.62 104 THR B C 1
ATOM 5899 O O . THR B 1 104 ? 18.469 -24.109 -8.477 1 96.62 104 THR B O 1
ATOM 5902 N N . LEU B 1 105 ? 17.703 -23.047 -10.32 1 96.62 105 LEU B N 1
ATOM 5903 C CA . LEU B 1 105 ? 17.531 -21.75 -9.672 1 96.62 105 LEU B CA 1
ATOM 5904 C C . LEU B 1 105 ? 16.062 -21.375 -9.578 1 96.62 105 LEU B C 1
ATOM 5906 O O . LEU B 1 105 ? 15.32 -21.469 -10.555 1 96.62 105 LEU B O 1
ATOM 5910 N N . VAL B 1 106 ? 15.617 -20.984 -8.422 1 97.12 106 VAL B N 1
ATOM 5911 C CA . VAL B 1 106 ? 14.203 -20.719 -8.18 1 97.12 106 VAL B CA 1
ATOM 5912 C C . VAL B 1 106 ? 13.852 -19.297 -8.586 1 97.12 106 VAL B C 1
ATOM 5914 O O . VAL B 1 106 ? 14.305 -18.344 -7.957 1 97.12 106 VAL B O 1
ATOM 5917 N N . LEU B 1 107 ? 12.992 -19.156 -9.531 1 94.25 107 LEU B N 1
ATOM 5918 C CA . LEU B 1 107 ? 12.594 -17.844 -10.031 1 94.25 107 LEU B CA 1
ATOM 5919 C C . LEU B 1 107 ? 11.328 -17.344 -9.328 1 94.25 107 LEU B C 1
ATOM 5921 O O . LEU B 1 107 ? 11.102 -16.141 -9.227 1 94.25 107 LEU B O 1
ATOM 5925 N N . ASP B 1 108 ? 10.484 -18.234 -8.891 1 92.62 108 ASP B N 1
ATOM 5926 C CA . ASP B 1 108 ? 9.266 -17.938 -8.133 1 92.62 108 ASP B CA 1
ATOM 5927 C C . ASP B 1 108 ? 9.016 -19 -7.066 1 92.62 108 ASP B C 1
ATOM 5929 O O . ASP B 1 108 ? 9.172 -20.188 -7.324 1 92.62 108 ASP B O 1
ATOM 5933 N N . GLY B 1 109 ? 8.617 -18.547 -5.91 1 93.31 109 GLY B N 1
ATOM 5934 C CA . GLY B 1 109 ? 8.32 -19.469 -4.828 1 93.31 109 GLY B CA 1
ATOM 5935 C C . GLY B 1 109 ? 9.43 -19.547 -3.795 1 93.31 109 GLY B C 1
ATOM 5936 O O . GLY B 1 109 ? 9.367 -20.375 -2.877 1 93.31 109 GLY B O 1
ATOM 5937 N N . GLN B 1 110 ? 10.398 -18.703 -3.91 1 94.5 110 GLN B N 1
ATOM 5938 C CA . GLN B 1 110 ? 11.547 -18.766 -3.008 1 94.5 110 GLN B CA 1
ATOM 5939 C C . GLN B 1 110 ? 11.117 -18.547 -1.561 1 94.5 110 GLN B C 1
ATOM 5941 O O . GLN B 1 110 ? 11.641 -19.188 -0.645 1 94.5 110 GLN B O 1
ATOM 5946 N N . GLN B 1 111 ? 10.148 -17.641 -1.354 1 93.94 111 GLN B N 1
ATOM 5947 C CA . GLN B 1 111 ? 9.703 -17.375 0.011 1 93.94 111 GLN B CA 1
ATOM 5948 C C . GLN B 1 111 ? 9.055 -18.609 0.626 1 93.94 111 GLN B C 1
ATOM 5950 O O . GLN B 1 111 ? 9.336 -18.969 1.773 1 93.94 111 GLN B O 1
ATOM 5955 N N . ARG B 1 112 ? 8.219 -19.344 -0.222 1 94.88 112 ARG B N 1
ATOM 5956 C CA . ARG B 1 112 ? 7.539 -20.531 0.26 1 94.88 112 ARG B CA 1
ATOM 5957 C C . ARG B 1 112 ? 8.531 -21.656 0.529 1 94.88 112 ARG B C 1
ATOM 5959 O O . ARG B 1 112 ? 8.445 -22.344 1.553 1 94.88 112 ARG B O 1
ATOM 5966 N N . LEU B 1 113 ? 9.469 -21.828 -0.333 1 97.81 113 LEU B N 1
ATOM 5967 C CA . LEU B 1 113 ? 10.477 -22.875 -0.151 1 97.81 113 LEU B CA 1
ATOM 5968 C C . LEU B 1 113 ? 11.344 -22.594 1.068 1 97.81 113 LEU B C 1
ATOM 5970 O O . LEU B 1 113 ? 11.664 -23.5 1.839 1 97.81 113 LEU B O 1
ATOM 5974 N N . THR B 1 114 ? 11.727 -21.328 1.229 1 97.75 114 THR B N 1
ATOM 5975 C CA . THR B 1 114 ? 12.523 -20.938 2.389 1 97.75 114 THR B CA 1
ATOM 5976 C C . THR B 1 114 ? 11.742 -21.172 3.68 1 97.75 114 THR B C 1
ATOM 5978 O O . THR B 1 114 ? 12.297 -21.656 4.668 1 97.75 114 THR B O 1
ATOM 5981 N N . ALA B 1 115 ? 10.508 -20.828 3.627 1 97.69 115 ALA B N 1
ATOM 5982 C CA . ALA B 1 115 ? 9.648 -21.047 4.789 1 97.69 115 ALA B CA 1
ATOM 5983 C C . ALA B 1 115 ? 9.602 -22.531 5.152 1 97.69 115 ALA B C 1
ATOM 5985 O O . ALA B 1 115 ? 9.719 -22.891 6.328 1 97.69 115 ALA B O 1
ATOM 5986 N N . LEU B 1 116 ? 9.43 -23.406 4.168 1 98.5 116 LEU B N 1
ATOM 5987 C CA . LEU B 1 116 ? 9.438 -24.859 4.391 1 98.5 116 LEU B CA 1
ATOM 5988 C C . LEU B 1 116 ? 10.781 -25.312 4.938 1 98.5 116 LEU B C 1
ATOM 5990 O O . LEU B 1 116 ? 10.836 -26.141 5.852 1 98.5 116 LEU B O 1
ATOM 5994 N N . TYR B 1 117 ? 11.805 -24.766 4.387 1 98.62 117 TYR B N 1
ATOM 5995 C CA . TYR B 1 117 ? 13.156 -25.125 4.789 1 98.62 117 TYR B CA 1
ATOM 5996 C C . TYR B 1 117 ? 13.414 -24.734 6.238 1 98.62 117 TYR B C 1
ATOM 5998 O O . TYR B 1 117 ? 13.93 -25.547 7.02 1 98.62 117 TYR B O 1
ATOM 6006 N N . ILE B 1 118 ? 13.078 -23.547 6.633 1 98.31 118 ILE B N 1
ATOM 6007 C CA . ILE B 1 118 ? 13.234 -23.062 8 1 98.31 118 ILE B CA 1
ATOM 6008 C C . ILE B 1 118 ? 12.398 -23.922 8.945 1 98.31 118 ILE B C 1
ATOM 6010 O O . ILE B 1 118 ? 12.898 -24.406 9.969 1 98.31 118 ILE B O 1
ATOM 6014 N N . GLY B 1 119 ? 11.172 -24.156 8.609 1 98.44 119 GLY B N 1
ATOM 6015 C CA . GLY B 1 119 ? 10.258 -24.875 9.477 1 98.44 119 GLY B CA 1
ATOM 6016 C C . GLY B 1 119 ? 10.664 -26.328 9.688 1 98.44 119 GLY B C 1
ATOM 6017 O O . GLY B 1 119 ? 10.5 -26.875 10.781 1 98.44 119 GLY B O 1
ATOM 6018 N N . LEU B 1 120 ? 11.234 -26.969 8.688 1 98.62 120 LEU B N 1
ATOM 6019 C CA . LEU B 1 120 ? 11.5 -28.406 8.727 1 98.62 120 LEU B CA 1
ATOM 6020 C C . LEU B 1 120 ? 12.93 -28.688 9.188 1 98.62 120 LEU B C 1
ATOM 6022 O O . LEU B 1 120 ? 13.203 -29.734 9.773 1 98.62 120 LEU B O 1
ATOM 6026 N N . THR B 1 121 ? 13.859 -27.75 8.906 1 98.25 121 THR B N 1
ATOM 6027 C CA . THR B 1 121 ? 15.258 -28.125 9.117 1 98.25 121 THR B CA 1
ATOM 6028 C C . THR B 1 121 ? 15.984 -27.047 9.914 1 98.25 121 THR B C 1
ATOM 6030 O O . THR B 1 121 ? 17.125 -27.234 10.328 1 98.25 121 THR B O 1
ATOM 6033 N N . GLY B 1 122 ? 15.336 -25.922 10.078 1 97.81 122 GLY B N 1
ATOM 6034 C CA . GLY B 1 122 ? 16.094 -24.797 10.609 1 97.81 122 GLY B CA 1
ATOM 6035 C C . GLY B 1 122 ? 15.43 -24.156 11.82 1 97.81 122 GLY B C 1
ATOM 6036 O O . GLY B 1 122 ? 14.805 -24.844 12.633 1 97.81 122 GLY B O 1
ATOM 6037 N N . THR B 1 123 ? 15.812 -22.812 11.992 1 97.62 123 THR B N 1
ATOM 6038 C CA . THR B 1 123 ? 15.328 -22.062 13.141 1 97.62 123 THR B CA 1
ATOM 6039 C C . THR B 1 123 ? 14.992 -20.625 12.742 1 97.62 123 THR B C 1
ATOM 6041 O O . THR B 1 123 ? 15.445 -20.141 11.703 1 97.62 123 THR B O 1
ATOM 6044 N N . TYR B 1 124 ? 14.109 -20.094 13.492 1 97.81 124 TYR B N 1
ATOM 6045 C CA . TYR B 1 124 ? 13.758 -18.688 13.391 1 97.81 124 TYR B CA 1
ATOM 6046 C C . TYR B 1 124 ? 14.18 -17.922 14.641 1 97.81 124 TYR B C 1
ATOM 6048 O O . TYR B 1 124 ? 13.688 -18.188 15.734 1 97.81 124 TYR B O 1
ATOM 6056 N N . ILE B 1 125 ? 15.094 -16.984 14.492 1 96.44 125 ILE B N 1
ATOM 6057 C CA . ILE B 1 125 ? 15.594 -16.188 15.609 1 96.44 125 ILE B CA 1
ATOM 6058 C C . ILE B 1 125 ? 14.859 -14.859 15.664 1 96.44 125 ILE B C 1
ATOM 6060 O O . ILE B 1 125 ? 15.047 -14 14.797 1 96.44 125 ILE B O 1
ATOM 6064 N N . VAL B 1 126 ? 14.094 -14.695 16.703 1 94.81 126 VAL B N 1
ATOM 6065 C CA . VAL B 1 126 ? 13.188 -13.555 16.797 1 94.81 126 VAL B CA 1
ATOM 6066 C C . VAL B 1 126 ? 13.562 -12.695 18.016 1 94.81 126 VAL B C 1
ATOM 6068 O O . VAL B 1 126 ? 14.039 -13.219 19.016 1 94.81 126 VAL B O 1
ATOM 6071 N N . LYS B 1 127 ? 13.352 -11.461 17.922 1 91.69 127 LYS B N 1
ATOM 6072 C CA . LYS B 1 127 ? 13.602 -10.539 19.031 1 91.69 127 LYS B CA 1
ATOM 6073 C C . LYS B 1 127 ? 12.516 -10.656 20.094 1 91.69 127 LYS B C 1
ATOM 6075 O O . LYS B 1 127 ? 11.328 -10.719 19.781 1 91.69 127 LYS B O 1
ATOM 6080 N N . LYS B 1 128 ? 12.922 -10.625 21.297 1 90.31 128 LYS B N 1
ATOM 6081 C CA . LYS B 1 128 ? 11.984 -10.539 22.406 1 90.31 128 LYS B CA 1
ATOM 6082 C C . LYS B 1 128 ? 11.32 -9.164 22.469 1 90.31 128 LYS B C 1
ATOM 6084 O O . LYS B 1 128 ? 11.969 -8.148 22.203 1 90.31 128 LYS B O 1
ATOM 6089 N N . PRO B 1 129 ? 10.039 -9.188 22.797 1 86.75 129 PRO B N 1
ATOM 6090 C CA . PRO B 1 129 ? 9.359 -7.887 22.875 1 86.75 129 PRO B CA 1
ATOM 6091 C C . PRO B 1 129 ? 10 -6.949 23.906 1 86.75 129 PRO B C 1
ATOM 6093 O O . PRO B 1 129 ? 10.398 -7.391 24.984 1 86.75 129 PRO B O 1
ATOM 6096 N N . TYR B 1 130 ? 10.227 -5.734 23.625 1 79.12 130 TYR B N 1
ATOM 6097 C CA . TYR B 1 130 ? 10.625 -4.629 24.5 1 79.12 130 TYR B CA 1
ATOM 6098 C C . TYR B 1 130 ? 12.109 -4.703 24.812 1 79.12 130 TYR B C 1
ATOM 6100 O O . TYR B 1 130 ? 12.594 -3.996 25.703 1 79.12 130 TYR B O 1
ATOM 6108 N N . PHE B 1 131 ? 12.844 -5.621 24.219 1 80.88 131 PHE B N 1
ATOM 6109 C CA . PHE B 1 131 ? 14.297 -5.691 24.391 1 80.88 131 PHE B CA 1
ATOM 6110 C C . PHE B 1 131 ? 15 -4.863 23.328 1 80.88 131 PHE B C 1
ATOM 6112 O O . PHE B 1 131 ? 14.438 -4.594 22.266 1 80.88 131 PHE B O 1
ATOM 6119 N N . PRO B 1 132 ? 16.188 -4.438 23.672 1 79.75 132 PRO B N 1
ATOM 6120 C CA . PRO B 1 132 ? 16.922 -3.625 22.703 1 79.75 132 PRO B CA 1
ATOM 6121 C C . PRO B 1 132 ? 17.266 -4.395 21.422 1 79.75 132 PRO B C 1
ATOM 6123 O O . PRO B 1 132 ? 17.438 -5.617 21.469 1 79.75 132 PRO B O 1
ATOM 6126 N N . ASN B 1 133 ? 17.484 -3.768 20.344 1 80.69 133 ASN B N 1
ATOM 6127 C CA . ASN B 1 133 ? 17.672 -4.375 19.031 1 80.69 133 ASN B CA 1
ATOM 6128 C C . ASN B 1 133 ? 19.094 -4.906 18.859 1 80.69 133 ASN B C 1
ATOM 6130 O O . ASN B 1 133 ? 19.312 -5.875 18.125 1 80.69 133 ASN B O 1
ATOM 6134 N N . ALA B 1 134 ? 20.078 -4.301 19.5 1 79.38 134 ALA B N 1
ATOM 6135 C CA . ALA B 1 134 ? 21.469 -4.555 19.125 1 79.38 134 ALA B CA 1
ATOM 6136 C C . ALA B 1 134 ? 22.094 -5.602 20.047 1 79.38 134 ALA B C 1
ATOM 6138 O O . ALA B 1 134 ? 23.25 -5.973 19.859 1 79.38 134 ALA B O 1
ATOM 6139 N N . GLU B 1 135 ? 21.344 -6.18 20.969 1 84.06 135 GLU B N 1
ATOM 6140 C CA . GLU B 1 135 ? 21.922 -7.117 21.938 1 84.06 135 GLU B CA 1
ATOM 6141 C C . GLU B 1 135 ? 21.562 -8.555 21.578 1 84.06 135 GLU B C 1
ATOM 6143 O O . GLU B 1 135 ? 20.406 -8.859 21.281 1 84.06 135 GLU B O 1
ATOM 6148 N N . ARG B 1 136 ? 22.531 -9.344 21.688 1 84.44 136 ARG B N 1
ATOM 6149 C CA . ARG B 1 136 ? 22.344 -10.758 21.375 1 84.44 136 ARG B CA 1
ATOM 6150 C C . ARG B 1 136 ? 21.266 -11.383 22.266 1 84.44 136 ARG B C 1
ATOM 6152 O O . ARG B 1 136 ? 20.438 -12.156 21.781 1 84.44 136 ARG B O 1
ATOM 6159 N N . ASP B 1 137 ? 21.281 -11.023 23.5 1 88.81 137 ASP B N 1
ATOM 6160 C CA . ASP B 1 137 ? 20.391 -11.648 24.484 1 88.81 137 ASP B CA 1
ATOM 6161 C C . ASP B 1 137 ? 18.953 -11.219 24.25 1 88.81 137 ASP B C 1
ATOM 6163 O O . ASP B 1 137 ? 18.031 -11.812 24.828 1 88.81 137 ASP B O 1
ATOM 6167 N N . SER B 1 138 ? 18.812 -10.258 23.375 1 91.81 138 SER B N 1
ATOM 6168 C CA . SER B 1 138 ? 17.469 -9.789 23.031 1 91.81 138 SER B CA 1
ATOM 6169 C C . SER B 1 138 ? 16.766 -10.75 22.078 1 91.81 138 SER B C 1
ATOM 6171 O O . SER B 1 138 ? 15.57 -10.609 21.812 1 91.81 138 SER B O 1
ATOM 6173 N N . TYR B 1 139 ? 17.484 -11.781 21.641 1 93.19 139 TYR B N 1
ATOM 6174 C CA . TYR B 1 139 ? 16.953 -12.656 20.609 1 93.19 139 TYR B CA 1
ATOM 6175 C C . TYR B 1 139 ? 16.906 -14.102 21.094 1 93.19 139 TYR B C 1
ATOM 6177 O O . TYR B 1 139 ? 17.766 -14.539 21.844 1 93.19 139 TYR B O 1
ATOM 6185 N N . GLU B 1 140 ? 15.922 -14.742 20.625 1 94.06 140 GLU B N 1
ATOM 6186 C CA . GLU B 1 140 ? 15.727 -16.141 20.984 1 94.06 140 GLU B CA 1
ATOM 6187 C C . GLU B 1 140 ? 15.633 -17.016 19.734 1 94.06 140 GLU B C 1
ATOM 6189 O O . GLU B 1 140 ? 14.914 -16.688 18.781 1 94.06 140 GLU B O 1
ATOM 6194 N N . ARG B 1 141 ? 16.359 -18.094 19.766 1 95.5 141 ARG B N 1
ATOM 6195 C CA . ARG B 1 141 ? 16.312 -19.078 18.688 1 95.5 141 ARG B CA 1
ATOM 6196 C C . ARG B 1 141 ? 15.148 -20.047 18.891 1 95.5 141 ARG B C 1
ATOM 6198 O O . ARG B 1 141 ? 15.047 -20.703 19.938 1 95.5 141 ARG B O 1
ATOM 6205 N N . LYS B 1 142 ? 14.281 -20.125 17.922 1 97.62 142 LYS B N 1
ATOM 6206 C CA . LYS B 1 142 ? 13.078 -20.953 18.031 1 97.62 142 LYS B CA 1
ATOM 6207 C C . LYS B 1 142 ? 12.969 -21.938 16.875 1 97.62 142 LYS B C 1
ATOM 6209 O O . LYS B 1 142 ? 13.523 -21.703 15.805 1 97.62 142 LYS B O 1
ATOM 6214 N N . ARG B 1 143 ? 12.32 -23.031 17.141 1 98 143 ARG B N 1
ATOM 6215 C CA . ARG B 1 143 ? 11.984 -24.031 16.125 1 98 143 ARG B CA 1
ATOM 6216 C C . ARG B 1 143 ? 10.477 -24.172 15.984 1 98 143 ARG B C 1
ATOM 6218 O O . ARG B 1 143 ? 9.719 -23.797 16.875 1 98 143 ARG B O 1
ATOM 6225 N N . LEU B 1 144 ? 10.055 -24.641 14.781 1 98.56 144 LEU B N 1
ATOM 6226 C CA . LEU B 1 144 ? 8.625 -24.797 14.539 1 98.56 144 LEU B CA 1
ATOM 6227 C C . LEU B 1 144 ? 8.125 -26.109 15.133 1 98.56 144 LEU B C 1
ATOM 6229 O O . LEU B 1 144 ? 8.672 -27.172 14.844 1 98.56 144 LEU B O 1
ATOM 6233 N N . TYR B 1 145 ? 7.105 -26.016 15.977 1 98.44 145 TYR B N 1
ATOM 6234 C CA . TYR B 1 145 ? 6.477 -27.188 16.609 1 98.44 145 TYR B CA 1
ATOM 6235 C C . TYR B 1 145 ? 5.004 -27.266 16.234 1 98.44 145 TYR B C 1
ATOM 6237 O O . TYR B 1 145 ? 4.371 -26.25 15.93 1 98.44 145 TYR B O 1
ATOM 6245 N N . LEU B 1 146 ? 4.488 -28.469 16.172 1 98.31 146 LEU B N 1
ATOM 6246 C CA . LEU B 1 146 ? 3.061 -28.75 16.047 1 98.31 146 LEU B CA 1
ATOM 6247 C C . LEU B 1 146 ? 2.508 -29.359 17.328 1 98.31 146 LEU B C 1
ATOM 6249 O O . LEU B 1 146 ? 3.07 -30.312 17.859 1 98.31 146 LEU B O 1
ATOM 6253 N N . ASN B 1 147 ? 1.436 -28.781 17.906 1 97.94 147 ASN B N 1
ATOM 6254 C CA . ASN B 1 147 ? 0.756 -29.391 19.047 1 97.94 147 ASN B CA 1
ATOM 6255 C C . ASN B 1 147 ? -0.081 -30.594 18.625 1 97.94 147 ASN B C 1
ATOM 6257 O O . ASN B 1 147 ? -1.186 -30.438 18.094 1 97.94 147 ASN B O 1
ATOM 6261 N N . LEU B 1 148 ? 0.364 -31.781 18.953 1 97.31 148 LEU B N 1
ATOM 6262 C CA . LEU B 1 148 ? -0.264 -33 18.453 1 97.31 148 LEU B CA 1
ATOM 6263 C C . LEU B 1 148 ? -1.586 -33.281 19.172 1 97.31 148 LEU B C 1
ATOM 6265 O O . LEU B 1 148 ? -2.4 -34.062 18.719 1 97.31 148 LEU B O 1
ATOM 6269 N N . LEU B 1 149 ? -1.804 -32.562 20.297 1 96.56 149 LEU B N 1
ATOM 6270 C CA . LEU B 1 149 ? -3.012 -32.812 21.078 1 96.56 149 LEU B CA 1
ATOM 6271 C C . LEU B 1 149 ? -4.066 -31.75 20.797 1 96.56 149 LEU B C 1
ATOM 6273 O O . LEU B 1 149 ? -5.164 -31.797 21.359 1 96.56 149 LEU B O 1
ATOM 6277 N N . SER B 1 150 ? -3.725 -30.828 19.906 1 96.12 150 SER B N 1
ATOM 6278 C CA . SER B 1 150 ? -4.695 -29.797 19.547 1 96.12 150 SER B CA 1
ATOM 6279 C C . SER B 1 150 ? -5.82 -30.359 18.688 1 96.12 150 SER B C 1
ATOM 6281 O O . SER B 1 150 ? -5.609 -31.312 17.922 1 96.12 150 SER B O 1
ATOM 6283 N N . ASP B 1 151 ? -7.039 -29.828 18.828 1 95.31 151 ASP B N 1
ATOM 6284 C CA . ASP B 1 151 ? -8.211 -30.25 18.062 1 95.31 151 ASP B CA 1
ATOM 6285 C C . ASP B 1 151 ? -8.094 -29.828 16.594 1 95.31 151 ASP B C 1
ATOM 6287 O O . ASP B 1 151 ? -8.141 -28.641 16.281 1 95.31 151 ASP B O 1
ATOM 6291 N N . PRO B 1 152 ? -7.953 -30.781 15.703 1 93.81 152 PRO B N 1
ATOM 6292 C CA . PRO B 1 152 ? -7.781 -30.438 14.289 1 93.81 152 PRO B CA 1
ATOM 6293 C C . PRO B 1 152 ? -9.094 -30.031 13.617 1 93.81 152 PRO B C 1
ATOM 6295 O O . PRO B 1 152 ? -9.102 -29.719 12.43 1 93.81 152 PRO B O 1
ATOM 6298 N N . ASN B 1 153 ? -10.156 -29.953 14.32 1 91 153 ASN B N 1
ATOM 6299 C CA . ASN B 1 153 ? -11.461 -29.625 13.758 1 91 153 ASN B CA 1
ATOM 6300 C C . ASN B 1 153 ? -11.891 -28.219 14.141 1 91 153 ASN B C 1
ATOM 6302 O O . ASN B 1 153 ? -12.938 -27.734 13.703 1 91 153 ASN B O 1
ATOM 6306 N N . GLN B 1 154 ? -11.086 -27.609 14.898 1 89.62 154 GLN B N 1
ATOM 6307 C CA . GLN B 1 154 ? -11.422 -26.266 15.352 1 89.62 154 GLN B CA 1
ATOM 6308 C C . GLN B 1 154 ? -10.469 -25.234 14.758 1 89.62 154 GLN B C 1
ATOM 6310 O O . GLN B 1 154 ? -9.273 -25.484 14.633 1 89.62 154 GLN B O 1
ATOM 6315 N N . VAL B 1 155 ? -11.055 -24.125 14.359 1 89.44 155 VAL B N 1
ATOM 6316 C CA . VAL B 1 155 ? -10.273 -23.031 13.812 1 89.44 155 VAL B CA 1
ATOM 6317 C C . VAL B 1 155 ? -10.055 -21.969 14.891 1 89.44 155 VAL B C 1
ATOM 6319 O O . VAL B 1 155 ? -10.977 -21.641 15.648 1 89.44 155 VAL B O 1
ATOM 6322 N N . SER B 1 156 ? -8.867 -21.406 14.961 1 88.19 156 SER B N 1
ATOM 6323 C CA . SER B 1 156 ? -8.531 -20.406 15.977 1 88.19 156 SER B CA 1
ATOM 6324 C C . SER B 1 156 ? -9.32 -19.109 15.766 1 88.19 156 SER B C 1
ATOM 6326 O O . SER B 1 156 ? -9.695 -18.797 14.641 1 88.19 156 SER B O 1
ATOM 6328 N N . ASN B 1 157 ? -9.539 -18.391 16.797 1 81.94 157 ASN B N 1
ATOM 6329 C CA . ASN B 1 157 ? -10.32 -17.156 16.734 1 81.94 157 ASN B CA 1
ATOM 6330 C C . ASN B 1 157 ? -9.43 -15.938 16.484 1 81.94 157 ASN B C 1
ATOM 6332 O O . ASN B 1 157 ? -9.922 -14.812 16.375 1 81.94 157 ASN B O 1
ATOM 6336 N N . ASP B 1 158 ? -8.234 -16.188 16.219 1 84.62 158 ASP B N 1
ATOM 6337 C CA . ASP B 1 158 ? -7.316 -15.07 16.016 1 84.62 158 ASP B CA 1
ATOM 6338 C C . ASP B 1 158 ? -7.258 -14.68 14.547 1 84.62 158 ASP B C 1
ATOM 6340 O O . ASP B 1 158 ? -8.062 -15.148 13.734 1 84.62 158 ASP B O 1
ATOM 6344 N N . GLU B 1 159 ? -6.375 -13.758 14.188 1 81.25 159 GLU B N 1
ATOM 6345 C CA . GLU B 1 159 ? -6.27 -13.18 12.852 1 81.25 159 GLU B CA 1
ATOM 6346 C C . GLU B 1 159 ? -5.824 -14.227 11.836 1 81.25 159 GLU B C 1
ATOM 6348 O O . GLU B 1 159 ? -6.133 -14.117 10.641 1 81.25 159 GLU B O 1
ATOM 6353 N N . LEU B 1 160 ? -5.238 -15.305 12.312 1 81.56 160 LEU B N 1
ATOM 6354 C CA . LEU B 1 160 ? -4.629 -16.266 11.391 1 81.56 160 LEU B CA 1
ATOM 6355 C C . LEU B 1 160 ? -5.625 -17.344 11 1 81.56 160 LEU B C 1
ATOM 6357 O O . LEU B 1 160 ? -5.457 -18.016 9.969 1 81.56 160 LEU B O 1
ATOM 6361 N N . LYS B 1 161 ? -6.645 -17.578 11.812 1 87.12 161 LYS B N 1
ATOM 6362 C CA . LYS B 1 161 ? -7.68 -18.578 11.562 1 87.12 161 LYS B CA 1
ATOM 6363 C C . LYS B 1 161 ? -7.062 -19.922 11.219 1 87.12 161 LYS B C 1
ATOM 6365 O O . LYS B 1 161 ? -7.41 -20.531 10.203 1 87.12 161 LYS B O 1
ATOM 6370 N N . MET B 1 162 ? -6.211 -20.453 12.141 1 92.88 162 MET B N 1
ATOM 6371 C CA . MET B 1 162 ? -5.496 -21.703 11.93 1 92.88 162 MET B CA 1
ATOM 6372 C C . MET B 1 162 ? -6.301 -22.891 12.477 1 92.88 162 MET B C 1
ATOM 6374 O O . MET B 1 162 ? -7.023 -22.75 13.461 1 92.88 162 MET B O 1
ATOM 6378 N N . ARG B 1 163 ? -6.168 -23.969 11.82 1 95.12 163 ARG B N 1
ATOM 6379 C CA . ARG B 1 163 ? -6.75 -25.219 12.289 1 95.12 163 ARG B CA 1
ATOM 6380 C C . ARG B 1 163 ? -5.734 -26.047 13.086 1 95.12 163 ARG B C 1
ATOM 6382 O O . ARG B 1 163 ? -6.074 -26.641 14.109 1 95.12 163 ARG B O 1
ATOM 6389 N N . TYR B 1 164 ? -4.504 -26.031 12.664 1 97.69 164 TYR B N 1
ATOM 6390 C CA . TYR B 1 164 ? -3.416 -26.719 13.344 1 97.69 164 TYR B CA 1
ATOM 6391 C C . TYR B 1 164 ? -2.596 -25.75 14.188 1 97.69 164 TYR B C 1
ATOM 6393 O O . TYR B 1 164 ? -2.305 -24.625 13.758 1 97.69 164 TYR B O 1
ATOM 6401 N N . ASP B 1 165 ? -2.25 -26.188 15.359 1 97.31 165 ASP B N 1
ATOM 6402 C CA . ASP B 1 165 ? -1.564 -25.312 16.312 1 97.31 165 ASP B CA 1
ATOM 6403 C C . ASP B 1 165 ? -0.051 -25.359 16.109 1 97.31 165 ASP B C 1
ATOM 6405 O O . ASP B 1 165 ? 0.644 -26.094 16.828 1 97.31 165 ASP B O 1
ATOM 6409 N N . PHE B 1 166 ? 0.392 -24.547 15.203 1 97.94 166 PHE B N 1
ATOM 6410 C CA . PHE B 1 166 ? 1.82 -24.375 14.969 1 97.94 166 PHE B CA 1
ATOM 6411 C C . PHE B 1 166 ? 2.369 -23.219 15.773 1 97.94 166 PHE B C 1
ATOM 6413 O O . PHE B 1 166 ? 1.792 -22.125 15.773 1 97.94 166 PHE B O 1
ATOM 6420 N N . GLN B 1 167 ? 3.535 -23.484 16.438 1 97.31 167 GLN B N 1
ATOM 6421 C CA . GLN B 1 167 ? 4.18 -22.406 17.188 1 97.31 167 GLN B CA 1
ATOM 6422 C C . GLN B 1 167 ? 5.699 -22.5 17.094 1 97.31 167 GLN B C 1
ATOM 6424 O O . GLN B 1 167 ? 6.262 -23.594 17.094 1 97.31 167 GLN B O 1
ATOM 6429 N N . PHE B 1 168 ? 6.281 -21.359 16.969 1 97.62 168 PHE B N 1
ATOM 6430 C CA . PHE B 1 168 ? 7.727 -21.297 17.156 1 97.62 168 PHE B CA 1
ATOM 6431 C C . PHE B 1 168 ? 8.07 -21.266 18.641 1 97.62 168 PHE B C 1
ATOM 6433 O O . PHE B 1 168 ? 7.633 -20.359 19.359 1 97.62 168 PHE B O 1
ATOM 6440 N N . LYS B 1 169 ? 8.859 -22.203 19.078 1 96.88 169 LYS B N 1
ATOM 6441 C CA . LYS B 1 169 ? 9.203 -22.297 20.484 1 96.88 169 LYS B CA 1
ATOM 6442 C C . LYS B 1 169 ? 10.711 -22.469 20.672 1 96.88 169 LYS B C 1
ATOM 6444 O O . LYS B 1 169 ? 11.383 -23.047 19.828 1 96.88 169 LYS B O 1
ATOM 6449 N N . ALA B 1 170 ? 11.148 -21.906 21.797 1 93.75 170 ALA B N 1
ATOM 6450 C CA . ALA B 1 170 ? 12.578 -21.922 22.094 1 93.75 170 ALA B CA 1
ATOM 6451 C C . ALA B 1 170 ? 12.922 -23.047 23.062 1 93.75 170 ALA B C 1
ATOM 6453 O O . ALA B 1 170 ? 12.148 -23.344 23.984 1 93.75 170 ALA B O 1
ATOM 6454 N N . GLY B 1 171 ? 14.125 -23.594 22.922 1 81.25 171 GLY B N 1
ATOM 6455 C CA . GLY B 1 171 ? 14.75 -24.438 23.922 1 81.25 171 GLY B CA 1
ATOM 6456 C C . GLY B 1 171 ? 13.992 -25.734 24.172 1 81.25 171 GLY B C 1
ATOM 6457 O O . GLY B 1 171 ? 13.516 -26.359 23.219 1 81.25 171 GLY B O 1
ATOM 6458 N N . ASN B 1 172 ? 13.969 -26.172 25.391 1 85.19 172 ASN B N 1
ATOM 6459 C CA . ASN B 1 172 ? 13.273 -27.375 25.844 1 85.19 172 ASN B CA 1
ATOM 6460 C C . ASN B 1 172 ? 11.797 -27.094 26.109 1 85.19 172 ASN B C 1
ATOM 6462 O O . ASN B 1 172 ? 11.445 -26.422 27.078 1 85.19 172 ASN B O 1
ATOM 6466 N N . VAL B 1 173 ? 11.023 -27.547 25.188 1 90.5 173 VAL B N 1
ATOM 6467 C CA . VAL B 1 173 ? 9.586 -27.281 25.234 1 90.5 173 VAL B CA 1
ATOM 6468 C C . VAL B 1 173 ? 8.93 -28.188 26.266 1 90.5 173 VAL B C 1
ATOM 6470 O O . VAL B 1 173 ? 9.203 -29.391 26.312 1 90.5 173 VAL B O 1
ATOM 6473 N N . GLU B 1 174 ? 8.211 -27.562 27.172 1 90.5 174 GLU B N 1
ATOM 6474 C CA . GLU B 1 174 ? 7.48 -28.312 28.203 1 90.5 174 GLU B CA 1
ATOM 6475 C C . GLU B 1 174 ? 6.324 -29.094 27.594 1 90.5 174 GLU B C 1
ATOM 6477 O O . GLU B 1 174 ? 5.574 -28.578 26.766 1 90.5 174 GLU B O 1
ATOM 6482 N N . GLN B 1 175 ? 6.285 -30.422 27.984 1 92.56 175 GLN B N 1
ATOM 6483 C CA . GLN B 1 175 ? 5.207 -31.297 27.531 1 92.56 175 GLN B CA 1
ATOM 6484 C C . GLN B 1 175 ? 4.152 -31.484 28.625 1 92.56 175 GLN B C 1
ATOM 6486 O O . GLN B 1 175 ? 4.457 -31.375 29.812 1 92.56 175 GLN B O 1
ATOM 6491 N N . SER B 1 176 ? 2.885 -31.516 28.234 1 88.56 176 SER B N 1
ATOM 6492 C CA . SER B 1 176 ? 1.791 -31.766 29.156 1 88.56 176 SER B CA 1
ATOM 6493 C C . SER B 1 176 ? 0.716 -32.656 28.516 1 88.56 176 SER B C 1
ATOM 6495 O O . SER B 1 176 ? 0.802 -32.969 27.328 1 88.56 176 SER B O 1
ATOM 6497 N N . THR B 1 177 ? -0.253 -33.062 29.375 1 87 177 THR B N 1
ATOM 6498 C CA . THR B 1 177 ? -1.378 -33.875 28.875 1 87 177 THR B CA 1
ATOM 6499 C C . THR B 1 177 ? -2.318 -33 28.047 1 87 177 THR B C 1
ATOM 6501 O O . THR B 1 177 ? -3.184 -33.531 27.328 1 87 177 THR B O 1
ATOM 6504 N N . GLU B 1 178 ? -2.053 -31.703 28.125 1 90 178 GLU B N 1
ATOM 6505 C CA . GLU B 1 178 ? -2.887 -30.797 27.344 1 90 178 GLU B CA 1
ATOM 6506 C C . GLU B 1 178 ? -2.201 -30.406 26.031 1 90 178 GLU B C 1
ATOM 6508 O O . GLU B 1 178 ? -2.865 -30.188 25.016 1 90 178 GLU B O 1
ATOM 6513 N N . ASN B 1 179 ? -0.92 -30.344 26.156 1 94.31 179 ASN B N 1
ATOM 6514 C CA . ASN B 1 179 ? -0.135 -29.922 25 1 94.31 179 ASN B CA 1
ATOM 6515 C C . ASN B 1 179 ? 1.096 -30.812 24.812 1 94.31 179 ASN B C 1
ATOM 6517 O O . ASN B 1 179 ? 1.911 -30.938 25.719 1 94.31 179 ASN B O 1
ATOM 6521 N N . TYR B 1 180 ? 1.196 -31.375 23.688 1 95.62 180 TYR B N 1
ATOM 6522 C CA . TYR B 1 180 ? 2.404 -32.094 23.297 1 95.62 180 TYR B CA 1
ATOM 6523 C C . TYR B 1 180 ? 3.006 -31.516 22.031 1 95.62 180 TYR B C 1
ATOM 6525 O O . TYR B 1 180 ? 2.482 -31.734 20.938 1 95.62 180 TYR B O 1
ATOM 6533 N N . TRP B 1 181 ? 4.129 -30.906 22.234 1 96.94 181 TRP B N 1
ATOM 6534 C CA . TRP B 1 181 ? 4.77 -30.156 21.141 1 96.94 181 TRP B CA 1
ATOM 6535 C C . TRP B 1 181 ? 5.777 -31.047 20.406 1 96.94 181 TRP B C 1
ATOM 6537 O O . TRP B 1 181 ? 6.805 -31.422 20.969 1 96.94 181 TRP B O 1
ATOM 6547 N N . TYR B 1 182 ? 5.473 -31.359 19.141 1 96.5 182 TYR B N 1
ATOM 6548 C CA . TYR B 1 182 ? 6.285 -32.156 18.234 1 96.5 182 TYR B CA 1
ATOM 6549 C C . TYR B 1 182 ? 7.098 -31.281 17.297 1 96.5 182 TYR B C 1
ATOM 6551 O O . TYR B 1 182 ? 6.535 -30.5 16.547 1 96.5 182 TYR B O 1
ATOM 6559 N N . TRP B 1 183 ? 8.398 -31.406 17.375 1 96.81 183 TRP B N 1
ATOM 6560 C CA . TRP B 1 183 ? 9.195 -30.672 16.406 1 96.81 183 TRP B CA 1
ATOM 6561 C C . TRP B 1 183 ? 8.883 -31.125 14.984 1 96.81 183 TRP B C 1
ATOM 6563 O O . TRP B 1 183 ? 9.062 -32.312 14.656 1 96.81 183 TRP B O 1
ATOM 6573 N N . VAL B 1 184 ? 8.516 -30.234 14.133 1 98.06 184 VAL B N 1
ATOM 6574 C CA . VAL B 1 184 ? 8 -30.531 12.797 1 98.06 184 VAL B CA 1
ATOM 6575 C C . VAL B 1 184 ? 9.086 -31.203 11.969 1 98.06 184 VAL B C 1
ATOM 6577 O O . VAL B 1 184 ? 8.789 -32.094 11.156 1 98.06 184 VAL B O 1
ATOM 6580 N N . GLY B 1 185 ? 10.336 -30.844 12.203 1 97.31 185 GLY B N 1
ATOM 6581 C CA . GLY B 1 185 ? 11.445 -31.375 11.422 1 97.31 185 GLY B CA 1
ATOM 6582 C C . GLY B 1 185 ? 11.656 -32.875 11.617 1 97.31 185 GLY B C 1
ATOM 6583 O O . GLY B 1 185 ? 12.188 -33.531 10.734 1 97.31 185 GLY B O 1
ATOM 6584 N N . ASP B 1 186 ? 11.211 -33.406 12.727 1 96 186 ASP B N 1
ATOM 6585 C CA . ASP B 1 186 ? 11.383 -34.812 13.039 1 96 186 ASP B CA 1
ATOM 6586 C C . ASP B 1 186 ? 10.648 -35.719 12.031 1 96 186 ASP B C 1
ATOM 6588 O O . ASP B 1 186 ? 11.016 -36.875 11.828 1 96 186 ASP B O 1
ATOM 6592 N N . ILE B 1 187 ? 9.672 -35.125 11.414 1 97.75 187 ILE B N 1
ATOM 6593 C CA . ILE B 1 187 ? 8.828 -35.875 10.5 1 97.75 187 ILE B CA 1
ATOM 6594 C C . ILE B 1 187 ? 9.648 -36.344 9.297 1 97.75 187 ILE B C 1
ATOM 6596 O O . ILE B 1 187 ? 9.305 -37.312 8.633 1 97.75 187 ILE B O 1
ATOM 6600 N N . LEU B 1 188 ? 10.656 -35.594 8.883 1 97.19 188 LEU B N 1
ATOM 6601 C CA . LEU B 1 188 ? 11.492 -35.906 7.734 1 97.19 188 LEU B CA 1
ATOM 6602 C C . LEU B 1 188 ? 12.242 -37.219 7.941 1 97.19 188 LEU B C 1
ATOM 6604 O O . LEU B 1 188 ? 12.594 -37.906 6.977 1 97.19 188 LEU B O 1
ATOM 6608 N N . GLU B 1 189 ? 12.43 -37.594 9.195 1 94.69 189 GLU B N 1
ATOM 6609 C CA . GLU B 1 189 ? 13.203 -38.781 9.523 1 94.69 189 GLU B CA 1
ATOM 6610 C C . GLU B 1 189 ? 12.32 -40.031 9.516 1 94.69 189 GLU B C 1
ATOM 6612 O O . GLU B 1 189 ? 12.828 -41.156 9.531 1 94.69 189 GLU B O 1
ATOM 6617 N N . ALA B 1 190 ? 11.039 -39.781 9.5 1 95.38 190 ALA B N 1
ATOM 6618 C CA . ALA B 1 190 ? 10.133 -40.938 9.484 1 95.38 190 ALA B CA 1
ATOM 6619 C C . ALA B 1 190 ? 10.172 -41.656 8.141 1 95.38 190 ALA B C 1
ATOM 6621 O O . ALA B 1 190 ? 9.922 -41.031 7.098 1 95.38 190 ALA B O 1
ATOM 6622 N N . GLU B 1 191 ? 10.406 -42.844 8.141 1 92.94 191 GLU B N 1
ATOM 6623 C CA . GLU B 1 191 ? 10.484 -43.625 6.902 1 92.94 191 GLU B CA 1
ATOM 6624 C C . GLU B 1 191 ? 9.094 -44.031 6.422 1 92.94 191 GLU B C 1
ATOM 6626 O O . GLU B 1 191 ? 8.867 -44.188 5.219 1 92.94 191 GLU B O 1
ATOM 6631 N N . ASN B 1 192 ? 8.227 -44.281 7.312 1 94.5 192 ASN B N 1
ATOM 6632 C CA . ASN B 1 192 ? 6.828 -44.594 7.039 1 94.5 192 ASN B CA 1
ATOM 6633 C C . ASN B 1 192 ? 5.906 -44.062 8.133 1 94.5 192 ASN B C 1
ATOM 6635 O O . ASN B 1 192 ? 6.367 -43.438 9.094 1 94.5 192 ASN B O 1
ATOM 6639 N N . LEU B 1 193 ? 4.68 -44.25 7.863 1 93.75 193 LEU B N 1
ATOM 6640 C CA . LEU B 1 193 ? 3.682 -43.719 8.781 1 93.75 193 LEU B CA 1
ATOM 6641 C C . LEU B 1 193 ? 3.826 -44.344 10.164 1 93.75 193 LEU B C 1
ATOM 6643 O O . LEU B 1 193 ? 3.619 -43.688 11.18 1 93.75 193 LEU B O 1
ATOM 6647 N N . MET B 1 194 ? 4.172 -45.625 10.266 1 92.44 194 MET B N 1
ATOM 6648 C CA . MET B 1 194 ? 4.324 -46.312 11.539 1 92.44 194 MET B CA 1
ATOM 6649 C C . MET B 1 194 ? 5.434 -45.688 12.375 1 92.44 194 MET B C 1
ATOM 6651 O O . MET B 1 194 ? 5.297 -45.531 13.594 1 92.44 194 MET B O 1
ATOM 6655 N N . ASP B 1 195 ? 6.492 -45.344 11.688 1 92.5 195 ASP B N 1
ATOM 6656 C CA . ASP B 1 195 ? 7.594 -44.688 12.359 1 92.5 195 ASP B CA 1
ATOM 6657 C C . ASP B 1 195 ? 7.133 -43.344 12.977 1 92.5 195 ASP B C 1
ATOM 6659 O O . ASP B 1 195 ? 7.496 -43.031 14.109 1 92.5 195 ASP B O 1
ATOM 6663 N N . ALA B 1 196 ? 6.34 -42.625 12.18 1 92.56 196 ALA B N 1
ATOM 6664 C CA . ALA B 1 196 ? 5.836 -41.344 12.664 1 92.56 196 ALA B CA 1
ATOM 6665 C C . ALA B 1 196 ? 4.914 -41.531 13.867 1 92.56 196 ALA B C 1
ATOM 6667 O O . ALA B 1 196 ? 4.973 -40.781 14.828 1 92.56 196 ALA B O 1
ATOM 6668 N N . MET B 1 197 ? 4.148 -42.594 13.898 1 92.62 197 MET B N 1
ATOM 6669 C CA . MET B 1 197 ? 3.148 -42.875 14.922 1 92.62 197 MET B CA 1
ATOM 6670 C C . MET B 1 197 ? 3.809 -43.375 16.203 1 92.62 197 MET B C 1
ATOM 6672 O O . MET B 1 197 ? 3.178 -43.438 17.25 1 92.62 197 MET B O 1
ATOM 6676 N N . ALA B 1 198 ? 5.066 -43.75 16.141 1 90.94 198 ALA B N 1
ATOM 6677 C CA . ALA B 1 198 ? 5.789 -44.25 17.297 1 90.94 198 ALA B CA 1
ATOM 6678 C C . ALA B 1 198 ? 5.855 -43.219 18.406 1 90.94 198 ALA B C 1
ATOM 6680 O O . ALA B 1 198 ? 6.09 -43.562 19.578 1 90.94 198 ALA B O 1
ATOM 6681 N N . ILE B 1 199 ? 5.59 -42.031 18 1 89.5 199 ILE B N 1
ATOM 6682 C CA . ILE B 1 199 ? 5.613 -40.938 18.953 1 89.5 199 ILE B CA 1
ATOM 6683 C C . ILE B 1 199 ? 4.555 -41.188 20.031 1 89.5 199 ILE B C 1
ATOM 6685 O O . ILE B 1 199 ? 4.676 -40.688 21.156 1 89.5 199 ILE B O 1
ATOM 6689 N N . LYS B 1 200 ? 3.557 -41.938 19.766 1 87 200 LYS B N 1
ATOM 6690 C CA . LYS B 1 200 ? 2.467 -42.25 20.703 1 87 200 LYS B CA 1
ATOM 6691 C C . LYS B 1 200 ? 2.984 -42.969 21.938 1 87 200 LYS B C 1
ATOM 6693 O O . LYS B 1 200 ? 2.318 -42.969 22.984 1 87 200 LYS B O 1
ATOM 6698 N N . ASP B 1 201 ? 4.145 -43.531 21.812 1 84.56 201 ASP B N 1
ATOM 6699 C CA . ASP B 1 201 ? 4.695 -44.344 22.906 1 84.56 201 ASP B CA 1
ATOM 6700 C C . ASP B 1 201 ? 5.48 -43.469 23.891 1 84.56 201 ASP B C 1
ATOM 6702 O O . ASP B 1 201 ? 6.023 -43.969 24.875 1 84.56 201 ASP B O 1
ATOM 6706 N N . ALA B 1 202 ? 5.477 -42.219 23.625 1 84.44 202 ALA B N 1
ATOM 6707 C CA . ALA B 1 202 ? 6.141 -41.312 24.562 1 84.44 202 ALA B CA 1
ATOM 6708 C C . ALA B 1 202 ? 5.48 -41.375 25.938 1 84.44 202 ALA B C 1
ATOM 6710 O O . ALA B 1 202 ? 4.254 -41.469 26.047 1 84.44 202 ALA B O 1
ATOM 6711 N N . PRO B 1 203 ? 6.242 -41.344 26.969 1 82.81 203 PRO B N 1
ATOM 6712 C CA . PRO B 1 203 ? 5.723 -41.469 28.344 1 82.81 203 PRO B CA 1
ATOM 6713 C C . PRO B 1 203 ? 4.664 -40.438 28.672 1 82.81 203 PRO B C 1
ATOM 6715 O O . PRO B 1 203 ? 3.707 -40.719 29.391 1 82.81 203 PRO B O 1
ATOM 6718 N N . GLU B 1 204 ? 4.828 -39.25 28.203 1 83.44 204 GLU B N 1
ATOM 6719 C CA . GLU B 1 204 ? 3.91 -38.156 28.5 1 83.44 204 GLU B CA 1
ATOM 6720 C C . GLU B 1 204 ? 2.537 -38.406 27.875 1 83.44 204 GLU B C 1
ATOM 6722 O O . GLU B 1 204 ? 1.553 -37.781 28.266 1 83.44 204 GLU B O 1
ATOM 6727 N N . LEU B 1 205 ? 2.447 -39.469 27.016 1 88.69 205 LEU B N 1
ATOM 6728 C CA . LEU B 1 205 ? 1.229 -39.656 26.234 1 88.69 205 LEU B CA 1
ATOM 6729 C C . LEU B 1 205 ? 0.533 -40.969 26.656 1 88.69 205 LEU B C 1
ATOM 6731 O O . LEU B 1 205 ? -0.455 -41.375 26.031 1 88.69 205 LEU B O 1
ATOM 6735 N N . GLU B 1 206 ? 0.941 -41.781 27.609 1 82.81 206 GLU B N 1
ATOM 6736 C CA . GLU B 1 206 ? 0.451 -43.094 28.016 1 82.81 206 GLU B CA 1
ATOM 6737 C C . GLU B 1 206 ? -1.003 -43.031 28.469 1 82.81 206 GLU B C 1
ATOM 6739 O O . GLU B 1 206 ? -1.792 -43.938 28.188 1 82.81 206 GLU B O 1
ATOM 6744 N N . GLU B 1 207 ? -1.583 -42 29.156 1 84 207 GLU B N 1
ATOM 6745 C CA . GLU B 1 207 ? -2.93 -41.969 29.719 1 84 207 GLU B CA 1
ATOM 6746 C C . GLU B 1 207 ? -3.727 -40.781 29.141 1 84 207 GLU B C 1
ATOM 6748 O O . GLU B 1 207 ? -4.395 -40.062 29.891 1 84 207 GLU B O 1
ATOM 6753 N N . LEU B 1 208 ? -3.721 -40.844 27.781 1 90.31 208 LEU B N 1
ATOM 6754 C CA . LEU B 1 208 ? -4.484 -39.781 27.172 1 90.31 208 LEU B CA 1
ATOM 6755 C C . LEU B 1 208 ? -5.957 -40.156 27.047 1 90.31 208 LEU B C 1
ATOM 6757 O O . LEU B 1 208 ? -6.277 -41.312 26.781 1 90.31 208 LEU B O 1
ATOM 6761 N N . PRO B 1 209 ? -6.852 -39.25 27.328 1 92.38 209 PRO B N 1
ATOM 6762 C CA . PRO B 1 209 ? -8.25 -39.5 26.984 1 92.38 209 PRO B CA 1
ATOM 6763 C C . PRO B 1 209 ? -8.438 -39.844 25.516 1 92.38 209 PRO B C 1
ATOM 6765 O O . PRO B 1 209 ? -7.641 -39.438 24.672 1 92.38 209 PRO B O 1
ATOM 6768 N N . PRO B 1 210 ? -9.445 -40.656 25.219 1 92.62 210 PRO B N 1
ATOM 6769 C CA . PRO B 1 210 ? -9.672 -41.125 23.844 1 92.62 210 PRO B CA 1
ATOM 6770 C C . PRO B 1 210 ? -9.727 -39.969 22.844 1 92.62 210 PRO B C 1
ATOM 6772 O O . PRO B 1 210 ? -9.227 -40.094 21.719 1 92.62 210 PRO B O 1
ATOM 6775 N N . GLU B 1 211 ? -10.305 -38.906 23.188 1 93.69 211 GLU B N 1
ATOM 6776 C CA . GLU B 1 211 ? -10.406 -37.75 22.297 1 93.69 211 GLU B CA 1
ATOM 6777 C C . GLU B 1 211 ? -9.023 -37.219 21.922 1 93.69 211 GLU B C 1
ATOM 6779 O O . GLU B 1 211 ? -8.766 -36.938 20.75 1 93.69 211 GLU B O 1
ATOM 6784 N N . LYS B 1 212 ? -8.18 -37.156 22.828 1 94.19 212 LYS B N 1
ATOM 6785 C CA . LYS B 1 212 ? -6.832 -36.625 22.609 1 94.19 212 LYS B CA 1
ATOM 6786 C C . LYS B 1 212 ? -5.992 -37.625 21.812 1 94.19 212 LYS B C 1
ATOM 6788 O O . LYS B 1 212 ? -5.133 -37.219 21.016 1 94.19 212 LYS B O 1
ATOM 6793 N N . GLU B 1 213 ? -6.27 -38.875 22.047 1 93.44 213 GLU B N 1
ATOM 6794 C CA . GLU B 1 213 ? -5.59 -39.875 21.25 1 93.44 213 GLU B CA 1
ATOM 6795 C C . GLU B 1 213 ? -5.949 -39.75 19.766 1 93.44 213 GLU B C 1
ATOM 6797 O O . GLU B 1 213 ? -5.09 -39.938 18.906 1 93.44 213 GLU B O 1
ATOM 6802 N N . SER B 1 214 ? -7.164 -39.5 19.578 1 95.25 214 SER B N 1
ATOM 6803 C CA . SER B 1 214 ? -7.621 -39.312 18.203 1 95.25 214 SER B CA 1
ATOM 6804 C C . SER B 1 214 ? -6.969 -38.062 17.578 1 95.25 214 SER B C 1
ATOM 6806 O O . SER B 1 214 ? -6.566 -38.094 16.406 1 95.25 214 SER B O 1
ATOM 6808 N N . TYR B 1 215 ? -6.91 -37 18.359 1 96.56 215 TYR B N 1
ATOM 6809 C CA . TYR B 1 215 ? -6.258 -35.781 17.875 1 96.56 215 TYR B CA 1
ATOM 6810 C C . TYR B 1 215 ? -4.805 -36.062 17.5 1 96.56 215 TYR B C 1
ATOM 6812 O O . TYR B 1 215 ? -4.352 -35.656 16.422 1 96.56 215 TYR B O 1
ATOM 6820 N N . LEU B 1 216 ? -4.133 -36.719 18.391 1 96.12 216 LEU B N 1
ATOM 6821 C CA . LEU B 1 216 ? -2.732 -37.031 18.172 1 96.12 216 LEU B CA 1
ATOM 6822 C C . LEU B 1 216 ? -2.557 -37.812 16.875 1 96.12 216 LEU B C 1
ATOM 6824 O O . LEU B 1 216 ? -1.706 -37.469 16.047 1 96.12 216 LEU B O 1
ATOM 6828 N N . GLN B 1 217 ? -3.344 -38.812 16.688 1 95.25 217 GLN B N 1
ATOM 6829 C CA . GLN B 1 217 ? -3.258 -39.656 15.508 1 95.25 217 GLN B CA 1
ATOM 6830 C C . GLN B 1 217 ? -3.549 -38.844 14.234 1 95.25 217 GLN B C 1
ATOM 6832 O O . GLN B 1 217 ? -2.82 -38.969 13.25 1 95.25 217 GLN B O 1
ATOM 6837 N N . ASN B 1 218 ? -4.578 -38.094 14.258 1 96.81 218 ASN B N 1
ATOM 6838 C CA . ASN B 1 218 ? -4.973 -37.312 13.094 1 96.81 218 ASN B CA 1
ATOM 6839 C C . ASN B 1 218 ? -3.902 -36.281 12.719 1 96.81 218 ASN B C 1
ATOM 6841 O O . ASN B 1 218 ? -3.57 -36.125 11.547 1 96.81 218 ASN B O 1
ATOM 6845 N N . ASN B 1 219 ? -3.395 -35.594 13.719 1 97.88 219 ASN B N 1
ATOM 6846 C CA . ASN B 1 219 ? -2.42 -34.531 13.477 1 97.88 219 ASN B CA 1
ATOM 6847 C C . ASN B 1 219 ? -1.107 -35.094 12.938 1 97.88 219 ASN B C 1
ATOM 6849 O O . ASN B 1 219 ? -0.54 -34.562 11.984 1 97.88 219 ASN B O 1
ATOM 6853 N N . ILE B 1 220 ? -0.629 -36.188 13.5 1 97.31 220 ILE B N 1
ATOM 6854 C CA . ILE B 1 220 ? 0.632 -36.781 13.047 1 97.31 220 ILE B CA 1
ATOM 6855 C C . ILE B 1 220 ? 0.45 -37.375 11.656 1 97.31 220 ILE B C 1
ATOM 6857 O O . ILE B 1 220 ? 1.352 -37.312 10.82 1 97.31 220 ILE B O 1
ATOM 6861 N N . MET B 1 221 ? -0.653 -38 11.445 1 97.38 221 MET B N 1
ATOM 6862 C CA . MET B 1 221 ? -0.943 -38.562 10.133 1 97.38 221 MET B CA 1
ATOM 6863 C C . MET B 1 221 ? -0.998 -37.438 9.07 1 97.38 221 MET B C 1
ATOM 6865 O O . MET B 1 221 ? -0.443 -37.594 7.984 1 97.38 221 MET B O 1
ATOM 6869 N N . ALA B 1 222 ? -1.691 -36.375 9.391 1 97.62 222 ALA B N 1
ATOM 6870 C CA . ALA B 1 222 ? -1.773 -35.25 8.469 1 97.62 222 ALA B CA 1
ATOM 6871 C C . ALA B 1 222 ? -0.385 -34.719 8.141 1 97.62 222 ALA B C 1
ATOM 6873 O O . ALA B 1 222 ? -0.068 -34.469 6.977 1 97.62 222 ALA B O 1
ATOM 6874 N N . LEU B 1 223 ? 0.411 -34.531 9.148 1 98.38 223 LEU B N 1
ATOM 6875 C CA . LEU B 1 223 ? 1.76 -34.031 8.961 1 98.38 223 LEU B CA 1
ATOM 6876 C C . LEU B 1 223 ? 2.59 -34.969 8.094 1 98.38 223 LEU B C 1
ATOM 6878 O O . LEU B 1 223 ? 3.23 -34.5 7.137 1 98.38 223 LEU B O 1
ATOM 6882 N N . TYR B 1 224 ? 2.531 -36.219 8.375 1 98.06 224 TYR B N 1
ATOM 6883 C CA . TYR B 1 224 ? 3.311 -37.188 7.625 1 98.06 224 TYR B CA 1
ATOM 6884 C C . TYR B 1 224 ? 2.893 -37.219 6.16 1 98.06 224 TYR B C 1
ATOM 6886 O O . TYR B 1 224 ? 3.736 -37.125 5.266 1 98.06 224 TYR B O 1
ATOM 6894 N N . ASN B 1 225 ? 1.643 -37.344 5.918 1 97.75 225 ASN B N 1
ATOM 6895 C CA . ASN B 1 225 ? 1.144 -37.406 4.551 1 97.75 225 ASN B CA 1
ATOM 6896 C C . ASN B 1 225 ? 1.487 -36.156 3.756 1 97.75 225 ASN B C 1
ATOM 6898 O O . ASN B 1 225 ? 1.874 -36.25 2.59 1 97.75 225 ASN B O 1
ATOM 6902 N N . THR B 1 226 ? 1.314 -35.062 4.375 1 97.69 226 THR B N 1
ATOM 6903 C CA . THR B 1 226 ? 1.585 -33.781 3.729 1 97.69 226 THR B CA 1
ATOM 6904 C C . THR B 1 226 ? 3.043 -33.688 3.287 1 97.69 226 THR B C 1
ATOM 6906 O O . THR B 1 226 ? 3.334 -33.25 2.174 1 97.69 226 THR B O 1
ATOM 6909 N N . ILE B 1 227 ? 3.93 -34.125 4.113 1 98.25 227 ILE B N 1
ATOM 6910 C CA . ILE B 1 227 ? 5.355 -33.938 3.861 1 98.25 227 ILE B CA 1
ATOM 6911 C C . ILE B 1 227 ? 5.848 -35.031 2.912 1 98.25 227 ILE B C 1
ATOM 6913 O O . ILE B 1 227 ? 6.598 -34.75 1.975 1 98.25 227 ILE B O 1
ATOM 6917 N N . HIS B 1 228 ? 5.344 -36.25 3.059 1 97.81 228 HIS B N 1
ATOM 6918 C CA . HIS B 1 228 ? 5.973 -37.406 2.389 1 97.81 228 HIS B CA 1
ATOM 6919 C C . HIS B 1 228 ? 5.145 -37.875 1.201 1 97.81 228 HIS B C 1
ATOM 6921 O O . HIS B 1 228 ? 5.684 -38.406 0.238 1 97.81 228 HIS B O 1
ATOM 6927 N N . ASN B 1 229 ? 3.873 -37.688 1.246 1 96.44 229 ASN B N 1
ATOM 6928 C CA . ASN B 1 229 ? 3.041 -38.375 0.278 1 96.44 229 ASN B CA 1
ATOM 6929 C C . ASN B 1 229 ? 2.375 -37.438 -0.698 1 96.44 229 ASN B C 1
ATOM 6931 O O . ASN B 1 229 ? 2.27 -37.719 -1.891 1 96.44 229 ASN B O 1
ATOM 6935 N N . ASN B 1 230 ? 1.874 -36.344 -0.217 1 95.06 230 ASN B N 1
ATOM 6936 C CA . ASN B 1 230 ? 1.112 -35.406 -1.057 1 95.06 230 ASN B CA 1
ATOM 6937 C C . ASN B 1 230 ? 2.018 -34.656 -2.027 1 95.06 230 ASN B C 1
ATOM 6939 O O . ASN B 1 230 ? 3.086 -34.188 -1.642 1 95.06 230 ASN B O 1
ATOM 6943 N N . ASP B 1 231 ? 1.6 -34.562 -3.277 1 94 231 ASP B N 1
ATOM 6944 C CA . ASP B 1 231 ? 2.316 -33.781 -4.281 1 94 231 ASP B CA 1
ATOM 6945 C C . ASP B 1 231 ? 1.97 -32.312 -4.18 1 94 231 ASP B C 1
ATOM 6947 O O . ASP B 1 231 ? 1.229 -31.766 -5.012 1 94 231 ASP B O 1
ATOM 6951 N N . ILE B 1 232 ? 2.633 -31.688 -3.268 1 92.25 232 ILE B N 1
ATOM 6952 C CA . ILE B 1 232 ? 2.295 -30.312 -2.918 1 92.25 232 ILE B CA 1
ATOM 6953 C C . ILE B 1 232 ? 3.111 -29.359 -3.771 1 92.25 232 ILE B C 1
ATOM 6955 O O . ILE B 1 232 ? 2.648 -28.25 -4.098 1 92.25 232 ILE B O 1
ATOM 6959 N N . ILE B 1 233 ? 4.297 -29.688 -4.129 1 95.5 233 ILE B N 1
ATOM 6960 C CA . ILE B 1 233 ? 5.195 -28.812 -4.879 1 95.5 233 ILE B CA 1
ATOM 6961 C C . ILE B 1 233 ? 4.938 -28.984 -6.375 1 95.5 233 ILE B C 1
ATOM 6963 O O . ILE B 1 233 ? 5.355 -29.969 -6.98 1 95.5 233 ILE B O 1
ATOM 6967 N N . ASN B 1 234 ? 4.227 -28.047 -6.926 1 92.88 234 ASN B N 1
ATOM 6968 C CA . ASN B 1 234 ? 3.979 -27.984 -8.359 1 92.88 234 ASN B CA 1
ATOM 6969 C C . ASN B 1 234 ? 4.812 -26.906 -9.031 1 92.88 234 ASN B C 1
ATOM 6971 O O . ASN B 1 234 ? 4.738 -25.734 -8.648 1 92.88 234 ASN B O 1
ATOM 6975 N N . PHE B 1 235 ? 5.641 -27.312 -10.016 1 93.44 235 PHE B N 1
ATOM 6976 C CA . PHE B 1 235 ? 6.539 -26.297 -10.555 1 93.44 235 PHE B CA 1
ATOM 6977 C C . PHE B 1 235 ? 6.598 -26.375 -12.078 1 93.44 235 PHE B C 1
ATOM 6979 O O . PHE B 1 235 ? 6.348 -27.438 -12.656 1 93.44 235 PHE B O 1
ATOM 6986 N N . TYR B 1 236 ? 6.793 -25.25 -12.688 1 91.12 236 TYR B N 1
ATOM 6987 C CA . TYR B 1 236 ? 7.07 -25.109 -14.117 1 91.12 236 TYR B CA 1
ATOM 6988 C C . TYR B 1 236 ? 8.57 -24.984 -14.367 1 91.12 236 TYR B C 1
ATOM 6990 O O . TYR B 1 236 ? 9.219 -24.062 -13.875 1 91.12 236 TYR B O 1
ATOM 6998 N N . PRO B 1 237 ? 9.148 -25.875 -15.164 1 92.69 237 PRO B N 1
ATOM 6999 C CA . PRO B 1 237 ? 10.578 -25.797 -15.484 1 92.69 237 PRO B CA 1
ATOM 7000 C C . PRO B 1 237 ? 10.859 -24.844 -16.641 1 92.69 237 PRO B C 1
ATOM 7002 O O . PRO B 1 237 ? 10.156 -24.875 -17.656 1 92.69 237 PRO B O 1
ATOM 7005 N N . GLU B 1 238 ? 11.773 -23.969 -16.5 1 92.12 238 GLU B N 1
ATOM 7006 C CA . GLU B 1 238 ? 12.281 -23.062 -17.516 1 92.12 238 GLU B CA 1
ATOM 7007 C C . GLU B 1 238 ? 13.734 -23.391 -17.875 1 92.12 238 GLU B C 1
ATOM 7009 O O . GLU B 1 238 ? 14.578 -23.5 -16.984 1 92.12 238 GLU B O 1
ATOM 7014 N N . ASP B 1 239 ? 14.094 -23.641 -19.125 1 91.25 239 ASP B N 1
ATOM 7015 C CA . ASP B 1 239 ? 15.445 -24.047 -19.5 1 91.25 239 ASP B CA 1
ATOM 7016 C C . ASP B 1 239 ? 16.094 -23.047 -20.453 1 91.25 239 ASP B C 1
ATOM 7018 O O . ASP B 1 239 ? 17.047 -23.391 -21.156 1 91.25 239 ASP B O 1
ATOM 7022 N N . THR B 1 240 ? 15.695 -21.859 -20.391 1 89.94 240 THR B N 1
ATOM 7023 C CA . THR B 1 240 ? 16.266 -20.844 -21.281 1 89.94 240 THR B CA 1
ATOM 7024 C C . THR B 1 240 ? 17.688 -20.484 -20.859 1 89.94 240 THR B C 1
ATOM 7026 O O . THR B 1 240 ? 18.031 -20.562 -19.688 1 89.94 240 THR B O 1
ATOM 7029 N N . SER B 1 241 ? 18.547 -20.156 -21.828 1 88.12 241 SER B N 1
ATOM 7030 C CA . SER B 1 241 ? 19.891 -19.656 -21.562 1 88.12 241 SER B CA 1
ATOM 7031 C C . SER B 1 241 ? 19.953 -18.141 -21.656 1 88.12 241 SER B C 1
ATOM 7033 O O . SER B 1 241 ? 21.016 -17.531 -21.438 1 88.12 241 SER B O 1
ATOM 7035 N N . ASP B 1 242 ? 18.812 -17.547 -21.906 1 89.06 242 ASP B N 1
ATOM 7036 C CA . ASP B 1 242 ? 18.734 -16.094 -22.062 1 89.06 242 ASP B CA 1
ATOM 7037 C C . ASP B 1 242 ? 18.438 -15.414 -20.734 1 89.06 242 ASP B C 1
ATOM 7039 O O . ASP B 1 242 ? 17.297 -15.43 -20.25 1 89.06 242 ASP B O 1
ATOM 7043 N N . ASN B 1 243 ? 19.438 -14.711 -20.266 1 87.69 243 ASN B N 1
ATOM 7044 C CA . ASN B 1 243 ? 19.312 -14.055 -18.969 1 87.69 243 ASN B CA 1
ATOM 7045 C C . ASN B 1 243 ? 18.281 -12.945 -19 1 87.69 243 ASN B C 1
ATOM 7047 O O . ASN B 1 243 ? 17.625 -12.672 -17.984 1 87.69 243 ASN B O 1
ATOM 7051 N N . GLU B 1 244 ? 18.156 -12.266 -20.062 1 86.62 244 GLU B N 1
ATOM 7052 C CA . GLU B 1 244 ? 17.156 -11.211 -20.172 1 86.62 244 GLU B CA 1
ATOM 7053 C C . GLU B 1 244 ? 15.742 -11.773 -20.062 1 86.62 244 GLU B C 1
ATOM 7055 O O . GLU B 1 244 ? 14.875 -11.164 -19.422 1 86.62 244 GLU B O 1
ATOM 7060 N N . ARG B 1 245 ? 15.547 -12.93 -20.688 1 90.31 245 ARG B N 1
ATOM 7061 C CA . ARG B 1 245 ? 14.266 -13.617 -20.578 1 90.31 245 ARG B CA 1
ATOM 7062 C C . ARG B 1 245 ? 13.977 -14.008 -19.141 1 90.31 245 ARG B C 1
ATOM 7064 O O . ARG B 1 245 ? 12.859 -13.836 -18.656 1 90.31 245 ARG B O 1
ATOM 7071 N N . VAL B 1 246 ? 14.992 -14.477 -18.484 1 91.25 246 VAL B N 1
ATOM 7072 C CA . VAL B 1 246 ? 14.844 -14.914 -17.109 1 91.25 246 VAL B CA 1
ATOM 7073 C C . VAL B 1 246 ? 14.438 -13.727 -16.234 1 91.25 246 VAL B C 1
ATOM 7075 O O . VAL B 1 246 ? 13.516 -13.836 -15.414 1 91.25 246 VAL B O 1
ATOM 7078 N N . LEU B 1 247 ? 15.102 -12.633 -16.422 1 90.12 247 LEU B N 1
ATOM 7079 C CA . LEU B 1 247 ? 14.789 -11.43 -15.664 1 90.12 247 LEU B CA 1
ATOM 7080 C C . LEU B 1 247 ? 13.359 -10.969 -15.93 1 90.12 247 LEU B C 1
ATOM 7082 O O . LEU B 1 247 ? 12.625 -10.633 -14.992 1 90.12 247 LEU B O 1
ATOM 7086 N N . ASP B 1 248 ? 12.969 -10.984 -17.109 1 89.75 248 ASP B N 1
ATOM 7087 C CA . ASP B 1 248 ? 11.633 -10.547 -17.484 1 89.75 248 ASP B CA 1
ATOM 7088 C C . ASP B 1 248 ? 10.562 -11.438 -16.859 1 89.75 248 ASP B C 1
ATOM 7090 O O . ASP B 1 248 ? 9.562 -10.945 -16.328 1 89.75 248 ASP B O 1
ATOM 7094 N N . ILE B 1 249 ? 10.789 -12.719 -17 1 91.69 249 ILE B N 1
ATOM 7095 C CA . ILE B 1 249 ? 9.883 -13.68 -16.391 1 91.69 249 ILE B CA 1
ATOM 7096 C C . ILE B 1 249 ? 9.766 -13.422 -14.898 1 91.69 249 ILE B C 1
ATOM 7098 O O . ILE B 1 249 ? 8.656 -13.406 -14.344 1 91.69 249 ILE B O 1
ATOM 7102 N N . PHE B 1 250 ? 10.891 -13.219 -14.25 1 90.94 250 PHE B N 1
ATOM 7103 C CA . PHE B 1 250 ? 10.93 -12.953 -12.812 1 90.94 250 PHE B CA 1
ATOM 7104 C C . PHE B 1 250 ? 10.102 -11.727 -12.461 1 90.94 250 PHE B C 1
ATOM 7106 O O . PHE B 1 250 ? 9.281 -11.773 -11.539 1 90.94 250 PHE B O 1
ATOM 7113 N N . LEU B 1 251 ? 10.25 -10.695 -13.195 1 87.56 251 LEU B N 1
ATOM 7114 C CA . LEU B 1 251 ? 9.562 -9.438 -12.914 1 87.56 251 LEU B CA 1
ATOM 7115 C C . LEU B 1 251 ? 8.062 -9.57 -13.156 1 87.56 251 LEU B C 1
ATOM 7117 O O . LEU B 1 251 ? 7.262 -9.047 -12.383 1 87.56 251 LEU B O 1
ATOM 7121 N N . ARG B 1 252 ? 7.676 -10.281 -14.141 1 86.75 252 ARG B N 1
ATOM 7122 C CA . ARG B 1 252 ? 6.27 -10.43 -14.5 1 86.75 252 ARG B CA 1
ATOM 7123 C C . ARG B 1 252 ? 5.539 -11.328 -13.5 1 86.75 252 ARG B C 1
ATOM 7125 O O . ARG B 1 252 ? 4.352 -11.133 -13.234 1 86.75 252 ARG B O 1
ATOM 7132 N N . THR B 1 253 ? 6.195 -12.312 -12.984 1 84.44 253 THR B N 1
ATOM 7133 C CA . THR B 1 253 ? 5.555 -13.289 -12.109 1 84.44 253 THR B CA 1
ATOM 7134 C C . THR B 1 253 ? 5.438 -12.75 -10.688 1 84.44 253 THR B C 1
ATOM 7136 O O . THR B 1 253 ? 4.645 -13.258 -9.891 1 84.44 253 THR B O 1
ATOM 7139 N N . ASN B 1 254 ? 6.234 -11.789 -10.375 1 78 254 ASN B N 1
ATOM 7140 C CA . ASN B 1 254 ? 6.215 -11.281 -9.008 1 78 254 ASN B CA 1
ATOM 7141 C C . ASN B 1 254 ? 5.219 -10.141 -8.844 1 78 254 ASN B C 1
ATOM 7143 O O . ASN B 1 254 ? 5.277 -9.391 -7.867 1 78 254 ASN B O 1
ATOM 7147 N N . GLU B 1 255 ? 4.426 -10.008 -9.734 1 67.38 255 GLU B N 1
ATOM 7148 C CA . GLU B 1 255 ? 3.334 -9.055 -9.547 1 67.38 255 GLU B CA 1
ATOM 7149 C C . GLU B 1 255 ? 2.256 -9.617 -8.633 1 67.38 255 GLU B C 1
ATOM 7151 O O . GLU B 1 255 ? 1.466 -8.867 -8.055 1 67.38 255 GLU B O 1
ATOM 7156 N N . GLY B 1 256 ? 2.42 -11.047 -8.344 1 56.28 256 GLY B N 1
ATOM 7157 C CA . GLY B 1 256 ? 1.532 -11.719 -7.406 1 56.28 256 GLY B CA 1
ATOM 7158 C C . GLY B 1 256 ? 2.16 -11.93 -6.043 1 56.28 256 GLY B C 1
ATOM 7159 O O . GLY B 1 256 ? 3.385 -11.891 -5.902 1 56.28 256 GLY B O 1
ATOM 7160 N N . GLY B 1 257 ? 1.521 -12.172 -4.855 1 55.09 257 GLY B N 1
ATOM 7161 C CA . GLY B 1 257 ? 2.049 -12.359 -3.512 1 55.09 257 GLY B CA 1
ATOM 7162 C C . GLY B 1 257 ? 2.531 -11.07 -2.875 1 55.09 257 GLY B C 1
ATOM 7163 O O . GLY B 1 257 ? 1.879 -10.031 -2.99 1 55.09 257 GLY B O 1
ATOM 7164 N N . THR B 1 258 ? 3.703 -11.297 -2.059 1 61.03 258 THR B N 1
ATOM 7165 C CA . THR B 1 258 ? 4.355 -10.062 -1.633 1 61.03 258 THR B CA 1
ATOM 7166 C C . THR B 1 258 ? 5.066 -9.398 -2.805 1 61.03 258 THR B C 1
ATOM 7168 O O . THR B 1 258 ? 6.098 -9.891 -3.273 1 61.03 258 THR B O 1
ATOM 7171 N N . GLN B 1 259 ? 4.457 -8.492 -3.295 1 71.62 259 GLN B N 1
ATOM 7172 C CA . GLN B 1 259 ? 4.922 -7.824 -4.508 1 71.62 259 GLN B CA 1
ATOM 7173 C C . GLN B 1 259 ? 6.27 -7.148 -4.281 1 71.62 259 GLN B C 1
ATOM 7175 O O . GLN B 1 259 ? 6.539 -6.633 -3.195 1 71.62 259 GLN B O 1
ATOM 7180 N N . LEU B 1 260 ? 7.203 -7.309 -5.258 1 81.94 260 LEU B N 1
ATOM 7181 C CA . LEU B 1 260 ? 8.453 -6.566 -5.223 1 81.94 260 LEU B CA 1
ATOM 7182 C C . LEU B 1 260 ? 8.195 -5.066 -5.168 1 81.94 260 LEU B C 1
ATOM 7184 O O . LEU B 1 260 ? 7.293 -4.562 -5.84 1 81.94 260 LEU B O 1
ATOM 7188 N N . SER B 1 261 ? 8.906 -4.43 -4.301 1 86.5 261 SER B N 1
ATOM 7189 C CA . SER B 1 261 ? 8.898 -2.971 -4.34 1 86.5 261 SER B CA 1
ATOM 7190 C C . SER B 1 261 ? 9.672 -2.445 -5.547 1 86.5 261 SER B C 1
ATOM 7192 O O . SER B 1 261 ? 10.414 -3.193 -6.191 1 86.5 261 SER B O 1
ATOM 7194 N N . LYS B 1 262 ? 9.492 -1.237 -5.848 1 88.5 262 LYS B N 1
ATOM 7195 C CA . LYS B 1 262 ? 10.203 -0.651 -6.977 1 88.5 262 LYS B CA 1
ATOM 7196 C C . LYS B 1 262 ? 11.711 -0.64 -6.734 1 88.5 262 LYS B C 1
ATOM 7198 O O . LYS B 1 262 ? 12.5 -0.801 -7.668 1 88.5 262 LYS B O 1
ATOM 7203 N N . SER B 1 263 ? 12.148 -0.431 -5.473 1 92.81 263 SER B N 1
ATOM 7204 C CA . SER B 1 263 ? 13.57 -0.501 -5.156 1 92.81 263 SER B CA 1
ATOM 7205 C C . SER B 1 263 ? 14.102 -1.918 -5.332 1 92.81 263 SER B C 1
ATOM 7207 O O . SER B 1 263 ? 15.234 -2.109 -5.793 1 92.81 263 SER B O 1
ATOM 7209 N N . GLU B 1 264 ? 13.352 -2.889 -5.039 1 90.06 264 GLU B N 1
ATOM 7210 C CA . GLU B 1 264 ? 13.75 -4.277 -5.238 1 90.06 264 GLU B CA 1
ATOM 7211 C C . GLU B 1 264 ? 13.859 -4.613 -6.723 1 90.06 264 GLU B C 1
ATOM 7213 O O . GLU B 1 264 ? 14.75 -5.367 -7.133 1 90.06 264 GLU B O 1
ATOM 7218 N N . ILE B 1 265 ? 12.938 -4.07 -7.488 1 90.31 265 ILE B N 1
ATOM 7219 C CA . ILE B 1 265 ? 13 -4.25 -8.938 1 90.31 265 ILE B CA 1
ATOM 7220 C C . ILE B 1 265 ? 14.289 -3.623 -9.477 1 90.31 265 ILE B C 1
ATOM 7222 O O . ILE B 1 265 ? 15.008 -4.25 -10.25 1 90.31 265 ILE B O 1
ATOM 7226 N N . LEU B 1 266 ? 14.562 -2.428 -8.984 1 93.31 266 LEU B N 1
ATOM 7227 C CA . LEU B 1 266 ? 15.781 -1.75 -9.398 1 93.31 266 LEU B CA 1
ATOM 7228 C C . LEU B 1 266 ? 17.016 -2.582 -9.055 1 93.31 266 LEU B C 1
ATOM 7230 O O . LEU B 1 266 ? 17.906 -2.746 -9.883 1 93.31 266 LEU B O 1
ATOM 7234 N N . LEU B 1 267 ? 17.062 -3.088 -7.859 1 94.19 267 LEU B N 1
ATOM 7235 C CA . LEU B 1 267 ? 18.188 -3.889 -7.426 1 94.19 267 LEU B CA 1
ATOM 7236 C C . LEU B 1 267 ? 18.312 -5.156 -8.266 1 94.19 267 LEU B C 1
ATOM 7238 O O . LEU B 1 267 ? 19.422 -5.555 -8.633 1 94.19 267 LEU B O 1
ATOM 7242 N N . SER B 1 268 ? 17.234 -5.793 -8.586 1 91.19 268 SER B N 1
ATOM 7243 C CA . SER B 1 268 ? 17.234 -6.992 -9.422 1 91.19 268 SER B CA 1
ATOM 7244 C C . SER B 1 268 ? 17.781 -6.699 -10.812 1 91.19 268 SER B C 1
ATOM 7246 O O . SER B 1 268 ? 18.625 -7.445 -11.32 1 91.19 268 SER B O 1
ATOM 7248 N N . MET B 1 269 ? 17.312 -5.641 -11.367 1 90.44 269 MET B N 1
ATOM 7249 C CA . MET B 1 269 ? 17.766 -5.254 -12.703 1 90.44 269 MET B CA 1
ATOM 7250 C C . MET B 1 269 ? 19.25 -4.863 -12.695 1 90.44 269 MET B C 1
ATOM 7252 O O . MET B 1 269 ? 20 -5.234 -13.602 1 90.44 269 MET B O 1
ATOM 7256 N N . ALA B 1 270 ? 19.609 -4.117 -11.68 1 93.38 270 ALA B N 1
ATOM 7257 C CA . ALA B 1 270 ? 21.031 -3.76 -11.523 1 93.38 270 ALA B CA 1
ATOM 7258 C C . ALA B 1 270 ? 21.891 -5.008 -11.375 1 93.38 270 ALA B C 1
ATOM 7260 O O . ALA B 1 270 ? 22.953 -5.105 -11.992 1 93.38 270 ALA B O 1
ATOM 7261 N N . THR B 1 271 ? 21.484 -5.906 -10.586 1 92.94 271 THR B N 1
ATOM 7262 C CA . THR B 1 271 ? 22.219 -7.152 -10.375 1 92.94 271 THR B CA 1
ATOM 7263 C C . THR B 1 271 ? 22.375 -7.914 -11.688 1 92.94 271 THR B C 1
ATOM 7265 O O . THR B 1 271 ? 23.469 -8.398 -12 1 92.94 271 THR B O 1
ATOM 7268 N N . ALA B 1 272 ? 21.344 -8.023 -12.461 1 89.56 272 ALA B N 1
ATOM 7269 C CA . ALA B 1 272 ? 21.375 -8.703 -13.758 1 89.56 272 ALA B CA 1
ATOM 7270 C C . ALA B 1 272 ? 22.344 -8.016 -14.711 1 89.56 272 ALA B C 1
ATOM 7272 O O . ALA B 1 272 ? 23.172 -8.672 -15.344 1 89.56 272 ALA B O 1
ATOM 7273 N N . GLN B 1 273 ? 22.297 -6.719 -14.758 1 89.94 273 GLN B N 1
ATOM 7274 C CA . GLN B 1 273 ? 23.109 -5.961 -15.703 1 89.94 273 GLN B CA 1
ATOM 7275 C C . GLN B 1 273 ? 24.578 -5.945 -15.266 1 89.94 273 GLN B C 1
ATOM 7277 O O . GLN B 1 273 ? 25.469 -6.129 -16.078 1 89.94 273 GLN B O 1
ATOM 7282 N N . TRP B 1 274 ? 24.812 -5.652 -14.023 1 92.25 274 TRP B N 1
ATOM 7283 C CA . TRP B 1 274 ? 26.172 -5.504 -13.508 1 92.25 274 TRP B CA 1
ATOM 7284 C C . TRP B 1 274 ? 26.922 -6.824 -13.578 1 92.25 274 TRP B C 1
ATOM 7286 O O . TRP B 1 274 ? 28.156 -6.836 -13.688 1 92.25 274 TRP B O 1
ATOM 7296 N N . THR B 1 275 ? 26.234 -7.938 -13.508 1 88.81 275 THR B N 1
ATOM 7297 C CA . THR B 1 275 ? 26.859 -9.25 -13.547 1 88.81 275 THR B CA 1
ATOM 7298 C C . THR B 1 275 ? 27.109 -9.695 -14.984 1 88.81 275 THR B C 1
ATOM 7300 O O . THR B 1 275 ? 27.953 -10.547 -15.242 1 88.81 275 THR B O 1
ATOM 7303 N N . SER B 1 276 ? 26.391 -9.156 -15.938 1 82.75 276 SER B N 1
ATOM 7304 C CA . SER B 1 276 ? 26.5 -9.539 -17.344 1 82.75 276 SER B CA 1
ATOM 7305 C C . SER B 1 276 ? 27.797 -9.023 -17.953 1 82.75 276 SER B C 1
ATOM 7307 O O . SER B 1 276 ? 28.234 -9.523 -19 1 82.75 276 SER B O 1
ATOM 7309 N N . ASP B 1 277 ? 28.391 -8.047 -17.297 1 77.94 277 ASP B N 1
ATOM 7310 C CA . ASP B 1 277 ? 29.672 -7.551 -17.75 1 77.94 277 ASP B CA 1
ATOM 7311 C C . ASP B 1 277 ? 30.766 -8.602 -17.547 1 77.94 277 ASP B C 1
ATOM 7313 O O . ASP B 1 277 ? 31.234 -8.812 -16.438 1 77.94 277 ASP B O 1
ATOM 7317 N N . THR B 1 278 ? 31.203 -9.281 -18.625 1 73.62 278 THR B N 1
ATOM 7318 C CA . THR B 1 278 ? 32.125 -10.43 -18.578 1 73.62 278 THR B CA 1
ATOM 7319 C C . THR B 1 278 ? 33.5 -10 -18.109 1 73.62 278 THR B C 1
ATOM 7321 O O . THR B 1 278 ? 34.25 -10.797 -17.562 1 73.62 278 THR B O 1
ATOM 7324 N N . SER B 1 279 ? 33.781 -8.766 -18.328 1 78.5 279 SER B N 1
ATOM 7325 C CA . SER B 1 279 ? 35.125 -8.305 -18.016 1 78.5 279 SER B CA 1
ATOM 7326 C C . SER B 1 279 ? 35.281 -8 -16.516 1 78.5 279 SER B C 1
ATOM 7328 O O . SER B 1 279 ? 36.312 -8.297 -15.914 1 78.5 279 SER B O 1
ATOM 7330 N N . ASP B 1 280 ? 34.188 -7.52 -15.914 1 86.06 280 ASP B N 1
ATOM 7331 C CA . ASP B 1 280 ? 34.219 -7.137 -14.5 1 86.06 280 ASP B CA 1
ATOM 7332 C C . ASP B 1 280 ? 32.844 -7.277 -13.859 1 86.06 280 ASP B C 1
ATOM 7334 O O . ASP B 1 280 ? 32.219 -6.281 -13.523 1 86.06 280 ASP B O 1
ATOM 7338 N N . PRO B 1 281 ? 32.469 -8.547 -13.625 1 88.25 281 PRO B N 1
ATOM 7339 C CA . PRO B 1 281 ? 31.141 -8.75 -13.039 1 88.25 281 PRO B CA 1
ATOM 7340 C C . PRO B 1 281 ? 31.062 -8.281 -11.594 1 88.25 281 PRO B C 1
ATOM 7342 O O . PRO B 1 281 ? 32 -8.477 -10.812 1 88.25 281 PRO B O 1
ATOM 7345 N N . LEU B 1 282 ? 30 -7.543 -11.273 1 91.56 282 LEU B N 1
ATOM 7346 C CA . LEU B 1 282 ? 29.75 -7.066 -9.914 1 91.56 282 LEU B CA 1
ATOM 7347 C C . LEU B 1 282 ? 28.359 -7.508 -9.445 1 91.56 282 LEU B C 1
ATOM 7349 O O . LEU B 1 282 ? 27.375 -7.324 -10.156 1 91.56 282 LEU B O 1
ATOM 7353 N N . ASP B 1 283 ? 28.312 -8.125 -8.305 1 92.88 283 ASP B N 1
ATOM 7354 C CA . ASP B 1 283 ? 27.047 -8.508 -7.68 1 92.88 283 ASP B CA 1
ATOM 7355 C C . ASP B 1 283 ? 26.438 -7.344 -6.902 1 92.88 283 ASP B C 1
ATOM 7357 O O . ASP B 1 283 ? 26.766 -7.133 -5.734 1 92.88 283 ASP B O 1
ATOM 7361 N N . ALA B 1 284 ? 25.562 -6.645 -7.52 1 94.25 284 ALA B N 1
ATOM 7362 C CA . ALA B 1 284 ? 24.953 -5.473 -6.906 1 94.25 284 ALA B CA 1
ATOM 7363 C C . ALA B 1 284 ? 24.234 -5.844 -5.613 1 94.25 284 ALA B C 1
ATOM 7365 O O . ALA B 1 284 ? 24.25 -5.09 -4.637 1 94.25 284 ALA B O 1
ATOM 7366 N N . ARG B 1 285 ? 23.562 -7 -5.617 1 93.75 285 ARG B N 1
ATOM 7367 C CA . ARG B 1 285 ? 22.828 -7.473 -4.445 1 93.75 285 ARG B CA 1
ATOM 7368 C C . ARG B 1 285 ? 23.75 -7.574 -3.23 1 93.75 285 ARG B C 1
ATOM 7370 O O . ARG B 1 285 ? 23.469 -6.992 -2.18 1 93.75 285 ARG B O 1
ATOM 7377 N N . GLU B 1 286 ? 24.781 -8.234 -3.365 1 93.19 286 GLU B N 1
ATOM 7378 C CA . GLU B 1 286 ? 25.734 -8.406 -2.275 1 93.19 286 GLU B CA 1
ATOM 7379 C C . GLU B 1 286 ? 26.359 -7.07 -1.875 1 93.19 286 GLU B C 1
ATOM 7381 O O . GLU B 1 286 ? 26.484 -6.766 -0.686 1 93.19 286 GLU B O 1
ATOM 7386 N N . ALA B 1 287 ? 26.781 -6.344 -2.881 1 94.19 287 ALA B N 1
ATOM 7387 C CA . ALA B 1 287 ? 27.453 -5.074 -2.627 1 94.19 287 ALA B CA 1
ATOM 7388 C C . ALA B 1 287 ? 26.578 -4.129 -1.819 1 94.19 287 ALA B C 1
ATOM 7390 O O . ALA B 1 287 ? 27 -3.594 -0.794 1 94.19 287 ALA B O 1
ATOM 7391 N N . ILE B 1 288 ? 25.406 -3.949 -2.219 1 94.62 288 ILE B N 1
ATOM 7392 C CA . ILE B 1 288 ? 24.5 -2.971 -1.627 1 94.62 288 ILE B CA 1
ATOM 7393 C C . ILE B 1 288 ? 24.016 -3.471 -0.267 1 94.62 288 ILE B C 1
ATOM 7395 O O . ILE B 1 288 ? 24 -2.717 0.709 1 94.62 288 ILE B O 1
ATOM 7399 N N . THR B 1 289 ? 23.641 -4.73 -0.142 1 93 289 THR B N 1
ATOM 7400 C CA . THR B 1 289 ? 23.156 -5.273 1.123 1 93 289 THR B CA 1
ATOM 7401 C C . THR B 1 289 ? 24.266 -5.262 2.174 1 93 289 THR B C 1
ATOM 7403 O O . THR B 1 289 ? 24.016 -4.949 3.34 1 93 289 THR B O 1
ATOM 7406 N N . SER B 1 290 ? 25.438 -5.59 1.74 1 93.25 290 SER B N 1
ATOM 7407 C CA . SER B 1 290 ? 26.578 -5.559 2.658 1 93.25 290 SER B CA 1
ATOM 7408 C C . SER B 1 290 ? 26.844 -4.141 3.15 1 93.25 290 SER B C 1
ATOM 7410 O O . SER B 1 290 ? 27.172 -3.936 4.324 1 93.25 290 SER B O 1
ATOM 7412 N N . PHE B 1 291 ? 26.781 -3.242 2.248 1 95.31 291 PHE B N 1
ATOM 7413 C CA . PHE B 1 291 ? 26.984 -1.852 2.629 1 95.31 291 PHE B CA 1
ATOM 7414 C C . PHE B 1 291 ? 25.938 -1.397 3.637 1 95.31 291 PHE B C 1
ATOM 7416 O O . PHE B 1 291 ? 26.266 -0.721 4.613 1 95.31 291 PHE B O 1
ATOM 7423 N N . VAL B 1 292 ? 24.703 -1.752 3.416 1 94.38 292 VAL B N 1
ATOM 7424 C CA . VAL B 1 292 ? 23.609 -1.432 4.332 1 94.38 292 VAL B CA 1
ATOM 7425 C C . VAL B 1 292 ? 23.906 -2.008 5.715 1 94.38 292 VAL B C 1
ATOM 7427 O O . VAL B 1 292 ? 23.781 -1.315 6.727 1 94.38 292 VAL B O 1
ATOM 7430 N N . ASP B 1 293 ? 24.344 -3.232 5.773 1 91.94 293 ASP B N 1
ATOM 7431 C CA . ASP B 1 293 ? 24.688 -3.877 7.035 1 91.94 293 ASP B CA 1
ATOM 7432 C C . ASP B 1 293 ? 25.844 -3.15 7.734 1 91.94 293 ASP B C 1
ATOM 7434 O O . ASP B 1 293 ? 25.812 -2.951 8.945 1 91.94 293 ASP B O 1
ATOM 7438 N N . GLU B 1 294 ? 26.766 -2.807 6.945 1 93.31 294 GLU B N 1
ATOM 7439 C CA . GLU B 1 294 ? 27.938 -2.129 7.484 1 93.31 294 GLU B CA 1
ATOM 7440 C C . GLU B 1 294 ? 27.562 -0.797 8.125 1 93.31 294 GLU B C 1
ATOM 7442 O O . GLU B 1 294 ? 28 -0.49 9.234 1 93.31 294 GLU B O 1
ATOM 7447 N N . ILE B 1 295 ? 26.812 -0.021 7.418 1 94.5 295 ILE B N 1
ATOM 7448 C CA . ILE B 1 295 ? 26.469 1.293 7.945 1 94.5 295 ILE B CA 1
ATOM 7449 C C . ILE B 1 295 ? 25.578 1.134 9.172 1 94.5 295 ILE B C 1
ATOM 7451 O O . ILE B 1 295 ? 25.734 1.854 10.164 1 94.5 295 ILE B O 1
ATOM 7455 N N . ASN B 1 296 ? 24.656 0.2 9.148 1 90.25 296 ASN B N 1
ATOM 7456 C CA . ASN B 1 296 ? 23.797 -0.012 10.312 1 90.25 296 ASN B CA 1
ATOM 7457 C C . ASN B 1 296 ? 24.594 -0.522 11.508 1 90.25 296 ASN B C 1
ATOM 7459 O O . ASN B 1 296 ? 24.281 -0.203 12.656 1 90.25 296 ASN B O 1
ATOM 7463 N N . HIS B 1 297 ? 25.594 -1.273 11.227 1 88.19 297 HIS B N 1
ATOM 7464 C CA . HIS B 1 297 ? 26.469 -1.756 12.289 1 88.19 297 HIS B CA 1
ATOM 7465 C C . HIS B 1 297 ? 27.312 -0.627 12.859 1 88.19 297 HIS B C 1
ATOM 7467 O O . HIS B 1 297 ? 27.406 -0.467 14.078 1 88.19 297 HIS B O 1
ATOM 7473 N N . THR B 1 298 ? 27.922 0.105 11.961 1 90.94 298 THR B N 1
ATOM 7474 C CA . THR B 1 298 ? 28.797 1.202 12.359 1 90.94 298 THR B CA 1
ATOM 7475 C C . THR B 1 298 ? 28.031 2.207 13.227 1 90.94 298 THR B C 1
ATOM 7477 O O . THR B 1 298 ? 28.578 2.725 14.203 1 90.94 298 THR B O 1
ATOM 7480 N N . TYR B 1 299 ? 26.859 2.451 12.852 1 90.62 299 TYR B N 1
ATOM 7481 C CA . TYR B 1 299 ? 26.062 3.449 13.562 1 90.62 299 TYR B CA 1
ATOM 7482 C C . TYR B 1 299 ? 24.969 2.787 14.383 1 90.62 299 TYR B C 1
ATOM 7484 O O . TYR B 1 299 ? 23.844 3.291 14.438 1 90.62 299 TYR B O 1
ATOM 7492 N N . SER B 1 300 ? 25.25 1.671 14.945 1 85.75 300 SER B N 1
ATOM 7493 C CA . SER B 1 300 ? 24.266 0.874 15.68 1 85.75 300 SER B CA 1
ATOM 7494 C C . SER B 1 300 ? 23.688 1.66 16.844 1 85.75 300 SER B C 1
ATOM 7496 O O . SER B 1 300 ? 22.5 1.505 17.172 1 85.75 300 SER B O 1
ATOM 7498 N N . ASP B 1 301 ? 24.469 2.545 17.438 1 82.44 301 ASP B N 1
ATOM 7499 C CA . ASP B 1 301 ? 24 3.334 18.578 1 82.44 301 ASP B CA 1
ATOM 7500 C C . ASP B 1 301 ? 22.906 4.305 18.141 1 82.44 301 ASP B C 1
ATOM 7502 O O . ASP B 1 301 ? 21.938 4.539 18.891 1 82.44 301 ASP B O 1
ATOM 7506 N N . ALA B 1 302 ? 23.125 4.855 16.984 1 85.94 302 ALA B N 1
ATOM 7507 C CA . ALA B 1 302 ? 22.125 5.793 16.469 1 85.94 302 ALA B CA 1
ATOM 7508 C C . ALA B 1 302 ? 20.891 5.059 15.969 1 85.94 302 ALA B C 1
ATOM 7510 O O . ALA B 1 302 ? 19.781 5.617 15.961 1 85.94 302 ALA B O 1
ATOM 7511 N N . ASP B 1 303 ? 21.062 3.789 15.484 1 86.44 303 ASP B N 1
ATOM 7512 C CA . ASP B 1 303 ? 19.984 2.902 15.07 1 86.44 303 ASP B CA 1
ATOM 7513 C C . ASP B 1 303 ? 19.125 3.547 13.977 1 86.44 303 ASP B C 1
ATOM 7515 O O . ASP B 1 303 ? 17.906 3.643 14.109 1 86.44 303 ASP B O 1
ATOM 7519 N N . PHE B 1 304 ? 19.703 3.998 12.914 1 89.81 304 PHE B N 1
ATOM 7520 C CA . PHE B 1 304 ? 19 4.656 11.812 1 89.81 304 PHE B CA 1
ATOM 7521 C C . PHE B 1 304 ? 18.078 3.676 11.094 1 89.81 304 PHE B C 1
ATOM 7523 O O . PHE B 1 304 ? 17.062 4.074 10.539 1 89.81 304 PHE B O 1
ATOM 7530 N N . GLY B 1 305 ? 18.469 2.41 11.055 1 90.19 305 GLY B N 1
ATOM 7531 C CA . GLY B 1 305 ? 17.656 1.398 10.398 1 90.19 305 GLY B CA 1
ATOM 7532 C C . GLY B 1 305 ? 17.531 1.608 8.898 1 90.19 305 GLY B C 1
ATOM 7533 O O . GLY B 1 305 ? 16.438 1.484 8.336 1 90.19 305 GLY B O 1
ATOM 7534 N N . LEU B 1 306 ? 18.547 1.972 8.234 1 94.38 306 LEU B N 1
ATOM 7535 C CA . LEU B 1 306 ? 18.562 2.264 6.805 1 94.38 306 LEU B CA 1
ATOM 7536 C C . LEU B 1 306 ? 18.453 0.98 5.984 1 94.38 306 LEU B C 1
ATOM 7538 O O . LEU B 1 306 ? 18.969 -0.063 6.395 1 94.38 306 LEU B O 1
ATOM 7542 N N . GLY B 1 307 ? 17.828 1.017 4.832 1 94.38 307 GLY B N 1
ATOM 7543 C CA . GLY B 1 307 ? 17.625 -0.153 3.992 1 94.38 307 GLY B CA 1
ATOM 7544 C C . GLY B 1 307 ? 18.172 0.024 2.586 1 94.38 307 GLY B C 1
ATOM 7545 O O . GLY B 1 307 ? 18.828 1.018 2.291 1 94.38 307 GLY B O 1
ATOM 7546 N N . ILE B 1 308 ? 17.875 -0.949 1.743 1 94.81 308 ILE B N 1
ATOM 7547 C CA . ILE B 1 308 ? 18.391 -0.921 0.374 1 94.81 308 ILE B CA 1
ATOM 7548 C C . ILE B 1 308 ? 17.734 0.229 -0.392 1 94.81 308 ILE B C 1
ATOM 7550 O O . ILE B 1 308 ? 18.344 0.82 -1.28 1 94.81 308 ILE B O 1
ATOM 7554 N N . ASP B 1 309 ? 16.484 0.499 0.013 1 95.81 309 ASP B N 1
ATOM 7555 C CA . ASP B 1 309 ? 15.773 1.598 -0.626 1 95.81 309 ASP B CA 1
ATOM 7556 C C . ASP B 1 309 ? 16.531 2.914 -0.466 1 95.81 309 ASP B C 1
ATOM 7558 O O . ASP B 1 309 ? 16.625 3.695 -1.414 1 95.81 309 ASP B O 1
ATOM 7562 N N . PHE B 1 310 ? 17.031 3.131 0.685 1 96.75 310 PHE B N 1
ATOM 7563 C CA . PHE B 1 310 ? 17.781 4.34 0.97 1 96.75 310 PHE B CA 1
ATOM 7564 C C . PHE B 1 310 ? 19.016 4.43 0.073 1 96.75 310 PHE B C 1
ATOM 7566 O O . PHE B 1 310 ? 19.281 5.477 -0.524 1 96.75 310 PHE B O 1
ATOM 7573 N N . VAL B 1 311 ? 19.766 3.391 0.017 1 97.38 311 VAL B N 1
ATOM 7574 C CA . VAL B 1 311 ? 21.016 3.363 -0.733 1 97.38 311 VAL B CA 1
ATOM 7575 C C . VAL B 1 311 ? 20.719 3.541 -2.223 1 97.38 311 VAL B C 1
ATOM 7577 O O . VAL B 1 311 ? 21.375 4.344 -2.895 1 97.38 311 VAL B O 1
ATOM 7580 N N . LEU B 1 312 ? 19.75 2.805 -2.723 1 96.88 312 LEU B N 1
ATOM 7581 C CA . LEU B 1 312 ? 19.438 2.861 -4.145 1 96.88 312 LEU B CA 1
ATOM 7582 C C . LEU B 1 312 ? 18.891 4.23 -4.527 1 96.88 312 LEU B C 1
ATOM 7584 O O . LEU B 1 312 ? 19.219 4.762 -5.59 1 96.88 312 LEU B O 1
ATOM 7588 N N . LYS B 1 313 ? 18.062 4.777 -3.729 1 97.25 313 LYS B N 1
ATOM 7589 C CA . LYS B 1 313 ? 17.547 6.125 -3.967 1 97.25 313 LYS B CA 1
ATOM 7590 C C . LYS B 1 313 ? 18.688 7.145 -3.99 1 97.25 313 LYS B C 1
ATOM 7592 O O . LYS B 1 313 ? 18.688 8.055 -4.824 1 97.25 313 LYS B O 1
ATOM 7597 N N . THR B 1 314 ? 19.562 7.008 -3.045 1 97.81 314 THR B N 1
ATOM 7598 C CA . THR B 1 314 ? 20.734 7.883 -3.002 1 97.81 314 THR B CA 1
ATOM 7599 C C . THR B 1 314 ? 21.547 7.773 -4.293 1 97.81 314 THR B C 1
ATOM 7601 O O . THR B 1 314 ? 21.938 8.789 -4.871 1 97.81 314 THR B O 1
ATOM 7604 N N . LEU B 1 315 ? 21.75 6.574 -4.746 1 97.38 315 LEU B N 1
ATOM 7605 C CA . LEU B 1 315 ? 22.516 6.344 -5.965 1 97.38 315 LEU B CA 1
ATOM 7606 C C . LEU B 1 315 ? 21.812 6.969 -7.168 1 97.38 315 LEU B C 1
ATOM 7608 O O . LEU B 1 315 ? 22.484 7.527 -8.047 1 97.38 315 LEU B O 1
ATOM 7612 N N . LEU B 1 316 ? 20.5 6.875 -7.238 1 96.44 316 LEU B N 1
ATOM 7613 C CA . LEU B 1 316 ? 19.75 7.516 -8.312 1 96.44 316 LEU B CA 1
ATOM 7614 C C . LEU B 1 316 ? 20 9.023 -8.328 1 96.44 316 LEU B C 1
ATOM 7616 O O . LEU B 1 316 ? 20.312 9.594 -9.367 1 96.44 316 LEU B O 1
ATOM 7620 N N . VAL B 1 317 ? 19.859 9.602 -7.148 1 96.94 317 VAL B N 1
ATOM 7621 C CA . VAL B 1 317 ? 20 11.047 -7.023 1 96.94 317 VAL B CA 1
ATOM 7622 C C . VAL B 1 317 ? 21.422 11.469 -7.379 1 96.94 317 VAL B C 1
ATOM 7624 O O . VAL B 1 317 ? 21.625 12.43 -8.125 1 96.94 317 VAL B O 1
ATOM 7627 N N . LEU B 1 318 ? 22.391 10.727 -6.922 1 97.44 318 LEU B N 1
ATOM 7628 C CA . LEU B 1 318 ? 23.797 11.062 -7.176 1 97.44 318 LEU B CA 1
ATOM 7629 C C . LEU B 1 318 ? 24.141 10.867 -8.648 1 97.44 318 LEU B C 1
ATOM 7631 O O . LEU B 1 318 ? 25.078 11.484 -9.148 1 97.44 318 LEU B O 1
ATOM 7635 N N . SER B 1 319 ? 23.469 9.992 -9.344 1 96.5 319 SER B N 1
ATOM 7636 C CA . SER B 1 319 ? 23.734 9.711 -10.75 1 96.5 319 SER B CA 1
ATOM 7637 C C . SER B 1 319 ? 22.938 10.641 -11.656 1 96.5 319 SER B C 1
ATOM 7639 O O . SER B 1 319 ? 22.859 10.422 -12.867 1 96.5 319 SER B O 1
ATOM 7641 N N . ASP B 1 320 ? 22.266 11.594 -11.086 1 94.38 320 ASP B N 1
ATOM 7642 C CA . ASP B 1 320 ? 21.484 12.609 -11.781 1 94.38 320 ASP B CA 1
ATOM 7643 C C . ASP B 1 320 ? 20.312 11.984 -12.531 1 94.38 320 ASP B C 1
ATOM 7645 O O . ASP B 1 320 ? 20.031 12.359 -13.672 1 94.38 320 ASP B O 1
ATOM 7649 N N . ILE B 1 321 ? 19.828 10.977 -12.016 1 94.75 321 ILE B N 1
ATOM 7650 C CA . ILE B 1 321 ? 18.594 10.336 -12.477 1 94.75 321 ILE B CA 1
ATOM 7651 C C . ILE B 1 321 ? 17.438 10.742 -11.578 1 94.75 321 ILE B C 1
ATOM 7653 O O . ILE B 1 321 ? 17.641 11.07 -10.406 1 94.75 321 ILE B O 1
ATOM 7657 N N . SER B 1 322 ? 16.25 10.75 -12.148 1 93.56 322 SER B N 1
ATOM 7658 C CA . SER B 1 322 ? 15.07 11.102 -11.359 1 93.56 322 SER B CA 1
ATOM 7659 C C . SER B 1 322 ? 14.992 10.273 -10.078 1 93.56 322 SER B C 1
ATOM 7661 O O . SER B 1 322 ? 15.25 9.062 -10.102 1 93.56 322 SER B O 1
ATOM 7663 N N . ALA B 1 323 ? 14.602 10.969 -8.992 1 93.56 323 ALA B N 1
ATOM 7664 C CA . ALA B 1 323 ? 14.484 10.281 -7.707 1 93.56 323 ALA B CA 1
ATOM 7665 C C . ALA B 1 323 ? 13.281 9.352 -7.691 1 93.56 323 ALA B C 1
ATOM 7667 O O . ALA B 1 323 ? 13.219 8.422 -6.883 1 93.56 323 ALA B O 1
ATOM 7668 N N . GLU B 1 324 ? 12.359 9.656 -8.523 1 92.38 324 GLU B N 1
ATOM 7669 C CA . GLU B 1 324 ? 11.172 8.812 -8.602 1 92.38 324 GLU B CA 1
ATOM 7670 C C . GLU B 1 324 ? 11.492 7.465 -9.242 1 92.38 324 GLU B C 1
ATOM 7672 O O . GLU B 1 324 ? 12.07 7.41 -10.328 1 92.38 324 GLU B O 1
ATOM 7677 N N . TYR B 1 325 ? 11.047 6.395 -8.539 1 89.5 325 TYR B N 1
ATOM 7678 C CA . TYR B 1 325 ? 11.227 5.062 -9.109 1 89.5 325 TYR B CA 1
ATOM 7679 C C . TYR B 1 325 ? 10.273 4.844 -10.281 1 89.5 325 TYR B C 1
ATOM 7681 O O . TYR B 1 325 ? 9.062 4.727 -10.086 1 89.5 325 TYR B O 1
ATOM 7689 N N . ARG B 1 326 ? 10.797 4.871 -11.438 1 87.12 326 ARG B N 1
ATOM 7690 C CA . ARG B 1 326 ? 10.07 4.535 -12.656 1 87.12 326 ARG B CA 1
ATOM 7691 C C . ARG B 1 326 ? 10.805 3.461 -13.453 1 87.12 326 ARG B C 1
ATOM 7693 O O . ARG B 1 326 ? 11.961 3.648 -13.836 1 87.12 326 ARG B O 1
ATOM 7700 N N . ILE B 1 327 ? 10.172 2.439 -13.703 1 83.88 327 ILE B N 1
ATOM 7701 C CA . ILE B 1 327 ? 10.781 1.312 -14.398 1 83.88 327 ILE B CA 1
ATOM 7702 C C . ILE B 1 327 ? 11.336 1.772 -15.742 1 83.88 327 ILE B C 1
ATOM 7704 O O . ILE B 1 327 ? 12.383 1.309 -16.188 1 83.88 327 ILE B O 1
ATOM 7708 N N . ALA B 1 328 ? 10.656 2.717 -16.375 1 83.69 328 ALA B N 1
ATOM 7709 C CA . ALA B 1 328 ? 11.07 3.26 -17.656 1 83.69 328 ALA B CA 1
ATOM 7710 C C . ALA B 1 328 ? 12.469 3.875 -17.578 1 83.69 328 ALA B C 1
ATOM 7712 O O . ALA B 1 328 ? 13.195 3.934 -18.562 1 83.69 328 ALA B O 1
ATOM 7713 N N . ASN B 1 329 ? 12.82 4.281 -16.375 1 89 329 ASN B N 1
ATOM 7714 C CA . ASN B 1 329 ? 14.109 4.922 -16.172 1 89 329 ASN B CA 1
ATOM 7715 C C . ASN B 1 329 ? 15.203 3.895 -15.883 1 89 329 ASN B C 1
ATOM 7717 O O . ASN B 1 329 ? 16.391 4.238 -15.828 1 89 329 ASN B O 1
ATOM 7721 N N . PHE B 1 330 ? 14.867 2.67 -15.727 1 89.5 330 PHE B N 1
ATOM 7722 C CA . PHE B 1 330 ? 15.859 1.646 -15.43 1 89.5 330 PHE B CA 1
ATOM 7723 C C . PHE B 1 330 ? 16.453 1.081 -16.703 1 89.5 330 PHE B C 1
ATOM 7725 O O . PHE B 1 330 ? 16.422 -0.13 -16.938 1 89.5 330 PHE B O 1
ATOM 7732 N N . THR B 1 331 ? 16.969 1.963 -17.516 1 89.81 331 THR B N 1
ATOM 7733 C CA . THR B 1 331 ? 17.609 1.609 -18.781 1 89.81 331 THR B CA 1
ATOM 7734 C C . THR B 1 331 ? 19.031 1.127 -18.562 1 89.81 331 THR B C 1
ATOM 7736 O O . THR B 1 331 ? 19.609 1.334 -17.484 1 89.81 331 THR B O 1
ATOM 7739 N N . ASP B 1 332 ? 19.594 0.496 -19.594 1 88.88 332 ASP B N 1
ATOM 7740 C CA . ASP B 1 332 ? 20.969 0.037 -19.516 1 88.88 332 ASP B CA 1
ATOM 7741 C C . ASP B 1 332 ? 21.922 1.2 -19.234 1 88.88 332 ASP B C 1
ATOM 7743 O O . ASP B 1 332 ? 22.875 1.062 -18.469 1 88.88 332 ASP B O 1
ATOM 7747 N N . GLU B 1 333 ? 21.594 2.277 -19.828 1 92.12 333 GLU B N 1
ATOM 7748 C CA . GLU B 1 333 ? 22.422 3.467 -19.656 1 92.12 333 GLU B CA 1
ATOM 7749 C C . GLU B 1 333 ? 22.391 3.959 -18.219 1 92.12 333 GLU B C 1
ATOM 7751 O O . GLU B 1 333 ? 23.422 4.246 -17.625 1 92.12 333 GLU B O 1
ATOM 7756 N N . ASN B 1 334 ? 21.219 4.094 -17.656 1 94.06 334 ASN B N 1
ATOM 7757 C CA . ASN B 1 334 ? 21.062 4.57 -16.281 1 94.06 334 ASN B CA 1
ATOM 7758 C C . ASN B 1 334 ? 21.656 3.584 -15.281 1 94.06 334 ASN B C 1
ATOM 7760 O O . ASN B 1 334 ? 22.266 3.992 -14.297 1 94.06 334 ASN B O 1
ATOM 7764 N N . LEU B 1 335 ? 21.484 2.314 -15.547 1 94.56 335 LEU B N 1
ATOM 7765 C CA . LEU B 1 335 ? 22.031 1.299 -14.664 1 94.56 335 LEU B CA 1
ATOM 7766 C C . LEU B 1 335 ? 23.562 1.339 -14.672 1 94.56 335 LEU B C 1
ATOM 7768 O O . LEU B 1 335 ? 24.203 1.156 -13.641 1 94.56 335 LEU B O 1
ATOM 7772 N N . ALA B 1 336 ? 24.094 1.549 -15.82 1 94.44 336 ALA B N 1
ATOM 7773 C CA . ALA B 1 336 ? 25.547 1.715 -15.93 1 94.44 336 ALA B CA 1
ATOM 7774 C C . ALA B 1 336 ? 26.016 2.955 -15.172 1 94.44 336 ALA B C 1
ATOM 7776 O O . ALA B 1 336 ? 27.078 2.945 -14.547 1 94.44 336 ALA B O 1
ATOM 7777 N N . ALA B 1 337 ? 25.25 3.986 -15.266 1 95.88 337 ALA B N 1
ATOM 7778 C CA . ALA B 1 337 ? 25.562 5.215 -14.547 1 95.88 337 ALA B CA 1
ATOM 7779 C C . ALA B 1 337 ? 25.562 4.988 -13.039 1 95.88 337 ALA B C 1
ATOM 7781 O O . ALA B 1 337 ? 26.438 5.484 -12.328 1 95.88 337 ALA B O 1
ATOM 7782 N N . ILE B 1 338 ? 24.625 4.301 -12.57 1 96.25 338 ILE B N 1
ATOM 7783 C CA . ILE B 1 338 ? 24.531 3.975 -11.148 1 96.25 338 ILE B CA 1
ATOM 7784 C C . ILE B 1 338 ? 25.75 3.16 -10.727 1 96.25 338 ILE B C 1
ATOM 7786 O O . ILE B 1 338 ? 26.328 3.4 -9.656 1 96.25 338 ILE B O 1
ATOM 7790 N N . ARG B 1 339 ? 26.109 2.197 -11.57 1 95.62 339 ARG B N 1
ATOM 7791 C CA . ARG B 1 339 ? 27.297 1.39 -11.281 1 95.62 339 ARG B CA 1
ATOM 7792 C C . ARG B 1 339 ? 28.547 2.264 -11.172 1 95.62 339 ARG B C 1
ATOM 7794 O O . ARG B 1 339 ? 29.359 2.078 -10.266 1 95.62 339 ARG B O 1
ATOM 7801 N N . ARG B 1 340 ? 28.656 3.123 -12.078 1 95.31 340 ARG B N 1
ATOM 7802 C CA . ARG B 1 340 ? 29.797 4.031 -12.062 1 95.31 340 ARG B CA 1
ATOM 7803 C C . ARG B 1 340 ? 29.844 4.84 -10.773 1 95.31 340 ARG B C 1
ATOM 7805 O O . ARG B 1 340 ? 30.891 4.984 -10.156 1 95.31 340 ARG B O 1
ATOM 7812 N N . THR B 1 341 ? 28.734 5.371 -10.375 1 96 341 THR B N 1
ATOM 7813 C CA . THR B 1 341 ? 28.641 6.137 -9.141 1 96 341 THR B CA 1
ATOM 7814 C C . THR B 1 341 ? 29.031 5.285 -7.938 1 96 341 THR B C 1
ATOM 7816 O O . THR B 1 341 ? 29.75 5.754 -7.047 1 96 341 THR B O 1
ATOM 7819 N N . TRP B 1 342 ? 28.609 4.066 -7.914 1 95.69 342 TRP B N 1
ATOM 7820 C CA . TRP B 1 342 ? 28.922 3.125 -6.844 1 95.69 342 TRP B CA 1
ATOM 7821 C C . TRP B 1 342 ? 30.422 2.852 -6.773 1 95.69 342 TRP B C 1
ATOM 7823 O O . TRP B 1 342 ? 31.016 2.834 -5.691 1 95.69 342 TRP B O 1
ATOM 7833 N N . GLU B 1 343 ? 31.062 2.727 -7.938 1 94.06 343 GLU B N 1
ATOM 7834 C CA . GLU B 1 343 ? 32.438 2.238 -8.016 1 94.06 343 GLU B CA 1
ATOM 7835 C C . GLU B 1 343 ? 33.438 3.385 -7.91 1 94.06 343 GLU B C 1
ATOM 7837 O O . GLU B 1 343 ? 34.625 3.168 -7.594 1 94.06 343 GLU B O 1
ATOM 7842 N N . GLU B 1 344 ? 33.062 4.594 -8.234 1 89.25 344 GLU B N 1
ATOM 7843 C CA . GLU B 1 344 ? 33.969 5.734 -8.281 1 89.25 344 GLU B CA 1
ATOM 7844 C C . GLU B 1 344 ? 34.562 6.023 -6.906 1 89.25 344 GLU B C 1
ATOM 7846 O O . GLU B 1 344 ? 35.531 6.793 -6.793 1 89.25 344 GLU B O 1
ATOM 7851 N N . GLY B 1 345 ? 34.25 5.391 -5.844 1 85.94 345 GLY B N 1
ATOM 7852 C CA . GLY B 1 345 ? 34.875 5.449 -4.535 1 85.94 345 GLY B CA 1
ATOM 7853 C C . GLY B 1 345 ? 34.375 6.59 -3.676 1 85.94 345 GLY B C 1
ATOM 7854 O O . GLY B 1 345 ? 34.594 6.613 -2.465 1 85.94 345 GLY B O 1
ATOM 7855 N N . ASP B 1 346 ? 33.719 7.594 -4.27 1 92.94 346 ASP B N 1
ATOM 7856 C CA . ASP B 1 346 ? 33.281 8.766 -3.518 1 92.94 346 ASP B CA 1
ATOM 7857 C C . ASP B 1 346 ? 31.922 8.531 -2.881 1 92.94 346 ASP B C 1
ATOM 7859 O O . ASP B 1 346 ? 31.516 9.266 -1.98 1 92.94 346 ASP B O 1
ATOM 7863 N N . PHE B 1 347 ? 31.25 7.594 -3.354 1 96.19 347 PHE B N 1
ATOM 7864 C CA . PHE B 1 347 ? 29.891 7.355 -2.887 1 96.19 347 PHE B CA 1
ATOM 7865 C C . PHE B 1 347 ? 29.891 6.988 -1.406 1 96.19 347 PHE B C 1
ATOM 7867 O O . PHE B 1 347 ? 29.25 7.664 -0.599 1 96.19 347 PHE B O 1
ATOM 7874 N N . GLU B 1 348 ? 30.594 5.961 -0.958 1 95.69 348 GLU B N 1
ATOM 7875 C CA . GLU B 1 348 ? 30.547 5.453 0.411 1 95.69 348 GLU B CA 1
ATOM 7876 C C . GLU B 1 348 ? 31.047 6.508 1.4 1 95.69 348 GLU B C 1
ATOM 7878 O O . GLU B 1 348 ? 30.406 6.758 2.422 1 95.69 348 GLU B O 1
ATOM 7883 N N . PRO B 1 349 ? 32.125 7.188 1.053 1 95.5 349 PRO B N 1
ATOM 7884 C CA . PRO B 1 349 ? 32.562 8.25 1.96 1 95.5 349 PRO B CA 1
ATOM 7885 C C . PRO B 1 349 ? 31.531 9.352 2.135 1 95.5 349 PRO B C 1
ATOM 7887 O O . PRO B 1 349 ? 31.375 9.891 3.234 1 95.5 349 PRO B O 1
ATOM 7890 N N . ALA B 1 350 ? 30.891 9.672 1.092 1 96.88 350 ALA B N 1
ATOM 7891 C CA . ALA B 1 350 ? 29.875 10.711 1.181 1 96.88 350 ALA B CA 1
ATOM 7892 C C . ALA B 1 350 ? 28.75 10.297 2.133 1 96.88 350 ALA B C 1
ATOM 7894 O O . ALA B 1 350 ? 28.281 11.109 2.939 1 96.88 350 ALA B O 1
ATOM 7895 N N . VAL B 1 351 ? 28.312 9.07 2.029 1 97.62 351 VAL B N 1
ATOM 7896 C CA . VAL B 1 351 ? 27.266 8.547 2.902 1 97.62 351 VAL B CA 1
ATOM 7897 C C . VAL B 1 351 ? 27.734 8.586 4.355 1 97.62 351 VAL B C 1
ATOM 7899 O O . VAL B 1 351 ? 27.031 9.062 5.238 1 97.62 351 VAL B O 1
ATOM 7902 N N . ARG B 1 352 ? 28.906 8.156 4.609 1 95.88 352 ARG B N 1
ATOM 7903 C CA . ARG B 1 352 ? 29.453 8.094 5.961 1 95.88 352 ARG B CA 1
ATOM 7904 C C . ARG B 1 352 ? 29.609 9.492 6.547 1 95.88 352 ARG B C 1
ATOM 7906 O O . ARG B 1 352 ? 29.375 9.711 7.738 1 95.88 352 ARG B O 1
ATOM 7913 N N . ARG B 1 353 ? 30.062 10.383 5.742 1 94.69 353 ARG B N 1
ATOM 7914 C CA . ARG B 1 353 ? 30.203 11.758 6.211 1 94.69 353 ARG B CA 1
ATOM 7915 C C . ARG B 1 353 ? 28.859 12.336 6.637 1 94.69 353 ARG B C 1
ATOM 7917 O O . ARG B 1 353 ? 28.766 13.031 7.652 1 94.69 353 ARG B O 1
ATOM 7924 N N . ALA B 1 354 ? 27.891 12.102 5.797 1 96.31 354 ALA B N 1
ATOM 7925 C CA . ALA B 1 354 ? 26.547 12.578 6.129 1 96.31 354 ALA B CA 1
ATOM 7926 C C . ALA B 1 354 ? 26.062 11.953 7.434 1 96.31 354 ALA B C 1
ATOM 7928 O O . ALA B 1 354 ? 25.547 12.656 8.305 1 96.31 354 ALA B O 1
ATOM 7929 N N . LEU B 1 355 ? 26.203 10.664 7.629 1 95.81 355 LEU B N 1
ATOM 7930 C CA . LEU B 1 355 ? 25.75 9.969 8.828 1 95.81 355 LEU B CA 1
ATOM 7931 C C . LEU B 1 355 ? 26.531 10.422 10.055 1 95.81 355 LEU B C 1
ATOM 7933 O O . LEU B 1 355 ? 25.969 10.57 11.133 1 95.81 355 LEU B O 1
ATOM 7937 N N . ASN B 1 356 ? 27.828 10.656 9.836 1 92 356 ASN B N 1
ATOM 7938 C CA . ASN B 1 356 ? 28.625 11.203 10.922 1 92 356 ASN B CA 1
ATOM 7939 C C . ASN B 1 356 ? 28.109 12.562 11.375 1 92 356 ASN B C 1
ATOM 7941 O O . ASN B 1 356 ? 28.047 12.844 12.578 1 92 356 ASN B O 1
ATOM 7945 N N . PHE B 1 357 ? 27.812 13.297 10.422 1 90.81 357 PHE B N 1
ATOM 7946 C CA . PHE B 1 357 ? 27.266 14.609 10.742 1 90.81 357 PHE B CA 1
ATOM 7947 C C . PHE B 1 357 ? 26 14.477 11.57 1 90.81 357 PHE B C 1
ATOM 7949 O O . PHE B 1 357 ? 25.812 15.195 12.555 1 90.81 357 PHE B O 1
ATOM 7956 N N . LEU B 1 358 ? 25.109 13.609 11.195 1 92.06 358 LEU B N 1
ATOM 7957 C CA . LEU B 1 358 ? 23.859 13.406 11.93 1 92.06 358 LEU B CA 1
ATOM 7958 C C . LEU B 1 358 ? 24.141 13.031 13.383 1 92.06 358 LEU B C 1
ATOM 7960 O O . LEU B 1 358 ? 23.547 13.609 14.297 1 92.06 358 LEU B O 1
ATOM 7964 N N . VAL B 1 359 ? 25.016 12.102 13.539 1 87.81 359 VAL B N 1
ATOM 7965 C CA . VAL B 1 359 ? 25.344 11.641 14.883 1 87.81 359 VAL B CA 1
ATOM 7966 C C . VAL B 1 359 ? 25.938 12.789 15.695 1 87.81 359 VAL B C 1
ATOM 7968 O O . VAL B 1 359 ? 25.609 12.961 16.875 1 87.81 359 VAL B O 1
ATOM 7971 N N . GLU B 1 360 ? 26.75 13.547 15.078 1 82.44 360 GLU B N 1
ATOM 7972 C CA . GLU B 1 360 ? 27.422 14.664 15.742 1 82.44 360 GLU B CA 1
ATOM 7973 C C . GLU B 1 360 ? 26.406 15.688 16.25 1 82.44 360 GLU B C 1
ATOM 7975 O O . GLU B 1 360 ? 26.609 16.297 17.312 1 82.44 360 GLU B O 1
ATOM 7980 N N . VAL B 1 361 ? 25.453 15.836 15.469 1 82.75 361 VAL B N 1
ATOM 7981 C CA . VAL B 1 361 ? 24.5 16.875 15.852 1 82.75 361 VAL B CA 1
ATOM 7982 C C . VAL B 1 361 ? 23.375 16.281 16.688 1 82.75 361 VAL B C 1
ATOM 7984 O O . VAL B 1 361 ? 22.391 16.953 16.984 1 82.75 361 VAL B O 1
ATOM 7987 N N . GLY B 1 362 ? 23.453 14.984 16.984 1 80.5 362 GLY B N 1
ATOM 7988 C CA . GLY B 1 362 ? 22.547 14.359 17.938 1 80.5 362 GLY B CA 1
ATOM 7989 C C . GLY B 1 362 ? 21.312 13.766 17.281 1 80.5 362 GLY B C 1
ATOM 7990 O O . GLY B 1 362 ? 20.328 13.469 17.969 1 80.5 362 GLY B O 1
ATOM 7991 N N . ILE B 1 363 ? 21.297 13.664 16 1 87.69 363 ILE B N 1
ATOM 7992 C CA . ILE B 1 363 ? 20.172 13.031 15.312 1 87.69 363 ILE B CA 1
ATOM 7993 C C . ILE B 1 363 ? 20.375 11.516 15.289 1 87.69 363 ILE B C 1
ATOM 7995 O O . ILE B 1 363 ? 21.438 11.031 14.914 1 87.69 363 ILE B O 1
ATOM 7999 N N . ASP B 1 364 ? 19.406 10.789 15.766 1 88.19 364 ASP B N 1
ATOM 8000 C CA . ASP B 1 364 ? 19.438 9.328 15.758 1 88.19 364 ASP B CA 1
ATOM 8001 C C . ASP B 1 364 ? 18.156 8.758 15.125 1 88.19 364 ASP B C 1
ATOM 8003 O O . ASP B 1 364 ? 17.406 9.477 14.469 1 88.19 364 ASP B O 1
ATOM 8007 N N . GLY B 1 365 ? 18 7.484 15.195 1 87 365 GLY B N 1
ATOM 8008 C CA . GLY B 1 365 ? 16.875 6.812 14.578 1 87 365 GLY B CA 1
ATOM 8009 C C . GLY B 1 365 ? 15.531 7.305 15.094 1 87 365 GLY B C 1
ATOM 8010 O O . GLY B 1 365 ? 14.539 7.305 14.367 1 87 365 GLY B O 1
ATOM 8011 N N . ARG B 1 366 ? 15.461 7.812 16.234 1 80.06 366 ARG B N 1
ATOM 8012 C CA . ARG B 1 366 ? 14.234 8.289 16.859 1 80.06 366 ARG B CA 1
ATOM 8013 C C . ARG B 1 366 ? 13.82 9.641 16.281 1 80.06 366 ARG B C 1
ATOM 8015 O O . ARG B 1 366 ? 12.625 9.938 16.172 1 80.06 366 ARG B O 1
ATOM 8022 N N . SER B 1 367 ? 14.82 10.359 15.93 1 88 367 SER B N 1
ATOM 8023 C CA . SER B 1 367 ? 14.562 11.727 15.484 1 88 367 SER B CA 1
ATOM 8024 C C . SER B 1 367 ? 14.516 11.805 13.961 1 88 367 SER B C 1
ATOM 8026 O O . SER B 1 367 ? 14.039 12.805 13.406 1 88 367 SER B O 1
ATOM 8028 N N . LEU B 1 368 ? 15.039 10.805 13.328 1 91.88 368 LEU B N 1
ATOM 8029 C CA . LEU B 1 368 ? 15.055 10.797 11.875 1 91.88 368 LEU B CA 1
ATOM 8030 C C . LEU B 1 368 ? 13.703 10.367 11.32 1 91.88 368 LEU B C 1
ATOM 8032 O O . LEU B 1 368 ? 13.477 9.188 11.047 1 91.88 368 LEU B O 1
ATOM 8036 N N . THR B 1 369 ? 12.883 11.305 11.109 1 89.5 369 THR B N 1
ATOM 8037 C CA . THR B 1 369 ? 11.516 11.023 10.688 1 89.5 369 THR B CA 1
ATOM 8038 C C . THR B 1 369 ? 11.477 10.578 9.234 1 89.5 369 THR B C 1
ATOM 8040 O O . THR B 1 369 ? 10.492 9.984 8.789 1 89.5 369 THR B O 1
ATOM 8043 N N . SER B 1 370 ? 12.531 10.898 8.43 1 93.81 370 SER B N 1
ATOM 8044 C CA . SER B 1 370 ? 12.625 10.469 7.035 1 93.81 370 SER B CA 1
ATOM 8045 C C . SER B 1 370 ? 14.078 10.289 6.613 1 93.81 370 SER B C 1
ATOM 8047 O O . SER B 1 370 ? 14.875 11.227 6.691 1 93.81 370 SER B O 1
ATOM 8049 N N . ASP B 1 371 ? 14.336 9.156 6.039 1 95.69 371 ASP B N 1
ATOM 8050 C CA . ASP B 1 371 ? 15.68 8.883 5.539 1 95.69 371 ASP B CA 1
ATOM 8051 C C . ASP B 1 371 ? 16.016 9.781 4.352 1 95.69 371 ASP B C 1
ATOM 8053 O O . ASP B 1 371 ? 17.188 10.062 4.098 1 95.69 371 ASP B O 1
ATOM 8057 N N . ASN B 1 372 ? 14.984 10.219 3.656 1 96.56 372 ASN B N 1
ATOM 8058 C CA . ASN B 1 372 ? 15.18 11.023 2.455 1 96.56 372 ASN B CA 1
ATOM 8059 C C . ASN B 1 372 ? 15.867 12.352 2.773 1 96.56 372 ASN B C 1
ATOM 8061 O O . ASN B 1 372 ? 16.516 12.945 1.906 1 96.56 372 ASN B O 1
ATOM 8065 N N . ALA B 1 373 ? 15.781 12.781 4.008 1 96.56 373 ALA B N 1
ATOM 8066 C CA . ALA B 1 373 ? 16.344 14.062 4.406 1 96.56 373 ALA B CA 1
ATOM 8067 C C . ALA B 1 373 ? 17.875 14.023 4.367 1 96.56 373 ALA B C 1
ATOM 8069 O O . ALA B 1 373 ? 18.516 15.07 4.289 1 96.56 373 ALA B O 1
ATOM 8070 N N . ILE B 1 374 ? 18.453 12.867 4.367 1 97.56 374 ILE B N 1
ATOM 8071 C CA . ILE B 1 374 ? 19.906 12.695 4.387 1 97.56 374 ILE B CA 1
ATOM 8072 C C . ILE B 1 374 ? 20.469 12.859 2.975 1 97.56 374 ILE B C 1
ATOM 8074 O O . ILE B 1 374 ? 21.625 13.266 2.799 1 97.56 374 ILE B O 1
ATOM 8078 N N . ILE B 1 375 ? 19.672 12.555 1.974 1 98 375 ILE B N 1
ATOM 8079 C CA . ILE B 1 375 ? 20.141 12.32 0.611 1 98 375 ILE B CA 1
ATOM 8080 C C . ILE B 1 375 ? 20.688 13.617 0.019 1 98 375 ILE B C 1
ATOM 8082 O O . ILE B 1 375 ? 21.75 13.617 -0.598 1 98 375 ILE B O 1
ATOM 8086 N N . PRO B 1 376 ? 20.047 14.773 0.25 1 97.38 376 PRO B N 1
ATOM 8087 C CA . PRO B 1 376 ? 20.656 16.016 -0.248 1 97.38 376 PRO B CA 1
ATOM 8088 C C . PRO B 1 376 ? 22.016 16.297 0.369 1 97.38 376 PRO B C 1
ATOM 8090 O O . PRO B 1 376 ? 22.906 16.828 -0.302 1 97.38 376 PRO B O 1
ATOM 8093 N N . LEU B 1 377 ? 22.156 15.977 1.618 1 96.88 377 LEU B N 1
ATOM 8094 C CA . LEU B 1 377 ? 23.438 16.156 2.287 1 96.88 377 LEU B CA 1
ATOM 8095 C C . LEU B 1 377 ? 24.5 15.25 1.661 1 96.88 377 LEU B C 1
ATOM 8097 O O . LEU B 1 377 ? 25.641 15.688 1.438 1 96.88 377 LEU B O 1
ATOM 8101 N N . ILE B 1 378 ? 24.125 14.016 1.37 1 97.88 378 ILE B N 1
ATOM 8102 C CA . ILE B 1 378 ? 25.047 13.086 0.717 1 97.88 378 ILE B CA 1
ATOM 8103 C C . ILE B 1 378 ? 25.438 13.625 -0.66 1 97.88 378 ILE B C 1
ATOM 8105 O O . ILE B 1 378 ? 26.594 13.578 -1.048 1 97.88 378 ILE B O 1
ATOM 8109 N N . TYR B 1 379 ? 24.438 14.109 -1.354 1 97.75 379 TYR B N 1
ATOM 8110 C CA . TYR B 1 379 ? 24.719 14.688 -2.666 1 97.75 379 TYR B CA 1
ATOM 8111 C C . TYR B 1 379 ? 25.719 15.836 -2.562 1 97.75 379 TYR B C 1
ATOM 8113 O O . TYR B 1 379 ? 26.625 15.945 -3.385 1 97.75 379 TYR B O 1
ATOM 8121 N N . PHE B 1 380 ? 25.578 16.703 -1.53 1 97 380 PHE B N 1
ATOM 8122 C CA . PHE B 1 380 ? 26.484 17.828 -1.312 1 97 380 PHE B CA 1
ATOM 8123 C C . PHE B 1 380 ? 27.922 17.344 -1.133 1 97 380 PHE B C 1
ATOM 8125 O O . PHE B 1 380 ? 28.844 17.859 -1.777 1 97 380 PHE B O 1
ATOM 8132 N N . PHE B 1 381 ? 28.109 16.344 -0.297 1 95.69 381 PHE B N 1
ATOM 8133 C CA . PHE B 1 381 ? 29.438 15.812 -0.042 1 95.69 381 PHE B CA 1
ATOM 8134 C C . PHE B 1 381 ? 30.031 15.188 -1.3 1 95.69 381 PHE B C 1
ATOM 8136 O O . PHE B 1 381 ? 31.188 15.43 -1.646 1 95.69 381 PHE B O 1
ATOM 8143 N N . HIS B 1 382 ? 29.219 14.414 -1.979 1 95.75 382 HIS B N 1
ATOM 8144 C CA . HIS B 1 382 ? 29.672 13.711 -3.178 1 95.75 382 HIS B CA 1
ATOM 8145 C C . HIS B 1 382 ? 30.031 14.695 -4.281 1 95.75 382 HIS B C 1
ATOM 8147 O O . HIS B 1 382 ? 31.094 14.578 -4.895 1 95.75 382 HIS B O 1
ATOM 8153 N N . ALA B 1 383 ? 29.172 15.648 -4.492 1 93.5 383 ALA B N 1
ATOM 8154 C CA . ALA B 1 383 ? 29.344 16.609 -5.574 1 93.5 383 ALA B CA 1
ATOM 8155 C C . ALA B 1 383 ? 30.578 17.484 -5.336 1 93.5 383 ALA B C 1
ATOM 8157 O O . ALA B 1 383 ? 31.188 17.984 -6.285 1 93.5 383 ALA B O 1
ATOM 8158 N N . ASN B 1 384 ? 30.953 17.656 -4.078 1 92.69 384 ASN B N 1
ATOM 8159 C CA . ASN B 1 384 ? 32.094 18.516 -3.736 1 92.69 384 ASN B CA 1
ATOM 8160 C C . ASN B 1 384 ? 33.312 17.703 -3.328 1 92.69 384 ASN B C 1
ATOM 8162 O O . ASN B 1 384 ? 34.156 18.188 -2.6 1 92.69 384 ASN B O 1
ATOM 8166 N N . THR B 1 385 ? 33.375 16.469 -3.723 1 89 385 THR B N 1
ATOM 8167 C CA . THR B 1 385 ? 34.5 15.547 -3.545 1 89 385 THR B CA 1
ATOM 8168 C C . THR B 1 385 ? 34.844 15.383 -2.064 1 89 385 THR B C 1
ATOM 8170 O O . THR B 1 385 ? 36 15.484 -1.668 1 89 385 THR B O 1
ATOM 8173 N N . ASN B 1 386 ? 33.781 15.367 -1.22 1 84.69 386 ASN B N 1
ATOM 8174 C CA . ASN B 1 386 ? 33.812 15 0.191 1 84.69 386 ASN B CA 1
ATOM 8175 C C . ASN B 1 386 ? 34.656 15.969 1.007 1 84.69 386 ASN B C 1
ATOM 8177 O O . ASN B 1 386 ? 35.594 15.555 1.688 1 84.69 386 ASN B O 1
ATOM 8181 N N . PRO B 1 387 ? 34.281 17.234 0.93 1 84.31 387 PRO B N 1
ATOM 8182 C CA . PRO B 1 387 ? 35.062 18.219 1.699 1 84.31 387 PRO B CA 1
ATOM 8183 C C . PRO B 1 387 ? 34.969 17.969 3.205 1 84.31 387 PRO B C 1
ATOM 8185 O O . PRO B 1 387 ? 34 17.391 3.697 1 84.31 387 PRO B O 1
ATOM 8188 N N . ASP B 1 388 ? 36 18.312 3.904 1 79.25 388 ASP B N 1
ATOM 8189 C CA . ASP B 1 388 ? 36 18.25 5.363 1 79.25 388 ASP B CA 1
ATOM 8190 C C . ASP B 1 388 ? 35.344 19.5 5.965 1 79.25 388 ASP B C 1
ATOM 8192 O O . ASP B 1 388 ? 35.906 20.594 5.895 1 79.25 388 ASP B O 1
ATOM 8196 N N . VAL B 1 389 ? 34.219 19.422 6.32 1 81.69 389 VAL B N 1
ATOM 8197 C CA . VAL B 1 389 ? 33.469 20.531 6.922 1 81.69 389 VAL B CA 1
ATOM 8198 C C . VAL B 1 389 ? 33.75 20.578 8.43 1 81.69 389 VAL B C 1
ATOM 8200 O O . VAL B 1 389 ? 32.969 20.016 9.211 1 81.69 389 VAL B O 1
ATOM 8203 N N . GLN B 1 390 ? 34.844 21.156 8.781 1 74.12 390 GLN B N 1
ATOM 8204 C CA . GLN B 1 390 ? 35.281 21.141 10.164 1 74.12 390 GLN B CA 1
ATOM 8205 C C . GLN B 1 390 ? 34.719 22.328 10.938 1 74.12 390 GLN B C 1
ATOM 8207 O O . GLN B 1 390 ? 34.531 23.406 10.367 1 74.12 390 GLN B O 1
ATOM 8212 N N . TRP B 1 391 ? 34.531 22.141 12.203 1 69.44 391 TRP B N 1
ATOM 8213 C CA . TRP B 1 391 ? 34.094 23.203 13.086 1 69.44 391 TRP B CA 1
ATOM 8214 C C . TRP B 1 391 ? 35.156 24.281 13.266 1 69.44 391 TRP B C 1
ATOM 8216 O O . TRP B 1 391 ? 34.844 25.422 13.578 1 69.44 391 TRP B O 1
ATOM 8226 N N . THR B 1 392 ? 36.375 23.891 12.898 1 67.75 392 THR B N 1
ATOM 8227 C CA . THR B 1 392 ? 37.5 24.766 13.195 1 67.75 392 THR B CA 1
ATOM 8228 C C . THR B 1 392 ? 37.719 25.781 12.07 1 67.75 392 THR B C 1
ATOM 8230 O O . THR B 1 392 ? 38.406 26.781 12.25 1 67.75 392 THR B O 1
ATOM 8233 N N . SER B 1 393 ? 37.125 25.484 10.945 1 72.88 393 SER B N 1
ATOM 8234 C CA . SER B 1 393 ? 37.219 26.438 9.844 1 72.88 393 SER B CA 1
ATOM 8235 C C . SER B 1 393 ? 36 27.328 9.773 1 72.88 393 SER B C 1
ATOM 8237 O O . SER B 1 393 ? 34.906 26.891 10.117 1 72.88 393 SER B O 1
ATOM 8239 N N . ILE B 1 394 ? 36.25 28.562 9.438 1 71.06 394 ILE B N 1
ATOM 8240 C CA . ILE B 1 394 ? 35.156 29.531 9.359 1 71.06 394 ILE B CA 1
ATOM 8241 C C . ILE B 1 394 ? 34.125 29.047 8.352 1 71.06 394 ILE B C 1
ATOM 8243 O O . ILE B 1 394 ? 32.906 29.016 8.656 1 71.06 394 ILE B O 1
ATOM 8247 N N . GLU B 1 395 ? 34.625 28.672 7.242 1 76.62 395 GLU B N 1
ATOM 8248 C CA . GLU B 1 395 ? 33.719 28.219 6.199 1 76.62 395 GLU B CA 1
ATOM 8249 C C . GLU B 1 395 ? 33 26.922 6.613 1 76.62 395 GLU B C 1
ATOM 8251 O O . GLU B 1 395 ? 31.812 26.75 6.359 1 76.62 395 GLU B O 1
ATOM 8256 N N . GLY B 1 396 ? 33.75 26.109 7.227 1 80.12 396 GLY B N 1
ATOM 8257 C CA . GLY B 1 396 ? 33.219 24.859 7.707 1 80.12 396 GLY B CA 1
ATOM 8258 C C . GLY B 1 396 ? 32.094 25.031 8.734 1 80.12 396 GLY B C 1
ATOM 8259 O O . GLY B 1 396 ? 31.078 24.344 8.68 1 80.12 396 GLY B O 1
ATOM 8260 N N . ARG B 1 397 ? 32.312 25.953 9.555 1 79.31 397 ARG B N 1
ATOM 8261 C CA . ARG B 1 397 ? 31.344 26.234 10.602 1 79.31 397 ARG B CA 1
ATOM 8262 C C . ARG B 1 397 ? 30.031 26.734 10 1 79.31 397 ARG B C 1
ATOM 8264 O O . ARG B 1 397 ? 28.953 26.328 10.438 1 79.31 397 ARG B O 1
ATOM 8271 N N . GLN B 1 398 ? 30.203 27.594 9.07 1 82.94 398 GLN B N 1
ATOM 8272 C CA . GLN B 1 398 ? 29 28.141 8.422 1 82.94 398 GLN B CA 1
ATOM 8273 C C . GLN B 1 398 ? 28.25 27.062 7.668 1 82.94 398 GLN B C 1
ATOM 8275 O O . GLN B 1 398 ? 27.016 27 7.73 1 82.94 398 GLN B O 1
ATOM 8280 N N . THR B 1 399 ? 29 26.297 7 1 88.94 399 THR B N 1
ATOM 8281 C CA . THR B 1 399 ? 28.406 25.203 6.246 1 88.94 399 THR B CA 1
ATOM 8282 C C . THR B 1 399 ? 27.688 24.234 7.18 1 88.94 399 THR B C 1
ATOM 8284 O O . THR B 1 399 ? 26.562 23.797 6.891 1 88.94 399 THR B O 1
ATOM 8287 N N . ARG B 1 400 ? 28.25 23.969 8.234 1 87.19 400 ARG B N 1
ATOM 8288 C CA . ARG B 1 400 ? 27.672 23.047 9.211 1 87.19 400 ARG B CA 1
ATOM 8289 C C . ARG B 1 400 ? 26.359 23.594 9.766 1 87.19 400 ARG B C 1
ATOM 8291 O O . ARG B 1 400 ? 25.391 22.844 9.922 1 87.19 400 ARG B O 1
ATOM 8298 N N . LYS B 1 401 ? 26.375 24.859 10.023 1 87.25 401 LYS B N 1
ATOM 8299 C CA . LYS B 1 401 ? 25.156 25.484 10.531 1 87.25 401 LYS B CA 1
ATOM 8300 C C . LYS B 1 401 ? 24.031 25.391 9.508 1 87.25 401 LYS B C 1
ATOM 8302 O O . LYS B 1 401 ? 22.875 25.141 9.875 1 87.25 401 LYS B O 1
ATOM 8307 N N . ARG B 1 402 ? 24.391 25.625 8.289 1 91.12 402 ARG B N 1
ATOM 8308 C CA . ARG B 1 402 ? 23.391 25.562 7.227 1 91.12 402 ARG B CA 1
ATOM 8309 C C . ARG B 1 402 ? 22.844 24.156 7.07 1 91.12 402 ARG B C 1
ATOM 8311 O O . ARG B 1 402 ? 21.641 23.969 6.875 1 91.12 402 ARG B O 1
ATOM 8318 N N . ILE B 1 403 ? 23.703 23.203 7.148 1 93.06 403 ILE B N 1
ATOM 8319 C CA . ILE B 1 403 ? 23.297 21.812 7.027 1 93.06 403 ILE B CA 1
ATOM 8320 C C . ILE B 1 403 ? 22.375 21.438 8.188 1 93.06 403 ILE B C 1
ATOM 8322 O O . ILE B 1 403 ? 21.344 20.797 7.992 1 93.06 403 ILE B O 1
ATOM 8326 N N . TYR B 1 404 ? 22.766 21.844 9.328 1 91 404 TYR B N 1
ATOM 8327 C CA . TYR B 1 404 ? 21.953 21.578 10.508 1 91 404 TYR B CA 1
ATOM 8328 C C . TYR B 1 404 ? 20.562 22.188 10.367 1 91 404 TYR B C 1
ATOM 8330 O O . TYR B 1 404 ? 19.562 21.547 10.672 1 91 404 TYR B O 1
ATOM 8338 N N . PHE B 1 405 ? 20.641 23.422 9.914 1 92.62 405 PHE B N 1
ATOM 8339 C CA . PHE B 1 405 ? 19.391 24.125 9.688 1 92.62 405 PHE B CA 1
ATOM 8340 C C . PHE B 1 405 ? 18.5 23.375 8.695 1 92.62 405 PHE B C 1
ATOM 8342 O O . PHE B 1 405 ? 17.312 23.172 8.945 1 92.62 405 PHE B O 1
ATOM 8349 N N . TRP B 1 406 ? 19.047 22.906 7.664 1 93.94 406 TRP B N 1
ATOM 8350 C CA . TRP B 1 406 ? 18.312 22.156 6.648 1 93.94 406 TRP B CA 1
ATOM 8351 C C . TRP B 1 406 ? 17.703 20.891 7.238 1 93.94 406 TRP B C 1
ATOM 8353 O O . TRP B 1 406 ? 16.5 20.656 7.102 1 93.94 406 TRP B O 1
ATOM 8363 N N . LEU B 1 407 ? 18.484 20.125 7.887 1 94.31 407 LEU B N 1
ATOM 8364 C CA . LEU B 1 407 ? 18.078 18.828 8.414 1 94.31 407 LEU B CA 1
ATOM 8365 C C . LEU B 1 407 ? 16.953 18.984 9.438 1 94.31 407 LEU B C 1
ATOM 8367 O O . LEU B 1 407 ? 15.93 18.312 9.344 1 94.31 407 LEU B O 1
ATOM 8371 N N . THR B 1 408 ? 17.125 19.891 10.336 1 94.19 408 THR B N 1
ATOM 8372 C CA . THR B 1 408 ? 16.141 20.062 11.406 1 94.19 408 THR B CA 1
ATOM 8373 C C . THR B 1 408 ? 14.836 20.641 10.852 1 94.19 408 THR B C 1
ATOM 8375 O O . THR B 1 408 ? 13.75 20.188 11.211 1 94.19 408 THR B O 1
ATOM 8378 N N . SER B 1 409 ? 15 21.594 9.961 1 94.12 409 SER B N 1
ATOM 8379 C CA . SER B 1 409 ? 13.812 22.156 9.328 1 94.12 409 SER B CA 1
ATOM 8380 C C . SER B 1 409 ? 13.039 21.109 8.547 1 94.12 409 SER B C 1
ATOM 8382 O O . SER B 1 409 ? 11.82 21 8.688 1 94.12 409 SER B O 1
ATOM 8384 N N . ALA B 1 410 ? 13.742 20.359 7.746 1 94.44 410 ALA B N 1
ATOM 8385 C CA . ALA B 1 410 ? 13.117 19.344 6.895 1 94.44 410 ALA B CA 1
ATOM 8386 C C . ALA B 1 410 ? 12.445 18.266 7.734 1 94.44 410 ALA B C 1
ATOM 8388 O O . ALA B 1 410 ? 11.328 17.828 7.422 1 94.44 410 ALA B O 1
ATOM 8389 N N . LEU B 1 411 ? 13.055 17.797 8.789 1 94.5 411 LEU B N 1
ATOM 8390 C CA . LEU B 1 411 ? 12.562 16.703 9.625 1 94.5 411 LEU B CA 1
ATOM 8391 C C . LEU B 1 411 ? 11.398 17.172 10.492 1 94.5 411 LEU B C 1
ATOM 8393 O O . LEU B 1 411 ? 10.375 16.484 10.578 1 94.5 411 LEU B O 1
ATOM 8397 N N . LEU B 1 412 ? 11.516 18.344 11.078 1 92.94 412 LEU B N 1
ATOM 8398 C CA . LEU B 1 412 ? 10.5 18.828 12.008 1 92.94 412 LEU B CA 1
ATOM 8399 C C . LEU B 1 412 ? 9.25 19.281 11.258 1 92.94 412 LEU B C 1
ATOM 8401 O O . LEU B 1 412 ? 8.133 19.109 11.758 1 92.94 412 LEU B O 1
ATOM 8405 N N . ASN B 1 413 ? 9.484 19.812 10.102 1 89.5 413 ASN B N 1
ATOM 8406 C CA . ASN B 1 413 ? 8.344 20.297 9.336 1 89.5 413 ASN B CA 1
ATOM 8407 C C . ASN B 1 413 ? 7.844 19.25 8.352 1 89.5 413 ASN B C 1
ATOM 8409 O O . ASN B 1 413 ? 6.977 19.531 7.523 1 89.5 413 ASN B O 1
ATOM 8413 N N . SER B 1 414 ? 8.383 18.094 8.289 1 89.19 414 SER B N 1
ATOM 8414 C CA . SER B 1 414 ? 7.918 16.938 7.527 1 89.19 414 SER B CA 1
ATOM 8415 C C . SER B 1 414 ? 7.934 17.219 6.027 1 89.19 414 SER B C 1
ATOM 8417 O O . SER B 1 414 ? 6.945 16.969 5.332 1 89.19 414 SER B O 1
ATOM 8419 N N . ALA B 1 415 ? 8.984 17.703 5.602 1 89.62 415 ALA B N 1
ATOM 8420 C CA . ALA B 1 415 ? 9.141 18.1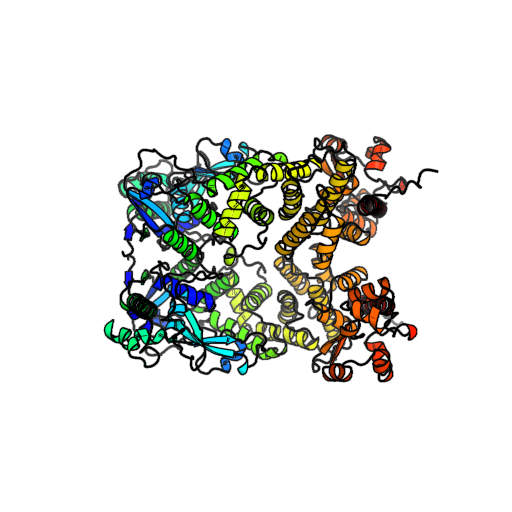25 4.215 1 89.62 415 ALA B CA 1
ATOM 8421 C C . ALA B 1 415 ? 9 16.938 3.26 1 89.62 415 ALA B C 1
ATOM 8423 O O . ALA B 1 415 ? 8.734 17.125 2.07 1 89.62 415 ALA B O 1
ATOM 8424 N N . PHE B 1 416 ? 9.07 15.703 3.695 1 91.75 416 PHE B N 1
ATOM 8425 C CA . PHE B 1 416 ? 9.164 14.555 2.799 1 91.75 416 PHE B CA 1
ATOM 8426 C C . PHE B 1 416 ? 7.914 13.688 2.906 1 91.75 416 PHE B C 1
ATOM 8428 O O . PHE B 1 416 ? 7.875 12.578 2.369 1 91.75 416 PHE B O 1
ATOM 8435 N N . THR B 1 417 ? 6.914 14.141 3.57 1 82.81 417 THR B N 1
ATOM 8436 C CA . THR B 1 417 ? 5.684 13.375 3.74 1 82.81 417 THR B CA 1
ATOM 8437 C C . THR B 1 417 ? 4.883 13.336 2.441 1 82.81 417 THR B C 1
ATOM 8439 O O . THR B 1 417 ? 4.289 12.312 2.104 1 82.81 417 THR B O 1
ATOM 8442 N N . THR B 1 418 ? 4.855 14.484 1.705 1 79.69 418 THR B N 1
ATOM 8443 C CA . THR B 1 418 ? 4.129 14.562 0.442 1 79.69 418 THR B CA 1
ATOM 8444 C C . THR B 1 418 ? 5.094 14.773 -0.723 1 79.69 418 THR B C 1
ATOM 8446 O O . THR B 1 418 ? 5.938 15.672 -0.682 1 79.69 418 THR B O 1
ATOM 8449 N N . ARG B 1 419 ? 5.066 13.961 -1.735 1 87.25 419 ARG B N 1
ATOM 8450 C CA . ARG B 1 419 ? 5.855 14.031 -2.963 1 87.25 419 ARG B CA 1
ATOM 8451 C C . ARG B 1 419 ? 7.344 14.102 -2.654 1 87.25 419 ARG B C 1
ATOM 8453 O O . ARG B 1 419 ? 8.047 14.984 -3.15 1 87.25 419 ARG B O 1
ATOM 8460 N N . PRO B 1 420 ? 7.91 13.227 -1.883 1 93.81 420 PRO B N 1
ATOM 8461 C CA . PRO B 1 420 ? 9.312 13.258 -1.458 1 93.81 420 PRO B CA 1
ATOM 8462 C C . PRO B 1 420 ? 10.281 13.266 -2.633 1 93.81 420 PRO B C 1
ATOM 8464 O O . PRO B 1 420 ? 11.352 13.883 -2.553 1 93.81 420 PRO B O 1
ATOM 8467 N N . ASP B 1 421 ? 9.906 12.688 -3.771 1 95 421 ASP B N 1
ATOM 8468 C CA . ASP B 1 421 ? 10.812 12.586 -4.91 1 95 421 ASP B CA 1
ATOM 8469 C C . ASP B 1 421 ? 11.039 13.945 -5.555 1 95 421 ASP B C 1
ATOM 8471 O O . ASP B 1 421 ? 12.156 14.266 -5.973 1 95 421 ASP B O 1
ATOM 8475 N N . GLN B 1 422 ? 10.039 14.727 -5.574 1 92.62 422 GLN B N 1
ATOM 8476 C CA . GLN B 1 422 ? 10.188 16.078 -6.113 1 92.62 422 GLN B CA 1
ATOM 8477 C C . GLN B 1 422 ? 11.078 16.922 -5.219 1 92.62 422 GLN B C 1
ATOM 8479 O O . GLN B 1 422 ? 11.859 17.75 -5.711 1 92.62 422 GLN B O 1
ATOM 8484 N N . VAL B 1 423 ? 10.938 16.766 -3.914 1 94.38 423 VAL B N 1
ATOM 8485 C CA . VAL B 1 423 ? 11.781 17.469 -2.957 1 94.38 423 VAL B CA 1
ATOM 8486 C C . VAL B 1 423 ? 13.242 17.109 -3.189 1 94.38 423 VAL B C 1
ATOM 8488 O O . VAL B 1 423 ? 14.109 17.984 -3.221 1 94.38 423 VAL B O 1
ATOM 8491 N N . LEU B 1 424 ? 13.5 15.867 -3.439 1 97 424 LEU B N 1
ATOM 8492 C CA . LEU B 1 424 ? 14.859 15.391 -3.68 1 97 424 LEU B CA 1
ATOM 8493 C C . LEU B 1 424 ? 15.422 15.977 -4.973 1 97 424 LEU B C 1
ATOM 8495 O O . LEU B 1 424 ? 16.547 16.484 -5 1 97 424 LEU B O 1
ATOM 8499 N N . ASP B 1 425 ? 14.633 15.969 -6.004 1 96 425 ASP B N 1
ATOM 8500 C CA . ASP B 1 425 ? 15.086 16.469 -7.305 1 96 425 ASP B CA 1
ATOM 8501 C C . ASP B 1 425 ? 15.391 17.953 -7.246 1 96 425 ASP B C 1
ATOM 8503 O O . ASP B 1 425 ? 16.406 18.406 -7.773 1 96 425 ASP B O 1
ATOM 8507 N N . ARG B 1 426 ? 14.57 18.672 -6.555 1 93.75 426 ARG B N 1
ATOM 8508 C CA . ARG B 1 426 ? 14.766 20.109 -6.457 1 93.75 426 ARG B CA 1
ATOM 8509 C C . ARG B 1 426 ? 15.969 20.438 -5.582 1 93.75 426 ARG B C 1
ATOM 8511 O O . ARG B 1 426 ? 16.703 21.391 -5.867 1 93.75 426 ARG B O 1
ATOM 8518 N N . SER B 1 427 ? 16.109 19.75 -4.512 1 96.19 427 SER B N 1
ATOM 8519 C CA . SER B 1 427 ? 17.281 19.953 -3.654 1 96.19 427 SER B CA 1
ATOM 8520 C C . SER B 1 427 ? 18.578 19.641 -4.398 1 96.19 427 SER B C 1
ATOM 8522 O O . SER B 1 427 ? 19.547 20.391 -4.293 1 96.19 427 SER B O 1
ATOM 8524 N N . ARG B 1 428 ? 18.531 18.547 -5.094 1 96.44 428 ARG B N 1
ATOM 8525 C CA . ARG B 1 428 ? 19.703 18.156 -5.875 1 96.44 428 ARG B CA 1
ATOM 8526 C C . ARG B 1 428 ? 20.078 19.266 -6.859 1 96.44 428 ARG B C 1
ATOM 8528 O O . ARG B 1 428 ? 21.25 19.625 -6.965 1 96.44 428 ARG B O 1
ATOM 8535 N N . LYS B 1 429 ? 19.125 19.75 -7.547 1 94.81 429 LYS B N 1
ATOM 8536 C CA . LYS B 1 429 ? 19.391 20.797 -8.523 1 94.81 429 LYS B CA 1
ATOM 8537 C C . LYS B 1 429 ? 19.969 22.047 -7.855 1 94.81 429 LYS B C 1
ATOM 8539 O O . LYS B 1 429 ? 20.938 22.625 -8.359 1 94.81 429 LYS B O 1
ATOM 8544 N N . ALA B 1 430 ? 19.406 22.438 -6.742 1 94.81 430 ALA B N 1
ATOM 8545 C CA . ALA B 1 430 ? 19.891 23.594 -6.004 1 94.81 430 ALA B CA 1
ATOM 8546 C C . ALA B 1 430 ? 21.359 23.422 -5.594 1 94.81 430 ALA B C 1
ATOM 8548 O O . ALA B 1 430 ? 22.156 24.359 -5.695 1 94.81 430 ALA B O 1
ATOM 8549 N N . ILE B 1 431 ? 21.703 22.281 -5.168 1 96.31 431 ILE B N 1
ATOM 8550 C CA . ILE B 1 431 ? 23.062 22.016 -4.715 1 96.31 431 ILE B CA 1
ATOM 8551 C C . ILE B 1 431 ? 24.016 21.953 -5.914 1 96.31 431 ILE B C 1
ATOM 8553 O O . ILE B 1 431 ? 25.125 22.5 -5.859 1 96.31 431 ILE B O 1
ATOM 8557 N N . ALA B 1 432 ? 23.562 21.328 -6.969 1 95.06 432 ALA B N 1
ATOM 8558 C CA . ALA B 1 432 ? 24.375 21.219 -8.18 1 95.06 432 ALA B CA 1
ATOM 8559 C C . ALA B 1 432 ? 24.688 22.594 -8.758 1 95.06 432 ALA B C 1
ATOM 8561 O O . ALA B 1 432 ? 25.781 22.812 -9.297 1 95.06 432 ALA B O 1
ATOM 8562 N N . ASP B 1 433 ? 23.766 23.484 -8.617 1 93.44 433 ASP B N 1
ATOM 8563 C CA . ASP B 1 433 ? 23.906 24.812 -9.211 1 93.44 433 ASP B CA 1
ATOM 8564 C C . ASP B 1 433 ? 24.703 25.75 -8.305 1 93.44 433 ASP B C 1
ATOM 8566 O O . ASP B 1 433 ? 25.156 26.812 -8.734 1 93.44 433 ASP B O 1
ATOM 8570 N N . ALA B 1 434 ? 24.906 25.359 -7.102 1 93.06 434 ALA B N 1
ATOM 8571 C CA . ALA B 1 434 ? 25.578 26.203 -6.125 1 93.06 434 ALA B CA 1
ATOM 8572 C C . ALA B 1 434 ? 27.094 26.203 -6.352 1 93.06 434 ALA B C 1
ATOM 8574 O O . ALA B 1 434 ? 27.625 25.281 -6.977 1 93.06 434 ALA B O 1
ATOM 8575 N N . PRO B 1 435 ? 27.75 27.328 -5.867 1 89.12 435 PRO B N 1
ATOM 8576 C CA . PRO B 1 435 ? 29.219 27.312 -5.914 1 89.12 435 PRO B CA 1
ATOM 8577 C C . PRO B 1 435 ? 29.812 26.156 -5.125 1 89.12 435 PRO B C 1
ATOM 8579 O O . PRO B 1 435 ? 29.203 25.656 -4.188 1 89.12 435 PRO B O 1
ATOM 8582 N N . ALA B 1 436 ? 31 25.797 -5.492 1 88 436 ALA B N 1
ATOM 8583 C CA . ALA B 1 436 ? 31.703 24.656 -4.875 1 88 436 ALA B CA 1
ATOM 8584 C C . ALA B 1 436 ? 31.797 24.844 -3.363 1 88 436 ALA B C 1
ATOM 8586 O O . ALA B 1 436 ? 32.062 25.938 -2.877 1 88 436 ALA B O 1
ATOM 8587 N N . ASP B 1 437 ? 31.484 23.797 -2.656 1 86.25 437 ASP B N 1
ATOM 8588 C CA . ASP B 1 437 ? 31.688 23.656 -1.217 1 86.25 437 ASP B CA 1
ATOM 8589 C C . ASP B 1 437 ? 30.688 24.516 -0.443 1 86.25 437 ASP B C 1
ATOM 8591 O O . ASP B 1 437 ? 30.844 24.719 0.763 1 86.25 437 ASP B O 1
ATOM 8595 N N . GLU B 1 438 ? 29.75 25.047 -1.133 1 88.94 438 GLU B N 1
ATOM 8596 C CA . GLU B 1 438 ? 28.703 25.828 -0.465 1 88.94 438 GLU B CA 1
ATOM 8597 C C . GLU B 1 438 ? 27.391 25.062 -0.424 1 88.94 438 GLU B C 1
ATOM 8599 O O . GLU B 1 438 ? 26.891 24.609 -1.459 1 88.94 438 GLU B O 1
ATOM 8604 N N . PHE B 1 439 ? 26.875 24.891 0.769 1 94.19 439 PHE B N 1
ATOM 8605 C CA . PHE B 1 439 ? 25.547 24.297 0.904 1 94.19 439 PHE B CA 1
ATOM 8606 C C . PHE B 1 439 ? 24.469 25.359 0.722 1 94.19 439 PHE B C 1
ATOM 8608 O O . PHE B 1 439 ? 24.328 26.266 1.551 1 94.19 439 PHE B O 1
ATOM 8615 N N . PRO B 1 440 ? 23.703 25.312 -0.285 1 93.81 440 PRO B N 1
ATOM 8616 C CA . PRO B 1 440 ? 22.797 26.406 -0.652 1 93.81 440 PRO B CA 1
ATOM 8617 C C . PRO B 1 440 ? 21.469 26.359 0.088 1 93.81 440 PRO B C 1
ATOM 8619 O O . PRO B 1 440 ? 20.422 26.172 -0.534 1 93.81 440 PRO B O 1
ATOM 8622 N N . LEU B 1 441 ? 21.453 26.625 1.362 1 94 441 LEU B N 1
ATOM 8623 C CA . LEU B 1 441 ? 20.281 26.531 2.217 1 94 441 LEU B CA 1
ATOM 8624 C C . LEU B 1 441 ? 19.156 27.422 1.704 1 94 441 LEU B C 1
ATOM 8626 O O . LEU B 1 441 ? 18 26.969 1.584 1 94 441 LEU B O 1
ATOM 8630 N N . SER B 1 442 ? 19.469 28.656 1.406 1 88.31 442 SER B N 1
ATOM 8631 C CA . SER B 1 442 ? 18.469 29.625 0.983 1 88.31 442 SER B CA 1
ATOM 8632 C C . SER B 1 442 ? 17.781 29.172 -0.311 1 88.31 442 SER B C 1
ATOM 8634 O O . SER B 1 442 ? 16.562 29.281 -0.447 1 88.31 442 SER B O 1
ATOM 8636 N N . GLN B 1 443 ? 18.609 28.734 -1.185 1 89.62 443 GLN B N 1
ATOM 8637 C CA . GLN B 1 443 ? 18.062 28.266 -2.459 1 89.62 443 GLN B CA 1
ATOM 8638 C C . GLN B 1 443 ? 17.188 27.031 -2.271 1 89.62 443 GLN B C 1
ATOM 8640 O O . GLN B 1 443 ? 16.141 26.906 -2.895 1 89.62 443 GLN B O 1
ATOM 8645 N N . ILE B 1 444 ? 17.594 26.078 -1.449 1 94 444 ILE B N 1
ATOM 8646 C CA . ILE B 1 444 ? 16.812 24.859 -1.175 1 94 444 ILE B CA 1
ATOM 8647 C C . ILE B 1 444 ? 15.469 25.234 -0.557 1 94 444 ILE B C 1
ATOM 8649 O O . ILE B 1 444 ? 14.43 24.719 -0.963 1 94 444 ILE B O 1
ATOM 8653 N N . HIS B 1 445 ? 15.523 26.172 0.412 1 88.5 445 HIS B N 1
ATOM 8654 C CA . HIS B 1 445 ? 14.297 26.594 1.068 1 88.5 445 HIS B CA 1
ATOM 8655 C C . HIS B 1 445 ? 13.336 27.25 0.074 1 88.5 445 HIS B C 1
ATOM 8657 O O . HIS B 1 445 ? 12.125 27.047 0.151 1 88.5 445 HIS B O 1
ATOM 8663 N N . ARG B 1 446 ? 13.883 27.969 -0.812 1 82.06 446 ARG B N 1
ATOM 8664 C CA . ARG B 1 446 ? 13.055 28.594 -1.843 1 82.06 446 ARG B CA 1
ATOM 8665 C C . ARG B 1 446 ? 12.375 27.547 -2.713 1 82.06 446 ARG B C 1
ATOM 8667 O O . ARG B 1 446 ? 11.195 27.672 -3.037 1 82.06 446 ARG B O 1
ATOM 8674 N N . GLU B 1 447 ? 13.172 26.562 -3.104 1 86.31 447 GLU B N 1
ATOM 8675 C CA . GLU B 1 447 ? 12.617 25.469 -3.898 1 86.31 447 GLU B CA 1
ATOM 8676 C C . GLU B 1 447 ? 11.531 24.734 -3.131 1 86.31 447 GLU B C 1
ATOM 8678 O O . GLU B 1 447 ? 10.5 24.359 -3.701 1 86.31 447 GLU B O 1
ATOM 8683 N N . MET B 1 448 ? 11.688 24.547 -1.839 1 87.94 448 MET B N 1
ATOM 8684 C CA . MET B 1 448 ? 10.711 23.844 -1.003 1 87.94 448 MET B CA 1
ATOM 8685 C C . MET B 1 448 ? 9.422 24.672 -0.885 1 87.94 448 MET B C 1
ATOM 8687 O O . MET B 1 448 ? 8.328 24.109 -0.949 1 87.94 448 MET B O 1
ATOM 8691 N N . ASN B 1 449 ? 9.688 25.891 -0.735 1 77.38 449 ASN B N 1
ATOM 8692 C CA . ASN B 1 449 ? 8.531 26.781 -0.653 1 77.38 449 ASN B CA 1
ATOM 8693 C C . ASN B 1 449 ? 7.703 26.75 -1.933 1 77.38 449 ASN B C 1
ATOM 8695 O O . ASN B 1 449 ? 6.473 26.781 -1.882 1 77.38 449 ASN B O 1
ATOM 8699 N N . SER B 1 450 ? 8.391 26.688 -2.98 1 73.25 450 SER B N 1
ATOM 8700 C CA . SER B 1 450 ? 7.715 26.625 -4.27 1 73.25 450 SER B CA 1
ATOM 8701 C C . SER B 1 450 ? 6.887 25.359 -4.41 1 73.25 450 SER B C 1
ATOM 8703 O O . SER B 1 450 ? 5.918 25.328 -5.172 1 73.25 450 SER B O 1
ATOM 8705 N N . LEU B 1 451 ? 7.258 24.359 -3.627 1 79.25 451 LEU B N 1
ATOM 8706 C CA . LEU B 1 451 ? 6.531 23.094 -3.629 1 79.25 451 LEU B CA 1
ATOM 8707 C C . LEU B 1 451 ? 5.438 23.094 -2.566 1 79.25 451 LEU B C 1
ATOM 8709 O O . LEU B 1 451 ? 4.773 22.078 -2.354 1 79.25 451 LEU B O 1
ATOM 8713 N N . GLY B 1 452 ? 5.379 24.234 -1.838 1 71.25 452 GLY B N 1
ATOM 8714 C CA . GLY B 1 452 ? 4.359 24.344 -0.807 1 71.25 452 GLY B CA 1
ATOM 8715 C C . GLY B 1 452 ? 4.789 23.766 0.526 1 71.25 452 GLY B C 1
ATOM 8716 O O . GLY B 1 452 ? 3.955 23.516 1.397 1 71.25 452 GLY B O 1
ATOM 8717 N N . LYS B 1 453 ? 6.012 23.578 0.708 1 83.31 453 LYS B N 1
ATOM 8718 C CA . LYS B 1 453 ? 6.516 23.016 1.954 1 83.31 453 LYS B CA 1
ATOM 8719 C C . LYS B 1 453 ? 6.816 24.109 2.977 1 83.31 453 LYS B C 1
ATOM 8721 O O . LYS B 1 453 ? 7.246 25.203 2.613 1 83.31 453 LYS B O 1
ATOM 8726 N N . VAL B 1 454 ? 6.586 23.766 4.195 1 80 454 VAL B N 1
ATOM 8727 C CA . VAL B 1 454 ? 6.969 24.656 5.293 1 80 454 VAL B CA 1
ATOM 8728 C C . VAL B 1 454 ? 8.461 24.5 5.582 1 80 454 VAL B C 1
ATOM 8730 O O . VAL B 1 454 ? 8.961 23.375 5.723 1 80 454 VAL B O 1
ATOM 8733 N N . VAL B 1 455 ? 9.078 25.656 5.586 1 86 455 VAL B N 1
ATOM 8734 C CA . VAL B 1 455 ? 10.516 25.609 5.832 1 86 455 VAL B CA 1
ATOM 8735 C C . VAL B 1 455 ? 10.898 26.656 6.871 1 86 455 VAL B C 1
ATOM 8737 O O . VAL B 1 455 ? 10.188 27.641 7.055 1 86 455 VAL B O 1
ATOM 8740 N N . GLY B 1 456 ? 12 26.328 7.613 1 89.5 456 GLY B N 1
ATOM 8741 C CA . GLY B 1 456 ? 12.602 27.281 8.531 1 89.5 456 GLY B CA 1
ATOM 8742 C C . GLY B 1 456 ? 11.945 27.281 9.898 1 89.5 456 GLY B C 1
ATOM 8743 O O . GLY B 1 456 ? 11.211 26.359 10.25 1 89.5 456 GLY B O 1
ATOM 8744 N N . PHE B 1 457 ? 12.391 28.281 10.664 1 91.94 457 PHE B N 1
ATOM 8745 C CA . PHE B 1 457 ? 11.945 28.406 12.047 1 91.94 457 PHE B CA 1
ATOM 8746 C C . PHE B 1 457 ? 11.539 29.844 12.359 1 91.94 457 PHE B C 1
ATOM 8748 O O . PHE B 1 457 ? 12 30.422 13.336 1 91.94 457 PHE B O 1
ATOM 8755 N N . ASP B 1 458 ? 10.633 30.281 11.57 1 84.56 458 ASP B N 1
ATOM 8756 C CA . ASP B 1 458 ? 10.078 31.578 11.922 1 84.56 458 ASP B CA 1
ATOM 8757 C C . ASP B 1 458 ? 9.055 31.453 13.055 1 84.56 458 ASP B C 1
ATOM 8759 O O . ASP B 1 458 ? 8.836 30.359 13.578 1 84.56 458 ASP B O 1
ATOM 8763 N N . GLU B 1 459 ? 8.625 32.531 13.508 1 83.19 459 GLU B N 1
ATOM 8764 C CA . GLU B 1 459 ? 7.781 32.531 14.695 1 83.19 459 GLU B CA 1
ATOM 8765 C C . GLU B 1 459 ? 6.57 31.625 14.531 1 83.19 459 GLU B C 1
ATOM 8767 O O . GLU B 1 459 ? 6.227 30.875 15.445 1 83.19 459 GLU B O 1
ATOM 8772 N N . GLU B 1 460 ? 6.094 31.703 13.453 1 75.94 460 GLU B N 1
ATOM 8773 C CA . GLU B 1 460 ? 4.895 30.906 13.195 1 75.94 460 GLU B CA 1
ATOM 8774 C C . GLU B 1 460 ? 5.219 29.422 13.148 1 75.94 460 GLU B C 1
ATOM 8776 O O . GLU B 1 460 ? 4.469 28.594 13.688 1 75.94 460 GLU B O 1
ATOM 8781 N N . VAL B 1 461 ? 6.227 29.125 12.516 1 85.75 461 VAL B N 1
ATOM 8782 C CA . VAL B 1 461 ? 6.637 27.719 12.383 1 85.75 461 VAL B CA 1
ATOM 8783 C C . VAL B 1 461 ? 6.965 27.141 13.75 1 85.75 461 VAL B C 1
ATOM 8785 O O . VAL B 1 461 ? 6.52 26.047 14.086 1 85.75 461 VAL B O 1
ATOM 8788 N N . VAL B 1 462 ? 7.645 27.906 14.555 1 90.81 462 VAL B N 1
ATOM 8789 C CA . VAL B 1 462 ? 8.055 27.422 15.867 1 90.81 462 VAL B CA 1
ATOM 8790 C C . VAL B 1 462 ? 6.832 27.25 16.766 1 90.81 462 VAL B C 1
ATOM 8792 O O . VAL B 1 462 ? 6.746 26.281 17.516 1 90.81 462 VAL B O 1
ATOM 8795 N N . GLN B 1 463 ? 5.965 28.219 16.609 1 85.75 463 GLN B N 1
ATOM 8796 C CA . GLN B 1 463 ? 4.734 28.078 17.391 1 85.75 463 GLN B CA 1
ATOM 8797 C C . GLN B 1 463 ? 3.973 26.828 17 1 85.75 463 GLN B C 1
ATOM 8799 O O . GLN B 1 463 ? 3.457 26.109 17.859 1 85.75 463 GLN B O 1
ATOM 8804 N N . GLY B 1 464 ? 3.91 26.641 15.727 1 83.06 464 GLY B N 1
ATOM 8805 C CA . GLY B 1 464 ? 3.273 25.422 15.25 1 83.06 464 GLY B CA 1
ATOM 8806 C C . GLY B 1 464 ? 3.916 24.156 15.789 1 83.06 464 GLY B C 1
ATOM 8807 O O . GLY B 1 464 ? 3.217 23.203 16.156 1 83.06 464 GLY B O 1
ATOM 8808 N N . LEU B 1 465 ? 5.168 24.109 15.883 1 88.75 465 LEU B N 1
ATOM 8809 C CA . LEU B 1 465 ? 5.914 22.969 16.406 1 88.75 465 LEU B CA 1
ATOM 8810 C C . LEU B 1 465 ? 5.648 22.781 17.891 1 88.75 465 LEU B C 1
ATOM 8812 O O . LEU B 1 465 ? 5.492 21.656 18.359 1 88.75 465 LEU B O 1
ATOM 8816 N N . LEU B 1 466 ? 5.598 23.891 18.578 1 90.19 466 LEU B N 1
ATOM 8817 C CA . LEU B 1 466 ? 5.297 23.844 20.016 1 90.19 466 LEU B CA 1
ATOM 8818 C C . LEU B 1 466 ? 3.924 23.219 20.25 1 90.19 466 LEU B C 1
ATOM 8820 O O . LEU B 1 466 ? 3.736 22.469 21.219 1 90.19 466 LEU B O 1
ATOM 8824 N N . ASP B 1 467 ? 3.166 23.531 19.344 1 81.75 467 ASP B N 1
ATOM 8825 C CA . ASP B 1 467 ? 1.779 23.109 19.516 1 81.75 467 ASP B CA 1
ATOM 8826 C C . ASP B 1 467 ? 1.586 21.656 19.078 1 81.75 467 ASP B C 1
ATOM 8828 O O . ASP B 1 467 ? 0.69 20.969 19.578 1 81.75 467 ASP B O 1
ATOM 8832 N N . SER B 1 468 ? 2.398 21.234 18.188 1 79.31 468 SER B N 1
ATOM 8833 C CA . SER B 1 468 ? 2.143 19.922 17.594 1 79.31 468 SER B CA 1
ATOM 8834 C C . SER B 1 468 ? 3.047 18.859 18.203 1 79.31 468 SER B C 1
ATOM 8836 O O . SER B 1 468 ? 2.82 17.656 18 1 79.31 468 SER B O 1
ATOM 8838 N N . THR B 1 469 ? 4.016 19.203 18.938 1 85.44 469 THR B N 1
ATOM 8839 C CA . THR B 1 469 ? 4.953 18.25 19.5 1 85.44 469 THR B CA 1
ATOM 8840 C C . THR B 1 469 ? 4.676 18.031 20.984 1 85.44 469 THR B C 1
ATOM 8842 O O . THR B 1 469 ? 4.156 18.922 21.656 1 85.44 469 THR B O 1
ATOM 8845 N N . SER B 1 470 ? 4.887 16.812 21.422 1 87.81 470 SER B N 1
ATOM 8846 C CA . SER B 1 470 ? 4.707 16.438 22.828 1 87.81 470 SER B CA 1
ATOM 8847 C C . SER B 1 470 ? 5.672 15.336 23.234 1 87.81 470 SER B C 1
ATOM 8849 O O . SER B 1 470 ? 6.379 14.781 22.375 1 87.81 470 SER B O 1
ATOM 8851 N N . TYR B 1 471 ? 5.668 15.047 24.484 1 88 471 TYR B N 1
ATOM 8852 C CA . TYR B 1 471 ? 6.594 14.086 25.062 1 88 471 TYR B CA 1
ATOM 8853 C C . TYR B 1 471 ? 6.5 12.742 24.359 1 88 471 TYR B C 1
ATOM 8855 O O . TYR B 1 471 ? 7.516 12.07 24.141 1 88 471 TYR B O 1
ATOM 8863 N N . THR B 1 472 ? 5.406 12.422 23.891 1 80.12 472 THR B N 1
ATOM 8864 C CA . THR B 1 472 ? 5.191 11.094 23.344 1 80.12 472 THR B CA 1
ATOM 8865 C C . THR B 1 472 ? 5.41 11.086 21.828 1 80.12 472 THR B C 1
ATOM 8867 O O . THR B 1 472 ? 5.383 10.031 21.203 1 80.12 472 THR B O 1
ATOM 8870 N N . ARG B 1 473 ? 5.676 12.219 21.328 1 79.38 473 ARG B N 1
ATOM 8871 C CA . ARG B 1 473 ? 5.82 12.312 19.891 1 79.38 473 ARG B CA 1
ATOM 8872 C C . ARG B 1 473 ? 7.277 12.156 19.469 1 79.38 473 ARG B C 1
ATOM 8874 O O . ARG B 1 473 ? 8.188 12.57 20.188 1 79.38 473 ARG B O 1
ATOM 8881 N N . GLN B 1 474 ? 7.473 11.656 18.312 1 81.75 474 GLN B N 1
ATOM 8882 C CA . GLN B 1 474 ? 8.797 11.328 17.781 1 81.75 474 GLN B CA 1
ATOM 8883 C C . GLN B 1 474 ? 9.641 12.586 17.609 1 81.75 474 GLN B C 1
ATOM 8885 O O . GLN B 1 474 ? 10.859 12.555 17.812 1 81.75 474 GLN B O 1
ATOM 8890 N N . LYS B 1 475 ? 9.062 13.727 17.406 1 89.5 475 LYS B N 1
ATOM 8891 C CA . LYS B 1 475 ? 9.789 14.93 17 1 89.5 475 LYS B CA 1
ATOM 8892 C C . LYS B 1 475 ? 10.297 15.703 18.219 1 89.5 475 LYS B C 1
ATOM 8894 O O . LYS B 1 475 ? 11.109 16.609 18.094 1 89.5 475 LYS B O 1
ATOM 8899 N N . ILE B 1 476 ? 9.898 15.281 19.406 1 92.12 476 ILE B N 1
ATOM 8900 C CA . ILE B 1 476 ? 10.125 16.109 20.594 1 92.12 476 ILE B CA 1
ATOM 8901 C C . ILE B 1 476 ? 11.625 16.219 20.859 1 92.12 476 ILE B C 1
ATOM 8903 O O . ILE B 1 476 ? 12.117 17.297 21.188 1 92.12 476 ILE B O 1
ATOM 8907 N N . TYR B 1 477 ? 12.32 15.203 20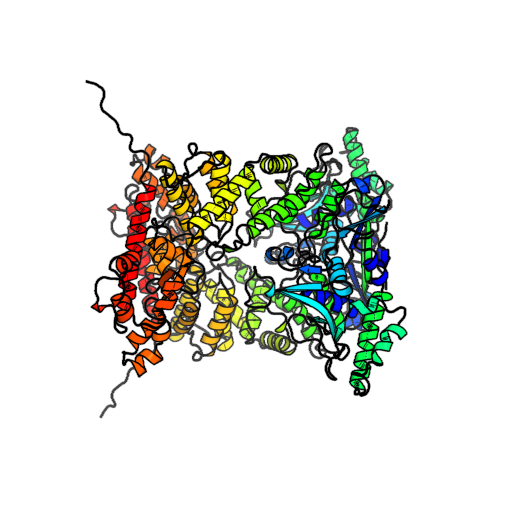.719 1 89.75 477 TYR B N 1
ATOM 8908 C CA . TYR B 1 477 ? 13.75 15.234 20.984 1 89.75 477 TYR B CA 1
ATOM 8909 C C . TYR B 1 477 ? 14.461 16.203 20.047 1 89.75 477 TYR B C 1
ATOM 8911 O O . TYR B 1 477 ? 15.281 17.016 20.484 1 89.75 477 TYR B O 1
ATOM 8919 N N . LEU B 1 478 ? 14.109 16.016 18.812 1 91.44 478 LEU B N 1
ATOM 8920 C CA . LEU B 1 478 ? 14.734 16.875 17.812 1 91.44 478 LEU B CA 1
ATOM 8921 C C . LEU B 1 478 ? 14.359 18.344 18.047 1 91.44 478 LEU B C 1
ATOM 8923 O O . LEU B 1 478 ? 15.203 19.234 17.906 1 91.44 478 LEU B O 1
ATOM 8927 N N . PHE B 1 479 ? 13.18 18.594 18.344 1 93.69 479 PHE B N 1
ATOM 8928 C CA . PHE B 1 479 ? 12.727 19.953 18.609 1 93.69 479 PHE B CA 1
ATOM 8929 C C . PHE B 1 479 ? 13.484 20.562 19.781 1 93.69 479 PHE B C 1
ATOM 8931 O O . PHE B 1 479 ? 13.984 21.688 19.688 1 93.69 479 PHE B O 1
ATOM 8938 N N . LEU B 1 480 ? 13.586 19.797 20.844 1 92.31 480 LEU B N 1
ATOM 8939 C CA . LEU B 1 480 ? 14.273 20.281 22.031 1 92.31 480 LEU B CA 1
ATOM 8940 C C . LEU B 1 480 ? 15.758 20.516 21.75 1 92.31 480 LEU B C 1
ATOM 8942 O O . LEU B 1 480 ? 16.375 21.406 22.344 1 92.31 480 LEU B O 1
ATOM 8946 N N . SER B 1 481 ? 16.266 19.766 20.891 1 89.06 481 SER B N 1
ATOM 8947 C CA . SER B 1 481 ? 17.672 19.906 20.562 1 89.06 481 SER B CA 1
ATOM 8948 C C . SER B 1 481 ? 17.969 21.281 19.969 1 89.06 481 SER B C 1
ATOM 8950 O O . SER B 1 481 ? 19.094 21.781 20.062 1 89.06 481 SER B O 1
ATOM 8952 N N . LEU B 1 482 ? 17 21.906 19.328 1 91.06 482 LEU B N 1
ATOM 8953 C CA . LEU B 1 482 ? 17.188 23.234 18.75 1 91.06 482 LEU B CA 1
ATOM 8954 C C . LEU B 1 482 ? 17.562 24.25 19.828 1 91.06 482 LEU B C 1
ATOM 8956 O O . LEU B 1 482 ? 18.266 25.219 19.547 1 91.06 482 LEU B O 1
ATOM 8960 N N . ILE B 1 483 ? 17.062 23.953 21 1 91.06 483 ILE B N 1
ATOM 8961 C CA . ILE B 1 483 ? 17.281 24.875 22.125 1 91.06 483 ILE B CA 1
ATOM 8962 C C . ILE B 1 483 ? 18.766 24.953 22.438 1 91.06 483 ILE B C 1
ATOM 8964 O O . ILE B 1 483 ? 19.266 26 22.875 1 91.06 483 ILE B O 1
ATOM 8968 N N . TYR B 1 484 ? 19.422 24 22.234 1 85.81 484 TYR B N 1
ATOM 8969 C CA . TYR B 1 484 ? 20.781 23.891 22.719 1 85.81 484 TYR B CA 1
ATOM 8970 C C . TYR B 1 484 ? 21.781 24.156 21.594 1 85.81 484 TYR B C 1
ATOM 8972 O O . TYR B 1 484 ? 23 24.062 21.797 1 85.81 484 TYR B O 1
ATOM 8980 N N . PHE B 1 485 ? 21.266 24.391 20.469 1 80.12 485 PHE B N 1
ATOM 8981 C CA . PHE B 1 485 ? 22.125 24.766 19.344 1 80.12 485 PHE B CA 1
ATOM 8982 C C . PHE B 1 485 ? 22.641 26.203 19.5 1 80.12 485 PHE B C 1
ATOM 8984 O O . PHE B 1 485 ? 21.906 27.078 19.984 1 80.12 485 PHE B O 1
ATOM 8991 N N . PRO B 1 486 ? 23.875 26.547 19.156 1 72.19 486 PRO B N 1
ATOM 8992 C CA . PRO B 1 486 ? 24.891 25.797 18.406 1 72.19 486 PRO B CA 1
ATOM 8993 C C . PRO B 1 486 ? 25.797 24.953 19.297 1 72.19 486 PRO B C 1
ATOM 8995 O O . PRO B 1 486 ? 26.672 24.25 18.812 1 72.19 486 PRO B O 1
ATOM 8998 N N . ASN B 1 487 ? 25.594 25.234 20.578 1 63.19 487 ASN B N 1
ATOM 8999 C CA . ASN B 1 487 ? 26.391 24.391 21.469 1 63.19 487 ASN B CA 1
ATOM 9000 C C . ASN B 1 487 ? 25.891 22.953 21.484 1 63.19 487 ASN B C 1
ATOM 9002 O O . ASN B 1 487 ? 24.891 22.641 22.141 1 63.19 487 ASN B O 1
ATOM 9006 N N . THR B 1 488 ? 26.172 22.344 20.406 1 56.97 488 THR B N 1
ATOM 9007 C CA . THR B 1 488 ? 25.547 21.047 20.141 1 56.97 488 THR B CA 1
ATOM 9008 C C . THR B 1 488 ? 25.688 20.125 21.344 1 56.97 488 THR B C 1
ATOM 9010 O O . THR B 1 488 ? 26.609 20.281 22.156 1 56.97 488 THR B O 1
ATOM 9013 N N . LEU B 1 489 ? 24.578 19.422 21.688 1 54.97 489 LEU B N 1
ATOM 9014 C CA . LEU B 1 489 ? 24.578 18.359 22.688 1 54.97 489 LEU B CA 1
ATOM 9015 C C . LEU B 1 489 ? 25.797 17.469 22.516 1 54.97 489 LEU B C 1
ATOM 9017 O O . LEU B 1 489 ? 26.25 17.219 21.406 1 54.97 489 LEU B O 1
ATOM 9021 N N . ASN B 1 490 ? 26.625 17.5 23.484 1 51.72 490 ASN B N 1
ATOM 9022 C CA . ASN B 1 490 ? 27.812 16.656 23.484 1 51.72 490 ASN B CA 1
ATOM 9023 C C . ASN B 1 490 ? 27.5 15.266 22.922 1 51.72 490 ASN B C 1
ATOM 9025 O O . ASN B 1 490 ? 26.656 14.547 23.453 1 51.72 490 ASN B O 1
ATOM 9029 N N . GLU B 1 491 ? 28.094 15.008 21.766 1 58.75 491 GLU B N 1
ATOM 9030 C CA . GLU B 1 491 ? 27.906 13.758 21.016 1 58.75 491 GLU B CA 1
ATOM 9031 C C . GLU B 1 491 ? 28.125 12.547 21.922 1 58.75 491 GLU B C 1
ATOM 9033 O O . GLU B 1 491 ? 27.594 11.469 21.641 1 58.75 491 GLU B O 1
ATOM 9038 N N . ASN B 1 492 ? 28.859 12.82 23 1 57.41 492 ASN B N 1
ATOM 9039 C CA . ASN B 1 492 ? 29.219 11.672 23.828 1 57.41 492 ASN B CA 1
ATOM 9040 C C . ASN B 1 492 ? 28.219 11.445 24.953 1 57.41 492 ASN B C 1
ATOM 9042 O O . ASN B 1 492 ? 28.375 10.531 25.766 1 57.41 492 ASN B O 1
ATOM 9046 N N . ILE B 1 493 ? 27.328 12.383 24.953 1 64.88 493 ILE B N 1
ATOM 9047 C CA . ILE B 1 493 ? 26.344 12.234 26.016 1 64.88 493 ILE B CA 1
ATOM 9048 C C . ILE B 1 493 ? 25 11.828 25.422 1 64.88 493 ILE B C 1
ATOM 9050 O O . ILE B 1 493 ? 24.531 12.414 24.438 1 64.88 493 ILE B O 1
ATOM 9054 N N . GLU B 1 494 ? 24.516 10.773 25.953 1 74.38 494 GLU B N 1
ATOM 9055 C CA . GLU B 1 494 ? 23.156 10.391 25.609 1 74.38 494 GLU B CA 1
ATOM 9056 C C . GLU B 1 494 ? 22.141 11.211 26.391 1 74.38 494 GLU B C 1
ATOM 9058 O O . GLU B 1 494 ? 22.156 11.227 27.625 1 74.38 494 GLU B O 1
ATOM 9063 N N . TYR B 1 495 ? 21.406 11.961 25.703 1 81.5 495 TYR B N 1
ATOM 9064 C CA . TYR B 1 495 ? 20.406 12.82 26.344 1 81.5 495 TYR B CA 1
ATOM 9065 C C . TYR B 1 495 ? 19.047 12.156 26.344 1 81.5 495 TYR B C 1
ATOM 9067 O O . TYR B 1 495 ? 18.719 11.375 25.453 1 81.5 495 TYR B O 1
ATOM 9075 N N . GLU B 1 496 ? 18.375 12.422 27.375 1 85.06 496 GLU B N 1
ATOM 9076 C CA . GLU B 1 496 ? 16.984 11.961 27.5 1 85.06 496 GLU B CA 1
ATOM 9077 C C . GLU B 1 496 ? 16.031 13.133 27.703 1 85.06 496 GLU B C 1
ATOM 9079 O O . GLU B 1 496 ? 16.422 14.172 28.234 1 85.06 496 GLU B O 1
ATOM 9084 N N . VAL B 1 497 ? 14.883 12.953 27.188 1 90.81 497 VAL B N 1
ATOM 9085 C CA . VAL B 1 497 ? 13.852 13.961 27.406 1 90.81 497 VAL B CA 1
ATOM 9086 C C . VAL B 1 497 ? 13.359 13.883 28.859 1 90.81 497 VAL B C 1
ATOM 9088 O O . VAL B 1 497 ? 12.969 12.812 29.328 1 90.81 497 VAL B O 1
ATOM 9091 N N . ASP B 1 498 ? 13.453 14.961 29.531 1 93.81 498 ASP B N 1
ATOM 9092 C CA . ASP B 1 498 ? 13.094 15.023 30.938 1 93.81 498 ASP B CA 1
ATOM 9093 C C . ASP B 1 498 ? 12.047 16.109 31.188 1 93.81 498 ASP B C 1
ATOM 9095 O O . ASP B 1 498 ? 12.094 17.172 30.562 1 93.81 498 ASP B O 1
ATOM 9099 N N . HIS B 1 499 ? 11.156 15.773 32.125 1 96.19 499 HIS B N 1
ATOM 9100 C CA . HIS B 1 499 ? 10.188 16.781 32.562 1 96.19 499 HIS B CA 1
ATOM 9101 C C . HIS B 1 499 ? 10.797 17.703 33.594 1 96.19 499 HIS B C 1
ATOM 9103 O O . HIS B 1 499 ? 11.406 17.234 34.562 1 96.19 499 HIS B O 1
ATOM 9109 N N . ILE B 1 500 ? 10.594 18.953 33.438 1 96.06 500 ILE B N 1
ATOM 9110 C CA . ILE B 1 500 ? 11.094 19.906 34.406 1 96.06 500 ILE B CA 1
ATOM 9111 C C . ILE B 1 500 ? 10.297 19.781 35.719 1 96.06 500 ILE B C 1
ATOM 9113 O O . ILE B 1 500 ? 10.867 19.609 36.781 1 96.06 500 ILE B O 1
ATOM 9117 N N . PHE B 1 501 ? 8.977 20.016 35.625 1 95.56 501 PHE B N 1
ATOM 9118 C CA . PHE B 1 501 ? 8.086 19.562 36.688 1 95.56 501 PHE B CA 1
ATOM 9119 C C . PHE B 1 501 ? 7.785 18.078 36.531 1 95.56 501 PHE B C 1
ATOM 9121 O O . PHE B 1 501 ? 7.402 17.625 35.469 1 95.56 501 PHE B O 1
ATOM 9128 N N . ASN B 1 502 ? 7.996 17.359 37.562 1 93.94 502 ASN B N 1
ATOM 9129 C CA . ASN B 1 502 ? 7.785 15.914 37.5 1 93.94 502 ASN B CA 1
ATOM 9130 C C . ASN B 1 502 ? 6.387 15.57 36.969 1 93.94 502 ASN B C 1
ATOM 9132 O O . ASN B 1 502 ? 5.391 16.047 37.531 1 93.94 502 ASN B O 1
ATOM 9136 N N . ARG B 1 503 ? 6.391 14.688 36 1 92.88 503 ARG B N 1
ATOM 9137 C CA . ARG B 1 503 ? 5.168 14.328 35.281 1 92.88 503 ARG B CA 1
ATOM 9138 C C . ARG B 1 503 ? 4.129 13.75 36.219 1 92.88 503 ARG B C 1
ATOM 9140 O O . ARG B 1 503 ? 2.941 14.055 36.125 1 92.88 503 ARG B O 1
ATOM 9147 N N . ASP B 1 504 ? 4.574 12.953 37.219 1 90.75 504 ASP B N 1
ATOM 9148 C CA . ASP B 1 504 ? 3.686 12.219 38.125 1 90.75 504 ASP B CA 1
ATOM 9149 C C . ASP B 1 504 ? 3.041 13.148 39.156 1 90.75 504 ASP B C 1
ATOM 9151 O O . ASP B 1 504 ? 2.02 12.812 39.75 1 90.75 504 ASP B O 1
ATOM 9155 N N . ARG B 1 505 ? 3.557 14.312 39.281 1 91.44 505 ARG B N 1
ATOM 9156 C CA . ARG B 1 505 ? 3.051 15.266 40.281 1 91.44 505 ARG B CA 1
ATOM 9157 C C . ARG B 1 505 ? 1.998 16.188 39.656 1 91.44 505 ARG B C 1
ATOM 9159 O O . ARG B 1 505 ? 1.409 17.016 40.344 1 91.44 505 ARG B O 1
ATOM 9166 N N . LEU B 1 506 ? 1.72 15.977 38.406 1 93.81 506 LEU B N 1
ATOM 9167 C CA . LEU B 1 506 ? 0.83 16.891 37.719 1 93.81 506 LEU B CA 1
ATOM 9168 C C . LEU B 1 506 ? -0.492 16.219 37.375 1 93.81 506 LEU B C 1
ATOM 9170 O O . LEU B 1 506 ? -1.2 16.656 36.469 1 93.81 506 LEU B O 1
ATOM 9174 N N . ASP B 1 507 ? -0.761 15.203 38.156 1 92.06 507 ASP B N 1
ATOM 9175 C CA . ASP B 1 507 ? -2.053 14.539 38 1 92.06 507 ASP B CA 1
ATOM 9176 C C . ASP B 1 507 ? -3.176 15.391 38.594 1 92.06 507 ASP B C 1
ATOM 9178 O O . ASP B 1 507 ? -3.059 15.883 39.719 1 92.06 507 ASP B O 1
ATOM 9182 N N . GLU B 1 508 ? -4.195 15.508 37.875 1 88.62 508 GLU B N 1
ATOM 9183 C CA . GLU B 1 508 ? -5.281 16.391 38.281 1 88.62 508 GLU B CA 1
ATOM 9184 C C . GLU B 1 508 ? -5.828 16.016 39.656 1 88.62 508 GLU B C 1
ATOM 9186 O O . GLU B 1 508 ? -6.012 16.875 40.5 1 88.62 508 GLU B O 1
ATOM 9191 N N . THR B 1 509 ? -6.102 14.688 39.875 1 89.5 509 THR B N 1
ATOM 9192 C CA . THR B 1 509 ? -6.68 14.211 41.125 1 89.5 509 THR B CA 1
ATOM 9193 C C . THR B 1 509 ? -5.727 14.469 42.281 1 89.5 509 THR B C 1
ATOM 9195 O O . THR B 1 509 ? -6.148 14.953 43.344 1 89.5 509 THR B O 1
ATOM 9198 N N . ASP B 1 510 ? -4.531 14.242 42.094 1 89.94 510 ASP B N 1
ATOM 9199 C CA . ASP B 1 510 ? -3.531 14.43 43.156 1 89.94 510 ASP B CA 1
ATOM 9200 C C . ASP B 1 510 ? -3.357 15.906 43.469 1 89.94 510 ASP B C 1
ATOM 9202 O O . ASP B 1 510 ? -3.182 16.266 44.656 1 89.94 510 ASP B O 1
ATOM 9206 N N . LEU B 1 511 ? -3.412 16.75 42.469 1 92.19 511 LEU B N 1
ATOM 9207 C CA . LEU B 1 511 ? -3.229 18.188 42.656 1 92.19 511 LEU B CA 1
ATOM 9208 C C . LEU B 1 511 ? -4.395 18.781 43.438 1 92.19 511 LEU B C 1
ATOM 9210 O O . LEU B 1 511 ? -4.203 19.688 44.25 1 92.19 511 LEU B O 1
ATOM 9214 N N . ARG B 1 512 ? -5.531 18.266 43.281 1 90.56 512 ARG B N 1
ATOM 9215 C CA . ARG B 1 512 ? -6.719 18.766 43.969 1 90.56 512 ARG B CA 1
ATOM 9216 C C . ARG B 1 512 ? -6.766 18.25 45.406 1 90.56 512 ARG B C 1
ATOM 9218 O O . ARG B 1 512 ? -7 19.016 46.344 1 90.56 512 ARG B O 1
ATOM 9225 N N . VAL B 1 513 ? -6.504 17 45.625 1 90.31 513 VAL B N 1
ATOM 9226 C CA . VAL B 1 513 ? -6.691 16.344 46.906 1 90.31 513 VAL B CA 1
ATOM 9227 C C . VAL B 1 513 ? -5.48 16.609 47.812 1 90.31 513 VAL B C 1
ATOM 9229 O O . VAL B 1 513 ? -5.629 16.984 48.969 1 90.31 513 VAL B O 1
ATOM 9232 N N . ASP B 1 514 ? -4.375 16.453 47.281 1 87.5 514 ASP B N 1
ATOM 9233 C CA . ASP B 1 514 ? -3.17 16.484 48.094 1 87.5 514 ASP B CA 1
ATOM 9234 C C . ASP B 1 514 ? -2.604 17.891 48.188 1 87.5 514 ASP B C 1
ATOM 9236 O O . ASP B 1 514 ? -1.96 18.25 49.188 1 87.5 514 ASP B O 1
ATOM 9240 N N . HIS B 1 515 ? -2.842 18.719 47.156 1 89.75 515 HIS B N 1
ATOM 9241 C CA . HIS B 1 515 ? -2.189 20.016 47.156 1 89.75 515 HIS B CA 1
ATOM 9242 C C . HIS B 1 515 ? -3.211 21.141 47.219 1 89.75 515 HIS B C 1
ATOM 9244 O O . HIS B 1 515 ? -2.844 22.312 47.281 1 89.75 515 HIS B O 1
ATOM 9250 N N . GLY B 1 516 ? -4.477 20.844 47.125 1 89.19 516 GLY B N 1
ATOM 9251 C CA . GLY B 1 516 ? -5.547 21.797 47.344 1 89.19 516 GLY B CA 1
ATOM 9252 C C . GLY B 1 516 ? -5.727 22.797 46.219 1 89.19 516 GLY B C 1
ATOM 9253 O O . GLY B 1 516 ? -6.191 23.906 46.406 1 89.19 516 GLY B O 1
ATOM 9254 N N . LEU B 1 517 ? -5.391 22.5 45.031 1 91.94 517 LEU B N 1
ATOM 9255 C CA . LEU B 1 517 ? -5.539 23.375 43.875 1 91.94 517 LEU B CA 1
ATOM 9256 C C . LEU B 1 517 ? -6.977 23.375 43.375 1 91.94 517 LEU B C 1
ATOM 9258 O O . LEU B 1 517 ? -7.684 22.375 43.5 1 91.94 517 LEU B O 1
ATOM 9262 N N . ASP B 1 518 ? -7.367 24.484 42.812 1 92.38 518 ASP B N 1
ATOM 9263 C CA . ASP B 1 518 ? -8.711 24.547 42.25 1 92.38 518 ASP B CA 1
ATOM 9264 C C . ASP B 1 518 ? -8.82 23.656 41 1 92.38 518 ASP B C 1
ATOM 9266 O O . ASP B 1 518 ? -7.816 23.359 40.375 1 92.38 518 ASP B O 1
ATOM 9270 N N . ALA B 1 519 ? -10.008 23.281 40.688 1 87 519 ALA B N 1
ATOM 9271 C CA . ALA B 1 519 ? -10.289 22.297 39.625 1 87 519 ALA B CA 1
ATOM 9272 C C . ALA B 1 519 ? -9.766 22.766 38.281 1 87 519 ALA B C 1
ATOM 9274 O O . ALA B 1 519 ? -9.219 21.969 37.531 1 87 519 ALA B O 1
ATOM 9275 N N . GLU B 1 520 ? -9.922 23.953 38 1 85.44 520 GLU B N 1
ATOM 9276 C CA . GLU B 1 520 ? -9.5 24.5 36.688 1 85.44 520 GLU B CA 1
ATOM 9277 C C . GLU B 1 520 ? -7.984 24.469 36.562 1 85.44 520 GLU B C 1
ATOM 9279 O O . GLU B 1 520 ? -7.461 24.031 35.531 1 85.44 520 GLU B O 1
ATOM 9284 N N . THR B 1 521 ? -7.344 24.922 37.531 1 90.5 521 THR B N 1
ATOM 9285 C CA . THR B 1 521 ? -5.887 24.953 37.531 1 90.5 521 THR B CA 1
ATOM 9286 C C . THR B 1 521 ? -5.316 23.547 37.469 1 90.5 521 THR B C 1
ATOM 9288 O O . THR B 1 521 ? -4.355 23.281 36.75 1 90.5 521 THR B O 1
ATOM 9291 N N . ALA B 1 522 ? -5.879 22.672 38.188 1 91.62 522 ALA B N 1
ATOM 9292 C CA . ALA B 1 522 ? -5.43 21.281 38.219 1 91.62 522 ALA B CA 1
ATOM 9293 C C . ALA B 1 522 ? -5.586 20.625 36.844 1 91.62 522 ALA B C 1
ATOM 9295 O O . ALA B 1 522 ? -4.703 19.891 36.406 1 91.62 522 ALA B O 1
ATOM 9296 N N . ARG B 1 523 ? -6.68 20.891 36.281 1 87.62 523 ARG B N 1
ATOM 9297 C CA . ARG B 1 523 ? -6.934 20.359 34.938 1 87.62 523 ARG B CA 1
ATOM 9298 C C . ARG B 1 523 ? -5.914 20.891 33.938 1 87.62 523 ARG B C 1
ATOM 9300 O O . ARG B 1 523 ? -5.402 20.125 33.125 1 87.62 523 ARG B O 1
ATOM 9307 N N . ARG B 1 524 ? -5.652 22.078 33.969 1 88.25 524 ARG B N 1
ATOM 9308 C CA . ARG B 1 524 ? -4.691 22.703 33.062 1 88.25 524 ARG B CA 1
ATOM 9309 C C . ARG B 1 524 ? -3.297 22.125 33.25 1 88.25 524 ARG B C 1
ATOM 9311 O O . ARG B 1 524 ? -2.555 21.938 32.312 1 88.25 524 ARG B O 1
ATOM 9318 N N . CYS B 1 525 ? -2.969 21.922 34.469 1 92.75 525 CYS B N 1
ATOM 9319 C CA . CYS B 1 525 ? -1.67 21.328 34.781 1 92.75 525 CYS B CA 1
ATOM 9320 C C . CYS B 1 525 ? -1.52 19.969 34.094 1 92.75 525 CYS B C 1
ATOM 9322 O O . CYS B 1 525 ? -0.498 19.688 33.469 1 92.75 525 CYS B O 1
ATOM 9324 N N . GLU B 1 526 ? -2.484 19.234 34.219 1 89.06 526 GLU B N 1
ATOM 9325 C CA . GLU B 1 526 ? -2.441 17.906 33.625 1 89.06 526 GLU B CA 1
ATOM 9326 C C . GLU B 1 526 ? -2.385 17.984 32.094 1 89.06 526 GLU B C 1
ATOM 9328 O O . GLU B 1 526 ? -1.691 17.188 31.453 1 89.06 526 GLU B O 1
ATOM 9333 N N . GLU B 1 527 ? -3.072 18.906 31.562 1 87.19 527 GLU B N 1
ATOM 9334 C CA . GLU B 1 527 ? -3.127 19.078 30.109 1 87.19 527 GLU B CA 1
ATOM 9335 C C . GLU B 1 527 ? -1.775 19.516 29.562 1 87.19 527 GLU B C 1
ATOM 9337 O O . GLU B 1 527 ? -1.419 19.156 28.422 1 87.19 527 GLU B O 1
ATOM 9342 N N . LEU B 1 528 ? -1.021 20.25 30.344 1 92.81 528 LEU B N 1
ATOM 9343 C CA . LEU B 1 528 ? 0.194 20.891 29.859 1 92.81 528 LEU B CA 1
ATOM 9344 C C . LEU B 1 528 ? 1.43 20.078 30.25 1 92.81 528 LEU B C 1
ATOM 9346 O O . LEU B 1 528 ? 2.543 20.406 29.828 1 92.81 528 LEU B O 1
ATOM 9350 N N . LYS B 1 529 ? 1.235 19.062 30.953 1 94.44 529 LYS B N 1
ATOM 9351 C CA . LYS B 1 529 ? 2.348 18.391 31.609 1 94.44 529 LYS B CA 1
ATOM 9352 C C . LYS B 1 529 ? 3.336 17.828 30.578 1 94.44 529 LYS B C 1
ATOM 9354 O O . LYS B 1 529 ? 4.539 17.781 30.844 1 94.44 529 LYS B O 1
ATOM 9359 N N . ASP B 1 530 ? 2.848 17.484 29.375 1 93.62 530 ASP B N 1
ATOM 9360 C CA . ASP B 1 530 ? 3.703 16.828 28.391 1 93.62 530 ASP B CA 1
ATOM 9361 C C . ASP B 1 530 ? 4.066 17.797 27.266 1 93.62 530 ASP B C 1
ATOM 9363 O O . ASP B 1 530 ? 4.648 17.375 26.25 1 93.62 530 ASP B O 1
ATOM 9367 N N . ARG B 1 531 ? 3.787 19.047 27.438 1 93.62 531 ARG B N 1
ATOM 9368 C CA . ARG B 1 531 ? 4.125 20.047 26.422 1 93.62 531 ARG B CA 1
ATOM 9369 C C . ARG B 1 531 ? 5.617 20.375 26.453 1 93.62 531 ARG B C 1
ATOM 9371 O O . ARG B 1 531 ? 6.273 20.203 27.484 1 93.62 531 ARG B O 1
ATOM 9378 N N . PRO B 1 532 ? 6.133 20.906 25.344 1 95.94 532 PRO B N 1
ATOM 9379 C CA . PRO B 1 532 ? 7.562 21.219 25.266 1 95.94 532 PRO B CA 1
ATOM 9380 C C . PRO B 1 532 ? 8.008 22.188 26.359 1 95.94 532 PRO B C 1
ATOM 9382 O O . PRO B 1 532 ? 9.156 22.125 26.812 1 95.94 532 PRO B O 1
ATOM 9385 N N . GLY B 1 533 ? 7.129 22.969 26.812 1 96.94 533 GLY B N 1
ATOM 9386 C CA . GLY B 1 533 ? 7.465 23.922 27.859 1 96.94 533 GLY B CA 1
ATOM 9387 C C . GLY B 1 533 ? 7.891 23.266 29.156 1 96.94 533 GLY B C 1
ATOM 9388 O O . GLY B 1 533 ? 8.578 23.875 29.984 1 96.94 533 GLY B O 1
ATOM 9389 N N . ASN B 1 534 ? 7.469 22.062 29.375 1 97.5 534 ASN B N 1
ATOM 9390 C CA . ASN B 1 534 ? 7.824 21.328 30.594 1 97.5 534 ASN B CA 1
ATOM 9391 C C . ASN B 1 534 ? 8.906 20.281 30.328 1 97.5 534 ASN B C 1
ATOM 9393 O O . ASN B 1 534 ? 9.148 19.406 31.156 1 97.5 534 ASN B O 1
ATOM 9397 N N . LEU B 1 535 ? 9.508 20.375 29.156 1 96.81 535 LEU B N 1
ATOM 9398 C CA . LEU B 1 535 ? 10.453 19.328 28.781 1 96.81 535 LEU B CA 1
ATOM 9399 C C . LEU B 1 535 ? 11.836 19.906 28.531 1 96.81 535 LEU B C 1
ATOM 9401 O O . LEU B 1 535 ? 11.961 21.047 28.078 1 96.81 535 LEU B O 1
ATOM 9405 N N . GLN B 1 536 ? 12.859 19.156 28.844 1 94.69 536 GLN B N 1
ATOM 9406 C CA . GLN B 1 536 ? 14.266 19.5 28.641 1 94.69 536 GLN B CA 1
ATOM 9407 C C . GLN B 1 536 ? 15.102 18.266 28.312 1 94.69 536 GLN B C 1
ATOM 9409 O O . GLN B 1 536 ? 14.617 17.141 28.422 1 94.69 536 GLN B O 1
ATOM 9414 N N . LEU B 1 537 ? 16.266 18.453 27.797 1 90.56 537 LEU B N 1
ATOM 9415 C CA . LEU B 1 537 ? 17.188 17.359 27.562 1 90.56 537 LEU B CA 1
ATOM 9416 C C . LEU B 1 537 ? 18.25 17.297 28.656 1 90.56 537 LEU B C 1
ATOM 9418 O O . LEU B 1 537 ? 18.969 18.281 28.891 1 90.56 537 LEU B O 1
ATOM 9422 N N . LEU B 1 538 ? 18.297 16.203 29.297 1 89.56 538 LEU B N 1
ATOM 9423 C CA . LEU B 1 538 ? 19.281 15.984 30.344 1 89.56 538 LEU B CA 1
ATOM 9424 C C . LEU B 1 538 ? 20.125 14.75 30.062 1 89.56 538 LEU B C 1
ATOM 9426 O O . LEU B 1 538 ? 19.625 13.766 29.5 1 89.56 538 LEU B O 1
ATOM 9430 N N . GLY B 1 539 ? 21.359 14.875 30.375 1 84.62 539 GLY B N 1
ATOM 9431 C CA . GLY B 1 539 ? 22.172 13.656 30.359 1 84.62 539 GLY B CA 1
ATOM 9432 C C . GLY B 1 539 ? 21.656 12.594 31.312 1 84.62 539 GLY B C 1
ATOM 9433 O O . GLY B 1 539 ? 20.906 12.891 32.25 1 84.62 539 GLY B O 1
ATOM 9434 N N . GLN B 1 540 ? 22.047 11.453 31.125 1 81.44 540 GLN B N 1
ATOM 9435 C CA . GLN B 1 540 ? 21.547 10.328 31.906 1 81.44 540 GLN B CA 1
ATOM 9436 C C . GLN B 1 540 ? 21.828 10.531 33.406 1 81.44 540 GLN B C 1
ATOM 9438 O O . GLN B 1 540 ? 20.953 10.289 34.219 1 81.44 540 GLN B O 1
ATOM 9443 N N . ASP B 1 541 ? 23 10.961 33.719 1 80.75 541 ASP B N 1
ATOM 9444 C CA . ASP B 1 541 ? 23.359 11.172 35.125 1 80.75 541 ASP B CA 1
ATOM 9445 C C . ASP B 1 541 ? 22.516 12.273 35.75 1 80.75 541 ASP B C 1
ATOM 9447 O O . ASP B 1 541 ? 22.031 12.133 36.875 1 80.75 541 ASP B O 1
ATOM 9451 N N . GLU B 1 542 ? 22.344 13.312 35.031 1 85.19 542 GLU B N 1
ATOM 9452 C CA . GLU B 1 542 ? 21.547 14.438 35.531 1 85.19 542 GLU B CA 1
ATOM 9453 C C . GLU B 1 542 ? 20.078 14.039 35.688 1 85.19 542 GLU B C 1
ATOM 9455 O O . GLU B 1 542 ? 19.406 14.492 36.625 1 85.19 542 GLU B O 1
ATOM 9460 N N . HIS B 1 543 ? 19.641 13.281 34.844 1 86.62 543 HIS B N 1
ATOM 9461 C CA . HIS B 1 543 ? 18.266 12.789 34.875 1 86.62 543 HIS B CA 1
ATOM 9462 C C . HIS B 1 543 ? 18.016 11.984 36.156 1 86.62 543 HIS B C 1
ATOM 9464 O O . HIS B 1 543 ? 16.984 12.164 36.812 1 86.62 543 HIS B O 1
ATOM 9470 N N . PHE B 1 544 ? 19.016 11.141 36.469 1 84.69 544 PHE B N 1
ATOM 9471 C CA . PHE B 1 544 ? 18.906 10.305 37.656 1 84.69 544 PHE B CA 1
ATOM 9472 C C . PHE B 1 544 ? 19.047 11.148 38.906 1 84.69 544 PHE B C 1
ATOM 9474 O O . PHE B 1 544 ? 18.359 10.898 39.906 1 84.69 544 PHE B O 1
ATOM 9481 N N . ASP B 1 545 ? 19.891 12.102 38.844 1 86.38 545 ASP B N 1
ATOM 9482 C CA . ASP B 1 545 ? 20.094 12.984 39.969 1 86.38 545 ASP B CA 1
ATOM 9483 C C . ASP B 1 545 ? 18.828 13.789 40.281 1 86.38 545 ASP B C 1
ATOM 9485 O O . ASP B 1 545 ? 18.516 14.031 41.438 1 86.38 545 ASP B O 1
ATOM 9489 N N . LYS B 1 546 ? 18.188 14.242 39.281 1 90.38 546 LYS B N 1
ATOM 9490 C CA . LYS B 1 546 ? 16.953 14.992 39.5 1 90.38 546 LYS B CA 1
ATOM 9491 C C . LYS B 1 546 ? 15.867 14.109 40.094 1 90.38 546 LYS B C 1
ATOM 9493 O O . LYS B 1 546 ? 15.266 14.477 41.094 1 90.38 546 LYS B O 1
ATOM 9498 N N . GLY B 1 547 ? 15.586 12.93 39.531 1 86.06 547 GLY B N 1
ATOM 9499 C CA . GLY B 1 547 ? 14.609 11.977 40.031 1 86.06 547 GLY B CA 1
ATOM 9500 C C . GLY B 1 547 ? 13.25 12.602 40.312 1 86.06 547 GLY B C 1
ATOM 9501 O O . GLY B 1 547 ? 12.648 13.195 39.406 1 86.06 547 GLY B O 1
ATOM 9502 N N . GLU B 1 548 ? 12.898 12.586 41.625 1 86.19 548 GLU B N 1
ATOM 9503 C CA . GLU B 1 548 ? 11.555 13.055 41.969 1 86.19 548 GLU B CA 1
ATOM 9504 C C . GLU B 1 548 ? 11.617 14.383 42.688 1 86.19 548 GLU B C 1
ATOM 9506 O O . GLU B 1 548 ? 10.641 14.789 43.344 1 86.19 548 GLU B O 1
ATOM 9511 N N . LYS B 1 549 ? 12.758 15.055 42.594 1 90.06 549 LYS B N 1
ATOM 9512 C CA . LYS B 1 549 ? 12.914 16.344 43.281 1 90.06 549 LYS B CA 1
ATOM 9513 C C . LYS B 1 549 ? 11.914 17.359 42.75 1 90.06 549 LYS B C 1
ATOM 9515 O O . LYS B 1 549 ? 11.555 17.328 41.562 1 90.06 549 LYS B O 1
ATOM 9520 N N . THR B 1 550 ? 11.492 18.219 43.625 1 89.81 550 THR B N 1
ATOM 9521 C CA . THR B 1 550 ? 10.672 19.344 43.188 1 89.81 550 THR B CA 1
ATOM 9522 C C . THR B 1 550 ? 11.516 20.344 42.406 1 89.81 550 THR B C 1
ATOM 9524 O O . THR B 1 550 ? 12.742 20.359 42.5 1 89.81 550 THR B O 1
ATOM 9527 N N . ILE B 1 551 ? 10.852 21.109 41.594 1 91.5 551 ILE B N 1
ATOM 9528 C CA . ILE B 1 551 ? 11.562 22.078 40.781 1 91.5 551 ILE B CA 1
ATOM 9529 C C . ILE B 1 551 ? 12.359 23.031 41.656 1 91.5 551 ILE B C 1
ATOM 9531 O O . ILE B 1 551 ? 13.484 23.406 41.312 1 91.5 551 ILE B O 1
ATOM 9535 N N . ALA B 1 552 ? 11.773 23.406 42.75 1 88.06 552 ALA B N 1
ATOM 9536 C CA . ALA B 1 552 ? 12.453 24.312 43.656 1 88.06 552 ALA B CA 1
ATOM 9537 C C . ALA B 1 552 ? 13.727 23.688 44.219 1 88.06 552 ALA B C 1
ATOM 9539 O O . ALA B 1 552 ? 14.781 24.328 44.25 1 88.06 552 ALA B O 1
ATOM 9540 N N . GLU B 1 553 ? 13.656 22.484 44.688 1 90.31 553 GLU B N 1
ATOM 9541 C CA . GLU B 1 553 ? 14.812 21.75 45.188 1 90.31 553 GLU B CA 1
ATOM 9542 C C . GLU B 1 553 ? 15.867 21.547 44.125 1 90.31 553 GLU B C 1
ATOM 9544 O O . GLU B 1 553 ? 17.062 21.734 44.375 1 90.31 553 GLU B O 1
ATOM 9549 N N . TRP B 1 554 ? 15.391 21.188 42.969 1 92.81 554 TRP B N 1
ATOM 9550 C CA . TRP B 1 554 ? 16.281 20.891 41.875 1 92.81 554 TRP B CA 1
ATOM 9551 C C . TRP B 1 554 ? 17.047 22.141 41.438 1 92.81 554 TRP B C 1
ATOM 9553 O O . TRP B 1 554 ? 18.266 22.109 41.281 1 92.81 554 TRP B O 1
ATOM 9563 N N . LEU B 1 555 ? 16.312 23.234 41.312 1 91.81 555 LEU B N 1
ATOM 9564 C CA . LEU B 1 555 ? 16.906 24.453 40.781 1 91.81 555 LEU B CA 1
ATOM 9565 C C . LEU B 1 555 ? 17.844 25.078 41.812 1 91.81 555 LEU B C 1
ATOM 9567 O O . LEU B 1 555 ? 18.766 25.812 41.469 1 91.81 555 LEU B O 1
ATOM 9571 N N . SER B 1 556 ? 17.562 24.781 43.094 1 88.56 556 SER B N 1
ATOM 9572 C CA . SER B 1 556 ? 18.406 25.328 44.125 1 88.56 556 SER B CA 1
ATOM 9573 C C . SER B 1 556 ? 19.812 24.719 44.094 1 88.56 556 SER B C 1
ATOM 9575 O O . SER B 1 556 ? 20.766 25.328 44.562 1 88.56 556 SER B O 1
ATOM 9577 N N . GLU B 1 557 ? 19.922 23.594 43.469 1 90.31 557 GLU B N 1
ATOM 9578 C CA . GLU B 1 557 ? 21.188 22.875 43.375 1 90.31 557 GLU B CA 1
ATOM 9579 C C . GLU B 1 557 ? 21.875 23.125 42.031 1 90.31 557 GLU B C 1
ATOM 9581 O O . GLU B 1 557 ? 22.938 22.562 41.781 1 90.31 557 GLU B O 1
ATOM 9586 N N . ARG B 1 558 ? 21.312 23.922 41.25 1 89.12 558 ARG B N 1
ATOM 9587 C CA . ARG B 1 558 ? 21.828 24.109 39.875 1 89.12 558 ARG B CA 1
ATOM 9588 C C . ARG B 1 558 ? 22.438 25.5 39.719 1 89.12 558 ARG B C 1
ATOM 9590 O O . ARG B 1 558 ? 22.094 26.422 40.438 1 89.12 558 ARG B O 1
ATOM 9597 N N . THR B 1 559 ? 23.281 25.641 38.719 1 87.69 559 THR B N 1
ATOM 9598 C CA . THR B 1 559 ? 23.953 26.891 38.438 1 87.69 559 THR B CA 1
ATOM 9599 C C . THR B 1 559 ? 23.094 27.797 37.562 1 87.69 559 THR B C 1
ATOM 9601 O O . THR B 1 559 ? 22.094 27.344 37 1 87.69 559 THR B O 1
ATOM 9604 N N . ASP B 1 560 ? 23.547 28.969 37.438 1 86.25 560 ASP B N 1
ATOM 9605 C CA . ASP B 1 560 ? 22.875 29.906 36.562 1 86.25 560 ASP B CA 1
ATOM 9606 C C . ASP B 1 560 ? 23.047 29.484 35.094 1 86.25 560 ASP B C 1
ATOM 9608 O O . ASP B 1 560 ? 22.156 29.719 34.281 1 86.25 560 ASP B O 1
ATOM 9612 N N . GLU B 1 561 ? 24.094 28.938 34.906 1 86.19 561 GLU B N 1
ATOM 9613 C CA . GLU B 1 561 ? 24.359 28.438 33.562 1 86.19 561 GLU B CA 1
ATOM 9614 C C . GLU B 1 561 ? 23.328 27.391 33.156 1 86.19 561 GLU B C 1
ATOM 9616 O O . GLU B 1 561 ? 22.906 27.344 32 1 86.19 561 GLU B O 1
ATOM 9621 N N . TYR B 1 562 ? 22.969 26.609 34.094 1 89.12 562 TYR B N 1
ATOM 9622 C CA . TYR B 1 562 ? 21.938 25.609 33.844 1 89.12 562 TYR B CA 1
ATOM 9623 C C . TYR B 1 562 ? 20.609 26.25 33.469 1 89.12 562 TYR B C 1
ATOM 9625 O O . TYR B 1 562 ? 19.969 25.859 32.5 1 89.12 562 TYR B O 1
ATOM 9633 N N . ARG B 1 563 ? 20.266 27.234 34.219 1 92.12 563 ARG B N 1
ATOM 9634 C CA . ARG B 1 563 ? 19 27.922 34.031 1 92.12 563 ARG B CA 1
ATOM 9635 C C . ARG B 1 563 ? 18.969 28.609 32.656 1 92.12 563 ARG B C 1
ATOM 9637 O O . ARG B 1 563 ? 17.938 28.578 31.984 1 92.12 563 ARG B O 1
ATOM 9644 N N . GLU B 1 564 ? 20.078 29.141 32.344 1 90.06 564 GLU B N 1
ATOM 9645 C CA . GLU B 1 564 ? 20.172 29.812 31.047 1 90.06 564 GLU B CA 1
ATOM 9646 C C . GLU B 1 564 ? 20.125 28.812 29.906 1 90.06 564 GLU B C 1
ATOM 9648 O O . GLU B 1 564 ? 19.406 29.031 28.922 1 90.06 564 GLU B O 1
ATOM 9653 N N . ARG B 1 565 ? 20.859 27.781 30.047 1 89.12 565 ARG B N 1
ATOM 9654 C CA . ARG B 1 565 ? 20.953 26.75 29.016 1 89.12 565 ARG B CA 1
ATOM 9655 C C . ARG B 1 565 ? 19.594 26.125 28.734 1 89.12 565 ARG B C 1
ATOM 9657 O O . ARG B 1 565 ? 19.281 25.828 27.578 1 89.12 565 ARG B O 1
ATOM 9664 N N . HIS B 1 566 ? 18.844 25.953 29.75 1 94.19 566 HIS B N 1
ATOM 9665 C CA . HIS B 1 566 ? 17.562 25.266 29.609 1 94.19 566 HIS B CA 1
ATOM 9666 C C . HIS B 1 566 ? 16.422 26.266 29.516 1 94.19 566 HIS B C 1
ATOM 9668 O O . HIS B 1 566 ? 15.25 25.875 29.484 1 94.19 566 HIS B O 1
ATOM 9674 N N . LEU B 1 567 ? 16.734 27.5 29.5 1 95.62 567 LEU B N 1
ATOM 9675 C CA . LEU B 1 567 ? 15.773 28.578 29.328 1 95.62 567 LEU B CA 1
ATOM 9676 C C . LEU B 1 567 ? 14.695 28.531 30.406 1 95.62 567 LEU B C 1
ATOM 9678 O O . LEU B 1 567 ? 13.5 28.578 30.109 1 95.62 567 LEU B O 1
ATOM 9682 N N . ILE B 1 568 ? 15.141 28.391 31.594 1 96.06 568 ILE B N 1
ATOM 9683 C CA . ILE B 1 568 ? 14.234 28.422 32.75 1 96.06 568 ILE B CA 1
ATOM 9684 C C . ILE B 1 568 ? 13.852 29.859 33.031 1 96.06 568 ILE B C 1
ATOM 9686 O O . ILE B 1 568 ? 14.719 30.734 33.188 1 96.06 568 ILE B O 1
ATOM 9690 N N . PRO B 1 569 ? 12.578 30.109 33.125 1 95.25 569 PRO B N 1
ATOM 9691 C CA . PRO B 1 569 ? 12.172 31.484 33.438 1 95.25 569 PRO B CA 1
ATOM 9692 C C . PRO B 1 569 ? 12.82 32 34.719 1 95.25 569 PRO B C 1
ATOM 9694 O O . PRO B 1 569 ? 12.891 31.297 35.719 1 95.25 569 PRO B O 1
ATOM 9697 N N . GLU B 1 570 ? 13.188 33.219 34.781 1 91.19 570 GLU B N 1
ATOM 9698 C CA . GLU B 1 570 ? 13.914 33.844 35.875 1 91.19 570 GLU B CA 1
ATOM 9699 C C . GLU B 1 570 ? 12.984 34.125 37.062 1 91.19 570 GLU B C 1
ATOM 9701 O O . GLU B 1 570 ? 13.422 34.125 38.219 1 91.19 570 GLU B O 1
ATOM 9706 N N . ASP B 1 571 ? 11.758 34.312 36.781 1 92.81 571 ASP B N 1
ATOM 9707 C CA . ASP B 1 571 ? 10.773 34.562 37.812 1 92.81 571 ASP B CA 1
ATOM 9708 C C . ASP B 1 571 ? 10.586 33.344 38.719 1 92.81 571 ASP B C 1
ATOM 9710 O O . ASP B 1 571 ? 9.852 32.438 38.375 1 92.81 571 ASP B O 1
ATOM 9714 N N . GLU B 1 572 ? 11.031 33.344 39.875 1 90.56 572 GLU B N 1
ATOM 9715 C CA . GLU B 1 572 ? 11.031 32.219 40.812 1 90.56 572 GLU B CA 1
ATOM 9716 C C . GLU B 1 572 ? 9.625 31.938 41.312 1 90.56 572 GLU B C 1
ATOM 9718 O O . GLU B 1 572 ? 9.352 30.844 41.844 1 90.56 572 GLU B O 1
ATOM 9723 N N . THR B 1 573 ? 8.766 32.906 41.188 1 92.38 573 THR B N 1
ATOM 9724 C CA . THR B 1 573 ? 7.391 32.719 41.656 1 92.38 573 THR B CA 1
ATOM 9725 C C . THR B 1 573 ? 6.691 31.641 40.812 1 92.38 573 THR B C 1
ATOM 9727 O O . THR B 1 573 ? 5.68 31.078 41.25 1 92.38 573 THR B O 1
ATOM 9730 N N . LEU B 1 574 ? 7.293 31.359 39.656 1 93.81 574 LEU B N 1
ATOM 9731 C CA . LEU B 1 574 ? 6.68 30.406 38.75 1 93.81 574 LEU B CA 1
ATOM 9732 C C . LEU B 1 574 ? 7.098 28.984 39.094 1 93.81 574 LEU B C 1
ATOM 9734 O O . LEU B 1 574 ? 6.535 28.016 38.562 1 93.81 574 LEU B O 1
ATOM 9738 N N . HIS B 1 575 ? 7.969 28.828 40.094 1 93 575 HIS B N 1
ATOM 9739 C CA . HIS B 1 575 ? 8.531 27.516 40.375 1 93 575 HIS B CA 1
ATOM 9740 C C . HIS B 1 575 ? 7.699 26.781 41.406 1 93 575 HIS B C 1
ATOM 9742 O O . HIS B 1 575 ? 8.242 26.25 42.375 1 93 575 HIS B O 1
ATOM 9748 N N . THR B 1 576 ? 6.395 26.906 41.25 1 92.75 576 THR B N 1
ATOM 9749 C CA . THR B 1 576 ? 5.445 26.203 42.094 1 92.75 576 THR B CA 1
ATOM 9750 C C . THR B 1 576 ? 4.402 25.469 41.281 1 92.75 576 THR B C 1
ATOM 9752 O O . THR B 1 576 ? 4.184 25.797 40.125 1 92.75 576 THR B O 1
ATOM 9755 N N . LEU B 1 577 ? 3.771 24.5 41.875 1 92.88 577 LEU B N 1
ATOM 9756 C CA . LEU B 1 577 ? 2.758 23.719 41.188 1 92.88 577 LEU B CA 1
ATOM 9757 C C . LEU B 1 577 ? 1.571 24.578 40.781 1 92.88 577 LEU B C 1
ATOM 9759 O O . LEU B 1 577 ? 0.972 24.375 39.719 1 92.88 577 LEU B O 1
ATOM 9763 N N . GLU B 1 578 ? 1.305 25.516 41.656 1 91.88 578 GLU B N 1
ATOM 9764 C CA . GLU B 1 578 ? 0.165 26.391 41.438 1 91.88 578 GLU B CA 1
ATOM 9765 C C . GLU B 1 578 ? 0.365 27.25 40.188 1 91.88 578 GLU B C 1
ATOM 9767 O O . GLU B 1 578 ? -0.602 27.594 39.5 1 91.88 578 GLU B O 1
ATOM 9772 N N . LYS B 1 579 ? 1.557 27.516 39.906 1 94.81 579 LYS B N 1
ATOM 9773 C CA . LYS B 1 579 ? 1.853 28.422 38.781 1 94.81 579 LYS B CA 1
ATOM 9774 C C . LYS B 1 579 ? 2.438 27.656 37.625 1 94.81 579 LYS B C 1
ATOM 9776 O O . LYS B 1 579 ? 3.004 28.25 36.688 1 94.81 579 LYS B O 1
ATOM 9781 N N . PHE B 1 580 ? 2.273 26.406 37.562 1 96.06 580 PHE B N 1
ATOM 9782 C CA . PHE B 1 580 ? 2.826 25.547 36.531 1 96.06 580 PHE B CA 1
ATOM 9783 C C . PHE B 1 580 ? 2.34 25.969 35.156 1 96.06 580 PHE B C 1
ATOM 9785 O O . PHE B 1 580 ? 3.133 26.078 34.219 1 96.06 580 PHE B O 1
ATOM 9792 N N . PRO B 1 581 ? 1.063 26.281 34.938 1 95.56 581 PRO B N 1
ATOM 9793 C CA . PRO B 1 581 ? 0.621 26.703 33.594 1 95.56 581 PRO B CA 1
ATOM 9794 C C . PRO B 1 581 ? 1.324 27.969 33.125 1 95.56 581 PRO B C 1
ATOM 9796 O O . PRO B 1 581 ? 1.696 28.062 31.938 1 95.56 581 PRO B O 1
ATOM 9799 N N . ASP B 1 582 ? 1.507 28.828 34.062 1 95.88 582 ASP B N 1
ATOM 9800 C CA . ASP B 1 582 ? 2.197 30.078 33.719 1 95.88 582 ASP B CA 1
ATOM 9801 C C . ASP B 1 582 ? 3.664 29.812 33.406 1 95.88 582 ASP B C 1
ATOM 9803 O O . ASP B 1 582 ? 4.234 30.469 32.531 1 95.88 582 ASP B O 1
ATOM 9807 N N . PHE B 1 583 ? 4.242 28.969 34.125 1 96.75 583 PHE B N 1
ATOM 9808 C CA . PHE B 1 583 ? 5.621 28.578 33.875 1 96.75 583 PHE B CA 1
ATOM 9809 C C . PHE B 1 583 ? 5.773 28.047 32.438 1 96.75 583 PHE B C 1
ATOM 9811 O O . PHE B 1 583 ? 6.676 28.469 31.719 1 96.75 583 PHE B O 1
ATOM 9818 N N . VAL B 1 584 ? 4.891 27.156 32.031 1 96.88 584 VAL B N 1
ATOM 9819 C CA . VAL B 1 584 ? 4.938 26.531 30.703 1 96.88 584 VAL B CA 1
ATOM 9820 C C . VAL B 1 584 ? 4.781 27.594 29.625 1 96.88 584 VAL B C 1
ATOM 9822 O O . VAL B 1 584 ? 5.527 27.594 28.641 1 96.88 584 VAL B O 1
ATOM 9825 N N . GLU B 1 585 ? 3.871 28.438 29.812 1 94.69 585 GLU B N 1
ATOM 9826 C CA . GLU B 1 585 ? 3.617 29.5 28.844 1 94.69 585 GLU B CA 1
ATOM 9827 C C . GLU B 1 585 ? 4.832 30.406 28.688 1 94.69 585 GLU B C 1
ATOM 9829 O O . GLU B 1 585 ? 5.234 30.734 27.562 1 94.69 585 GLU B O 1
ATOM 9834 N N . GLN B 1 586 ? 5.359 30.797 29.781 1 96.38 586 GLN B N 1
ATOM 9835 C CA . GLN B 1 586 ? 6.504 31.703 29.734 1 96.38 586 GLN B CA 1
ATOM 9836 C C . GLN B 1 586 ? 7.723 31.016 29.125 1 96.38 586 GLN B C 1
ATOM 9838 O O . GLN B 1 586 ? 8.453 31.609 28.328 1 96.38 586 GLN B O 1
ATOM 9843 N N . ARG B 1 587 ? 7.984 29.891 29.484 1 97.31 587 ARG B N 1
ATOM 9844 C CA . ARG B 1 587 ? 9.148 29.188 28.953 1 97.31 587 ARG B CA 1
ATOM 9845 C C . ARG B 1 587 ? 8.992 28.922 27.453 1 97.31 587 ARG B C 1
ATOM 9847 O O . ARG B 1 587 ? 9.961 29 26.703 1 97.31 587 ARG B O 1
ATOM 9854 N N . GLU B 1 588 ? 7.805 28.516 27.062 1 96.75 588 GLU B N 1
ATOM 9855 C CA . GLU B 1 588 ? 7.586 28.312 25.625 1 96.75 588 GLU B CA 1
ATOM 9856 C C . GLU B 1 588 ? 7.836 29.578 24.828 1 96.75 588 GLU B C 1
ATOM 9858 O O . GLU B 1 588 ? 8.32 29.531 23.703 1 96.75 588 GLU B O 1
ATOM 9863 N N . GLN B 1 589 ? 7.496 30.656 25.469 1 95.62 589 GLN B N 1
ATOM 9864 C CA . GLN B 1 589 ? 7.809 31.938 24.844 1 95.62 589 GLN B CA 1
ATOM 9865 C C . GLN B 1 589 ? 9.312 32.156 24.719 1 95.62 589 GLN B C 1
ATOM 9867 O O . GLN B 1 589 ? 9.805 32.594 23.688 1 95.62 589 GLN B O 1
ATOM 9872 N N . LEU B 1 590 ? 10 31.828 25.703 1 96.69 590 LEU B N 1
ATOM 9873 C CA . LEU B 1 590 ? 11.453 31.922 25.688 1 96.69 590 LEU B CA 1
ATOM 9874 C C . LEU B 1 590 ? 12.055 31 24.641 1 96.69 590 LEU B C 1
ATOM 9876 O O . LEU B 1 590 ? 12.992 31.375 23.938 1 96.69 590 LEU B O 1
ATOM 9880 N N . ILE B 1 591 ? 11.508 29.828 24.578 1 96.75 591 ILE B N 1
ATOM 9881 C CA . ILE B 1 591 ? 11.977 28.844 23.609 1 96.75 591 ILE B CA 1
ATOM 9882 C C . ILE B 1 591 ? 11.758 29.375 22.188 1 96.75 591 ILE B C 1
ATOM 9884 O O . ILE B 1 591 ? 12.672 29.312 21.359 1 96.75 591 ILE B O 1
ATOM 9888 N N . LYS B 1 592 ? 10.617 29.844 21.953 1 95.81 592 LYS B N 1
ATOM 9889 C CA . LYS B 1 592 ? 10.273 30.391 20.641 1 95.81 592 LYS B CA 1
ATOM 9890 C C . LYS B 1 592 ? 11.227 31.5 20.234 1 95.81 592 LYS B C 1
ATOM 9892 O O . LYS B 1 592 ? 11.789 31.5 19.141 1 95.81 592 LYS B O 1
ATOM 9897 N N . GLU B 1 593 ? 11.43 32.375 21.109 1 94.25 593 GLU B N 1
ATOM 9898 C CA . GLU B 1 593 ? 12.305 33.531 20.844 1 94.25 593 GLU B CA 1
ATOM 9899 C C . GLU B 1 593 ? 13.742 33.062 20.594 1 94.25 593 GLU B C 1
ATOM 9901 O O . GLU B 1 593 ? 14.398 33.562 19.672 1 94.25 593 GLU B O 1
ATOM 9906 N N . HIS B 1 594 ? 14.117 32.219 21.375 1 94 594 HIS B N 1
ATOM 9907 C CA . HIS B 1 594 ? 15.484 31.719 21.25 1 94 594 HIS B CA 1
ATOM 9908 C C . HIS B 1 594 ? 15.703 31.031 19.906 1 94 594 HIS B C 1
ATOM 9910 O O . HIS B 1 594 ? 16.703 31.297 19.234 1 94 594 HIS B O 1
ATOM 9916 N N . ILE B 1 595 ? 14.812 30.188 19.516 1 94.19 595 ILE B N 1
ATOM 9917 C CA . ILE B 1 595 ? 14.945 29.422 18.281 1 94.19 595 ILE B CA 1
ATOM 9918 C C . ILE B 1 595 ? 14.867 30.359 17.078 1 94.19 595 ILE B C 1
ATOM 9920 O O . ILE B 1 595 ? 15.688 30.266 16.156 1 94.19 595 ILE B O 1
ATOM 9924 N N . VAL B 1 596 ? 13.945 31.266 17.125 1 92.75 596 VAL B N 1
ATOM 9925 C CA . VAL B 1 596 ? 13.781 32.219 16.031 1 92.75 596 VAL B CA 1
ATOM 9926 C C . VAL B 1 596 ? 15.047 33.031 15.867 1 92.75 596 VAL B C 1
ATOM 9928 O O . VAL B 1 596 ? 15.539 33.219 14.75 1 92.75 596 VAL B O 1
ATOM 9931 N N . ASP B 1 597 ? 15.602 33.469 16.938 1 89.81 597 ASP B N 1
ATOM 9932 C CA . ASP B 1 597 ? 16.781 34.312 16.906 1 89.81 597 ASP B CA 1
ATOM 9933 C C . ASP B 1 597 ? 18.016 33.531 16.422 1 89.81 597 ASP B C 1
ATOM 9935 O O . ASP B 1 597 ? 18.828 34.031 15.656 1 89.81 597 ASP B O 1
ATOM 9939 N N . THR B 1 598 ? 18.078 32.438 16.891 1 88.38 598 THR B N 1
ATOM 9940 C CA . THR B 1 598 ? 19.219 31.578 16.562 1 88.38 598 THR B CA 1
ATOM 9941 C C . THR B 1 598 ? 19.266 31.281 15.07 1 88.38 598 THR B C 1
ATOM 9943 O O . THR B 1 598 ? 20.344 31.344 14.461 1 88.38 598 THR B O 1
ATOM 9946 N N . PHE B 1 599 ? 18.156 31.062 14.43 1 88.88 599 PHE B N 1
ATOM 9947 C CA . PHE B 1 599 ? 18.156 30.578 13.055 1 88.88 599 PHE B CA 1
ATOM 9948 C C . PHE B 1 599 ? 17.891 31.719 12.086 1 88.88 599 PHE B C 1
ATOM 9950 O O . PHE B 1 599 ? 18.078 31.562 10.875 1 88.88 599 PHE B O 1
ATOM 9957 N N . ARG B 1 600 ? 17.359 32.781 12.539 1 80.06 600 ARG B N 1
ATOM 9958 C CA . ARG B 1 600 ? 17.281 34 11.703 1 80.06 600 ARG B CA 1
ATOM 9959 C C . ARG B 1 600 ? 18.672 34.469 11.297 1 80.06 600 ARG B C 1
ATOM 9961 O O . ARG B 1 600 ? 18.875 34.875 10.156 1 80.06 600 ARG B O 1
ATOM 9968 N N . ASN B 1 601 ? 19.609 34.406 12.086 1 65.75 601 ASN B N 1
ATOM 9969 C CA . ASN B 1 601 ? 20.969 34.875 11.852 1 65.75 601 ASN B CA 1
ATOM 9970 C C . ASN B 1 601 ? 21.734 33.906 10.945 1 65.75 601 ASN B C 1
ATOM 9972 O O . ASN B 1 601 ? 22.703 34.281 10.297 1 65.75 601 ASN B O 1
ATOM 9976 N N . THR B 1 602 ? 21.344 32.75 10.836 1 63.09 602 THR B N 1
ATOM 9977 C CA . THR B 1 602 ? 22.016 31.75 10.023 1 63.09 602 THR B CA 1
ATOM 9978 C C . THR B 1 602 ? 21.656 31.906 8.555 1 63.09 602 THR B C 1
ATOM 9980 O O . THR B 1 602 ? 22.484 31.656 7.672 1 63.09 602 THR B O 1
ATOM 9983 N N . SER B 1 603 ? 20.547 32.406 8.148 1 58.56 603 SER B N 1
ATOM 9984 C CA . SER B 1 603 ? 20.109 32.562 6.762 1 58.56 603 SER B CA 1
ATOM 9985 C C . SER B 1 603 ? 20.766 33.781 6.113 1 58.56 603 SER B C 1
ATOM 9987 O O . SER B 1 603 ? 20.984 33.781 4.902 1 58.56 603 SER B O 1
ATOM 9989 N N . ARG B 1 604 ? 21.203 35.031 6.801 1 47.78 604 ARG B N 1
ATOM 9990 C CA . ARG B 1 604 ? 21.688 36.312 6.266 1 47.78 604 ARG B CA 1
ATOM 9991 C C . ARG B 1 604 ? 23.188 36.281 6.047 1 47.78 604 ARG B C 1
ATOM 9993 O O . ARG B 1 604 ? 23.75 37.156 5.387 1 47.78 604 ARG B O 1
ATOM 10000 N N . GLU B 1 605 ? 23.969 35.594 6.637 1 45.91 605 GLU B N 1
ATOM 10001 C CA . GLU B 1 605 ? 25.422 35.75 6.531 1 45.91 605 GLU B CA 1
ATOM 10002 C C . GLU B 1 605 ? 25.906 35.438 5.129 1 45.91 605 GLU B C 1
ATOM 10004 O O . GLU B 1 605 ? 26.266 34.281 4.844 1 45.91 605 GLU B O 1
ATOM 10009 N N . GLY B 1 606 ? 25.312 35.906 4.031 1 38.25 606 GLY B N 1
ATOM 10010 C CA . GLY B 1 606 ? 26.031 35.938 2.771 1 38.25 606 GLY B CA 1
ATOM 10011 C C . GLY B 1 606 ? 27.297 36.75 2.83 1 38.25 606 GLY B C 1
ATOM 10012 O O . GLY B 1 606 ? 27.531 37.469 3.805 1 38.25 606 GLY B O 1
ATOM 10013 N N . PRO B 1 607 ? 28.391 36.75 1.915 1 34.16 607 PRO B N 1
ATOM 10014 C CA . PRO B 1 607 ? 29.656 37.5 1.897 1 34.16 607 PRO B CA 1
ATOM 10015 C C . PRO B 1 607 ? 29.453 39 2.053 1 34.16 607 PRO B C 1
ATOM 10017 O O . PRO B 1 607 ? 28.609 39.594 1.38 1 34.16 607 PRO B O 1
ATOM 10020 N N . GLU B 1 608 ? 29.656 39.719 3.15 1 30.73 608 GLU B N 1
ATOM 10021 C CA . GLU B 1 608 ? 29.953 41.156 3.186 1 30.73 608 GLU B CA 1
ATOM 10022 C C . GLU B 1 608 ? 31.078 41.5 2.217 1 30.73 608 GLU B C 1
ATOM 10024 O O . GLU B 1 608 ? 32.156 40.938 2.289 1 30.73 608 GLU B O 1
ATOM 10029 N N . GLN B 1 609 ? 30.938 41.969 0.931 1 31.39 609 GLN B N 1
ATOM 10030 C CA . GLN B 1 609 ? 31.891 42.688 0.071 1 31.39 609 GLN B CA 1
ATOM 10031 C C . GLN B 1 609 ? 32.5 43.875 0.796 1 31.39 609 GLN B C 1
ATOM 10033 O O . GLN B 1 609 ? 31.828 44.812 1.161 1 31.39 609 GLN B O 1
ATOM 10038 N N . SER B 1 610 ? 33.531 43.781 1.691 1 30.55 610 SER B N 1
ATOM 10039 C CA . SER B 1 610 ? 34.438 44.844 2.139 1 30.55 610 SER B CA 1
ATOM 10040 C C . SER B 1 610 ? 35 45.625 0.955 1 30.55 610 SER B C 1
ATOM 10042 O O . SER B 1 610 ? 35.812 45.062 0.183 1 30.55 610 SER B O 1
ATOM 10044 N N . VAL B 1 611 ? 34.375 46.531 0.259 1 32.12 611 VAL B N 1
ATOM 10045 C CA . VAL B 1 611 ? 34.844 47.531 -0.696 1 32.12 611 VAL B CA 1
ATOM 10046 C C . VAL B 1 611 ? 35.812 48.5 -0.004 1 32.12 611 VAL B C 1
ATOM 10048 O O . VAL B 1 611 ? 35.406 49.25 0.879 1 32.12 611 VAL B O 1
ATOM 10051 N N . SER B 1 612 ? 37.125 48.156 0.295 1 31.14 612 SER B N 1
ATOM 10052 C CA . SER B 1 612 ? 38.156 49.094 0.67 1 31.14 612 SER B CA 1
ATOM 10053 C C . SER B 1 612 ? 38.375 50.156 -0.405 1 31.14 612 SER B C 1
ATOM 10055 O O . SER B 1 612 ? 38.469 49.844 -1.592 1 31.14 612 SER B O 1
ATOM 10057 N N . PRO B 1 613 ? 38.094 51.406 -0.201 1 33.34 613 PRO B N 1
ATOM 10058 C CA . PRO B 1 613 ? 38.344 52.5 -1.141 1 33.34 613 PRO B CA 1
ATOM 10059 C C . PRO B 1 613 ? 39.812 52.562 -1.575 1 33.34 613 PRO B C 1
ATOM 10061 O O . PRO B 1 613 ? 40.688 52.094 -0.857 1 33.34 613 PRO B O 1
ATOM 10064 N N . PRO B 1 614 ? 40.125 52.719 -2.896 1 31.02 614 PRO B N 1
ATOM 10065 C CA . PRO B 1 614 ? 41.5 52.844 -3.365 1 31.02 614 PRO B CA 1
ATOM 10066 C C . PRO B 1 614 ? 42.281 53.938 -2.617 1 31.02 614 PRO B C 1
ATOM 10068 O O . PRO B 1 614 ? 41.688 54.969 -2.227 1 31.02 614 PRO B O 1
ATOM 10071 N N . ALA B 1 615 ? 43.25 53.531 -1.781 1 32.44 615 ALA B N 1
ATOM 10072 C CA . ALA B 1 615 ? 44.188 54.531 -1.259 1 32.44 615 ALA B CA 1
ATOM 10073 C C . ALA B 1 615 ? 44.75 55.406 -2.381 1 32.44 615 ALA B C 1
ATOM 10075 O O . ALA B 1 615 ? 45.062 54.906 -3.457 1 32.44 615 ALA B O 1
ATOM 10076 N N . GLU B 1 616 ? 44.688 56.781 -2.301 1 23.95 616 GLU B N 1
ATOM 10077 C CA . GLU B 1 616 ? 45.562 57.75 -2.951 1 23.95 616 GLU B CA 1
ATOM 10078 C C . GLU B 1 616 ? 47.031 57.5 -2.541 1 23.95 616 GLU B C 1
ATOM 10080 O O . GLU B 1 616 ? 47.312 57.25 -1.368 1 23.95 616 GLU B O 1
#

Sequence (1232 aa):
MGFQSTTIAKVVPKLNESIFVPAIQREFVWGPDQVKQLFDSILREYPIGSFLFWEVNGEQVEQQIKYRFVQNYVERSIVQSEFSDAHHHNPKLQDGFGLPNELTLVLDGQQRLTALYIGLTGTYIVKKPYFPNAERDSYERKRLYLNLLSDPNQVSNDELKMRYDFQFKAGNVEQSTENYWYWVGDILEAENLMDAMAIKDAPELEELPPEKESYLQNNIMALYNTIHNNDIINFYPEDTSDNERVLDIFLRTNEGGTQLSKSEILLSMATAQWTSDTSDPLDAREAITSFVDEINHTYSDADFGLGIDFVLKTLLVLSDISAEYRIANFTDENLAAIRRTWEEGDFEPAVRRALNFLVEVGIDGRSLTSDNAIIPLIYFFHANTNPDVQWTSIEGRQTRKRIYFWLTSALLNSAFTTRPDQVLDRSRKAIADAPADEFPLSQIHREMNSLGKVVGFDEEVVQGLLDSTSYTRQKIYLFLSLIYFPNTLNENIEYEVDHIFNRDRLDETDLRVDHGLDAETARRCEELKDRPGNLQLLGQDEHFDKGEKTIAEWLSERTDEYRERHLIPEDETLHTLEKFPDFVEQREQLIKEHIVDTFRNTSREGPEQSVSPPAEMGFQSTTIAKVVPKLNESIFVPAIQREFVWGPDQVKQLFDSILREYPIGSFLFWEVNGEQVEQQIKYRFVQNYVERSIVQSEFSDAHHHNPKLQDGFGLPNELTLVLDGQQRLTALYIGLTGTYIVKKPYFPNAERDSYERKRLYLNLLSDPNQVSNDELKMRYDFQFKAGNVEQSTENYWYWVGDILEAENLMDAMAIKDAPELEELPPEKESYLQNNIMALYNTIHNNDIINFYPEDTSDNERVLDIFLRTNEGGTQLSKSEILLSMATAQWTSDTSDPLDAREAITSFVDEINHTYSDADFGLGIDFVLKTLLVLSDISAEYRIANFTDENLAAIRRTWEEGDFEPAVRRALNFLVEVGIDGRSLTSDNAIIPLIYFFHANTNPDVQWTSIEGRQTRKRIYFWLTSALLNSAFTTRPDQVLDRSRKAIADAPADEFPLSQIHREMNSLGKVVGFDEEVVQGLLDSTSYTRQKIYLFLSLIYFPNTLNENIEYEVDHIFNRDRLDETDLRVDHGLDAETARRCEELKDRPGNLQLLGQDEHFDKGEKTIAEWLSERTDEYRERHLIPEDETLHTLEKFPDFVEQREQLIKEHIVDTFRNTSREGPEQSVSPPAE

Nearest PDB structures (foldseek):
  7p9k-assembly1_B  TM=5.228E-01  e=3.547E-31  Escherichia fergusonii ATCC 35469
  7p9m-assembly1_B  TM=5.359E-01  e=8.537E-28  Escherichia fergusonii ATCC 35469
  7p9m-assembly1_A  TM=5.245E-01  e=2.128E-27  Escherichia fergusonii ATCC 35469
  8hp8-assembly3_C  TM=3.190E-01  e=2.980E+00  Escherichia phage PBEC131
  7p9k-assembly1_B  TM=5.229E-01  e=1.494E-31  Escherichia fergusonii ATCC 35469